Protein AF-0000000076747249 (afdb_homodimer)

Nearest PDB structures (foldseek):
  5gzs-assembly1_A-2  TM=8.263E-01  e=9.364E-59  Vibrio cholerae
  4i62-assembly1_A  TM=8.060E-01  e=4.606E-13  Streptococcus pneumoniae str. Canada MDR_19A
  5eyf-assembly1_A  TM=7.550E-01  e=9.371E-14  Enterococcus faecium DO
  4h5g-assembly1_A  TM=7.614E-01  e=1.176E-13  Streptococcus pneumoniae str. Canada MDR_19A
  2iee-assembly1_A  TM=6.599E-01  e=6.121E-13  Bacillus subtilis

Solvent-accessible surface area (backbone atoms only — not comparable to full-atom values): 70386 Å² total; per-residue (Å²): 125,84,74,68,79,76,60,62,72,45,34,35,34,42,50,91,72,42,60,66,52,50,53,52,50,52,49,48,22,64,74,70,57,38,42,74,44,78,42,77,37,96,42,72,66,51,37,53,49,31,23,65,71,62,75,19,49,34,35,52,77,39,65,86,43,79,76,53,53,74,50,30,40,70,39,70,57,74,44,64,57,57,32,29,32,35,14,80,74,57,47,54,74,90,78,42,55,27,35,30,25,52,64,94,50,65,59,54,61,54,42,46,69,73,40,65,83,41,42,77,42,75,34,67,64,68,69,44,48,51,46,36,50,75,70,59,75,24,58,27,37,44,45,50,60,74,50,46,58,63,42,29,62,71,66,33,30,74,31,80,34,45,74,77,39,65,61,60,41,12,13,42,35,23,28,54,88,44,61,59,68,58,47,52,52,49,44,57,53,51,66,31,62,67,44,43,30,48,46,45,52,48,50,52,49,51,52,48,52,46,48,37,50,29,48,36,50,47,44,60,72,68,64,62,62,62,84,52,66,38,39,29,35,55,56,54,45,64,44,34,15,40,70,43,95,89,71,47,65,46,33,36,44,38,51,52,53,54,50,33,28,57,58,52,65,42,45,71,41,78,71,54,50,69,81,56,45,61,57,58,55,52,50,32,30,68,69,56,72,30,42,35,38,29,76,33,65,70,46,81,87,44,53,86,52,37,33,58,26,60,62,69,46,68,50,35,32,29,43,37,27,46,64,83,62,63,71,83,41,52,64,44,77,48,65,57,68,75,59,43,37,30,29,36,52,93,34,66,62,39,57,53,45,47,48,35,35,42,92,54,80,69,45,70,25,78,34,72,67,52,40,49,52,32,43,74,68,64,71,24,55,31,35,63,45,38,49,62,46,52,51,44,50,56,66,70,38,93,58,88,65,69,58,38,68,45,69,59,39,34,69,74,42,75,44,42,28,18,45,30,21,15,70,49,74,66,18,63,56,44,22,62,53,50,30,54,37,51,73,74,45,66,46,66,61,45,41,49,69,48,62,64,67,58,44,62,66,60,49,49,52,49,49,48,50,47,51,50,50,52,48,50,51,50,49,51,50,50,52,48,52,50,53,51,52,53,50,53,50,46,62,67,29,31,31,88,83,58,64,34,32,16,49,61,40,49,48,67,75,31,64,91,28,43,62,24,72,39,31,37,37,30,37,34,49,56,68,46,68,55,43,25,72,72,66,30,60,67,53,40,51,50,51,50,34,51,52,42,50,51,43,60,72,74,48,91,52,51,52,28,40,67,52,96,61,32,35,41,37,44,32,69,73,56,77,84,49,44,63,59,48,49,60,59,61,31,46,44,82,46,64,41,93,85,65,80,48,76,46,81,46,44,35,30,59,3,65,29,67,64,44,98,55,76,40,48,48,66,59,50,49,51,50,6,48,52,39,16,53,51,45,49,52,58,55,58,58,58,59,64,66,65,68,68,81,80,68,85,74,79,81,76,78,78,72,131,125,84,74,68,79,75,59,60,70,44,35,33,34,40,49,90,72,42,61,66,53,50,53,53,50,51,51,49,21,64,76,70,58,40,41,73,44,79,43,77,38,96,41,72,66,51,36,53,51,31,22,66,71,61,75,19,49,33,36,51,76,41,65,85,44,79,76,53,53,76,50,31,39,70,39,70,58,73,44,64,58,58,31,29,32,37,15,79,74,57,47,55,74,89,76,44,54,28,35,29,25,52,64,93,51,65,60,54,61,53,42,46,69,74,40,66,82,42,43,78,42,75,33,68,64,67,69,45,48,51,47,36,50,75,71,58,76,24,58,27,37,44,46,50,60,75,49,47,61,63,41,31,62,70,64,32,30,71,29,79,34,45,75,77,40,63,60,60,41,13,13,42,33,25,27,53,90,45,61,58,67,58,47,52,52,50,44,58,53,51,65,30,60,68,44,42,30,50,46,46,53,50,49,51,50,52,52,49,53,46,46,37,52,29,47,34,48,48,44,60,73,68,65,61,62,60,85,52,66,40,39,28,34,54,54,54,46,63,45,35,14,39,70,44,95,88,70,47,67,44,33,36,41,39,50,52,53,53,49,35,28,57,56,50,64,42,45,71,39,77,72,54,50,69,81,57,46,60,59,57,55,52,50,33,29,70,69,56,74,31,43,34,39,30,75,33,66,72,46,83,86,44,52,86,52,35,34,58,27,59,62,69,46,69,50,34,30,29,44,36,28,47,65,82,63,63,70,85,42,52,63,45,78,50,64,56,66,76,58,43,38,29,29,37,54,93,34,67,62,38,56,53,45,48,48,35,36,43,91,54,81,69,45,69,26,79,34,71,68,53,40,51,51,31,44,75,69,64,71,23,55,30,35,64,44,38,49,62,46,52,49,44,50,57,69,70,38,93,58,89,67,70,57,36,69,45,68,60,38,35,69,75,43,74,42,42,27,19,46,30,20,16,70,47,74,65,19,65,55,44,21,61,53,49,32,55,37,51,73,74,44,67,46,65,60,46,40,46,70,48,63,63,67,58,44,63,67,59,50,50,50,49,49,49,51,48,50,49,50,52,50,50,50,50,49,51,51,51,52,49,53,50,51,51,51,54,51,52,49,46,62,67,31,29,31,89,83,60,61,33,31,16,49,63,37,49,47,68,73,30,64,90,27,42,61,25,72,40,33,38,38,30,35,35,51,57,65,47,67,57,44,25,73,72,67,30,62,66,52,40,51,51,50,50,34,52,52,43,50,51,44,64,73,71,49,91,49,52,50,29,41,66,51,96,60,31,35,40,37,43,30,69,71,56,77,85,49,45,61,59,48,49,59,58,60,31,45,46,84,45,64,41,96,85,65,79,46,77,47,82,45,42,34,30,58,4,64,29,68,63,42,98,53,76,40,48,49,66,57,49,49,49,50,6,48,50,40,17,54,52,45,50,51,57,55,61,59,60,63,65,67,68,70,70,87,87,78,85,73,81,74,83,73,85,73,134

Structure (mmCIF, N/CA/C/O backbone):
data_AF-0000000076747249-model_v1
#
loop_
_entity.id
_entity.type
_entity.pdbx_description
1 polymer 'Diguanylate cyclase'
#
loop_
_atom_site.group_PDB
_atom_site.id
_atom_site.type_symbol
_atom_site.label_atom_id
_atom_site.label_alt_id
_atom_site.label_comp_id
_atom_site.label_asym_id
_atom_site.label_entity_id
_atom_site.label_seq_id
_atom_site.pdbx_PDB_ins_code
_atom_site.Cartn_x
_atom_site.Cartn_y
_atom_site.Cartn_z
_atom_site.occupancy
_atom_site.B_iso_or_equiv
_atom_site.auth_seq_id
_atom_site.auth_comp_id
_atom_site.auth_asym_id
_atom_site.auth_atom_id
_atom_site.pdbx_PDB_model_num
ATOM 1 N N . MET A 1 1 ? -63.594 -7.562 30.234 1 28.56 1 MET A N 1
ATOM 2 C CA . MET A 1 1 ? -62.438 -8.469 30.141 1 28.56 1 MET A CA 1
ATOM 3 C C . MET A 1 1 ? -61.5 -8.031 29.031 1 28.56 1 MET A C 1
ATOM 5 O O . MET A 1 1 ? -61.938 -7.801 27.891 1 28.56 1 MET A O 1
ATOM 9 N N . PRO A 1 2 ? -60.438 -7.27 29.328 1 35.06 2 PRO A N 1
ATOM 10 C CA . PRO A 1 2 ? -59.562 -6.785 28.266 1 35.06 2 PRO A CA 1
ATOM 11 C C . PRO A 1 2 ? -59.125 -7.902 27.312 1 35.06 2 PRO A C 1
ATOM 13 O O . PRO A 1 2 ? -58.75 -8.992 27.766 1 35.06 2 PRO A O 1
ATOM 16 N N . VAL A 1 3 ? -59.875 -8.109 26.234 1 30.44 3 VAL A N 1
ATOM 17 C CA . VAL A 1 3 ? -59.469 -9.039 25.188 1 30.44 3 VAL A CA 1
ATOM 18 C C . VAL A 1 3 ? -57.938 -8.914 24.984 1 30.44 3 VAL A C 1
ATOM 20 O O . VAL A 1 3 ? -57.469 -7.852 24.578 1 30.44 3 VAL A O 1
ATOM 23 N N . LYS A 1 4 ? -57.188 -9.547 25.719 1 41.56 4 LYS A N 1
ATOM 24 C CA . LYS A 1 4 ? -55.781 -9.688 25.484 1 41.56 4 LYS A CA 1
ATOM 25 C C . LYS A 1 4 ? -55.469 -9.852 24 1 41.56 4 LYS A C 1
ATOM 27 O O . LYS A 1 4 ? -56 -10.75 23.344 1 41.56 4 LYS A O 1
ATOM 32 N N . ALA A 1 5 ? -55.156 -8.875 23.297 1 50.34 5 ALA A N 1
ATOM 33 C CA . ALA A 1 5 ? -54.812 -8.867 21.875 1 50.34 5 ALA A CA 1
ATOM 34 C C . ALA A 1 5 ? -54.094 -10.148 21.469 1 50.34 5 ALA A C 1
ATOM 36 O O . ALA A 1 5 ? -53.031 -10.453 22 1 50.34 5 ALA A O 1
ATOM 37 N N . GLN A 1 6 ? -54.719 -11.297 21.172 1 55.66 6 GLN A N 1
ATOM 38 C CA . GLN A 1 6 ? -54.188 -12.609 20.812 1 55.66 6 GLN A CA 1
ATOM 39 C C . GLN A 1 6 ? -53.062 -12.469 19.797 1 55.66 6 GLN A C 1
ATOM 41 O O . GLN A 1 6 ? -53.219 -11.852 18.75 1 55.66 6 GLN A O 1
ATOM 46 N N . THR A 1 7 ? -51.812 -12.594 20.141 1 73 7 THR A N 1
ATOM 47 C CA . THR A 1 7 ? -50.656 -12.57 19.266 1 73 7 THR A CA 1
ATOM 48 C C . THR A 1 7 ? -50.781 -13.586 18.141 1 73 7 THR A C 1
ATOM 50 O O . THR A 1 7 ? -51 -14.773 18.391 1 73 7 THR A O 1
ATOM 53 N N . PRO A 1 8 ? -50.969 -13.141 16.859 1 84.31 8 PRO A N 1
ATOM 54 C CA . PRO A 1 8 ? -51.094 -14.078 15.742 1 84.31 8 PRO A CA 1
ATOM 55 C C . PRO A 1 8 ? -49.938 -15.086 15.711 1 84.31 8 PRO A C 1
ATOM 57 O O . PRO A 1 8 ? -48.781 -14.742 16.016 1 84.31 8 PRO A O 1
ATOM 60 N N . SER A 1 9 ? -50.312 -16.406 15.633 1 92.19 9 SER A N 1
ATOM 61 C CA . SER A 1 9 ? -49.344 -17.484 15.594 1 92.19 9 SER A CA 1
ATOM 62 C C . SER A 1 9 ? -49.125 -17.969 14.172 1 92.19 9 SER A C 1
ATOM 64 O O . SER A 1 9 ? -50.062 -18.141 13.406 1 92.19 9 SER A O 1
ATOM 66 N N . TYR A 1 10 ? -47.875 -18.094 13.797 1 96.19 10 TYR A N 1
ATOM 67 C CA . TYR A 1 10 ? -47.531 -18.562 12.461 1 96.19 10 TYR A CA 1
ATOM 68 C C . TYR A 1 10 ? -46.562 -19.734 12.539 1 96.19 10 TYR A C 1
ATOM 70 O O . TYR A 1 10 ? -45.656 -19.766 13.398 1 96.19 10 TYR A O 1
ATOM 78 N N . LYS A 1 11 ? -46.688 -20.672 11.648 1 97.19 11 LYS A N 1
ATOM 79 C CA . LYS A 1 11 ? -45.844 -21.844 11.578 1 97.19 11 LYS A CA 1
ATOM 80 C C . LYS A 1 11 ? -44.75 -21.672 10.5 1 97.19 11 LYS A C 1
ATOM 82 O O . LYS A 1 11 ? -45.094 -21.391 9.344 1 97.19 11 LYS A O 1
ATOM 87 N N . VAL A 1 12 ? -43.562 -21.844 10.914 1 97.06 12 VAL A N 1
ATOM 88 C CA . VAL A 1 12 ? -42.438 -21.75 9.977 1 97.06 12 VAL A CA 1
ATOM 89 C C . VAL A 1 12 ? -41.781 -23.125 9.82 1 97.06 12 VAL A C 1
ATOM 91 O O . VAL A 1 12 ? -41.344 -23.734 10.797 1 97.06 12 VAL A O 1
ATOM 94 N N . ALA A 1 13 ? -41.719 -23.547 8.602 1 96.25 13 ALA A N 1
ATOM 95 C CA . ALA A 1 13 ? -41.125 -24.844 8.297 1 96.25 13 ALA A CA 1
ATOM 96 C C . ALA A 1 13 ? -39.625 -24.734 8.156 1 96.25 13 ALA A C 1
ATOM 98 O O . ALA A 1 13 ? -39.125 -23.844 7.469 1 96.25 13 ALA A O 1
ATOM 99 N N . MET A 1 14 ? -38.875 -25.609 8.805 1 91.38 14 MET A N 1
ATOM 100 C CA . MET A 1 14 ? -37.406 -25.562 8.68 1 91.38 14 MET A CA 1
ATOM 101 C C . MET A 1 14 ? -36.812 -26.938 8.977 1 91.38 14 MET A C 1
ATOM 103 O O . MET A 1 14 ? -37.5 -27.828 9.492 1 91.38 14 MET A O 1
ATOM 107 N N . GLU A 1 15 ? -35.594 -27.078 8.57 1 86.44 15 GLU A N 1
ATOM 108 C CA . GLU A 1 15 ? -34.781 -28.25 8.953 1 86.44 15 GLU A CA 1
ATOM 109 C C . GLU A 1 15 ? -34.125 -28.047 10.312 1 86.44 15 GLU A C 1
ATOM 111 O O . GLU A 1 15 ? -34 -26.906 10.773 1 86.44 15 GLU A O 1
ATOM 116 N N . ALA A 1 16 ? -33.75 -29.078 11.023 1 78.06 16 ALA A N 1
ATOM 117 C CA . ALA A 1 16 ? -33.219 -29.031 12.383 1 78.06 16 ALA A CA 1
ATOM 118 C C . ALA A 1 16 ? -32 -28.109 12.453 1 78.06 16 ALA A C 1
ATOM 120 O O . ALA A 1 16 ? -31.844 -27.359 13.422 1 78.06 16 ALA A O 1
ATOM 121 N N . ASP A 1 17 ? -31.094 -27.969 11.492 1 78.44 17 ASP A N 1
ATOM 122 C CA . ASP A 1 17 ? -29.859 -27.188 11.594 1 78.44 17 ASP A CA 1
ATOM 123 C C . ASP A 1 17 ? -29.891 -26 10.656 1 78.44 17 ASP A C 1
ATOM 125 O O . ASP A 1 17 ? -28.844 -25.531 10.203 1 78.44 17 ASP A O 1
ATOM 129 N N . ASP A 1 18 ? -31.094 -25.469 10.602 1 87.19 18 ASP A N 1
ATOM 130 C CA . ASP A 1 18 ? -31.25 -24.281 9.758 1 87.19 18 ASP A CA 1
ATOM 131 C C . ASP A 1 18 ? -31.109 -23.016 10.586 1 87.19 18 ASP A C 1
ATOM 133 O O . ASP A 1 18 ? -32.125 -22.391 10.961 1 87.19 18 ASP A O 1
ATOM 137 N N . VAL A 1 19 ? -29.906 -22.609 10.758 1 88.06 19 VAL A N 1
ATOM 138 C CA . VAL A 1 19 ? -29.594 -21.469 11.609 1 88.06 19 VAL A CA 1
ATOM 139 C C . VAL A 1 19 ? -30.094 -20.172 10.961 1 88.06 19 VAL A C 1
ATOM 141 O O . VAL A 1 19 ? -30.531 -19.266 11.656 1 88.06 19 VAL A O 1
ATOM 144 N N . VAL A 1 20 ? -30.109 -20.094 9.688 1 91.38 20 VAL A N 1
ATOM 145 C CA . VAL A 1 20 ? -30.5 -18.891 8.969 1 91.38 20 VAL A CA 1
ATOM 146 C C . VAL A 1 20 ? -31.969 -18.594 9.211 1 91.38 20 VAL A C 1
ATOM 148 O O . VAL A 1 20 ? -32.344 -17.484 9.617 1 91.38 20 VAL A O 1
ATOM 151 N N . THR A 1 21 ? -32.781 -19.625 9.016 1 93 21 THR A N 1
ATOM 152 C CA . THR A 1 21 ? -34.219 -19.469 9.219 1 93 21 THR A CA 1
ATOM 153 C C . THR A 1 21 ? -34.531 -19.078 10.656 1 93 21 THR A C 1
ATOM 155 O O . THR A 1 21 ? -35.375 -18.203 10.906 1 93 21 THR A O 1
ATOM 158 N N . ARG A 1 22 ? -33.875 -19.672 11.492 1 93.06 22 ARG A N 1
ATOM 159 C CA . ARG A 1 22 ? -34.094 -19.391 12.906 1 93.06 22 ARG A CA 1
ATOM 160 C C . ARG A 1 22 ? -33.75 -17.938 13.242 1 93.06 22 ARG A C 1
ATOM 162 O O . ARG A 1 22 ? -34.531 -17.266 13.922 1 93.06 22 ARG A O 1
ATOM 169 N N . VAL A 1 23 ? -32.625 -17.484 12.789 1 93.88 23 VAL A N 1
ATOM 170 C CA . VAL A 1 23 ? -32.188 -16.125 13.078 1 93.88 23 VAL A CA 1
ATOM 171 C C . VAL A 1 23 ? -33.188 -15.125 12.477 1 93.88 23 VAL A C 1
ATOM 173 O O . VAL A 1 23 ? -33.562 -14.156 13.133 1 93.88 23 VAL A O 1
ATOM 176 N N . LEU A 1 24 ? -33.594 -15.359 11.281 1 95.12 24 LEU A N 1
ATOM 177 C CA . LEU A 1 24 ? -34.469 -14.445 10.57 1 95.12 24 LEU A CA 1
ATOM 178 C C . LEU A 1 24 ? -35.844 -14.367 11.258 1 95.12 24 LEU A C 1
ATOM 180 O O . LEU A 1 24 ? -36.312 -13.273 11.555 1 95.12 24 LEU A O 1
ATOM 184 N N . PHE A 1 25 ? -36.406 -15.5 11.578 1 96.19 25 PHE A N 1
ATOM 185 C CA . PHE A 1 25 ? -37.781 -15.492 12.062 1 96.19 25 PHE A CA 1
ATOM 186 C C . PHE A 1 25 ? -37.812 -15.195 13.555 1 96.19 25 PHE A C 1
ATOM 188 O O . PHE A 1 25 ? -38.844 -14.727 14.07 1 96.19 25 PHE A O 1
ATOM 195 N N . ASP A 1 26 ? -36.719 -15.445 14.281 1 95.75 26 ASP A N 1
ATOM 196 C CA . ASP A 1 26 ? -36.656 -14.938 15.641 1 95.75 26 ASP A CA 1
ATOM 197 C C . ASP A 1 26 ? -36.688 -13.414 15.664 1 95.75 26 ASP A C 1
ATOM 199 O O . ASP A 1 26 ? -37.344 -12.812 16.5 1 95.75 26 ASP A O 1
ATOM 203 N N . ALA A 1 27 ? -35.938 -12.867 14.773 1 96 27 ALA A N 1
ATOM 204 C CA . ALA A 1 27 ? -35.906 -11.414 14.664 1 96 27 ALA A CA 1
ATOM 205 C C . ALA A 1 27 ? -37.281 -10.875 14.273 1 96 27 ALA A C 1
ATOM 207 O O . ALA A 1 27 ? -37.75 -9.891 14.844 1 96 27 ALA A O 1
ATOM 208 N N . VAL A 1 28 ? -37.906 -11.516 13.336 1 96.06 28 VAL A N 1
ATOM 209 C CA . VAL A 1 28 ? -39.219 -11.117 12.844 1 96.06 28 VAL A CA 1
ATOM 210 C C . VAL A 1 28 ? -40.25 -11.234 13.969 1 96.06 28 VAL A C 1
ATOM 212 O O . VAL A 1 28 ? -41.062 -10.344 14.164 1 96.06 28 VAL A O 1
ATOM 215 N N . ALA A 1 29 ? -40.219 -12.312 14.688 1 96.06 29 ALA A N 1
ATOM 216 C CA . ALA A 1 29 ? -41.125 -12.562 15.797 1 96.06 29 ALA A CA 1
ATOM 217 C C . ALA A 1 29 ? -41 -11.469 16.859 1 96.06 29 ALA A C 1
ATOM 219 O O . ALA A 1 29 ? -42.031 -10.992 17.375 1 96.06 29 ALA A O 1
ATOM 220 N N . SER A 1 30 ? -39.812 -11.164 17.109 1 94.62 30 SER A N 1
ATOM 221 C CA . SER A 1 30 ? -39.562 -10.156 18.125 1 94.62 30 SER A CA 1
ATOM 222 C C . SER A 1 30 ? -40.031 -8.781 17.672 1 94.62 30 SER A C 1
ATOM 224 O O . SER A 1 30 ? -40.656 -8.039 18.438 1 94.62 30 SER A O 1
ATOM 226 N N . LYS A 1 31 ? -39.719 -8.398 16.453 1 94.75 31 LYS A N 1
ATOM 227 C CA . LYS A 1 31 ? -40.031 -7.074 15.922 1 94.75 31 LYS A CA 1
ATOM 228 C C . LYS A 1 31 ? -41.531 -6.863 15.797 1 94.75 31 LYS A C 1
ATOM 230 O O . LYS A 1 31 ? -42.062 -5.805 16.172 1 94.75 31 LYS A O 1
ATOM 235 N N . PHE A 1 32 ? -42.25 -7.832 15.305 1 94.25 32 PHE A N 1
ATOM 236 C CA . PHE A 1 32 ? -43.656 -7.68 14.992 1 94.25 32 PHE A CA 1
ATOM 237 C C . PHE A 1 32 ? -44.531 -8.336 16.062 1 94.25 32 PHE A C 1
ATOM 239 O O . PHE A 1 32 ? -45.75 -8.398 15.914 1 94.25 32 PHE A O 1
ATOM 246 N N . GLN A 1 33 ? -43.938 -8.844 17.125 1 92.06 33 GLN A N 1
ATOM 247 C CA . GLN A 1 33 ? -44.625 -9.469 18.234 1 92.06 33 GLN A CA 1
ATOM 248 C C . GLN A 1 33 ? -45.531 -10.602 17.75 1 92.06 33 GLN A C 1
ATOM 250 O O . GLN A 1 33 ? -46.719 -10.625 18.062 1 92.06 33 GLN A O 1
ATOM 255 N N . LEU A 1 34 ? -44.938 -11.438 16.984 1 93.81 34 LEU A N 1
ATOM 256 C CA . LEU A 1 34 ? -45.594 -12.625 16.469 1 93.81 34 LEU A CA 1
ATOM 257 C C . LEU A 1 34 ? -45.188 -13.867 17.234 1 93.81 34 LEU A C 1
ATOM 259 O O . LEU A 1 34 ? -44.062 -13.93 17.766 1 93.81 34 LEU A O 1
ATOM 263 N N . ASP A 1 35 ? -46.094 -14.742 17.344 1 93.88 35 ASP A N 1
ATOM 264 C CA . ASP A 1 35 ? -45.75 -16.062 17.844 1 93.88 35 ASP A CA 1
ATOM 265 C C . ASP A 1 35 ? -45.375 -17.016 16.719 1 93.88 35 ASP A C 1
ATOM 267 O O . ASP A 1 35 ? -46.219 -17.422 15.938 1 93.88 35 ASP A O 1
ATOM 271 N N . VAL A 1 36 ? -44.094 -17.328 16.641 1 95.5 36 VAL A N 1
ATOM 272 C CA . VAL A 1 36 ? -43.594 -18.188 15.57 1 95.5 36 VAL A CA 1
ATOM 273 C C . VAL A 1 36 ? -43.344 -19.578 16.109 1 95.5 36 VAL A C 1
ATOM 275 O O . VAL A 1 36 ? -42.562 -19.75 17.062 1 95.5 36 VAL A O 1
ATOM 278 N N . GLN A 1 37 ? -44 -20.531 15.555 1 95.94 37 GLN A N 1
ATOM 279 C CA . GLN A 1 37 ? -43.781 -21.938 15.875 1 95.94 37 GLN A CA 1
ATOM 280 C C . GLN A 1 37 ? -42.938 -22.609 14.781 1 95.94 37 GLN A C 1
ATOM 282 O O . GLN A 1 37 ? -43.375 -22.656 13.625 1 95.94 37 GLN A O 1
ATOM 287 N N . TYR A 1 38 ? -41.875 -23.156 15.164 1 96.25 38 TYR A N 1
ATOM 288 C CA . TYR A 1 38 ? -41.031 -23.828 14.203 1 96.25 38 TYR A CA 1
ATOM 289 C C . TYR A 1 38 ? -41.406 -25.297 14.055 1 96.25 38 TYR A C 1
ATOM 291 O O . TYR A 1 38 ? -41.531 -26.016 15.047 1 96.25 38 TYR A O 1
ATOM 299 N N . VAL A 1 39 ? -41.656 -25.688 12.883 1 96 39 VAL A N 1
ATOM 300 C CA . VAL A 1 39 ? -42 -27.078 12.586 1 96 39 VAL A CA 1
ATOM 301 C C . VAL A 1 39 ? -40.844 -27.734 11.805 1 96 39 VAL A C 1
ATOM 303 O O . VAL A 1 39 ? -40.469 -27.234 10.742 1 96 39 VAL A O 1
ATOM 306 N N . TYR A 1 40 ? -40.438 -28.844 12.297 1 94.25 40 TYR A N 1
ATOM 307 C CA . TYR A 1 40 ? -39.281 -29.5 11.719 1 94.25 40 TYR A CA 1
ATOM 308 C C . TYR A 1 40 ? -39.688 -30.562 10.703 1 94.25 40 TYR A C 1
ATOM 310 O O . TYR A 1 40 ? -40.594 -31.344 10.953 1 94.25 40 TYR A O 1
ATOM 318 N N . TYR A 1 41 ? -39.031 -30.469 9.602 1 91.81 41 TYR A N 1
ATOM 319 C CA . TYR A 1 41 ? -39.25 -31.438 8.547 1 91.81 41 TYR A CA 1
ATOM 320 C C . TYR A 1 41 ? -37.969 -32.156 8.156 1 91.81 41 TYR A C 1
ATOM 322 O O . TYR A 1 41 ? -36.875 -31.594 8.328 1 91.81 41 TYR A O 1
ATOM 330 N N . PRO A 1 42 ? -38.031 -33.344 7.598 1 84.06 42 PRO A N 1
ATOM 331 C CA . PRO A 1 42 ? -36.844 -34.156 7.352 1 84.06 42 PRO A CA 1
ATOM 332 C C . PRO A 1 42 ? -36.094 -33.75 6.074 1 84.06 42 PRO A C 1
ATOM 334 O O . PRO A 1 42 ? -34.938 -34.125 5.887 1 84.06 42 PRO A O 1
ATOM 337 N N . SER A 1 43 ? -36.875 -33.125 5.133 1 81.69 43 SER A N 1
ATOM 338 C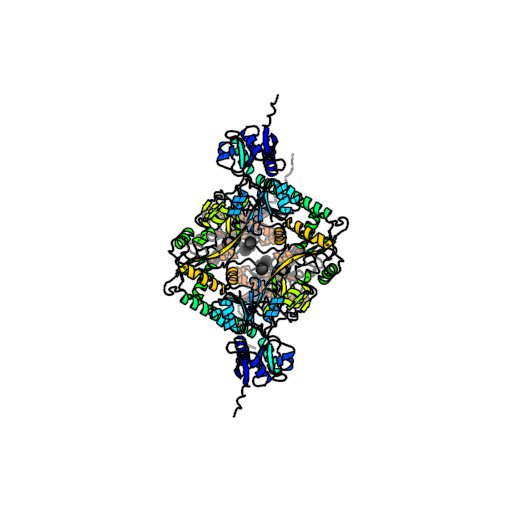 CA . SER A 1 43 ? -36.25 -32.75 3.861 1 81.69 43 SER A CA 1
ATOM 339 C C . SER A 1 43 ? -36.781 -31.406 3.354 1 81.69 43 SER A C 1
ATOM 341 O O . SER A 1 43 ? -37.844 -30.953 3.775 1 81.69 43 SER A O 1
ATOM 343 N N . PHE A 1 44 ? -36.031 -30.922 2.463 1 82.62 44 PHE A N 1
ATOM 344 C CA . PHE A 1 44 ? -36.406 -29.641 1.87 1 82.62 44 PHE A CA 1
ATOM 345 C C . PHE A 1 44 ? -37.688 -29.75 1.093 1 82.62 44 PHE A C 1
ATOM 347 O O . PHE A 1 44 ? -38.531 -28.859 1.142 1 82.62 44 PHE A O 1
ATOM 354 N N . ASP A 1 45 ? -37.844 -30.859 0.384 1 86.06 45 ASP A N 1
ATOM 355 C CA . ASP A 1 45 ? -39.094 -31.094 -0.348 1 86.06 45 ASP A CA 1
ATOM 356 C C . ASP A 1 45 ? -40.281 -31.156 0.601 1 86.06 45 ASP A C 1
ATOM 358 O O . ASP A 1 45 ? -41.344 -30.656 0.283 1 86.06 45 ASP A O 1
ATOM 362 N N . ALA A 1 46 ? -39.969 -31.719 1.699 1 91.5 46 ALA A N 1
ATOM 363 C CA . ALA A 1 46 ? -41.031 -31.812 2.699 1 91.5 46 ALA A CA 1
ATOM 364 C C . ALA A 1 46 ? -41.438 -30.422 3.211 1 91.5 46 ALA A C 1
ATOM 366 O O . ALA A 1 46 ? -42.594 -30.172 3.51 1 91.5 46 ALA A O 1
ATOM 367 N N . ILE A 1 47 ? -40.5 -29.578 3.322 1 93.62 47 ILE A N 1
ATOM 368 C CA . ILE A 1 47 ? -40.75 -28.203 3.756 1 93.62 47 ILE A CA 1
ATOM 369 C C . ILE A 1 47 ? -41.625 -27.5 2.744 1 93.62 47 ILE A C 1
ATOM 371 O O . ILE A 1 47 ? -42.656 -26.922 3.111 1 93.62 47 ILE A O 1
ATOM 375 N N . LEU A 1 48 ? -41.312 -27.609 1.529 1 94.06 48 LEU A N 1
ATOM 376 C CA . LEU A 1 48 ? -42.094 -26.953 0.482 1 94.06 48 LEU A CA 1
ATOM 377 C C . LEU A 1 48 ? -43.5 -27.531 0.384 1 94.06 48 LEU A C 1
ATOM 379 O O . LEU A 1 48 ? -44.469 -26.797 0.195 1 94.06 48 LEU A O 1
ATOM 383 N N . ASP A 1 49 ? -43.531 -28.844 0.504 1 95.12 49 ASP A N 1
ATOM 384 C CA . ASP A 1 49 ? -44.812 -29.516 0.456 1 95.12 49 ASP A CA 1
ATOM 385 C C . ASP A 1 49 ? -45.719 -29.062 1.601 1 95.12 49 ASP A C 1
ATOM 387 O O . ASP A 1 49 ? -46.938 -28.906 1.423 1 95.12 49 ASP A O 1
ATOM 391 N N . SER A 1 50 ? -45.125 -28.812 2.695 1 96.25 50 SER A N 1
ATOM 392 C CA . SER A 1 50 ? -45.906 -28.375 3.855 1 96.25 50 SER A CA 1
ATOM 393 C C . SER A 1 50 ? -46.469 -26.984 3.637 1 96.25 50 SER A C 1
ATOM 395 O O . SER A 1 50 ? -47.625 -26.703 4.039 1 96.25 50 SER A O 1
ATOM 397 N N . VAL A 1 51 ? -45.75 -26.141 3.066 1 96.69 51 VAL A N 1
ATOM 398 C CA . VAL A 1 51 ? -46.25 -24.797 2.777 1 96.69 51 VAL A CA 1
ATOM 399 C C . VAL A 1 51 ? -47.312 -24.859 1.701 1 96.69 51 VAL A C 1
ATOM 401 O O . VAL A 1 51 ? -48.344 -24.188 1.805 1 96.69 51 VAL A O 1
ATOM 404 N N . LYS A 1 52 ? -47.062 -25.688 0.732 1 95.88 52 LYS A N 1
ATOM 405 C CA . LYS A 1 52 ? -48.031 -25.875 -0.355 1 95.88 52 LYS A CA 1
ATOM 406 C C . LYS A 1 52 ? -49.344 -26.391 0.172 1 95.88 52 LYS A C 1
ATOM 408 O O . LYS A 1 52 ? -50.406 -25.984 -0.313 1 95.88 52 LYS A O 1
ATOM 413 N N . ALA A 1 53 ? -49.312 -27.266 1.104 1 95.31 53 ALA A N 1
ATOM 414 C CA . ALA A 1 53 ? -50.5 -27.891 1.688 1 95.31 53 ALA A CA 1
ATOM 415 C C . ALA A 1 53 ? -51.156 -26.953 2.695 1 95.31 53 ALA A C 1
ATOM 417 O O . ALA A 1 53 ? -52.25 -27.234 3.176 1 95.31 53 ALA A O 1
ATOM 418 N N . GLY A 1 54 ? -50.5 -25.891 3.088 1 94.06 54 GLY A N 1
ATOM 419 C CA . GLY A 1 54 ? -51.031 -24.953 4.055 1 94.06 54 GLY A CA 1
ATOM 420 C C . GLY A 1 54 ? -50.781 -25.359 5.492 1 94.06 54 GLY A C 1
ATOM 421 O O . GLY A 1 54 ? -51.344 -24.781 6.418 1 94.06 54 GLY A O 1
ATOM 422 N N . GLU A 1 55 ? -49.938 -26.344 5.641 1 95.44 55 GLU A N 1
ATOM 423 C CA . GLU A 1 55 ? -49.594 -26.812 6.977 1 95.44 55 GLU A CA 1
ATOM 424 C C . GLU A 1 55 ? -48.594 -25.859 7.652 1 95.44 55 GLU A C 1
ATOM 426 O O . GLU A 1 55 ? -48.531 -25.797 8.883 1 95.44 55 GLU A O 1
ATOM 431 N N . SER A 1 56 ? -47.812 -25.234 6.879 1 97.19 56 SER A N 1
ATOM 432 C CA . SER A 1 56 ? -46.875 -24.203 7.328 1 97.19 56 SER A CA 1
ATOM 433 C C . SER A 1 56 ? -47.125 -22.875 6.625 1 97.19 56 SER A C 1
ATOM 435 O O . SER A 1 56 ? -47.562 -22.859 5.473 1 97.19 56 SER A O 1
ATOM 437 N N . ASP A 1 57 ? -46.844 -21.875 7.348 1 97 57 ASP A N 1
ATOM 438 C CA . ASP A 1 57 ? -47.156 -20.562 6.801 1 97 57 ASP A CA 1
ATOM 439 C C . ASP A 1 57 ? -46 -20.031 5.965 1 97 57 ASP A C 1
ATOM 441 O O . ASP A 1 57 ? -46.219 -19.406 4.922 1 97 57 ASP A O 1
ATOM 445 N N . PHE A 1 58 ? -44.812 -20.203 6.527 1 97.38 58 PHE A N 1
ATOM 446 C CA . PHE A 1 58 ? -43.656 -19.641 5.863 1 97.38 58 PHE A CA 1
ATOM 447 C C . PHE A 1 58 ? -42.531 -20.656 5.805 1 97.38 58 PHE A C 1
ATOM 449 O O . PHE A 1 58 ? -42.469 -21.594 6.609 1 97.38 58 PHE A O 1
ATOM 456 N N . ALA A 1 59 ? -41.656 -20.5 4.855 1 96.12 59 ALA A N 1
ATOM 457 C CA . ALA A 1 59 ? -40.344 -21.141 4.754 1 96.12 59 ALA A CA 1
ATOM 458 C C . ALA A 1 59 ? -39.281 -20.172 4.211 1 96.12 59 ALA A C 1
ATOM 460 O O . ALA A 1 59 ? -39.594 -19.281 3.424 1 96.12 59 ALA A O 1
ATOM 461 N N . ALA A 1 60 ? -38.156 -20.297 4.727 1 94.25 60 ALA A N 1
ATOM 462 C CA . ALA A 1 60 ? -37.062 -19.469 4.238 1 94.25 60 ALA A CA 1
ATOM 463 C C . ALA A 1 60 ? -36.031 -20.297 3.463 1 94.25 60 ALA A C 1
ATOM 465 O O . ALA A 1 60 ? -36.25 -21.484 3.229 1 94.25 60 ALA A O 1
ATOM 466 N N . ASN A 1 61 ? -35.062 -19.672 2.895 1 90.88 61 ASN A N 1
ATOM 467 C CA . ASN A 1 61 ? -34 -20.312 2.152 1 90.88 61 ASN A CA 1
ATOM 468 C C . ASN A 1 61 ? -34.5 -21 0.898 1 90.88 61 ASN A C 1
ATOM 470 O O . ASN A 1 61 ? -34.062 -22.109 0.573 1 90.88 61 ASN A O 1
ATOM 474 N N . VAL A 1 62 ? -35.438 -20.438 0.273 1 91.31 62 VAL A N 1
ATOM 475 C CA . VAL A 1 62 ? -36.031 -21.062 -0.901 1 91.31 62 VAL A CA 1
ATOM 476 C C . VAL A 1 62 ? -35.562 -20.359 -2.166 1 91.31 62 VAL A C 1
ATOM 478 O O . VAL A 1 62 ? -35.75 -19.141 -2.301 1 91.31 62 VAL A O 1
ATOM 481 N N . THR A 1 63 ? -35 -21.109 -3.035 1 88.62 63 THR A N 1
ATOM 482 C CA . THR A 1 63 ? -34.562 -20.562 -4.316 1 88.62 63 THR A CA 1
ATOM 483 C C . THR A 1 63 ? -35.75 -20.391 -5.266 1 88.62 63 THR A C 1
ATOM 485 O O . THR A 1 63 ? -36.594 -21.281 -5.371 1 88.62 63 THR A O 1
ATOM 488 N N . TYR A 1 64 ? -35.812 -19.359 -5.953 1 89.44 64 TYR A N 1
ATOM 489 C CA . TYR A 1 64 ? -36.906 -19.078 -6.883 1 89.44 64 TYR A CA 1
ATOM 490 C C . TYR A 1 64 ? -36.781 -19.938 -8.133 1 89.44 64 TYR A C 1
ATOM 492 O O . TYR A 1 64 ? -35.688 -20.031 -8.727 1 89.44 64 TYR A O 1
ATOM 500 N N . THR A 1 65 ? -37.781 -20.594 -8.555 1 88.38 65 THR A N 1
ATOM 501 C CA . THR A 1 65 ? -37.969 -21.234 -9.844 1 88.38 65 THR A CA 1
ATOM 502 C C . THR A 1 65 ? -39.344 -20.969 -10.398 1 88.38 65 THR A C 1
ATOM 504 O O . THR A 1 65 ? -40.281 -20.734 -9.633 1 88.38 65 THR A O 1
ATOM 507 N N . PRO A 1 66 ? -39.406 -20.891 -11.727 1 90.81 66 PRO A N 1
ATOM 508 C CA . PRO A 1 66 ? -40.719 -20.656 -12.297 1 90.81 66 PRO A CA 1
ATOM 509 C C . PRO A 1 66 ? -41.75 -21.688 -11.828 1 90.81 66 PRO A C 1
ATOM 511 O O . PRO A 1 66 ? -42.938 -21.344 -11.617 1 90.81 66 PRO A O 1
ATOM 514 N N . ASP A 1 67 ? -41.406 -22.906 -11.617 1 91.94 67 ASP A N 1
ATOM 515 C CA . ASP A 1 67 ? -42.312 -23.969 -11.156 1 91.94 67 ASP A CA 1
ATOM 516 C C . ASP A 1 67 ? -42.781 -23.688 -9.734 1 91.94 67 ASP A C 1
ATOM 518 O O . ASP A 1 67 ? -43.969 -23.844 -9.438 1 91.94 67 ASP A O 1
ATOM 522 N N . ARG A 1 68 ? -41.906 -23.234 -8.859 1 93 68 ARG A N 1
ATOM 523 C CA . ARG A 1 68 ? -42.25 -22.953 -7.469 1 93 68 ARG A CA 1
ATOM 524 C C . ARG A 1 68 ? -43.125 -21.703 -7.367 1 93 68 ARG A C 1
ATOM 526 O O . ARG A 1 68 ? -44 -21.609 -6.484 1 93 68 ARG A O 1
ATOM 533 N N . ALA A 1 69 ? -42.906 -20.844 -8.312 1 94.06 69 ALA A N 1
ATOM 534 C CA . ALA A 1 69 ? -43.625 -19.578 -8.297 1 94.06 69 ALA A CA 1
ATOM 535 C C . ALA A 1 69 ? -45.125 -19.781 -8.578 1 94.06 69 ALA A C 1
ATOM 537 O O . ALA A 1 69 ? -45.938 -18.891 -8.289 1 94.06 69 ALA A O 1
ATOM 538 N N . LEU A 1 70 ? -45.438 -20.922 -9.141 1 94.75 70 LEU A N 1
ATOM 539 C CA . LEU A 1 70 ? -46.812 -21.25 -9.391 1 94.75 70 LEU A CA 1
ATOM 540 C C . LEU A 1 70 ? -47.562 -21.484 -8.078 1 94.75 70 LEU A C 1
ATOM 542 O O . LEU A 1 70 ? -48.781 -21.25 -7.992 1 94.75 70 LEU A O 1
ATOM 546 N N . TYR A 1 71 ? -46.844 -21.859 -7.031 1 95.44 71 TYR A N 1
ATOM 547 C CA . TYR A 1 71 ? -47.469 -22.312 -5.805 1 95.44 71 TYR A CA 1
ATOM 548 C C . TYR A 1 71 ? -47.156 -21.375 -4.648 1 95.44 71 TYR A C 1
ATOM 550 O O . TYR A 1 71 ? -47.875 -21.359 -3.633 1 95.44 71 TYR A O 1
ATOM 558 N N . PHE A 1 72 ? -46.125 -20.578 -4.793 1 96.88 72 PHE A N 1
ATOM 559 C CA . PHE A 1 72 ? -45.688 -19.781 -3.654 1 96.88 72 PHE A CA 1
ATOM 560 C C . PHE A 1 72 ? -45.562 -18.312 -4.023 1 96.88 72 PHE A C 1
ATOM 562 O O . PHE A 1 72 ? -45.281 -17.969 -5.176 1 96.88 72 PHE A O 1
ATOM 569 N N . ASP A 1 73 ? -45.875 -17.469 -3.061 1 96.75 73 ASP A N 1
ATOM 570 C CA . ASP A 1 73 ? -45.406 -16.078 -3.104 1 96.75 73 ASP A CA 1
ATOM 571 C C . ASP A 1 73 ? -44 -15.945 -2.531 1 96.75 73 ASP A C 1
ATOM 573 O O . ASP A 1 73 ? -43.719 -16.469 -1.453 1 96.75 73 ASP A O 1
ATOM 577 N N . PHE A 1 74 ? -43.156 -15.289 -3.281 1 95.88 74 PHE A N 1
ATOM 578 C CA . PHE A 1 74 ? -41.75 -15.117 -2.883 1 95.88 74 PHE A CA 1
ATOM 579 C C . PHE A 1 74 ? -41.5 -13.703 -2.381 1 95.88 74 PHE A C 1
ATOM 581 O O . PHE A 1 74 ? -42.031 -12.734 -2.941 1 95.88 74 PHE A O 1
ATOM 588 N N . SER A 1 75 ? -40.781 -13.625 -1.351 1 94.56 75 SER A N 1
ATOM 589 C CA . SER A 1 75 ? -40.125 -12.344 -1.091 1 94.56 75 SER A CA 1
ATOM 590 C C . SER A 1 75 ? -38.969 -12.094 -2.078 1 94.56 75 SER A C 1
ATOM 592 O O . SER A 1 75 ? -38.562 -13.008 -2.791 1 94.56 75 SER A O 1
ATOM 594 N N . SER A 1 76 ? -38.531 -10.797 -2.121 1 91.88 76 SER A N 1
ATOM 595 C CA . SER A 1 76 ? -37.25 -10.602 -2.742 1 91.88 76 SER A CA 1
ATOM 596 C C . SER A 1 76 ? -36.156 -11.367 -2.002 1 91.88 76 SER A C 1
ATOM 598 O O . SER A 1 76 ? -36.312 -11.734 -0.839 1 91.88 76 SER A O 1
ATOM 600 N N . PRO A 1 77 ? -35.062 -11.641 -2.67 1 92.44 77 PRO A N 1
ATOM 601 C CA . PRO A 1 77 ? -34 -12.398 -2.016 1 92.44 77 PRO A CA 1
ATOM 602 C C . PRO A 1 77 ? -33.562 -11.781 -0.687 1 92.44 77 PRO A C 1
ATOM 604 O O . PRO A 1 77 ? -33.438 -10.555 -0.582 1 92.44 77 PRO A O 1
ATOM 607 N N . THR A 1 78 ? -33.438 -12.641 0.316 1 91.25 78 THR A N 1
ATOM 608 C CA . THR A 1 78 ? -33.125 -12.164 1.66 1 91.25 78 THR A CA 1
ATOM 609 C C . THR A 1 78 ? -31.703 -12.555 2.061 1 91.25 78 THR A C 1
ATOM 611 O O . THR A 1 78 ? -31.141 -11.984 2.994 1 91.25 78 THR A O 1
ATOM 614 N N . ASN A 1 79 ? -31.156 -13.516 1.399 1 89.81 79 ASN A N 1
ATOM 615 C CA . ASN A 1 79 ? -29.828 -14.016 1.758 1 89.81 79 ASN A CA 1
ATOM 616 C C . ASN A 1 79 ? -29.219 -14.844 0.633 1 89.81 79 ASN A C 1
ATOM 618 O O . ASN A 1 79 ? -29.891 -15.148 -0.356 1 89.81 79 ASN A O 1
ATOM 622 N N . ILE A 1 80 ? -27.969 -15.117 0.881 1 88.81 80 ILE A N 1
ATOM 623 C CA . ILE A 1 80 ? -27.297 -16.031 -0.032 1 88.81 80 ILE A CA 1
ATOM 624 C C . ILE A 1 80 ? -27.547 -17.469 0.419 1 88.81 80 ILE A C 1
ATOM 626 O O . ILE A 1 80 ? -27.922 -17.719 1.569 1 88.81 80 ILE A O 1
ATOM 630 N N . GLU A 1 81 ? -27.469 -18.328 -0.5 1 89.25 81 GLU A N 1
ATOM 631 C CA . GLU A 1 81 ? -27.375 -19.734 -0.151 1 89.25 81 GLU A CA 1
ATOM 632 C C . GLU A 1 81 ? -25.938 -20.141 0.175 1 89.25 81 GLU A C 1
ATOM 634 O O . GLU A 1 81 ? -25.156 -20.406 -0.728 1 89.25 81 GLU A O 1
ATOM 639 N N . TYR A 1 82 ? -25.688 -20.219 1.457 1 88.94 82 TYR A N 1
ATOM 640 C CA . TYR A 1 82 ? -24.328 -20.578 1.868 1 88.94 82 TYR A CA 1
ATOM 641 C C . TYR A 1 82 ? -23.922 -21.922 1.305 1 88.94 82 TYR A C 1
ATOM 643 O O . TYR A 1 82 ? -24.531 -22.953 1.624 1 88.94 82 TYR A O 1
ATOM 651 N N . THR A 1 83 ? -23.016 -21.844 0.429 1 90.69 83 THR A N 1
ATOM 652 C CA . THR A 1 83 ? -22.484 -23.047 -0.216 1 90.69 83 THR A CA 1
ATOM 653 C C . THR A 1 83 ? -20.984 -23.156 0.023 1 90.69 83 THR A C 1
ATOM 655 O O . THR A 1 83 ? -20.25 -22.203 -0.165 1 90.69 83 THR A O 1
ATOM 658 N N . TYR A 1 84 ? -20.594 -24.359 0.412 1 91.94 84 TYR A N 1
ATOM 659 C CA . TYR A 1 84 ? -19.188 -24.562 0.779 1 91.94 84 TYR A CA 1
ATOM 660 C C . TYR A 1 84 ? -18.578 -25.703 -0.022 1 91.94 84 TYR A C 1
ATOM 662 O O . TYR A 1 84 ? -19.281 -26.578 -0.506 1 91.94 84 TYR A O 1
ATOM 670 N N . VAL A 1 85 ? -17.344 -25.609 -0.225 1 94.81 85 VAL A N 1
ATOM 671 C CA . VAL A 1 85 ? -16.547 -26.781 -0.579 1 94.81 85 VAL A CA 1
ATOM 672 C C . VAL A 1 85 ? -15.82 -27.312 0.659 1 94.81 85 VAL A C 1
ATOM 674 O O . VAL A 1 85 ? -15.125 -26.562 1.349 1 94.81 85 VAL A O 1
ATOM 677 N N . TYR A 1 86 ? -16.141 -28.5 0.967 1 93.62 86 TYR A N 1
ATOM 678 C CA . TYR A 1 86 ? -15.492 -29.172 2.09 1 93.62 86 TYR A CA 1
ATOM 679 C C . TYR A 1 86 ? -14.312 -30.016 1.615 1 93.62 86 TYR A C 1
ATOM 681 O O . TYR A 1 86 ? -14.469 -30.875 0.733 1 93.62 86 TYR A O 1
ATOM 689 N N . SER A 1 87 ? -13.148 -29.75 2.09 1 93.31 87 SER A N 1
ATOM 690 C CA . SER A 1 87 ? -11.945 -30.469 1.686 1 93.31 87 SER A CA 1
ATOM 691 C C . SER A 1 87 ? -10.961 -30.594 2.844 1 93.31 87 SER A C 1
ATOM 693 O O . SER A 1 87 ? -11.133 -29.938 3.881 1 93.31 87 SER A O 1
ATOM 695 N N . ALA A 1 88 ? -9.984 -31.422 2.66 1 86.62 88 ALA A N 1
ATOM 696 C CA . ALA A 1 88 ? -8.961 -31.625 3.686 1 86.62 88 ALA A CA 1
ATOM 697 C C . ALA A 1 88 ? -7.949 -30.484 3.68 1 86.62 88 ALA A C 1
ATOM 699 O O . ALA A 1 88 ? -7.277 -30.234 4.684 1 86.62 88 ALA A O 1
ATOM 700 N N . THR A 1 89 ? -7.871 -29.766 2.604 1 79.94 89 THR A N 1
ATOM 701 C CA . THR A 1 89 ? -6.785 -28.812 2.436 1 79.94 89 THR A CA 1
ATOM 702 C C . THR A 1 89 ? -7.332 -27.375 2.35 1 79.94 89 THR A C 1
ATOM 704 O O . THR A 1 89 ? -6.648 -26.484 1.855 1 79.94 89 THR A O 1
ATOM 707 N N . ASN A 1 90 ? -8.57 -27.219 2.811 1 80.88 90 ASN A N 1
ATOM 708 C CA . ASN A 1 90 ? -9.172 -25.891 2.691 1 80.88 90 ASN A CA 1
ATOM 709 C C . ASN A 1 90 ? -9.031 -25.344 1.277 1 80.88 90 ASN A C 1
ATOM 711 O O . ASN A 1 90 ? -8.68 -24.172 1.096 1 80.88 90 ASN A O 1
ATOM 715 N N . ALA A 1 91 ? -9.242 -26.172 0.338 1 85.06 91 ALA A N 1
ATOM 716 C CA . ALA A 1 91 ? -8.992 -25.844 -1.062 1 85.06 91 ALA A CA 1
ATOM 717 C C . ALA A 1 91 ? -10.141 -25.016 -1.638 1 85.06 91 ALA A C 1
ATOM 719 O O . ALA A 1 91 ? -11.281 -25.125 -1.191 1 85.06 91 ALA A O 1
ATOM 720 N N . THR A 1 92 ? -9.766 -24.141 -2.559 1 85.62 92 THR A N 1
ATOM 721 C CA . THR A 1 92 ? -10.75 -23.5 -3.424 1 85.62 92 THR A CA 1
ATOM 722 C C . THR A 1 92 ? -11.023 -24.359 -4.656 1 85.62 92 THR A C 1
ATOM 724 O O . THR A 1 92 ? -10.258 -25.281 -4.957 1 85.62 92 THR A O 1
ATOM 727 N N . LEU A 1 93 ? -12.039 -24.094 -5.309 1 89.06 93 LEU A N 1
ATOM 728 C CA . LEU A 1 93 ? -12.453 -24.938 -6.418 1 89.06 93 LEU A CA 1
ATOM 729 C C . LEU A 1 93 ? -11.383 -24.969 -7.504 1 89.06 93 LEU A C 1
ATOM 731 O O . LEU A 1 93 ? -11.188 -26 -8.156 1 89.06 93 LEU A O 1
ATOM 735 N N . ASP A 1 94 ? -10.711 -23.891 -7.621 1 84.94 94 ASP A N 1
ATOM 736 C CA . ASP A 1 94 ? -9.719 -23.797 -8.688 1 84.94 94 ASP A CA 1
ATOM 737 C C . ASP A 1 94 ? -8.539 -24.719 -8.422 1 84.94 94 ASP A C 1
ATOM 739 O O . ASP A 1 94 ? -7.777 -25.047 -9.344 1 84.94 94 ASP A O 1
ATOM 743 N N . LYS A 1 95 ? -8.414 -25.219 -7.258 1 86.62 95 LYS A N 1
ATOM 744 C CA . LYS A 1 95 ? -7.289 -26.062 -6.891 1 86.62 95 LYS A CA 1
ATOM 745 C C . LYS A 1 95 ? -7.699 -27.531 -6.855 1 86.62 95 LYS A C 1
ATOM 747 O O . LYS A 1 95 ? -6.863 -28.406 -6.617 1 86.62 95 LYS A O 1
ATOM 752 N N . LEU A 1 96 ? -8.977 -27.766 -7.121 1 92.25 96 LEU A N 1
ATOM 753 C CA . LEU A 1 96 ? -9.477 -29.125 -7.023 1 92.25 96 LEU A CA 1
ATOM 754 C C . LEU A 1 96 ? -9.586 -29.766 -8.406 1 92.25 96 LEU A C 1
ATOM 756 O O . LEU A 1 96 ? -9.828 -29.078 -9.398 1 92.25 96 LEU A O 1
ATOM 760 N N . HIS A 1 97 ? -9.383 -31.031 -8.43 1 93.31 97 HIS A N 1
ATOM 761 C CA . HIS A 1 97 ? -9.477 -31.766 -9.688 1 93.31 97 HIS A CA 1
ATOM 762 C C . HIS A 1 97 ? -10.758 -32.594 -9.742 1 93.31 97 HIS A C 1
ATOM 764 O O . HIS A 1 97 ? -11.328 -32.781 -10.82 1 93.31 97 HIS A O 1
ATOM 770 N N . THR A 1 98 ? -11.117 -33.156 -8.594 1 96.12 98 THR A N 1
ATOM 771 C CA . THR A 1 98 ? -12.336 -33.969 -8.492 1 96.12 98 THR A CA 1
ATOM 772 C C . THR A 1 98 ? -13.211 -33.469 -7.34 1 96.12 98 THR A C 1
ATOM 774 O O . THR A 1 98 ? -12.734 -33.344 -6.211 1 96.12 98 THR A O 1
ATOM 777 N N . VAL A 1 99 ? -14.5 -33.281 -7.684 1 96.75 99 VAL A N 1
ATOM 778 C CA . VAL A 1 99 ? -15.398 -32.688 -6.676 1 96.75 99 VAL A CA 1
ATOM 779 C C . VAL A 1 99 ? -16.688 -33.5 -6.621 1 96.75 99 VAL A C 1
ATOM 781 O O . VAL A 1 99 ? -17.234 -33.875 -7.656 1 96.75 99 VAL A O 1
ATOM 784 N N . GLY A 1 100 ? -17.078 -33.844 -5.414 1 96.62 100 GLY A N 1
ATOM 785 C CA . GLY A 1 100 ? -18.391 -34.469 -5.211 1 96.62 100 GLY A CA 1
ATOM 786 C C . GLY A 1 100 ? -19.516 -33.438 -5.094 1 96.62 100 GLY A C 1
ATOM 787 O O . GLY A 1 100 ? -19.359 -32.406 -4.441 1 96.62 100 GLY A O 1
ATOM 788 N N . VAL A 1 101 ? -20.625 -33.781 -5.797 1 95.38 101 VAL A N 1
ATOM 789 C CA . VAL A 1 101 ? -21.797 -32.938 -5.723 1 95.38 101 VAL A CA 1
ATOM 790 C C . VAL A 1 101 ? -23.031 -33.75 -5.402 1 95.38 101 VAL A C 1
ATOM 792 O O . VAL A 1 101 ? -23.156 -34.906 -5.859 1 95.38 101 VAL A O 1
ATOM 795 N N . PRO A 1 102 ? -23.906 -33.188 -4.562 1 90.31 102 PRO A N 1
ATOM 796 C CA . PRO A 1 102 ? -25.125 -33.969 -4.254 1 90.31 102 PRO A CA 1
ATOM 797 C C . PRO A 1 102 ? -26.016 -34.188 -5.477 1 90.31 102 PRO A C 1
ATOM 799 O O . PRO A 1 102 ? -26.25 -33.25 -6.246 1 90.31 102 PRO A O 1
ATOM 802 N N . LYS A 1 103 ? -26.484 -35.375 -5.543 1 87.12 103 LYS A N 1
ATOM 803 C CA . LYS A 1 103 ? -27.344 -35.719 -6.668 1 87.12 103 LYS A CA 1
ATOM 804 C C . LYS A 1 103 ? -28.594 -34.875 -6.699 1 87.12 103 LYS A C 1
ATOM 806 O O . LYS A 1 103 ? -29.203 -34.625 -5.66 1 87.12 103 LYS A O 1
ATOM 811 N N . GLY A 1 104 ? -28.906 -34.406 -7.91 1 76.69 104 GLY A N 1
ATOM 812 C CA . GLY A 1 104 ? -30.156 -33.688 -8.086 1 76.69 104 GLY A CA 1
ATOM 813 C C . GLY A 1 104 ? -30.047 -32.219 -7.773 1 76.69 104 GLY A C 1
ATOM 814 O O . GLY A 1 104 ? -31.062 -31.516 -7.684 1 76.69 104 GLY A O 1
ATOM 815 N N . THR A 1 105 ? -28.984 -31.734 -7.453 1 81.81 105 THR A N 1
ATOM 816 C CA . THR A 1 105 ? -28.812 -30.328 -7.156 1 81.81 105 THR A CA 1
ATOM 817 C C . THR A 1 105 ? -28.203 -29.578 -8.344 1 81.81 105 THR A C 1
ATOM 819 O O . THR A 1 105 ? -27.797 -30.203 -9.328 1 81.81 105 THR A O 1
ATOM 822 N N . ILE A 1 106 ? -28.172 -28.312 -8.219 1 83.06 106 ILE A N 1
ATOM 823 C CA . ILE A 1 106 ? -27.719 -27.453 -9.32 1 83.06 106 ILE A CA 1
ATOM 824 C C . ILE A 1 106 ? -26.203 -27.344 -9.289 1 83.06 106 ILE A C 1
ATOM 826 O O . ILE A 1 106 ? -25.594 -26.844 -10.234 1 83.06 106 ILE A O 1
ATOM 830 N N . TYR A 1 107 ? -25.547 -27.844 -8.258 1 89.81 107 TYR A N 1
ATOM 831 C CA . TYR A 1 107 ? -24.125 -27.609 -8.055 1 89.81 107 TYR A CA 1
ATOM 832 C C . TYR A 1 107 ? -23.297 -28.188 -9.195 1 89.81 107 TYR A C 1
ATOM 834 O O . TYR A 1 107 ? -22.344 -27.562 -9.656 1 89.81 107 TYR A O 1
ATOM 842 N N . GLY A 1 108 ? -23.672 -29.312 -9.648 1 90.38 108 GLY A N 1
ATOM 843 C CA . GLY A 1 108 ? -22.953 -29.922 -10.742 1 90.38 108 GLY A CA 1
ATOM 844 C C . GLY A 1 108 ? -22.922 -29.078 -12 1 90.38 108 GLY A C 1
ATOM 845 O O . GLY A 1 108 ? -21.875 -28.875 -12.602 1 90.38 108 GLY A O 1
ATOM 846 N N . GLU A 1 109 ? -24.047 -28.578 -12.344 1 89 109 GLU A N 1
ATOM 847 C CA . GLU A 1 109 ? -24.156 -27.734 -13.523 1 89 109 GLU A CA 1
ATOM 848 C C . GLU A 1 109 ? -23.359 -26.438 -13.359 1 89 109 GLU A C 1
ATOM 850 O O . GLU A 1 109 ? -22.688 -26 -14.297 1 89 109 GLU A O 1
ATOM 855 N N . LEU A 1 110 ? -23.422 -25.906 -12.211 1 88.88 110 LEU A N 1
ATOM 856 C CA . LEU A 1 110 ? -22.719 -24.656 -11.945 1 88.88 110 LEU A CA 1
ATOM 857 C C . LEU A 1 110 ? -21.203 -24.859 -12.039 1 88.88 110 LEU A C 1
ATOM 859 O O . LEU A 1 110 ? -20.5 -24.031 -12.617 1 88.88 110 LEU A O 1
ATOM 863 N N . ILE A 1 111 ? -20.734 -25.922 -11.508 1 91.75 111 ILE A N 1
ATOM 864 C CA . ILE A 1 111 ? -19.297 -26.172 -11.469 1 91.75 111 ILE A CA 1
ATOM 865 C C . ILE A 1 111 ? -18.797 -26.516 -12.867 1 91.75 111 ILE A C 1
ATOM 867 O O . ILE A 1 111 ? -17.719 -26.062 -13.281 1 91.75 111 ILE A O 1
ATOM 871 N N . ARG A 1 112 ? -19.562 -27.266 -13.617 1 91 112 ARG A N 1
ATOM 872 C CA . ARG A 1 112 ? -19.188 -27.625 -14.984 1 91 112 ARG A CA 1
ATOM 873 C C . ARG A 1 112 ? -19.031 -26.375 -15.844 1 91 112 ARG A C 1
ATOM 875 O O . ARG A 1 112 ? -18.156 -26.312 -16.719 1 91 112 ARG A O 1
ATOM 882 N N . LYS A 1 113 ? -19.844 -25.484 -15.555 1 85.62 113 LYS A N 1
ATOM 883 C CA . LYS A 1 113 ? -19.828 -24.234 -16.328 1 85.62 113 LYS A CA 1
ATOM 884 C C . LYS A 1 113 ? -18.656 -23.359 -15.922 1 85.62 113 LYS A C 1
ATOM 886 O O . LYS A 1 113 ? -17.969 -22.797 -16.781 1 85.62 113 LYS A O 1
ATOM 891 N N . ALA A 1 114 ? -18.406 -23.266 -14.672 1 84.88 114 ALA A N 1
ATOM 892 C CA . ALA A 1 114 ? -17.391 -22.359 -14.164 1 84.88 114 ALA A CA 1
ATOM 893 C C . ALA A 1 114 ? -16 -22.984 -14.25 1 84.88 114 ALA A C 1
ATOM 895 O O . ALA A 1 114 ? -15.008 -22.297 -14.523 1 84.88 114 ALA A O 1
ATOM 896 N N . PHE A 1 115 ? -15.961 -24.297 -13.93 1 89.25 115 PHE A N 1
ATOM 897 C CA . PHE A 1 115 ? -14.703 -25.031 -13.906 1 89.25 115 PHE A CA 1
ATOM 898 C C . PHE A 1 115 ? -14.82 -26.328 -14.688 1 89.25 115 PHE A C 1
ATOM 900 O O . PHE A 1 115 ? -14.859 -27.422 -14.094 1 89.25 115 PHE A O 1
ATOM 907 N N . PRO A 1 116 ? -14.688 -26.219 -15.961 1 88.5 116 PRO A N 1
ATOM 908 C CA . PRO A 1 116 ? -14.922 -27.406 -16.797 1 88.5 116 PRO A CA 1
ATOM 909 C C . PRO A 1 116 ? -13.867 -28.484 -16.594 1 88.5 116 PRO A C 1
ATOM 911 O O . PRO A 1 116 ? -14.109 -29.656 -16.922 1 88.5 116 PRO A O 1
ATOM 914 N N . ALA A 1 117 ? -12.766 -28.125 -16.078 1 90 117 ALA A N 1
ATOM 915 C CA . ALA A 1 117 ? -11.664 -29.062 -15.914 1 90 117 ALA A CA 1
ATOM 916 C C . ALA A 1 117 ? -11.891 -29.969 -14.711 1 90 117 ALA A C 1
ATOM 918 O O . ALA A 1 117 ? -11.234 -31.016 -14.57 1 90 117 ALA A O 1
ATOM 919 N N . ILE A 1 118 ? -12.867 -29.625 -13.875 1 94.19 118 ILE A N 1
ATOM 920 C CA . ILE A 1 118 ? -13.102 -30.375 -12.648 1 94.19 118 ILE A CA 1
ATOM 921 C C . ILE A 1 118 ? -13.969 -31.594 -12.953 1 94.19 118 ILE A C 1
ATOM 923 O O . ILE A 1 118 ? -15 -31.484 -13.625 1 94.19 118 ILE A O 1
ATOM 927 N N . ALA A 1 119 ? -13.508 -32.781 -12.508 1 96.12 119 ALA A N 1
ATOM 928 C CA . ALA A 1 119 ? -14.32 -33.969 -12.602 1 96.12 119 ALA A CA 1
ATOM 929 C C . ALA A 1 119 ? -15.344 -34.031 -11.477 1 96.12 119 ALA A C 1
ATOM 931 O O . ALA A 1 119 ? -15.016 -33.781 -10.312 1 96.12 119 ALA A O 1
ATOM 932 N N . LEU A 1 120 ? -16.547 -34.406 -11.852 1 96.31 120 LEU A N 1
ATOM 933 C CA . LEU A 1 120 ? -17.625 -34.406 -10.867 1 96.31 120 LEU A CA 1
ATOM 934 C C . LEU A 1 120 ? -18.062 -35.812 -10.531 1 96.31 120 LEU A C 1
ATOM 936 O O . LEU A 1 120 ? -18.109 -36.688 -11.414 1 96.31 120 LEU A O 1
ATOM 940 N N . VAL A 1 121 ? -18.297 -36.062 -9.258 1 96.5 121 VAL A N 1
ATOM 941 C CA . VAL A 1 121 ? -18.844 -37.312 -8.75 1 96.5 121 VAL A CA 1
ATOM 942 C C . VAL A 1 121 ? -20.109 -37.031 -7.953 1 96.5 121 VAL A C 1
ATOM 944 O O . VAL A 1 121 ? -20.094 -36.25 -6.996 1 96.5 121 VAL A O 1
ATOM 947 N N . GLU A 1 122 ? -21.156 -37.688 -8.359 1 94.19 122 GLU A N 1
ATOM 948 C CA . GLU A 1 122 ? -22.422 -37.469 -7.648 1 94.19 122 GLU A CA 1
ATOM 949 C C . GLU A 1 122 ? -22.531 -38.375 -6.426 1 94.19 122 GLU A C 1
ATOM 951 O O . GLU A 1 122 ? -22.031 -39.5 -6.434 1 94.19 122 GLU A O 1
ATOM 956 N N . TYR A 1 123 ? -23.109 -37.812 -5.398 1 93.38 123 TYR A N 1
ATOM 957 C CA . TYR A 1 123 ? -23.344 -38.594 -4.199 1 93.38 123 TYR A CA 1
ATOM 958 C C . TYR A 1 123 ? -24.734 -38.344 -3.629 1 93.38 123 TYR A C 1
ATOM 960 O O . TYR A 1 123 ? -25.422 -37.406 -4.043 1 93.38 123 TYR A O 1
ATOM 968 N N . SER A 1 124 ? -25.078 -39.312 -2.693 1 89.25 124 SER A N 1
ATOM 969 C CA . SER A 1 124 ? -26.344 -39.156 -2 1 89.25 124 SER A CA 1
ATOM 970 C C . SER A 1 124 ? -26.172 -39.25 -0.488 1 89.25 124 SER A C 1
ATOM 972 O O . SER A 1 124 ? -25.719 -40.281 0.039 1 89.25 124 SER A O 1
ATOM 974 N N . GLY A 1 125 ? -26.5 -38.156 0.146 1 84.94 125 GLY A N 1
ATOM 975 C CA . GLY A 1 125 ? -26.484 -38.125 1.6 1 84.94 125 GLY A CA 1
ATOM 976 C C . GLY A 1 125 ? -25.125 -37.812 2.186 1 84.94 125 GLY A C 1
ATOM 977 O O . GLY A 1 125 ? -24.109 -37.844 1.478 1 84.94 125 GLY A O 1
ATOM 978 N N . GLN A 1 126 ? -25.172 -37.562 3.453 1 87.69 126 GLN A N 1
ATOM 979 C CA . GLN A 1 126 ? -23.984 -37.156 4.195 1 87.69 126 GLN A CA 1
ATOM 980 C C . GLN A 1 126 ? -22.969 -38.281 4.297 1 87.69 126 GLN A C 1
ATOM 982 O O . GLN A 1 126 ? -21.766 -38.062 4.168 1 87.69 126 GLN A O 1
ATOM 987 N N . SER A 1 127 ? -23.453 -39.438 4.551 1 91.19 127 SER A N 1
ATOM 988 C CA . SER A 1 127 ? -22.578 -40.594 4.738 1 91.19 127 SER A CA 1
ATOM 989 C C . SER A 1 127 ? -21.766 -40.875 3.482 1 91.19 127 SER A C 1
ATOM 991 O O . SER A 1 127 ? -20.562 -41.156 3.564 1 91.19 127 SER A O 1
ATOM 993 N N . GLU A 1 128 ? -22.422 -40.781 2.385 1 93.44 128 GLU A N 1
ATOM 994 C CA . GLU A 1 128 ? -21.719 -41 1.128 1 93.44 128 GLU A CA 1
ATOM 995 C C . GLU A 1 128 ? -20.703 -39.906 0.85 1 93.44 128 GLU A C 1
ATOM 997 O O . GLU A 1 128 ? -19.625 -40.188 0.324 1 93.44 128 GLU A O 1
ATOM 1002 N N . ALA A 1 129 ? -21.078 -38.719 1.128 1 93.94 129 ALA A N 1
ATOM 1003 C CA . ALA A 1 129 ? -20.156 -37.625 0.953 1 93.94 129 ALA A CA 1
ATOM 1004 C C . ALA A 1 129 ? -18.891 -37.812 1.771 1 93.94 129 ALA A C 1
ATOM 1006 O O . ALA A 1 129 ? -17.781 -37.625 1.263 1 93.94 129 ALA A O 1
ATOM 1007 N N . LEU A 1 130 ? -19.078 -38.219 2.996 1 93.81 130 LEU A N 1
ATOM 1008 C CA . LEU A 1 130 ? -17.953 -38.438 3.893 1 93.81 130 LEU A CA 1
ATOM 1009 C C . LEU A 1 130 ? -17.094 -39.594 3.398 1 93.81 130 LEU A C 1
ATOM 1011 O O . LEU A 1 130 ? -15.859 -39.562 3.508 1 93.81 130 LEU A O 1
ATOM 1015 N N . GLN A 1 131 ? -17.734 -40.594 2.877 1 93.56 131 GLN A N 1
ATOM 1016 C CA . GLN A 1 131 ? -17.016 -41.781 2.365 1 93.56 131 GLN A CA 1
ATOM 1017 C C . GLN A 1 131 ? -16.156 -41.406 1.161 1 93.56 131 GLN A C 1
ATOM 1019 O O . GLN A 1 131 ? -15.008 -41.844 1.045 1 93.56 131 GLN A O 1
ATOM 1024 N N . LEU A 1 132 ? -16.672 -40.594 0.316 1 95.31 132 LEU A N 1
ATOM 1025 C CA . LEU A 1 132 ? -15.945 -40.125 -0.859 1 95.31 132 LEU A CA 1
ATOM 1026 C C . LEU A 1 132 ? -14.68 -39.375 -0.452 1 95.31 132 LEU A C 1
ATOM 1028 O O . LEU A 1 132 ? -13.617 -39.594 -1.055 1 95.31 132 LEU A O 1
ATOM 1032 N N . LEU A 1 133 ? -14.789 -38.562 0.553 1 94.56 133 LEU A N 1
ATOM 1033 C CA . LEU A 1 133 ? -13.656 -37.781 1.035 1 94.56 133 LEU A CA 1
ATOM 1034 C C . LEU A 1 133 ? -12.633 -38.656 1.73 1 94.56 133 LEU A C 1
ATOM 1036 O O . LEU A 1 133 ? -11.43 -38.562 1.486 1 94.56 133 LEU A O 1
ATOM 1040 N N . LYS A 1 134 ? -13.109 -39.594 2.559 1 93.19 134 LYS A N 1
ATOM 1041 C CA . LYS A 1 134 ? -12.242 -40.5 3.324 1 93.19 134 LYS A CA 1
ATOM 1042 C C . LYS A 1 134 ? -11.453 -41.406 2.404 1 93.19 134 LYS A C 1
ATOM 1044 O O . LYS A 1 134 ? -10.281 -41.688 2.664 1 93.19 134 LYS A O 1
ATOM 1049 N N . GLN A 1 135 ? -12.117 -41.844 1.312 1 93.19 135 GLN A N 1
ATOM 1050 C CA . GLN A 1 135 ? -11.5 -42.781 0.382 1 93.19 135 GLN A CA 1
ATOM 1051 C C . GLN A 1 135 ? -10.602 -42.062 -0.617 1 93.19 135 GLN A C 1
ATOM 1053 O O . GLN A 1 135 ? -9.836 -42.688 -1.342 1 93.19 135 GLN A O 1
ATOM 1058 N N . GLY A 1 136 ? -10.68 -40.75 -0.638 1 92.12 136 GLY A N 1
ATOM 1059 C CA . GLY A 1 136 ? -9.859 -39.969 -1.559 1 92.12 136 GLY A CA 1
ATOM 1060 C C . GLY A 1 136 ? -10.375 -40 -2.986 1 92.12 136 GLY A C 1
ATOM 1061 O O . GLY A 1 136 ? -9.625 -39.75 -3.926 1 92.12 136 GLY A O 1
ATOM 1062 N N . THR A 1 137 ? -11.586 -40.469 -3.158 1 94.06 137 THR A N 1
ATOM 1063 C CA . THR A 1 137 ? -12.203 -40.5 -4.477 1 94.06 137 THR A CA 1
ATOM 1064 C C . THR A 1 137 ? -12.406 -39.094 -5.023 1 94.06 137 THR A C 1
ATOM 1066 O O . THR A 1 137 ? -12.359 -38.875 -6.238 1 94.06 137 THR A O 1
ATOM 1069 N N . VAL A 1 138 ? -12.719 -38.188 -4.082 1 96.69 138 VAL A N 1
ATOM 1070 C CA . VAL A 1 138 ? -12.859 -36.781 -4.453 1 96.69 138 VAL A CA 1
ATOM 1071 C C . VAL A 1 138 ? -11.922 -35.938 -3.604 1 96.69 138 VAL A C 1
ATOM 1073 O O . VAL A 1 138 ? -11.562 -36.312 -2.486 1 96.69 138 VAL A O 1
ATOM 1076 N N . ASP A 1 139 ? -11.539 -34.812 -4.156 1 95.06 139 ASP A N 1
ATOM 1077 C CA . ASP A 1 139 ? -10.68 -33.875 -3.449 1 95.06 139 ASP A CA 1
ATOM 1078 C C . ASP A 1 139 ? -11.5 -33 -2.508 1 95.06 139 ASP A C 1
ATOM 1080 O O . ASP A 1 139 ? -10.953 -32.406 -1.567 1 95.06 139 ASP A O 1
ATOM 1084 N N . GLY A 1 140 ? -12.703 -32.844 -2.828 1 95.56 140 GLY A N 1
ATOM 1085 C CA . GLY A 1 140 ? -13.633 -32.031 -2.049 1 95.56 140 GLY A CA 1
ATOM 1086 C C . GLY A 1 140 ? -15.086 -32.312 -2.387 1 95.56 140 GLY A C 1
ATOM 1087 O O . GLY A 1 140 ? -15.383 -32.938 -3.398 1 95.56 140 GLY A O 1
ATOM 1088 N N . VAL A 1 141 ? -15.945 -31.953 -1.479 1 96.06 141 VAL A N 1
ATOM 1089 C CA . VAL A 1 141 ? -17.375 -32.062 -1.702 1 96.06 141 VAL A CA 1
ATOM 1090 C C . VAL A 1 141 ? -18.047 -30.703 -1.559 1 96.06 141 VAL A C 1
ATOM 1092 O O . VAL A 1 141 ? -17.672 -29.922 -0.683 1 96.06 141 VAL A O 1
ATOM 1095 N N . VAL A 1 142 ? -18.969 -30.438 -2.48 1 94.94 142 VAL A N 1
ATOM 1096 C CA . VAL A 1 142 ? -19.719 -29.188 -2.432 1 94.94 142 VAL A CA 1
ATOM 1097 C C . VAL A 1 142 ? -21.109 -29.438 -1.883 1 94.94 142 VAL A C 1
ATOM 1099 O O . VAL A 1 142 ? -21.797 -30.375 -2.314 1 94.94 142 VAL A O 1
ATOM 1102 N N . ASP A 1 143 ? -21.453 -28.625 -0.903 1 91.31 143 ASP A N 1
ATOM 1103 C CA . ASP A 1 143 ? -22.781 -28.75 -0.318 1 91.31 143 ASP A CA 1
ATOM 1104 C C . ASP A 1 143 ? -23.172 -27.469 0.42 1 91.31 143 ASP A C 1
ATOM 1106 O O . ASP A 1 143 ? -22.375 -26.531 0.525 1 91.31 143 ASP A O 1
ATOM 1110 N N . ALA A 1 144 ? -24.438 -27.438 0.866 1 88.12 144 ALA A N 1
ATOM 1111 C CA . ALA A 1 144 ? -25 -26.281 1.549 1 88.12 144 ALA A CA 1
ATOM 1112 C C . ALA A 1 144 ? -24.578 -26.25 3.016 1 88.12 144 ALA A C 1
ATOM 1114 O O . ALA A 1 144 ? -23.828 -27.109 3.471 1 88.12 144 ALA A O 1
ATOM 1115 N N . ILE A 1 145 ? -24.953 -25.203 3.744 1 86.62 145 ILE A N 1
ATOM 1116 C CA . ILE A 1 145 ? -24.516 -24.875 5.102 1 86.62 145 ILE A CA 1
ATOM 1117 C C . ILE A 1 145 ? -24.984 -25.969 6.062 1 86.62 145 ILE A C 1
ATOM 1119 O O . ILE A 1 145 ? -24.422 -26.141 7.145 1 86.62 145 ILE A O 1
ATOM 1123 N N . ASN A 1 146 ? -26.031 -26.781 5.676 1 80 146 ASN A N 1
ATOM 1124 C CA . ASN A 1 146 ? -26.516 -27.828 6.562 1 80 146 ASN A CA 1
ATOM 1125 C C . ASN A 1 146 ? -25.469 -28.906 6.785 1 80 146 ASN A C 1
ATOM 1127 O O . ASN A 1 146 ? -25.547 -29.656 7.762 1 80 146 ASN A O 1
ATOM 1131 N N . GLN A 1 147 ? -24.5 -28.969 5.895 1 85.94 147 GLN A N 1
ATOM 1132 C CA . GLN A 1 147 ? -23.438 -29.969 6.027 1 85.94 147 GLN A CA 1
ATOM 1133 C C . GLN A 1 147 ? -22.234 -29.391 6.75 1 85.94 147 GLN A C 1
ATOM 1135 O O . GLN A 1 147 ? -21.266 -30.109 7.016 1 85.94 147 GLN A O 1
ATOM 1140 N N . LEU A 1 148 ? -22.25 -28.203 7.121 1 86.25 148 LEU A N 1
ATOM 1141 C CA . LEU A 1 148 ? -21.094 -27.531 7.703 1 86.25 148 LEU A CA 1
ATOM 1142 C C . LEU A 1 148 ? -20.688 -28.188 9.016 1 86.25 148 LEU A C 1
ATOM 1144 O O . LEU A 1 148 ? -19.516 -28.562 9.188 1 86.25 148 LEU A O 1
ATOM 1148 N N . LYS A 1 149 ? -21.609 -28.406 9.93 1 85.88 149 LYS A N 1
ATOM 1149 C CA . LYS A 1 149 ? -21.328 -28.938 11.258 1 85.88 149 LYS A CA 1
ATOM 1150 C C . LYS A 1 149 ? -20.75 -30.359 11.164 1 85.88 149 LYS A C 1
ATOM 1152 O O . LYS A 1 149 ? -19.656 -30.625 11.648 1 85.88 149 LYS A O 1
ATOM 1157 N N . PRO A 1 150 ? -21.438 -31.219 10.43 1 87.75 150 PRO A N 1
ATOM 1158 C CA . PRO A 1 150 ? -20.891 -32.562 10.375 1 87.75 150 PRO A CA 1
ATOM 1159 C C . PRO A 1 150 ? -19.547 -32.656 9.664 1 87.75 150 PRO A C 1
ATOM 1161 O O . PRO A 1 150 ? -18.672 -33.438 10.055 1 87.75 150 PRO A O 1
ATOM 1164 N N . MET A 1 151 ? -19.375 -31.906 8.664 1 90.81 151 MET A N 1
ATOM 1165 C CA . MET A 1 151 ? -18.125 -31.953 7.902 1 90.81 151 MET A CA 1
ATOM 1166 C C . MET A 1 151 ? -16.969 -31.375 8.719 1 90.81 151 MET A C 1
ATOM 1168 O O . MET A 1 151 ? -15.867 -31.938 8.719 1 90.81 151 MET A O 1
ATOM 1172 N N . LEU A 1 152 ? -17.219 -30.344 9.43 1 85 152 LEU A N 1
ATOM 1173 C CA . LEU A 1 152 ? -16.188 -29.734 10.266 1 85 152 LEU A CA 1
ATOM 1174 C C . LEU A 1 152 ? -15.805 -30.672 11.414 1 85 152 LEU A C 1
ATOM 1176 O O . LEU A 1 152 ? -14.625 -30.828 11.734 1 85 152 LEU A O 1
ATOM 1180 N N . LEU A 1 153 ? -16.797 -31.266 11.977 1 84 153 LEU A N 1
ATOM 1181 C CA . LEU A 1 153 ? -16.547 -32.188 13.078 1 84 153 LEU A CA 1
ATOM 1182 C C . LEU A 1 153 ? -15.781 -33.406 12.602 1 84 153 LEU A C 1
ATOM 1184 O O . LEU A 1 153 ? -15.031 -34.031 13.375 1 84 153 LEU A O 1
ATOM 1188 N N . ALA A 1 154 ? -15.969 -33.656 11.273 1 88.38 154 ALA A N 1
ATOM 1189 C CA . ALA A 1 154 ? -15.258 -34.812 10.695 1 88.38 154 ALA A CA 1
ATOM 1190 C C . ALA A 1 154 ? -13.812 -34.438 10.352 1 88.38 154 ALA A C 1
ATOM 1192 O O . ALA A 1 154 ? -13.031 -35.281 9.93 1 88.38 154 ALA A O 1
ATOM 1193 N N . GLY A 1 155 ? -13.469 -33.188 10.5 1 80.31 155 GLY A N 1
ATOM 1194 C CA . GLY A 1 155 ? -12.086 -32.75 10.336 1 80.31 155 GLY A CA 1
ATOM 1195 C C . GLY A 1 155 ? -11.82 -32.094 9.008 1 80.31 155 GLY A C 1
ATOM 1196 O O . GLY A 1 155 ? -10.664 -31.812 8.656 1 80.31 155 GLY A O 1
ATOM 1197 N N . TYR A 1 156 ? -12.836 -31.797 8.289 1 88.94 156 TYR A N 1
ATOM 1198 C CA . TYR A 1 156 ? -12.648 -31.156 6.992 1 88.94 156 TYR A CA 1
ATOM 1199 C C . TYR A 1 156 ? -12.797 -29.641 7.113 1 88.94 156 TYR A C 1
ATOM 1201 O O . TYR A 1 156 ? -13.414 -29.141 8.062 1 88.94 156 TYR A O 1
ATOM 1209 N N . ASP A 1 157 ? -12.18 -29.031 6.184 1 86.25 157 ASP A N 1
ATOM 1210 C CA . ASP A 1 157 ? -12.273 -27.562 6.117 1 86.25 157 ASP A CA 1
ATOM 1211 C C . ASP A 1 157 ? -13.391 -27.141 5.172 1 86.25 157 ASP A C 1
ATOM 1213 O O . ASP A 1 157 ? -13.883 -27.938 4.375 1 86.25 157 ASP A O 1
ATOM 1217 N N . ALA A 1 158 ? -13.852 -25.938 5.398 1 89 158 ALA A N 1
ATOM 1218 C CA . ALA A 1 158 ? -14.945 -25.422 4.582 1 89 158 ALA A CA 1
ATOM 1219 C C . ALA A 1 158 ? -14.594 -24.062 3.99 1 89 158 ALA A C 1
ATOM 1221 O O . ALA A 1 158 ? -14.148 -23.172 4.707 1 89 158 ALA A O 1
ATOM 1222 N N . GLN A 1 159 ? -14.719 -23.969 2.725 1 87.56 159 GLN A N 1
ATOM 1223 C CA . GLN A 1 159 ? -14.516 -22.703 2.029 1 87.56 159 GLN A CA 1
ATOM 1224 C C . GLN A 1 159 ? -15.797 -22.25 1.339 1 87.56 159 GLN A C 1
ATOM 1226 O O . GLN A 1 159 ? -16.406 -23 0.572 1 87.56 159 GLN A O 1
ATOM 1231 N N . LEU A 1 160 ? -16.188 -20.984 1.663 1 86.69 160 LEU A N 1
ATOM 1232 C CA . LEU A 1 160 ? -17.391 -20.422 1.045 1 86.69 160 LEU A CA 1
ATOM 1233 C C . LEU A 1 160 ? -17.188 -20.25 -0.456 1 86.69 160 LEU A C 1
ATOM 1235 O O . LEU A 1 160 ? -16.156 -19.719 -0.89 1 86.69 160 LEU A O 1
ATOM 1239 N N . LEU A 1 161 ? -18.109 -20.672 -1.231 1 88.75 161 LEU A N 1
ATOM 1240 C CA . LEU A 1 161 ? -17.969 -20.688 -2.684 1 88.75 161 LEU A CA 1
ATOM 1241 C C . LEU A 1 161 ? -18.797 -19.594 -3.33 1 88.75 161 LEU A C 1
ATOM 1243 O O . LEU A 1 161 ? -18.719 -19.375 -4.543 1 88.75 161 LEU A O 1
ATOM 1247 N N . ASN A 1 162 ? -19.5 -18.875 -2.6 1 84.5 162 ASN A N 1
ATOM 1248 C CA . ASN A 1 162 ? -20.453 -17.922 -3.146 1 84.5 162 ASN A CA 1
ATOM 1249 C C . ASN A 1 162 ? -19.766 -16.844 -3.977 1 84.5 162 ASN A C 1
ATOM 1251 O O . ASN A 1 162 ? -20.406 -16.172 -4.781 1 84.5 162 ASN A O 1
ATOM 1255 N N . HIS A 1 163 ? -18.562 -16.719 -3.879 1 76.31 163 HIS A N 1
ATOM 1256 C CA . HIS A 1 163 ? -17.844 -15.734 -4.68 1 76.31 163 HIS A CA 1
ATOM 1257 C C . HIS A 1 163 ? -17.266 -16.375 -5.945 1 76.31 163 HIS A C 1
ATOM 1259 O O . HIS A 1 163 ? -16.828 -15.664 -6.852 1 76.31 163 HIS A O 1
ATOM 1265 N N . GLN A 1 164 ? -17.344 -17.656 -6.012 1 78.69 164 GLN A N 1
ATOM 1266 C CA . GLN A 1 164 ? -16.734 -18.359 -7.141 1 78.69 164 GLN A CA 1
ATOM 1267 C C . GLN A 1 164 ? -17.812 -18.922 -8.07 1 78.69 164 GLN A C 1
ATOM 1269 O O . GLN A 1 164 ? -17.562 -19.156 -9.25 1 78.69 164 GLN A O 1
ATOM 1274 N N . LEU A 1 165 ? -18.969 -19.219 -7.473 1 85.31 165 LEU A N 1
ATOM 1275 C CA . LEU A 1 165 ? -20.078 -19.797 -8.227 1 85.31 165 LEU A CA 1
ATOM 1276 C C . LEU A 1 165 ? -21.297 -18.875 -8.203 1 85.31 165 LEU A C 1
ATOM 1278 O O . LEU A 1 165 ? -21.531 -18.188 -7.215 1 85.31 165 LEU A O 1
ATOM 1282 N N . SER A 1 166 ? -21.953 -18.922 -9.312 1 84.12 166 SER A N 1
ATOM 1283 C CA . SER A 1 166 ? -23.172 -18.141 -9.414 1 84.12 166 SER A CA 1
ATOM 1284 C C . SER A 1 166 ? -24.359 -18.844 -8.766 1 84.12 166 SER A C 1
ATOM 1286 O O . SER A 1 166 ? -25.25 -19.344 -9.453 1 84.12 166 SER A O 1
ATOM 1288 N N . ILE A 1 167 ? -24.375 -18.781 -7.496 1 86.94 167 ILE A N 1
ATOM 1289 C CA . ILE A 1 167 ? -25.438 -19.406 -6.73 1 86.94 167 ILE A CA 1
ATOM 1290 C C . ILE A 1 167 ? -26.594 -18.422 -6.531 1 86.94 167 ILE A C 1
ATOM 1292 O O . ILE A 1 167 ? -26.375 -17.297 -6.07 1 86.94 167 ILE A O 1
ATOM 1296 N N . LYS A 1 168 ? -27.766 -18.938 -6.859 1 87.56 168 LYS A N 1
ATOM 1297 C CA . LYS A 1 168 ? -28.938 -18.078 -6.719 1 87.56 168 LYS A CA 1
ATOM 1298 C C . LYS A 1 168 ? -29.234 -17.781 -5.25 1 87.56 168 LYS A C 1
ATOM 1300 O O . LYS A 1 168 ? -29.062 -18.656 -4.395 1 87.56 168 LYS A O 1
ATOM 1305 N N . PRO A 1 169 ? -29.609 -16.562 -5.035 1 90.19 169 PRO A N 1
ATOM 1306 C CA . PRO A 1 169 ? -29.984 -16.234 -3.658 1 90.19 169 PRO A CA 1
ATOM 1307 C C . PRO A 1 169 ? -31.297 -16.906 -3.238 1 90.19 169 PRO A C 1
ATOM 1309 O O . PRO A 1 169 ? -31.953 -17.547 -4.055 1 90.19 169 PRO A O 1
ATOM 1312 N N . VAL A 1 170 ? -31.594 -16.812 -1.999 1 92 170 VAL A N 1
ATOM 1313 C CA . VAL A 1 170 ? -32.781 -17.484 -1.454 1 92 170 VAL A CA 1
ATOM 1314 C C . VAL A 1 170 ? -33.75 -16.453 -0.892 1 92 170 VAL A C 1
ATOM 1316 O O . VAL A 1 170 ? -33.344 -15.312 -0.614 1 92 170 VAL A O 1
ATOM 1319 N N . SER A 1 171 ? -34.969 -16.906 -0.832 1 94.81 171 SER A N 1
ATOM 1320 C CA . SER A 1 171 ? -36.062 -16.016 -0.402 1 94.81 171 SER A CA 1
ATOM 1321 C C . SER A 1 171 ? -36.938 -16.703 0.651 1 94.81 171 SER A C 1
ATOM 1323 O O . SER A 1 171 ? -36.75 -17.875 0.951 1 94.81 171 SER A O 1
ATOM 1325 N N . ILE A 1 172 ? -37.75 -15.914 1.276 1 96.19 172 ILE A N 1
ATOM 1326 C CA . ILE A 1 172 ? -38.812 -16.406 2.137 1 96.19 172 ILE A CA 1
ATOM 1327 C C . ILE A 1 172 ? -40.094 -16.609 1.315 1 96.19 172 ILE A C 1
ATOM 1329 O O . ILE A 1 172 ? -40.438 -15.766 0.472 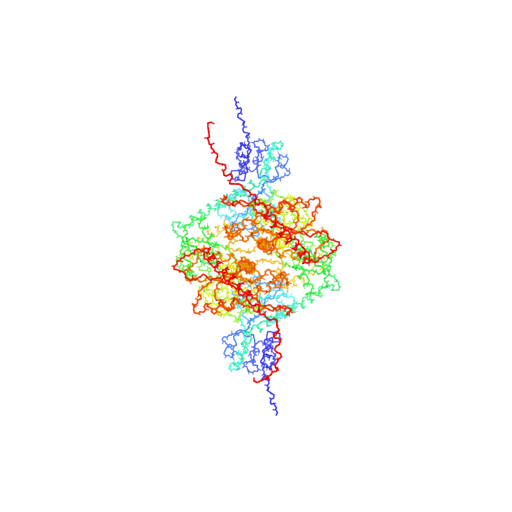1 96.19 172 ILE A O 1
ATOM 1333 N N . VAL A 1 173 ? -40.75 -17.734 1.586 1 96.88 173 VAL A N 1
ATOM 1334 C CA . VAL A 1 173 ? -41.938 -18 0.773 1 96.88 173 VAL A CA 1
ATOM 1335 C C . VAL A 1 173 ? -43.125 -18.25 1.679 1 96.88 173 VAL A C 1
ATOM 1337 O O . VAL A 1 173 ? -42.969 -18.609 2.848 1 96.88 173 VAL A O 1
ATOM 1340 N N . SER A 1 174 ? -44.312 -18.016 1.155 1 97.19 174 SER A N 1
ATOM 1341 C CA . SER A 1 174 ? -45.594 -18.375 1.7 1 97.19 174 SER A CA 1
ATOM 1342 C C . SER A 1 174 ? -46.531 -18.953 0.618 1 97.19 174 SER A C 1
ATOM 1344 O O . SER A 1 174 ? -46.188 -18.875 -0.571 1 97.19 174 SER A O 1
ATOM 1346 N N . LEU A 1 175 ? -47.531 -19.609 1.065 1 96.25 175 LEU A N 1
ATOM 1347 C CA . LEU A 1 175 ? -48.5 -20.109 0.095 1 96.25 175 LEU A CA 1
ATOM 1348 C C . LEU A 1 175 ? -49.062 -18.969 -0.761 1 96.25 175 LEU A C 1
ATOM 1350 O O . LEU A 1 175 ? -49.344 -17.891 -0.249 1 96.25 175 LEU A O 1
ATOM 1354 N N . LYS A 1 176 ? -49.156 -19.297 -2.072 1 95.25 176 LYS A N 1
ATOM 1355 C CA . LYS A 1 176 ? -49.625 -18.281 -3.01 1 95.25 176 LYS A CA 1
ATOM 1356 C C . LYS A 1 176 ? -50.938 -17.688 -2.547 1 95.25 176 LYS A C 1
ATOM 1358 O O . LYS A 1 176 ? -51.906 -18.422 -2.271 1 95.25 176 LYS A O 1
ATOM 1363 N N . GLY A 1 177 ? -50.969 -16.375 -2.469 1 92.5 177 GLY A N 1
ATOM 1364 C CA . GLY A 1 177 ? -52.156 -15.672 -2.08 1 92.5 177 GLY A CA 1
ATOM 1365 C C . GLY A 1 177 ? -52.344 -15.562 -0.576 1 92.5 177 GLY A C 1
ATOM 1366 O O . GLY A 1 177 ? -53.188 -14.82 -0.095 1 92.5 177 GLY A O 1
ATOM 1367 N N . ALA A 1 178 ? -51.5 -16.281 0.121 1 90.94 178 ALA A N 1
ATOM 1368 C CA . ALA A 1 178 ? -51.594 -16.25 1.578 1 90.94 178 ALA A CA 1
ATOM 1369 C C . ALA A 1 178 ? -50.562 -15.281 2.168 1 90.94 178 ALA A C 1
ATOM 1371 O O . ALA A 1 178 ? -49.438 -15.18 1.671 1 90.94 178 ALA A O 1
ATOM 1372 N N . HIS A 1 179 ? -50.938 -14.508 3.119 1 93.12 179 HIS A N 1
ATOM 1373 C CA . HIS A 1 179 ? -50.094 -13.688 3.975 1 93.12 179 HIS A CA 1
ATOM 1374 C C . HIS A 1 179 ? -49.312 -12.68 3.154 1 93.12 179 HIS A C 1
ATOM 1376 O O . HIS A 1 179 ? -48.125 -12.422 3.445 1 93.12 179 HIS A O 1
ATOM 1382 N N . HIS A 1 180 ? -49.75 -12.219 2.068 1 93.06 180 HIS A N 1
ATOM 1383 C CA . HIS A 1 180 ? -49.031 -11.344 1.154 1 93.06 180 HIS A CA 1
ATOM 1384 C C . HIS A 1 180 ? -48.531 -10.086 1.87 1 93.06 180 HIS A C 1
ATOM 1386 O O . HIS A 1 180 ? -47.375 -9.695 1.712 1 93.06 180 HIS A O 1
ATOM 1392 N N . GLN A 1 181 ? -49.344 -9.523 2.637 1 93.5 181 GLN A N 1
ATOM 1393 C CA . GLN A 1 181 ? -48.969 -8.297 3.342 1 93.5 181 GLN A CA 1
ATOM 1394 C C . GLN A 1 181 ? -47.906 -8.562 4.395 1 93.5 181 GLN A C 1
ATOM 1396 O O . GLN A 1 181 ? -46.969 -7.789 4.523 1 93.5 181 GLN A O 1
ATOM 1401 N N . LEU A 1 182 ? -48.125 -9.625 5.105 1 94.94 182 LEU A N 1
ATOM 1402 C CA . LEU A 1 182 ? -47.156 -9.969 6.137 1 94.94 182 LEU A CA 1
ATOM 1403 C C . LEU A 1 182 ? -45.812 -10.312 5.512 1 94.94 182 LEU A C 1
ATOM 1405 O O . LEU A 1 182 ? -44.75 -9.953 6.051 1 94.94 182 LEU A O 1
ATOM 1409 N N . LEU A 1 183 ? -45.781 -11.047 4.426 1 96.62 183 LEU A N 1
ATOM 1410 C CA . LEU A 1 183 ? -44.562 -11.406 3.727 1 96.62 183 LEU A CA 1
ATOM 1411 C C . LEU A 1 183 ? -43.812 -10.156 3.297 1 96.62 183 LEU A C 1
ATOM 1413 O O . LEU A 1 183 ? -42.562 -10.109 3.404 1 96.62 183 LEU A O 1
ATOM 1417 N N . LYS A 1 184 ? -44.5 -9.133 2.854 1 95.38 184 LYS A N 1
ATOM 1418 C CA . LYS A 1 184 ? -43.875 -7.883 2.438 1 95.38 184 LYS A CA 1
ATOM 1419 C C . LYS A 1 184 ? -43.281 -7.145 3.631 1 95.38 184 LYS A C 1
ATOM 1421 O O . LYS A 1 184 ? -42.219 -6.539 3.52 1 95.38 184 LYS A O 1
ATOM 1426 N N . MET A 1 185 ? -43.969 -7.207 4.691 1 95.56 185 MET A N 1
ATOM 1427 C CA . MET A 1 185 ? -43.469 -6.59 5.91 1 95.56 185 MET A CA 1
ATOM 1428 C C . MET A 1 185 ? -42.219 -7.297 6.395 1 95.56 185 MET A C 1
ATOM 1430 O O . MET A 1 185 ? -41.25 -6.648 6.789 1 95.56 185 MET A O 1
ATOM 1434 N N . ILE A 1 186 ? -42.281 -8.578 6.336 1 96.06 186 ILE A N 1
ATOM 1435 C CA . ILE A 1 186 ? -41.125 -9.383 6.738 1 96.06 186 ILE A CA 1
ATOM 1436 C C . ILE A 1 186 ? -39.938 -9.062 5.832 1 96.06 186 ILE A C 1
ATOM 1438 O O . ILE A 1 186 ? -38.812 -8.852 6.312 1 96.06 186 ILE A O 1
ATOM 1442 N N . GLU A 1 187 ? -40.188 -9.016 4.598 1 95 187 GLU A N 1
ATOM 1443 C CA . GLU A 1 187 ? -39.156 -8.711 3.607 1 95 187 GLU A CA 1
ATOM 1444 C C . GLU A 1 187 ? -38.469 -7.371 3.9 1 95 187 GLU A C 1
ATOM 1446 O O . GLU A 1 187 ? -37.25 -7.285 3.936 1 95 187 GLU A O 1
ATOM 1451 N N . HIS A 1 188 ? -39.281 -6.371 4.152 1 94.12 188 HIS A N 1
ATOM 1452 C CA . HIS A 1 188 ? -38.75 -5.035 4.406 1 94.12 188 HIS A CA 1
ATOM 1453 C C . HIS A 1 188 ? -37.875 -5.012 5.664 1 94.12 188 HIS A C 1
ATOM 1455 O O . HIS A 1 188 ? -36.812 -4.387 5.684 1 94.12 188 HIS A O 1
ATOM 1461 N N . TYR A 1 189 ? -38.375 -5.676 6.68 1 95.19 189 TYR A N 1
ATOM 1462 C CA . TYR A 1 189 ? -37.625 -5.715 7.934 1 95.19 189 TYR A CA 1
ATOM 1463 C C . TYR A 1 189 ? -36.312 -6.516 7.777 1 95.19 189 TYR A C 1
ATOM 1465 O O . TYR A 1 189 ? -35.281 -6.113 8.273 1 95.19 189 TYR A O 1
ATOM 1473 N N . VAL A 1 190 ? -36.344 -7.586 7.066 1 94.44 190 VAL A N 1
ATOM 1474 C CA . VAL A 1 190 ? -35.219 -8.461 6.879 1 94.44 190 VAL A CA 1
ATOM 1475 C C . VAL A 1 190 ? -34.125 -7.73 6.074 1 94.44 190 VAL A C 1
ATOM 1477 O O . VAL A 1 190 ? -32.938 -7.957 6.277 1 94.44 190 VAL A O 1
ATOM 1480 N N . HIS A 1 191 ? -34.531 -6.809 5.242 1 91.25 191 HIS A N 1
ATOM 1481 C CA . HIS A 1 191 ? -33.625 -6.074 4.383 1 91.25 191 HIS A CA 1
ATOM 1482 C C . HIS A 1 191 ? -32.938 -4.949 5.148 1 91.25 191 HIS A C 1
ATOM 1484 O O . HIS A 1 191 ? -31.969 -4.355 4.656 1 91.25 191 HIS A O 1
ATOM 1490 N N . SER A 1 192 ? -33.344 -4.727 6.344 1 90 192 SER A N 1
ATOM 1491 C CA . SER A 1 192 ? -32.75 -3.656 7.141 1 90 192 SER A CA 1
ATOM 1492 C C . SER A 1 192 ? -31.297 -3.98 7.523 1 90 192 SER A C 1
ATOM 1494 O O . SER A 1 192 ? -30.906 -5.148 7.547 1 90 192 SER A O 1
ATOM 1496 N N . ALA A 1 193 ? -30.547 -2.906 7.793 1 87.94 193 ALA A N 1
ATOM 1497 C CA . ALA A 1 193 ? -29.141 -3.068 8.188 1 87.94 193 ALA A CA 1
ATOM 1498 C C . ALA A 1 193 ? -29.031 -3.883 9.469 1 87.94 193 ALA A C 1
ATOM 1500 O O . ALA A 1 193 ? -28.109 -4.703 9.609 1 87.94 193 ALA A O 1
ATOM 1501 N N . GLU A 1 194 ? -29.906 -3.65 10.312 1 90.81 194 GLU A N 1
ATOM 1502 C CA . GLU A 1 194 ? -29.891 -4.309 11.617 1 90.81 194 GLU A CA 1
ATOM 1503 C C . GLU A 1 194 ? -30.016 -5.824 11.469 1 90.81 194 GLU A C 1
ATOM 1505 O O . GLU A 1 194 ? -29.219 -6.574 12.039 1 90.81 194 GLU A O 1
ATOM 1510 N N . VAL A 1 195 ? -31 -6.238 10.719 1 92.75 195 VAL A N 1
ATOM 1511 C CA . VAL A 1 195 ? -31.25 -7.672 10.602 1 92.75 195 VAL A CA 1
ATOM 1512 C C . VAL A 1 195 ? -30.156 -8.312 9.758 1 92.75 195 VAL A C 1
ATOM 1514 O O . VAL A 1 195 ? -29.719 -9.43 10.039 1 92.75 195 VAL A O 1
ATOM 1517 N N . GLN A 1 196 ? -29.766 -7.656 8.711 1 90.06 196 GLN A N 1
ATOM 1518 C CA . GLN A 1 196 ? -28.688 -8.195 7.883 1 90.06 196 GLN A CA 1
ATOM 1519 C C . GLN A 1 196 ? -27.406 -8.344 8.688 1 90.06 196 GLN A C 1
ATOM 1521 O O . GLN A 1 196 ? -26.688 -9.336 8.531 1 90.06 196 GLN A O 1
ATOM 1526 N N . LYS A 1 197 ? -27.109 -7.422 9.5 1 89.94 197 LYS A N 1
ATOM 1527 C CA . LYS A 1 197 ? -25.953 -7.516 10.375 1 89.94 197 LYS A CA 1
ATOM 1528 C C . LYS A 1 197 ? -26.094 -8.672 11.367 1 89.94 197 LYS A C 1
ATOM 1530 O O . LYS A 1 197 ? -25.156 -9.445 11.562 1 89.94 197 LYS A O 1
ATOM 1535 N N . LEU A 1 198 ? -27.25 -8.719 11.953 1 92.75 198 LEU A N 1
ATOM 1536 C CA . LEU A 1 198 ? -27.531 -9.797 12.891 1 92.75 198 LEU A CA 1
ATOM 1537 C C . LEU A 1 198 ? -27.344 -11.156 12.234 1 92.75 198 LEU A C 1
ATOM 1539 O O . LEU A 1 198 ? -26.734 -12.062 12.82 1 92.75 198 LEU A O 1
ATOM 1543 N N . LEU A 1 199 ? -27.875 -11.227 11.086 1 90.94 199 LEU A N 1
ATOM 1544 C CA . LEU A 1 199 ? -27.781 -12.484 10.344 1 90.94 199 LEU A CA 1
ATOM 1545 C C . LEU A 1 199 ? -26.312 -12.852 10.094 1 90.94 199 LEU A C 1
ATOM 1547 O O . LEU A 1 199 ? -25.906 -13.977 10.367 1 90.94 199 LEU A O 1
ATOM 1551 N N . ARG A 1 200 ? -25.562 -11.938 9.594 1 88.44 200 ARG A N 1
ATOM 1552 C CA . ARG A 1 200 ? -24.156 -12.188 9.289 1 88.44 200 ARG A CA 1
ATOM 1553 C C . ARG A 1 200 ? -23.375 -12.539 10.547 1 88.44 200 ARG A C 1
ATOM 1555 O O . ARG A 1 200 ? -22.609 -13.5 10.562 1 88.44 200 ARG A O 1
ATOM 1562 N N . GLU A 1 201 ? -23.547 -11.805 11.57 1 88.56 201 GLU A N 1
ATOM 1563 C CA . GLU A 1 201 ? -22.844 -12.039 12.828 1 88.56 201 GLU A CA 1
ATOM 1564 C C . GLU A 1 201 ? -23.203 -13.406 13.414 1 88.56 201 GLU A C 1
ATOM 1566 O O . GLU A 1 201 ? -22.344 -14.109 13.938 1 88.56 201 GLU A O 1
ATOM 1571 N N . SER A 1 202 ? -24.484 -13.711 13.312 1 90.62 202 SER A N 1
ATOM 1572 C CA . SER A 1 202 ? -24.953 -14.984 13.867 1 90.62 202 SER A CA 1
ATOM 1573 C C . SER A 1 202 ? -24.359 -16.156 13.102 1 90.62 202 SER A C 1
ATOM 1575 O O . SER A 1 202 ? -23.953 -17.156 13.703 1 90.62 202 SER A O 1
ATOM 1577 N N . ILE A 1 203 ? -24.359 -16.016 11.852 1 86.56 203 ILE A N 1
ATOM 1578 C CA . ILE A 1 203 ? -23.828 -17.094 11.031 1 86.56 203 ILE A CA 1
ATOM 1579 C C . ILE A 1 203 ? -22.328 -17.219 11.25 1 86.56 203 ILE A C 1
ATOM 1581 O O . ILE A 1 203 ? -21.797 -18.328 11.367 1 86.56 203 ILE A O 1
ATOM 1585 N N . ASN A 1 204 ? -21.641 -16.156 11.266 1 86.44 204 ASN A N 1
ATOM 1586 C CA . ASN A 1 204 ? -20.203 -16.172 11.539 1 86.44 204 ASN A CA 1
ATOM 1587 C C . ASN A 1 204 ? -19.906 -16.797 12.891 1 86.44 204 ASN A C 1
ATOM 1589 O O . ASN A 1 204 ? -18.953 -17.578 13.016 1 86.44 204 ASN A O 1
ATOM 1593 N N . GLN A 1 205 ? -20.672 -16.422 13.883 1 89.12 205 GLN A N 1
ATOM 1594 C CA . GLN A 1 205 ? -20.5 -16.969 15.219 1 89.12 205 GLN A CA 1
ATOM 1595 C C . GLN A 1 205 ? -20.781 -18.469 15.227 1 89.12 205 GLN A C 1
ATOM 1597 O O . GLN A 1 205 ? -20.062 -19.25 15.867 1 89.12 205 GLN A O 1
ATOM 1602 N N . TYR A 1 206 ? -21.828 -18.797 14.523 1 88.12 206 TYR A N 1
ATOM 1603 C CA . TYR A 1 206 ? -22.172 -20.203 14.406 1 88.12 206 TYR A CA 1
ATOM 1604 C C . TYR A 1 206 ? -21.031 -21 13.789 1 88.12 206 TYR A C 1
ATOM 1606 O O . TYR A 1 206 ? -20.625 -22.047 14.32 1 88.12 206 TYR A O 1
ATOM 1614 N N . GLN A 1 207 ? -20.5 -20.516 12.703 1 84.44 207 GLN A N 1
ATOM 1615 C CA . GLN A 1 207 ? -19.391 -21.172 12.031 1 84.44 207 GLN A CA 1
ATOM 1616 C C . GLN A 1 207 ? -18.172 -21.25 12.938 1 84.44 207 GLN A C 1
ATOM 1618 O O . GLN A 1 207 ? -17.5 -22.281 13.008 1 84.44 207 GLN A O 1
ATOM 1623 N N . PHE A 1 208 ? -17.859 -20.234 13.594 1 88.69 208 PHE A N 1
ATOM 1624 C CA . PHE A 1 208 ? -16.703 -20.141 14.477 1 88.69 208 PHE A CA 1
ATOM 1625 C C . PHE A 1 208 ? -16.812 -21.172 15.594 1 88.69 208 PHE A C 1
ATOM 1627 O O . PHE A 1 208 ? -15.836 -21.875 15.883 1 88.69 208 PHE A O 1
ATOM 1634 N N . GLU A 1 209 ? -17.984 -21.234 16.219 1 90.69 209 GLU A N 1
ATOM 1635 C CA . GLU A 1 209 ? -18.172 -22.141 17.344 1 90.69 209 GLU A CA 1
ATOM 1636 C C . GLU A 1 209 ? -18.016 -23.594 16.922 1 90.69 209 GLU A C 1
ATOM 1638 O O . GLU A 1 2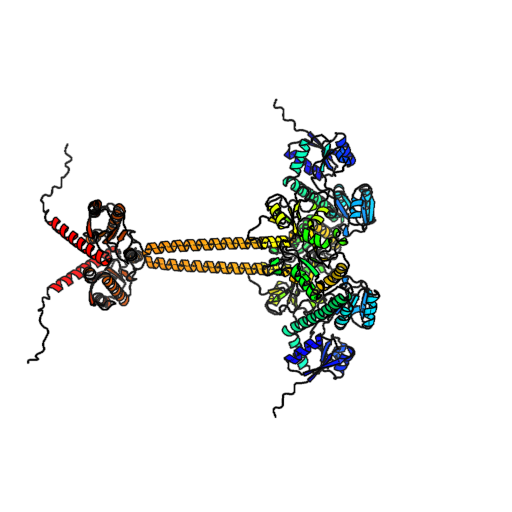09 ? -17.406 -24.391 17.641 1 90.69 209 GLU A O 1
ATOM 1643 N N . ILE A 1 210 ? -18.562 -23.875 15.797 1 88.75 210 ILE A N 1
ATOM 1644 C CA . ILE A 1 210 ? -18.469 -25.25 15.312 1 88.75 210 ILE A CA 1
ATOM 1645 C C . ILE A 1 210 ? -17.016 -25.578 14.992 1 88.75 210 ILE A C 1
ATOM 1647 O O . ILE A 1 210 ? -16.531 -26.656 15.352 1 88.75 210 ILE A O 1
ATOM 1651 N N . ARG A 1 211 ? -16.344 -24.672 14.297 1 89.25 211 ARG A N 1
ATOM 1652 C CA . ARG A 1 211 ? -14.945 -24.875 13.961 1 89.25 211 ARG A CA 1
ATOM 1653 C C . ARG A 1 211 ? -14.094 -25 15.227 1 89.25 211 ARG A C 1
ATOM 1655 O O . ARG A 1 211 ? -13.195 -25.844 15.297 1 89.25 211 ARG A O 1
ATOM 1662 N N . GLN A 1 212 ? -14.367 -24.172 16.141 1 92.75 212 GLN A N 1
ATOM 1663 C CA . GLN A 1 212 ? -13.625 -24.188 17.391 1 92.75 212 GLN A CA 1
ATOM 1664 C C . GLN A 1 212 ? -13.805 -25.516 18.125 1 92.75 212 GLN A C 1
ATOM 1666 O O . GLN A 1 212 ? -12.836 -26.078 18.625 1 92.75 212 GLN A O 1
ATOM 1671 N N . GLN A 1 213 ? -15.055 -25.938 18.219 1 90.38 213 GLN A N 1
ATOM 1672 C CA . GLN A 1 213 ? -15.344 -27.219 18.875 1 90.38 213 GLN A CA 1
ATOM 1673 C C . GLN A 1 213 ? -14.602 -28.359 18.188 1 90.38 213 GLN A C 1
ATOM 1675 O O . GLN A 1 213 ? -14.016 -29.219 18.859 1 90.38 213 GLN A O 1
ATOM 1680 N N . ALA A 1 214 ? -14.695 -28.359 16.891 1 87.94 214 ALA A N 1
ATOM 1681 C CA . ALA A 1 214 ? -14.008 -29.391 16.125 1 87.94 214 ALA A CA 1
ATOM 1682 C C . ALA A 1 214 ? -12.508 -29.359 16.375 1 87.94 214 ALA A C 1
ATOM 1684 O O . ALA A 1 214 ? -11.867 -30.391 16.531 1 87.94 214 ALA A O 1
ATOM 1685 N N . LEU A 1 215 ? -11.945 -28.219 16.406 1 90.31 215 LEU A N 1
ATOM 1686 C CA . LEU A 1 215 ? -10.508 -28.062 16.594 1 90.31 215 LEU A CA 1
ATOM 1687 C C . LEU A 1 215 ? -10.102 -28.469 18 1 90.31 215 LEU A C 1
ATOM 1689 O O . LEU A 1 215 ? -9.047 -29.078 18.203 1 90.31 215 LEU A O 1
ATOM 1693 N N . ARG A 1 216 ? -10.844 -28.094 18.984 1 91.81 216 ARG A N 1
ATOM 1694 C CA . ARG A 1 216 ? -10.555 -28.453 20.375 1 91.81 216 ARG A CA 1
ATOM 1695 C C . ARG A 1 216 ? -10.664 -29.969 20.578 1 91.81 216 ARG A C 1
ATOM 1697 O O . ARG A 1 216 ? -9.898 -30.547 21.344 1 91.81 216 ARG A O 1
ATOM 1704 N N . GLN A 1 217 ? -11.633 -30.547 19.844 1 89.12 217 GLN A N 1
ATOM 1705 C CA . GLN A 1 217 ? -11.695 -32 19.859 1 89.12 217 GLN A CA 1
ATOM 1706 C C . GLN A 1 217 ? -10.453 -32.625 19.219 1 89.12 217 GLN A C 1
ATOM 1708 O O . GLN A 1 217 ? -9.945 -33.625 19.688 1 89.12 217 GLN A O 1
ATOM 1713 N N . ALA A 1 218 ? -10.008 -32.031 18.203 1 88.69 218 ALA A N 1
ATOM 1714 C CA . ALA A 1 218 ? -8.789 -32.469 17.531 1 88.69 218 ALA A CA 1
ATOM 1715 C C . ALA A 1 218 ? -7.586 -32.375 18.469 1 88.69 218 ALA A C 1
ATOM 1717 O O . ALA A 1 218 ? -6.684 -33.219 18.438 1 88.69 218 ALA A O 1
ATOM 1718 N N . VAL A 1 219 ? -7.508 -31.328 19.25 1 92 219 VAL A N 1
ATOM 1719 C CA . VAL A 1 219 ? -6.445 -31.156 20.234 1 92 219 VAL A CA 1
ATOM 1720 C C . VAL A 1 219 ? -6.465 -32.312 21.219 1 92 219 VAL A C 1
ATOM 1722 O O . VAL A 1 219 ? -5.426 -32.906 21.516 1 92 219 VAL A O 1
ATOM 1725 N N . ILE A 1 220 ? -7.609 -32.656 21.703 1 90.44 220 ILE A N 1
ATOM 1726 C CA . ILE A 1 220 ? -7.77 -33.781 22.641 1 90.44 220 ILE A CA 1
ATOM 1727 C C . ILE A 1 220 ? -7.324 -35.062 21.984 1 90.44 220 ILE A C 1
ATOM 1729 O O . ILE A 1 220 ? -6.586 -35.844 22.594 1 90.44 220 ILE A O 1
ATOM 1733 N N . ASN A 1 221 ? -7.68 -35.25 20.734 1 89.25 221 ASN A N 1
ATOM 1734 C CA . ASN A 1 221 ? -7.371 -36.5 20.016 1 89.25 221 ASN A CA 1
ATOM 1735 C C . ASN A 1 221 ? -5.879 -36.594 19.719 1 89.25 221 ASN A C 1
ATOM 1737 O O . ASN A 1 221 ? -5.363 -37.719 19.516 1 89.25 221 ASN A O 1
ATOM 1741 N N . SER A 1 222 ? -5.227 -35.5 19.641 1 89.69 222 SER A N 1
ATOM 1742 C CA . SER A 1 222 ? -3.807 -35.5 19.297 1 89.69 222 SER A CA 1
ATOM 1743 C C . SER A 1 222 ? -2.959 -36 20.438 1 89.69 222 SER A C 1
ATOM 1745 O O . SER A 1 222 ? -1.802 -36.406 20.25 1 89.69 222 SER A O 1
ATOM 1747 N N . GLY A 1 223 ? -3.451 -36 21.688 1 88.19 223 GLY A N 1
ATOM 1748 C CA . GLY A 1 223 ? -2.725 -36.531 22.828 1 88.19 223 GLY A CA 1
ATOM 1749 C C . GLY A 1 223 ? -1.866 -35.469 23.516 1 88.19 223 GLY A C 1
ATOM 1750 O O . GLY A 1 223 ? -1.116 -35.781 24.438 1 88.19 223 GLY A O 1
ATOM 1751 N N . ILE A 1 224 ? -1.939 -34.25 23.031 1 88.75 224 ILE A N 1
ATOM 1752 C CA . ILE A 1 224 ? -1.189 -33.156 23.672 1 88.75 224 ILE A CA 1
ATOM 1753 C C . ILE A 1 224 ? -1.7 -32.938 25.094 1 88.75 224 ILE A C 1
ATOM 1755 O O . ILE A 1 224 ? -2.91 -32.969 25.328 1 88.75 224 ILE A O 1
ATOM 1759 N N . ASN A 1 225 ? -0.724 -32.938 25.984 1 83.5 225 ASN A N 1
ATOM 1760 C CA . ASN A 1 225 ? -1.094 -32.656 27.375 1 83.5 225 ASN A CA 1
ATOM 1761 C C . ASN A 1 225 ? -1.533 -31.219 27.578 1 83.5 225 ASN A C 1
ATOM 1763 O O . ASN A 1 225 ? -0.696 -30.328 27.656 1 83.5 225 ASN A O 1
ATOM 1767 N N . PHE A 1 226 ? -2.789 -31.016 27.688 1 75.25 226 PHE A N 1
ATOM 1768 C CA . PHE A 1 226 ? -3.332 -29.656 27.75 1 75.25 226 PHE A CA 1
ATOM 1769 C C . PHE A 1 226 ? -3.055 -29.031 29.109 1 75.25 226 PHE A C 1
ATOM 1771 O O . PHE A 1 226 ? -3.135 -27.812 29.266 1 75.25 226 PHE A O 1
ATOM 1778 N N . ASN A 1 227 ? -2.627 -29.844 30.078 1 80.56 227 ASN A N 1
ATOM 1779 C CA . ASN A 1 227 ? -2.328 -29.312 31.406 1 80.56 227 ASN A CA 1
ATOM 1780 C C . ASN A 1 227 ? -0.913 -28.75 31.484 1 80.56 227 ASN A C 1
ATOM 1782 O O . ASN A 1 227 ? -0.598 -27.969 32.375 1 80.56 227 ASN A O 1
ATOM 1786 N N . ARG A 1 228 ? -0.147 -29.156 30.516 1 88.88 228 ARG A N 1
ATOM 1787 C CA . ARG A 1 228 ? 1.208 -28.625 30.469 1 88.88 228 ARG A CA 1
ATOM 1788 C C . ARG A 1 228 ? 1.252 -27.312 29.688 1 88.88 228 ARG A C 1
ATOM 1790 O O . ARG A 1 228 ? 0.823 -27.25 28.531 1 88.88 228 ARG A O 1
ATOM 1797 N N . PRO A 1 229 ? 1.808 -26.281 30.375 1 93.56 229 PRO A N 1
ATOM 1798 C CA . PRO A 1 229 ? 1.912 -25.016 29.641 1 93.56 229 PRO A CA 1
ATOM 1799 C C . PRO A 1 229 ? 2.898 -25.094 28.469 1 93.56 229 PRO A C 1
ATOM 1801 O O . PRO A 1 229 ? 3.961 -25.703 28.594 1 93.56 229 PRO A O 1
ATOM 1804 N N . LEU A 1 230 ? 2.49 -24.625 27.375 1 95.88 230 LEU A N 1
ATOM 1805 C CA . LEU A 1 230 ? 3.383 -24.516 26.234 1 95.88 230 LEU A CA 1
ATOM 1806 C C . LEU A 1 230 ? 4.328 -23.328 26.391 1 95.88 230 LEU A C 1
ATOM 1808 O O . LEU A 1 230 ? 3.885 -22.203 26.672 1 95.88 230 LEU A O 1
ATOM 1812 N N . LYS A 1 231 ? 5.594 -23.594 26.297 1 97.38 231 LYS A N 1
ATOM 1813 C CA . LYS A 1 231 ? 6.594 -22.531 26.375 1 97.38 231 LYS A CA 1
ATOM 1814 C C . LYS A 1 231 ? 6.699 -21.781 25.062 1 97.38 231 LYS A C 1
ATOM 1816 O O . LYS A 1 231 ? 7.145 -22.344 24.047 1 97.38 231 LYS A O 1
ATOM 1821 N N . VAL A 1 232 ? 6.281 -20.469 25.125 1 97.69 232 VAL A N 1
ATOM 1822 C CA . VAL A 1 232 ? 6.211 -19.672 23.906 1 97.69 232 VAL A CA 1
ATOM 1823 C C . VAL A 1 232 ? 7.184 -18.5 24 1 97.69 232 VAL A C 1
ATOM 1825 O O . VAL A 1 232 ? 7.258 -17.828 25.047 1 97.69 232 VAL A O 1
ATOM 1828 N N . LYS A 1 233 ? 7.965 -18.328 22.984 1 97.81 233 LYS A N 1
ATOM 1829 C CA . LYS A 1 233 ? 8.773 -17.109 22.891 1 97.81 233 LYS A CA 1
ATOM 1830 C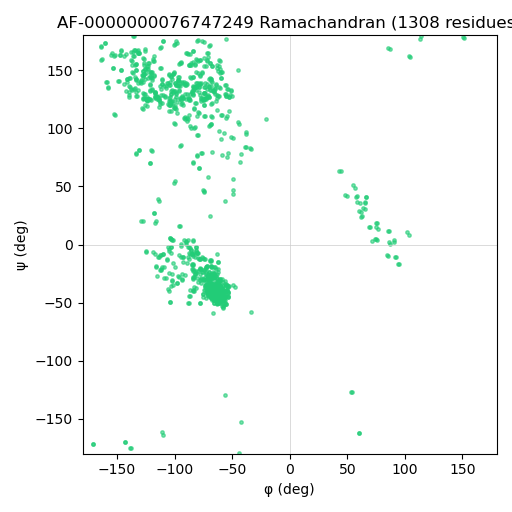 C . LYS A 1 233 ? 8.391 -16.281 21.672 1 97.81 233 LYS A C 1
ATOM 1832 O O . LYS A 1 233 ? 8.188 -16.828 20.578 1 97.81 233 LYS A O 1
ATOM 1837 N N . ILE A 1 234 ? 8.188 -15.008 21.875 1 97.19 234 ILE A N 1
ATOM 1838 C CA . ILE A 1 234 ? 7.836 -14.047 20.828 1 97.19 234 ILE A CA 1
ATOM 1839 C C . ILE A 1 234 ? 8.867 -12.914 20.797 1 97.19 234 ILE A C 1
ATOM 1841 O O . ILE A 1 234 ? 9.109 -12.266 21.828 1 97.19 234 ILE A O 1
ATOM 1845 N N . GLU A 1 235 ? 9.406 -12.719 19.672 1 93.38 235 GLU A N 1
ATOM 1846 C CA . GLU A 1 235 ? 10.461 -11.719 19.547 1 93.38 235 GLU A CA 1
ATOM 1847 C C . GLU A 1 235 ? 9.883 -10.305 19.594 1 93.38 235 GLU A C 1
ATOM 1849 O O . GLU A 1 235 ? 8.859 -10.023 18.969 1 93.38 235 GLU A O 1
ATOM 1854 N N . ASN A 1 236 ? 10.539 -9.477 20.344 1 90.69 236 ASN A N 1
ATOM 1855 C CA . ASN A 1 236 ? 10.203 -8.055 20.391 1 90.69 236 ASN A CA 1
ATOM 1856 C C . ASN A 1 236 ? 10.773 -7.305 19.203 1 90.69 236 ASN A C 1
ATOM 1858 O O . ASN A 1 236 ? 11.898 -6.801 19.266 1 90.69 236 ASN A O 1
ATOM 1862 N N . ILE A 1 237 ? 9.906 -7.172 18.172 1 86.5 237 ILE A N 1
ATOM 1863 C CA . ILE A 1 237 ? 10.445 -6.559 16.969 1 86.5 237 ILE A CA 1
ATOM 1864 C C . ILE A 1 237 ? 9.32 -5.867 16.203 1 86.5 237 ILE A C 1
ATOM 1866 O O . ILE A 1 237 ? 8.445 -6.531 15.641 1 86.5 237 ILE A O 1
ATOM 1870 N N . GLY A 1 238 ? 9.438 -4.617 16.188 1 82.88 238 GLY A N 1
ATOM 1871 C CA . GLY A 1 238 ? 8.594 -3.803 15.328 1 82.88 238 GLY A CA 1
ATOM 1872 C C . GLY A 1 238 ? 7.109 -4.086 15.516 1 82.88 238 GLY A C 1
ATOM 1873 O O . GLY A 1 238 ? 6.609 -4.09 16.641 1 82.88 238 GLY A O 1
ATOM 1874 N N . GLN A 1 239 ? 6.414 -4.395 14.32 1 87.81 239 GLN A N 1
ATOM 1875 C CA . GLN A 1 239 ? 4.969 -4.59 14.281 1 87.81 239 GLN A CA 1
ATOM 1876 C C . GLN A 1 239 ? 4.586 -5.988 14.75 1 87.81 239 GLN A C 1
ATOM 1878 O O . GLN A 1 239 ? 3.41 -6.266 15 1 87.81 239 GLN A O 1
ATOM 1883 N N . TYR A 1 240 ? 5.52 -6.797 14.953 1 93.38 240 TYR A N 1
ATOM 1884 C CA . TYR A 1 240 ? 5.227 -8.172 15.336 1 93.38 240 TYR A CA 1
ATOM 1885 C C . TYR A 1 240 ? 4.848 -8.266 16.812 1 93.38 240 TYR A C 1
ATOM 1887 O O . TYR A 1 240 ? 3.881 -8.938 17.172 1 93.38 240 TYR A O 1
ATOM 1895 N N . ALA A 1 241 ? 5.668 -7.684 17.625 1 94.31 241 ALA A N 1
ATOM 1896 C CA . ALA A 1 241 ? 5.367 -7.707 19.047 1 94.31 241 ALA A CA 1
ATOM 1897 C C . ALA A 1 241 ? 6.086 -6.574 19.781 1 94.31 241 ALA A C 1
ATOM 1899 O O . ALA A 1 241 ? 7.262 -6.305 19.516 1 94.31 241 ALA A O 1
ATOM 1900 N N . THR A 1 242 ? 5.398 -5.891 20.641 1 91.19 242 THR A N 1
ATOM 1901 C CA . THR A 1 242 ? 5.938 -4.887 21.547 1 91.19 242 THR A CA 1
ATOM 1902 C C . THR A 1 242 ? 5.578 -5.223 23 1 91.19 242 THR A C 1
ATOM 1904 O O . THR A 1 242 ? 4.41 -5.457 23.312 1 91.19 242 THR A O 1
ATOM 1907 N N . TYR A 1 243 ? 6.59 -5.293 23.781 1 92.88 243 TYR A N 1
ATOM 1908 C CA . TYR A 1 243 ? 6.398 -5.578 25.203 1 92.88 243 TYR A CA 1
ATOM 1909 C C . TYR A 1 243 ? 6.043 -4.309 25.969 1 92.88 243 TYR A C 1
ATOM 1911 O O . TYR A 1 243 ? 6.824 -3.355 26 1 92.88 243 TYR A O 1
ATOM 1919 N N . LEU A 1 244 ? 4.934 -4.309 26.5 1 89.19 244 LEU A N 1
ATOM 1920 C CA . LEU A 1 244 ? 4.426 -3.141 27.203 1 89.19 244 LEU A CA 1
ATOM 1921 C C . LEU A 1 244 ? 4.816 -3.188 28.688 1 89.19 244 LEU A C 1
ATOM 1923 O O . LEU A 1 244 ? 5.211 -4.238 29.188 1 89.19 244 LEU A O 1
ATOM 1927 N N . ASN A 1 245 ? 4.691 -2.057 29.391 1 86.75 245 ASN A N 1
ATOM 1928 C CA . ASN A 1 245 ? 5.121 -1.902 30.781 1 86.75 245 ASN A CA 1
ATOM 1929 C C . ASN A 1 245 ? 4.281 -2.76 31.719 1 86.75 245 ASN A C 1
ATOM 1931 O O . ASN A 1 245 ? 4.758 -3.166 32.781 1 86.75 245 ASN A O 1
ATOM 1935 N N . ASP A 1 246 ? 3.039 -3.09 31.328 1 86.5 246 ASP A N 1
ATOM 1936 C CA . ASP A 1 246 ? 2.158 -3.893 32.156 1 86.5 246 ASP A CA 1
ATOM 1937 C C . ASP A 1 246 ? 2.422 -5.383 31.984 1 86.5 246 ASP A C 1
ATOM 1939 O O . ASP A 1 246 ? 1.749 -6.223 32.594 1 86.5 246 ASP A O 1
ATOM 1943 N N . GLY A 1 247 ? 3.465 -5.688 31.156 1 84.81 247 GLY A N 1
ATOM 1944 C CA . GLY A 1 247 ? 3.83 -7.074 30.922 1 84.81 247 GLY A CA 1
ATOM 1945 C C . GLY A 1 247 ? 3.121 -7.684 29.719 1 84.81 247 GLY A C 1
ATOM 1946 O O . GLY A 1 247 ? 3.461 -8.789 29.281 1 84.81 247 GLY A O 1
ATOM 1947 N N . SER A 1 248 ? 2.156 -6.977 29.219 1 90.31 248 SER A N 1
ATOM 1948 C CA . SER A 1 248 ? 1.433 -7.488 28.062 1 90.31 248 SER A CA 1
ATOM 1949 C C . SER A 1 248 ? 2.199 -7.219 26.766 1 90.31 248 SER A C 1
ATOM 1951 O O . SER A 1 248 ? 3.17 -6.457 26.766 1 90.31 248 SER A O 1
ATOM 1953 N N . ILE A 1 249 ? 1.811 -8.031 25.781 1 94.06 249 ILE A N 1
ATOM 1954 C CA . ILE A 1 249 ? 2.445 -7.855 24.469 1 94.06 249 ILE A CA 1
ATOM 1955 C C . ILE A 1 249 ? 1.386 -7.52 23.422 1 94.06 249 ILE A C 1
ATOM 1957 O O . ILE A 1 249 ? 0.25 -7.996 23.5 1 94.06 249 ILE A O 1
ATOM 1961 N N . ALA A 1 250 ? 1.736 -6.66 22.547 1 93.94 250 ALA A N 1
ATOM 1962 C CA . ALA A 1 250 ? 0.845 -6.281 21.453 1 93.94 250 ALA A CA 1
ATOM 1963 C C . ALA A 1 250 ? 1.584 -6.273 20.125 1 93.94 250 ALA A C 1
ATOM 1965 O O . ALA A 1 250 ? 2.773 -5.949 20.062 1 93.94 250 ALA A O 1
ATOM 1966 N N . GLY A 1 251 ? 0.884 -6.707 19.062 1 95.12 251 GLY A N 1
ATOM 1967 C CA . GLY A 1 251 ? 1.458 -6.773 17.734 1 95.12 251 GLY A CA 1
ATOM 1968 C C . GLY A 1 251 ? 0.84 -7.855 16.859 1 95.12 251 GLY A C 1
ATOM 1969 O O . GLY A 1 251 ? -0.033 -8.602 17.312 1 95.12 251 GLY A O 1
ATOM 1970 N N . ILE A 1 252 ? 1.259 -7.957 15.648 1 95.81 252 ILE A N 1
ATOM 1971 C CA . ILE A 1 252 ? 0.72 -8.93 14.711 1 95.81 252 ILE A CA 1
ATOM 1972 C C . ILE A 1 252 ? 0.883 -10.344 15.273 1 95.81 252 ILE A C 1
ATOM 1974 O O . ILE A 1 252 ? -0.098 -11.07 15.43 1 95.81 252 ILE A O 1
ATOM 1978 N N . THR A 1 253 ? 2.113 -10.664 15.617 1 97.31 253 THR A N 1
ATOM 1979 C CA . THR A 1 253 ? 2.428 -12 16.109 1 97.31 253 THR A CA 1
ATOM 1980 C C . THR A 1 253 ? 1.804 -12.227 17.484 1 97.31 253 THR A C 1
ATOM 1982 O O . THR A 1 253 ? 1.27 -13.305 17.766 1 97.31 253 THR A O 1
ATOM 1985 N N . ALA A 1 254 ? 1.92 -11.242 18.328 1 96.88 254 ALA A N 1
ATOM 1986 C CA . ALA A 1 254 ? 1.346 -11.352 19.672 1 96.88 254 ALA A CA 1
ATOM 1987 C C . ALA A 1 254 ? -0.143 -11.68 19.609 1 96.88 254 ALA A C 1
ATOM 1989 O O . ALA A 1 254 ? -0.598 -12.656 20.203 1 96.88 254 ALA A O 1
ATOM 1990 N N . ASP A 1 255 ? -0.844 -10.938 18.859 1 96.81 255 ASP A N 1
ATOM 1991 C CA . ASP A 1 255 ? -2.287 -11.125 18.75 1 96.81 255 ASP A CA 1
ATOM 1992 C C . ASP A 1 255 ? -2.617 -12.477 18.125 1 96.81 255 ASP A C 1
ATOM 1994 O O . ASP A 1 255 ? -3.516 -13.18 18.594 1 96.81 255 ASP A O 1
ATOM 1998 N N . ILE A 1 256 ? -1.91 -12.859 17.078 1 97.62 256 ILE A N 1
ATOM 1999 C CA . ILE A 1 256 ? -2.201 -14.07 16.328 1 97.62 256 ILE A CA 1
ATOM 2000 C C . ILE A 1 256 ? -1.899 -15.297 17.172 1 97.62 256 ILE A C 1
ATOM 2002 O O . ILE A 1 256 ? -2.73 -16.203 17.297 1 97.62 256 ILE A O 1
ATOM 2006 N N . VAL A 1 257 ? -0.736 -15.32 17.859 1 97.69 257 VAL A N 1
ATOM 2007 C CA . VAL A 1 257 ? -0.332 -16.484 18.656 1 97.69 257 VAL A CA 1
ATOM 2008 C C . VAL A 1 257 ? -1.251 -16.625 19.859 1 97.69 257 VAL A C 1
ATOM 2010 O O . VAL A 1 257 ? -1.719 -17.734 20.172 1 97.69 257 VAL A O 1
ATOM 2013 N N . LEU A 1 258 ? -1.528 -15.539 20.516 1 95.94 258 LEU A N 1
ATOM 2014 C CA . LEU A 1 258 ? -2.375 -15.586 21.703 1 95.94 258 LEU A CA 1
ATOM 2015 C C . LEU A 1 258 ? -3.797 -16 21.344 1 95.94 258 LEU A C 1
ATOM 2017 O O . LEU A 1 258 ? -4.414 -16.797 22.047 1 95.94 258 LEU A O 1
ATOM 2021 N N . GLN A 1 259 ? -4.305 -15.477 20.266 1 96.56 259 GLN A N 1
ATOM 2022 C CA . GLN A 1 259 ? -5.645 -15.852 19.828 1 96.56 259 GLN A CA 1
ATOM 2023 C C . GLN A 1 259 ? -5.691 -17.328 19.422 1 96.56 259 GLN A C 1
ATOM 2025 O O . GLN A 1 259 ? -6.68 -18.016 19.672 1 96.56 259 GLN A O 1
ATOM 2030 N N . ALA A 1 260 ? -4.66 -17.75 18.734 1 97.31 260 ALA A N 1
ATOM 2031 C CA . ALA A 1 260 ? -4.598 -19.156 18.344 1 97.31 260 ALA A CA 1
ATOM 2032 C C . ALA A 1 260 ? -4.594 -20.062 19.578 1 97.31 260 ALA A C 1
ATOM 2034 O O . ALA A 1 260 ? -5.301 -21.078 19.609 1 97.31 260 ALA A O 1
ATOM 2035 N N . CYS A 1 261 ? -3.799 -19.688 20.594 1 96.12 261 CYS A N 1
ATOM 2036 C CA . CYS A 1 261 ? -3.764 -20.453 21.844 1 96.12 261 CYS A CA 1
ATOM 2037 C C . CYS A 1 261 ? -5.145 -20.5 22.484 1 96.12 261 CYS A C 1
ATOM 2039 O O . CYS A 1 261 ? -5.566 -21.547 22.969 1 96.12 261 CYS A O 1
ATOM 2041 N N . ASP A 1 262 ? -5.82 -19.438 22.453 1 95.31 262 ASP A N 1
ATOM 2042 C CA . ASP A 1 262 ? -7.16 -19.359 23.031 1 95.31 262 ASP A CA 1
ATOM 2043 C C . ASP A 1 262 ? -8.141 -20.25 22.25 1 95.31 262 ASP A C 1
ATOM 2045 O O . ASP A 1 262 ? -8.93 -20.984 22.844 1 95.31 262 ASP A O 1
ATOM 2049 N N . ILE A 1 263 ? -8.086 -20.188 20.938 1 96.06 263 ILE A N 1
ATOM 2050 C CA . ILE A 1 263 ? -8.961 -20.984 20.078 1 96.06 263 ILE A CA 1
ATOM 2051 C C . ILE A 1 263 ? -8.727 -22.469 20.328 1 96.06 263 ILE A C 1
ATOM 2053 O O . ILE A 1 263 ? -9.672 -23.25 20.391 1 96.06 263 ILE A O 1
ATOM 2057 N N . LEU A 1 264 ? -7.477 -22.844 20.562 1 95.12 264 LEU A N 1
ATOM 2058 C CA . LEU A 1 264 ? -7.086 -24.234 20.75 1 95.12 264 LEU A CA 1
ATOM 2059 C C . LEU A 1 264 ? -7.246 -24.656 22.203 1 95.12 264 LEU A C 1
ATOM 2061 O O . LEU A 1 264 ? -7.129 -25.844 22.531 1 95.12 264 LEU A O 1
ATOM 2065 N N . MET A 1 265 ? -7.535 -23.688 23.062 1 93.75 265 MET A N 1
ATOM 2066 C CA . MET A 1 265 ? -7.656 -23.906 24.5 1 93.75 265 MET A CA 1
ATOM 2067 C C . MET A 1 265 ? -6.363 -24.484 25.062 1 93.75 265 MET A C 1
ATOM 2069 O O . MET A 1 265 ? -6.395 -25.469 25.797 1 93.75 265 MET A O 1
ATOM 2073 N N . LEU A 1 266 ? -5.277 -23.953 24.594 1 94.81 266 LEU A N 1
ATOM 2074 C CA . LEU A 1 266 ? -3.965 -24.328 25.109 1 94.81 266 LEU A CA 1
ATOM 2075 C C . LEU A 1 266 ? -3.416 -23.25 26.047 1 94.81 266 LEU A C 1
ATOM 2077 O O . LEU A 1 266 ? -3.645 -22.062 25.828 1 94.81 266 LEU A O 1
ATOM 2081 N N . ASN A 1 267 ? -2.744 -23.688 27.016 1 93.44 267 ASN A N 1
ATOM 2082 C CA . ASN A 1 267 ? -2.09 -22.766 27.938 1 93.44 267 ASN A CA 1
ATOM 2083 C C . ASN A 1 267 ? -0.714 -22.344 27.422 1 93.44 267 ASN A C 1
ATOM 2085 O O . ASN A 1 267 ? 0.271 -23.062 27.625 1 93.44 267 ASN A O 1
ATOM 2089 N N . CYS A 1 268 ? -0.667 -21.188 26.859 1 94.62 268 CYS A N 1
ATOM 2090 C CA . CYS A 1 268 ? 0.581 -20.672 26.312 1 94.62 268 CYS A CA 1
ATOM 2091 C C . CYS A 1 268 ? 1.237 -19.688 27.281 1 94.62 268 CYS A C 1
ATOM 2093 O O . CYS A 1 268 ? 0.683 -18.625 27.578 1 94.62 268 CYS A O 1
ATOM 2095 N N . ARG A 1 269 ? 2.414 -20.031 27.734 1 95 269 ARG A N 1
ATOM 2096 C CA . ARG A 1 269 ? 3.162 -19.188 28.672 1 95 269 ARG A CA 1
ATOM 2097 C C . ARG A 1 269 ? 4.316 -18.484 27.969 1 95 269 ARG A C 1
ATOM 2099 O O . ARG A 1 269 ? 5.199 -19.141 27.406 1 95 269 ARG A O 1
ATOM 2106 N N . LEU A 1 270 ? 4.254 -17.203 28.031 1 95.12 270 LEU A N 1
ATOM 2107 C CA . LEU A 1 270 ? 5.312 -16.406 27.422 1 95.12 270 LEU A CA 1
ATOM 2108 C C . LEU A 1 270 ? 6.586 -16.453 28.266 1 95.12 270 LEU A C 1
ATOM 2110 O O . LEU A 1 270 ? 6.586 -16.047 29.422 1 95.12 270 LEU A O 1
ATOM 2114 N N . GLU A 1 271 ? 7.688 -16.938 27.672 1 95.38 271 GLU A N 1
ATOM 2115 C CA . GLU A 1 271 ? 8.945 -17.109 28.391 1 95.38 271 GLU A CA 1
ATOM 2116 C C . GLU A 1 271 ? 9.969 -16.047 27.969 1 95.38 271 GLU A C 1
ATOM 2118 O O . GLU A 1 271 ? 10.984 -15.859 28.641 1 95.38 271 GLU A O 1
ATOM 2123 N N . SER A 1 272 ? 9.656 -15.352 26.875 1 93.5 272 SER A N 1
ATOM 2124 C CA . SER A 1 272 ? 10.625 -14.391 26.359 1 93.5 272 SER A CA 1
ATOM 2125 C C . SER A 1 272 ? 10.453 -13.031 27.031 1 93.5 272 SER A C 1
ATOM 2127 O O . SER A 1 272 ? 9.398 -12.734 27.594 1 93.5 272 SER A O 1
ATOM 2129 N N . THR A 1 273 ? 11.617 -12.328 27.016 1 92.06 273 THR A N 1
ATOM 2130 C CA . THR A 1 273 ? 11.641 -10.961 27.516 1 92.06 273 THR A CA 1
ATOM 2131 C C . THR A 1 273 ? 11.898 -9.977 26.375 1 92.06 273 THR A C 1
ATOM 2133 O O . THR A 1 273 ? 12.258 -10.375 25.266 1 92.06 273 THR A O 1
ATOM 2136 N N . ALA A 1 274 ? 11.719 -8.719 26.688 1 90.38 274 ALA A N 1
ATOM 2137 C CA . ALA A 1 274 ? 11.836 -7.664 25.672 1 90.38 274 ALA A CA 1
ATOM 2138 C C . ALA A 1 274 ? 13.25 -7.605 25.109 1 90.38 274 ALA A C 1
ATOM 2140 O O . ALA A 1 274 ? 13.445 -7.289 23.938 1 90.38 274 ALA A O 1
ATOM 2141 N N . ASP A 1 275 ? 14.258 -7.969 25.891 1 88.5 275 ASP A N 1
ATOM 2142 C CA . ASP A 1 275 ? 15.648 -7.75 25.484 1 88.5 275 ASP A CA 1
ATOM 2143 C C . ASP A 1 275 ? 16.297 -9.055 25.016 1 88.5 275 ASP A C 1
ATOM 2145 O O . ASP A 1 275 ? 17.484 -9.078 24.719 1 88.5 275 ASP A O 1
ATOM 2149 N N . GLU A 1 276 ? 15.547 -10.07 24.938 1 92.19 276 GLU A N 1
ATOM 2150 C CA . GLU A 1 276 ? 16.141 -11.336 24.516 1 92.19 276 GLU A CA 1
ATOM 2151 C C . GLU A 1 276 ? 16.453 -11.32 23.016 1 92.19 276 GLU A C 1
ATOM 2153 O O . GLU A 1 276 ? 15.664 -10.828 22.219 1 92.19 276 GLU A O 1
ATOM 2158 N N . SER A 1 277 ? 17.594 -11.852 22.656 1 88.94 277 SER A N 1
ATOM 2159 C CA . SER A 1 277 ? 18.031 -11.82 21.266 1 88.94 277 SER A CA 1
ATOM 2160 C C . SER A 1 277 ? 17.406 -12.945 20.453 1 88.94 277 SER A C 1
ATOM 2162 O O . SER A 1 277 ? 17 -13.969 21.016 1 88.94 277 SER A O 1
ATOM 2164 N N . TRP A 1 278 ? 17.312 -12.75 19.203 1 90.25 278 TRP A N 1
ATOM 2165 C CA . TRP A 1 278 ? 16.797 -13.766 18.281 1 90.25 278 TRP A CA 1
ATOM 2166 C C . TRP A 1 278 ? 17.625 -15.039 18.359 1 90.25 278 TRP A C 1
ATOM 2168 O O . TRP A 1 278 ? 17.094 -16.141 18.391 1 90.25 278 TRP A O 1
ATOM 2178 N N . GLU A 1 279 ? 18.953 -14.883 18.344 1 89.81 279 GLU A N 1
ATOM 2179 C CA . GLU A 1 279 ? 19.859 -16.031 18.406 1 89.81 279 GLU A CA 1
ATOM 2180 C C . GLU A 1 279 ? 19.547 -16.922 19.594 1 89.81 279 GLU A C 1
ATOM 2182 O O . GLU A 1 279 ? 19.516 -18.141 19.469 1 89.81 279 GLU A O 1
ATOM 2187 N N . SER A 1 280 ? 19.281 -16.297 20.672 1 93.06 280 SER A N 1
ATOM 2188 C CA . SER A 1 280 ? 18.969 -17.031 21.891 1 93.06 280 SER A CA 1
ATOM 2189 C C . SER A 1 280 ? 17.641 -17.781 21.766 1 93.06 280 SER A C 1
ATOM 2191 O O . SER A 1 280 ? 17.562 -18.969 22.094 1 93.06 280 SER A O 1
ATOM 2193 N N . MET A 1 281 ? 16.672 -17.125 21.297 1 95.44 281 MET A N 1
ATOM 2194 C CA . MET A 1 281 ? 15.336 -17.719 21.172 1 95.44 281 MET A CA 1
ATOM 2195 C C . MET A 1 281 ? 15.352 -18.859 20.172 1 95.44 281 MET A C 1
ATOM 2197 O O . MET A 1 281 ? 14.797 -19.938 20.422 1 95.44 281 MET A O 1
ATOM 2201 N N . TYR A 1 282 ? 16 -18.594 19.047 1 94.19 282 TYR A N 1
ATOM 2202 C CA . TYR A 1 282 ? 16.125 -19.625 18.016 1 94.19 282 TYR A CA 1
ATOM 2203 C C . TYR A 1 282 ? 16.891 -20.828 18.547 1 94.19 282 TYR A C 1
ATOM 2205 O O . TYR A 1 282 ? 16.5 -21.969 18.281 1 94.19 282 TYR A O 1
ATOM 2213 N N . GLY A 1 283 ? 17.984 -20.578 19.219 1 94.12 283 GLY A N 1
ATOM 2214 C CA . GLY A 1 283 ? 18.734 -21.656 19.828 1 94.12 283 GLY A CA 1
ATOM 2215 C C . GLY A 1 283 ? 17.906 -22.5 20.766 1 94.12 283 GLY A C 1
ATOM 2216 O O . GLY A 1 283 ? 18.016 -23.734 20.781 1 94.12 283 GLY A O 1
ATOM 2217 N N . ASP A 1 284 ? 17 -21.859 21.547 1 97.19 284 ASP A N 1
ATOM 2218 C CA . ASP A 1 284 ? 16.125 -22.562 22.484 1 97.19 284 ASP A CA 1
ATOM 2219 C C . ASP A 1 284 ? 15.141 -23.469 21.75 1 97.19 284 ASP A C 1
ATOM 2221 O O . ASP A 1 284 ? 14.828 -24.562 22.234 1 97.19 284 ASP A O 1
ATOM 2225 N N . LEU A 1 285 ? 14.656 -23.047 20.625 1 97 285 LEU A N 1
ATOM 2226 C CA . LEU A 1 285 ? 13.727 -23.859 19.844 1 97 285 LEU A CA 1
ATOM 2227 C C . LEU A 1 285 ? 14.414 -25.094 19.281 1 97 285 LEU A C 1
ATOM 2229 O O . LEU A 1 285 ? 13.875 -26.203 19.344 1 97 285 LEU A O 1
ATOM 2233 N N . ILE A 1 286 ? 15.648 -24.875 18.75 1 95.81 286 ILE A N 1
ATOM 2234 C CA . ILE A 1 286 ? 16.406 -25.969 18.141 1 95.81 286 ILE A CA 1
ATOM 2235 C C . ILE A 1 286 ? 16.766 -27 19.203 1 95.81 286 ILE A C 1
ATOM 2237 O O . ILE A 1 286 ? 16.766 -28.203 18.953 1 95.81 286 ILE A O 1
ATOM 2241 N N . ALA A 1 287 ? 17.062 -26.5 20.406 1 96.69 287 ALA A N 1
ATOM 2242 C CA . ALA A 1 287 ? 17.438 -27.359 21.531 1 96.69 287 ALA A CA 1
ATOM 2243 C C . ALA A 1 287 ? 16.188 -27.953 22.188 1 96.69 287 ALA A C 1
ATOM 2245 O O . ALA A 1 287 ? 16.297 -28.703 23.156 1 96.69 287 ALA A O 1
ATOM 2246 N N . LYS A 1 288 ? 15.008 -27.594 21.719 1 96.69 288 LYS A N 1
ATOM 2247 C CA . LYS A 1 288 ? 13.727 -28.125 22.203 1 96.69 288 LYS A CA 1
ATOM 2248 C C . LYS A 1 288 ? 13.484 -27.719 23.656 1 96.69 288 LYS A C 1
ATOM 2250 O O . LYS A 1 288 ? 12.945 -28.5 24.438 1 96.69 288 LYS A O 1
ATOM 2255 N N . ARG A 1 289 ? 14 -26.578 24 1 96.94 289 ARG A N 1
ATOM 2256 C CA . ARG A 1 289 ? 13.773 -26.031 25.328 1 96.94 289 ARG A CA 1
ATOM 2257 C C . ARG A 1 289 ? 12.461 -25.25 25.391 1 96.94 289 ARG A C 1
ATOM 2259 O O . ARG A 1 289 ? 11.93 -25 26.469 1 96.94 289 ARG A O 1
ATOM 2266 N N . ILE A 1 290 ? 11.977 -24.828 24.25 1 97.81 290 ILE A N 1
ATOM 2267 C CA . ILE A 1 290 ? 10.672 -24.188 24.125 1 97.81 290 ILE A CA 1
ATOM 2268 C C . ILE A 1 290 ? 9.844 -24.922 23.078 1 97.81 290 ILE A C 1
ATOM 2270 O O . ILE A 1 290 ? 10.367 -25.734 22.312 1 97.81 290 ILE A O 1
ATOM 2274 N N . ASP A 1 291 ? 8.586 -24.594 23.062 1 97.31 291 ASP A N 1
ATOM 2275 C CA . ASP A 1 291 ? 7.676 -25.312 22.172 1 97.31 291 ASP A CA 1
ATOM 2276 C C . ASP A 1 291 ? 7.348 -24.484 20.938 1 97.31 291 ASP A C 1
ATOM 2278 O O . ASP A 1 291 ? 7.121 -25.047 19.859 1 97.31 291 ASP A O 1
ATOM 2282 N N . VAL A 1 292 ? 7.254 -23.188 21.172 1 98.06 292 VAL A N 1
ATOM 2283 C CA . VAL A 1 292 ? 6.742 -22.312 20.125 1 98.06 292 VAL A CA 1
ATOM 2284 C C . VAL A 1 292 ? 7.633 -21.078 20.016 1 98.06 292 VAL A C 1
ATOM 2286 O O . VAL A 1 292 ? 8.023 -20.484 21.031 1 98.06 292 VAL A O 1
ATOM 2289 N N . LEU A 1 293 ? 7.961 -20.734 18.797 1 97.88 293 LEU A N 1
ATOM 2290 C CA . LEU A 1 293 ? 8.695 -19.516 18.516 1 97.88 293 LEU A CA 1
ATOM 2291 C C . LEU A 1 293 ? 8.055 -18.75 17.359 1 97.88 293 LEU A C 1
ATOM 2293 O O . LEU A 1 293 ? 7.781 -19.344 16.297 1 97.88 293 LEU A O 1
ATOM 2297 N N . SER A 1 294 ? 7.781 -17.484 17.562 1 97 294 SER A N 1
ATOM 2298 C CA . SER A 1 294 ? 7.242 -16.625 16.516 1 97 294 SER A CA 1
ATOM 2299 C C . SER A 1 294 ? 7.613 -15.164 16.766 1 97 294 SER A C 1
ATOM 2301 O O . SER A 1 294 ? 7.805 -14.75 17.906 1 97 294 SER A O 1
ATOM 2303 N N . PRO A 1 295 ? 7.711 -14.383 15.656 1 96.06 295 PRO A N 1
ATOM 2304 C CA . PRO A 1 295 ? 7.586 -14.781 14.258 1 96.06 295 PRO A CA 1
ATOM 2305 C C . PRO A 1 295 ? 8.82 -15.508 13.734 1 96.06 295 PRO A C 1
ATOM 2307 O O . PRO A 1 295 ? 9.938 -15.266 14.211 1 96.06 295 PRO A O 1
ATOM 2310 N N . ILE A 1 296 ? 8.617 -16.391 12.836 1 95.69 296 ILE A N 1
ATOM 2311 C CA . ILE A 1 296 ? 9.734 -17.062 12.188 1 95.69 296 ILE A CA 1
ATOM 2312 C C . ILE A 1 296 ? 9.453 -17.188 10.688 1 95.69 296 ILE A C 1
ATOM 2314 O O . ILE A 1 296 ? 8.336 -17.531 10.281 1 95.69 296 ILE A O 1
ATOM 2318 N N . ALA A 1 297 ? 10.414 -16.859 9.898 1 94.25 297 ALA A N 1
ATOM 2319 C CA . ALA A 1 297 ? 10.281 -16.984 8.453 1 94.25 297 ALA A CA 1
ATOM 2320 C C . ALA A 1 297 ? 10.469 -18.438 8 1 94.25 297 ALA A C 1
ATOM 2322 O O . ALA A 1 297 ? 11.375 -19.125 8.477 1 94.25 297 ALA A O 1
ATOM 2323 N N . ILE A 1 298 ? 9.641 -18.891 7.137 1 94.31 298 ILE A N 1
ATOM 2324 C CA . ILE A 1 298 ? 9.758 -20.234 6.582 1 94.31 298 ILE A CA 1
ATOM 2325 C C . ILE A 1 298 ? 10.969 -20.297 5.656 1 94.31 298 ILE A C 1
ATOM 2327 O O . ILE A 1 298 ? 11.164 -19.438 4.801 1 94.31 298 ILE A O 1
ATOM 2331 N N . SER A 1 299 ? 11.82 -21.219 5.875 1 87.88 299 SER A N 1
ATOM 2332 C CA . SER A 1 299 ? 13.023 -21.438 5.078 1 87.88 299 SER A CA 1
ATOM 2333 C C . SER A 1 299 ? 13.195 -22.906 4.715 1 87.88 299 SER A C 1
ATOM 2335 O O . SER A 1 299 ? 12.859 -23.781 5.512 1 87.88 299 SER A O 1
ATOM 2337 N N . GLU A 1 300 ? 13.648 -23.156 3.533 1 81 300 GLU A N 1
ATOM 2338 C CA . GLU A 1 300 ? 13.891 -24.531 3.109 1 81 300 GLU A CA 1
ATOM 2339 C C . GLU A 1 300 ? 14.984 -25.188 3.947 1 81 300 GLU A C 1
ATOM 2341 O O . GLU A 1 300 ? 14.891 -26.359 4.277 1 81 300 GLU A O 1
ATOM 2346 N N . ALA A 1 301 ? 15.977 -24.375 4.324 1 80.44 301 ALA A N 1
ATOM 2347 C CA . ALA A 1 301 ? 17.125 -24.891 5.07 1 80.44 301 ALA A CA 1
ATOM 2348 C C . ALA A 1 301 ? 16.719 -25.281 6.488 1 80.44 301 ALA A C 1
ATOM 2350 O O . ALA A 1 301 ? 17.344 -26.156 7.09 1 80.44 301 ALA A O 1
ATOM 2351 N N . ARG A 1 302 ? 15.664 -24.688 6.949 1 87.25 302 ARG A N 1
ATOM 2352 C CA . ARG A 1 302 ? 15.289 -24.906 8.344 1 87.25 302 ARG A CA 1
ATOM 2353 C C . ARG A 1 302 ? 14.117 -25.875 8.453 1 87.25 302 ARG A C 1
ATOM 2355 O O . ARG A 1 302 ? 13.664 -26.188 9.555 1 87.25 302 ARG A O 1
ATOM 2362 N N . LYS A 1 303 ? 13.672 -26.438 7.387 1 89.81 303 LYS A N 1
ATOM 2363 C CA . LYS A 1 303 ? 12.5 -27.297 7.383 1 89.81 303 LYS A CA 1
ATOM 2364 C C . LYS A 1 303 ? 12.766 -28.594 8.164 1 89.81 303 LYS A C 1
ATOM 2366 O O . LYS A 1 303 ? 11.836 -29.172 8.727 1 89.81 303 LYS A O 1
ATOM 2371 N N . ASP A 1 304 ? 14.047 -28.969 8.188 1 91.69 304 ASP A N 1
ATOM 2372 C CA . ASP A 1 304 ? 14.391 -30.203 8.891 1 91.69 304 ASP A CA 1
ATOM 2373 C C . ASP A 1 304 ? 14.57 -29.938 10.391 1 91.69 304 ASP A C 1
ATOM 2375 O O . ASP A 1 304 ? 14.617 -30.875 11.18 1 91.69 304 ASP A O 1
ATOM 2379 N N . LEU A 1 305 ? 14.562 -28.688 10.789 1 94.5 305 LEU A N 1
ATOM 2380 C CA . LEU A 1 305 ? 14.867 -28.344 12.172 1 94.5 305 LEU A CA 1
ATOM 2381 C C . LEU A 1 305 ? 13.633 -27.812 12.883 1 94.5 305 LEU A C 1
ATOM 2383 O O . LEU A 1 305 ? 13.57 -27.812 14.117 1 94.5 305 LEU A O 1
ATOM 2387 N N . VAL A 1 306 ? 12.68 -27.328 12.109 1 96.31 306 VAL A N 1
ATOM 2388 C CA . VAL A 1 306 ? 11.531 -26.641 12.68 1 96.31 306 VAL A CA 1
ATOM 2389 C C . VAL A 1 306 ? 10.258 -27.047 11.938 1 96.31 306 VAL A C 1
ATOM 2391 O O . VAL A 1 306 ? 10.273 -27.219 10.719 1 96.31 306 VAL A O 1
ATOM 2394 N N . TYR A 1 307 ? 9.156 -27.328 12.672 1 97.56 307 TYR A N 1
ATOM 2395 C CA . TYR A 1 307 ? 7.836 -27.406 12.055 1 97.56 307 TYR A CA 1
ATOM 2396 C C . TYR A 1 307 ? 7.207 -26.031 11.938 1 97.56 307 TYR A C 1
ATOM 2398 O O . TYR A 1 307 ? 7.398 -25.172 12.805 1 97.56 307 TYR A O 1
ATOM 2406 N N . TYR A 1 308 ? 6.484 -25.781 10.906 1 97.44 308 TYR A N 1
ATOM 2407 C CA . TYR A 1 308 ? 5.895 -24.469 10.672 1 97.44 308 TYR A CA 1
ATOM 2408 C C . TYR A 1 308 ? 4.375 -24.562 10.578 1 97.44 308 TYR A C 1
ATOM 2410 O O . TYR A 1 308 ? 3.84 -25.547 10.062 1 97.44 308 TYR A O 1
ATOM 2418 N N . SER A 1 309 ? 3.736 -23.547 11.07 1 96.81 309 SER A N 1
ATOM 2419 C CA . SER A 1 309 ? 2.346 -23.328 10.688 1 96.81 309 SER A CA 1
ATOM 2420 C C . SER A 1 309 ? 2.246 -22.75 9.281 1 96.81 309 SER A C 1
ATOM 2422 O O . SER A 1 309 ? 3.264 -22.438 8.656 1 96.81 309 SER A O 1
ATOM 2424 N N . ASP A 1 310 ? 1.034 -22.609 8.789 1 93.94 310 ASP A N 1
ATOM 2425 C CA . ASP A 1 310 ? 0.808 -21.797 7.605 1 93.94 310 ASP A CA 1
ATOM 2426 C C . ASP A 1 310 ? 1.246 -20.344 7.848 1 93.94 310 ASP A C 1
ATOM 2428 O O . ASP A 1 310 ? 1.192 -19.859 8.977 1 93.94 310 ASP A O 1
ATOM 2432 N N . PRO A 1 311 ? 1.716 -19.703 6.793 1 96.44 311 PRO A N 1
ATOM 2433 C CA . PRO A 1 311 ? 2.115 -18.312 6.98 1 96.44 311 PRO A CA 1
ATOM 2434 C C . PRO A 1 311 ? 0.927 -17.391 7.25 1 96.44 311 PRO A C 1
ATOM 2436 O O . PRO A 1 311 ? -0.157 -17.594 6.699 1 96.44 311 PRO A O 1
ATOM 2439 N N . TYR A 1 312 ? 1.127 -16.406 8.148 1 96.06 312 TYR A N 1
ATOM 2440 C CA . TYR A 1 312 ? 0.057 -15.469 8.461 1 96.06 312 TYR A CA 1
ATOM 2441 C C . TYR A 1 312 ? 0.415 -14.062 8 1 96.06 312 TYR A C 1
ATOM 2443 O O . TYR A 1 312 ? -0.421 -13.156 8.047 1 96.06 312 TYR A O 1
ATOM 2451 N N . TYR A 1 313 ? 1.576 -13.852 7.637 1 94.19 313 TYR A N 1
ATOM 2452 C CA . TYR A 1 313 ? 2.068 -12.539 7.219 1 94.19 313 TYR A CA 1
ATOM 2453 C C . TYR A 1 313 ? 3.16 -12.68 6.164 1 94.19 313 TYR A C 1
ATOM 2455 O O . TYR A 1 313 ? 4.012 -13.57 6.254 1 94.19 313 TYR A O 1
ATOM 2463 N N . GLN A 1 314 ? 3.195 -11.805 5.109 1 93.69 314 GLN A N 1
ATOM 2464 C CA . GLN A 1 314 ? 4.152 -11.891 4.012 1 93.69 314 GLN A CA 1
ATOM 2465 C C . GLN A 1 314 ? 4.758 -10.523 3.705 1 93.69 314 GLN A C 1
ATOM 2467 O O . GLN A 1 314 ? 4.484 -9.938 2.652 1 93.69 314 GLN A O 1
ATOM 2472 N N . PRO A 1 315 ? 5.668 -10.125 4.5 1 91.69 315 PRO A N 1
ATOM 2473 C CA . PRO A 1 315 ? 6.328 -8.844 4.254 1 91.69 315 PRO A CA 1
ATOM 2474 C C . PRO A 1 315 ? 7.371 -8.914 3.143 1 91.69 315 PRO A C 1
ATOM 2476 O O . PRO A 1 315 ? 7.895 -10 2.855 1 91.69 315 PRO A O 1
ATOM 2479 N N . GLU A 1 316 ? 7.691 -7.75 2.568 1 91.12 316 GLU A N 1
ATOM 2480 C CA . GLU A 1 316 ? 8.719 -7.672 1.532 1 91.12 316 GLU A CA 1
ATOM 2481 C C . GLU A 1 316 ? 10.078 -7.336 2.129 1 91.12 316 GLU A C 1
ATOM 2483 O O . GLU A 1 316 ? 10.18 -6.516 3.045 1 91.12 316 GLU A O 1
ATOM 2488 N N . ALA A 1 317 ? 11.047 -8 1.602 1 93.75 317 ALA A N 1
ATOM 2489 C CA . ALA A 1 317 ? 12.422 -7.676 1.961 1 93.75 317 ALA A CA 1
ATOM 2490 C C . ALA A 1 317 ? 12.945 -6.504 1.133 1 93.75 317 ALA A C 1
ATOM 2492 O O . ALA A 1 317 ? 12.734 -6.457 -0.082 1 93.75 317 ALA A O 1
ATOM 2493 N N . ILE A 1 318 ? 13.562 -5.574 1.777 1 93.06 318 ILE A N 1
ATOM 2494 C CA . ILE A 1 318 ? 14.148 -4.43 1.089 1 93.06 318 ILE A CA 1
ATOM 2495 C C . ILE A 1 318 ? 15.57 -4.203 1.579 1 93.06 318 ILE A C 1
ATOM 2497 O O . ILE A 1 318 ? 15.992 -4.789 2.58 1 93.06 318 ILE A O 1
ATOM 2501 N N . LEU A 1 319 ? 16.297 -3.41 0.827 1 95.38 319 LEU A N 1
ATOM 2502 C CA . LEU A 1 319 ? 17.625 -2.939 1.229 1 95.38 319 LEU A CA 1
ATOM 2503 C C . LEU A 1 319 ? 17.578 -1.458 1.591 1 95.38 319 LEU A C 1
ATOM 2505 O O . LEU A 1 319 ? 17.016 -0.648 0.85 1 95.38 319 LEU A O 1
ATOM 2509 N N . VAL A 1 320 ? 18.094 -1.193 2.781 1 95 320 VAL A N 1
ATOM 2510 C CA . VAL A 1 320 ? 18.094 0.178 3.279 1 95 320 VAL A CA 1
ATOM 2511 C C . VAL A 1 320 ? 19.531 0.719 3.268 1 95 320 VAL A C 1
ATOM 2513 O O . VAL A 1 320 ? 20.469 0.003 3.611 1 95 320 VAL A O 1
ATOM 2516 N N . LYS A 1 321 ? 19.672 1.931 2.82 1 95.5 321 LYS A N 1
ATOM 2517 C CA . LYS A 1 321 ? 20.969 2.607 2.742 1 95.5 321 LYS A CA 1
ATOM 2518 C C . LYS A 1 321 ? 20.875 4.035 3.27 1 95.5 321 LYS A C 1
ATOM 2520 O O . LYS A 1 321 ? 19.797 4.5 3.625 1 95.5 321 LYS A O 1
ATOM 2525 N N . ARG A 1 322 ? 22.031 4.586 3.465 1 93.62 322 ARG A N 1
ATOM 2526 C CA . ARG A 1 322 ? 22.062 5.996 3.846 1 93.62 322 ARG A CA 1
ATOM 2527 C C . ARG A 1 322 ? 21.625 6.883 2.682 1 93.62 322 ARG A C 1
ATOM 2529 O O . ARG A 1 322 ? 21.953 6.598 1.525 1 93.62 322 ARG A O 1
ATOM 2536 N N . GLU A 1 323 ? 20.938 7.906 2.934 1 89.31 323 GLU A N 1
ATOM 2537 C CA . GLU A 1 323 ? 20.5 8.844 1.9 1 89.31 323 GLU A CA 1
ATOM 2538 C C . GLU A 1 323 ? 21.703 9.391 1.119 1 89.31 323 GLU A C 1
ATOM 2540 O O . GLU A 1 323 ? 22.719 9.766 1.709 1 89.31 323 GLU A O 1
ATOM 2545 N N . GLY A 1 324 ? 21.625 9.32 -0.182 1 86.88 324 GLY A N 1
ATOM 2546 C CA . GLY A 1 324 ? 22.672 9.859 -1.036 1 86.88 324 GLY A CA 1
ATOM 2547 C C . GLY A 1 324 ? 23.703 8.82 -1.449 1 86.88 324 GLY A C 1
ATOM 2548 O O . GLY A 1 324 ? 24.5 9.062 -2.357 1 86.88 324 GLY A O 1
ATOM 2549 N N . TYR A 1 325 ? 23.734 7.688 -0.746 1 90.25 325 TYR A N 1
ATOM 2550 C CA . TYR A 1 325 ? 24.703 6.66 -1.079 1 90.25 325 TYR A CA 1
ATOM 2551 C C . TYR A 1 325 ? 24.328 5.941 -2.369 1 90.25 325 TYR A C 1
ATOM 2553 O O . TYR A 1 325 ? 23.359 5.184 -2.4 1 90.25 325 TYR A O 1
ATOM 2561 N N . LYS A 1 326 ? 25.031 6.109 -3.432 1 88.19 326 LYS A N 1
ATOM 2562 C CA . LYS A 1 326 ? 24.922 5.445 -4.727 1 88.19 326 LYS A CA 1
ATOM 2563 C C . LYS A 1 326 ? 23.453 5.348 -5.164 1 88.19 326 LYS A C 1
ATOM 2565 O O . LYS A 1 326 ? 22.953 4.25 -5.422 1 88.19 326 LYS A O 1
ATOM 2570 N N . ASP A 1 327 ? 22.844 6.406 -5.359 1 86.38 327 ASP A N 1
ATOM 2571 C CA . ASP A 1 327 ? 21.438 6.477 -5.758 1 86.38 327 ASP A CA 1
ATOM 2572 C C . ASP A 1 327 ? 21.25 6.02 -7.203 1 86.38 327 ASP A C 1
ATOM 2574 O O . ASP A 1 327 ? 21.969 6.477 -8.102 1 86.38 327 ASP A O 1
ATOM 2578 N N . ASN A 1 328 ? 20.391 5.148 -7.426 1 83.12 328 ASN A N 1
ATOM 2579 C CA . ASN A 1 328 ? 19.969 4.703 -8.75 1 83.12 328 ASN A CA 1
ATOM 2580 C C . ASN A 1 328 ? 21.109 3.982 -9.477 1 83.12 328 ASN A C 1
ATOM 2582 O O . ASN A 1 328 ? 21.375 4.258 -10.648 1 83.12 328 ASN A O 1
ATOM 2586 N N . VAL A 1 329 ? 21.797 3.191 -8.734 1 86.75 329 VAL A N 1
ATOM 2587 C CA . VAL A 1 329 ? 22.922 2.475 -9.32 1 86.75 329 VAL A CA 1
ATOM 2588 C C . VAL A 1 329 ? 22.547 1.017 -9.562 1 86.75 329 VAL A C 1
ATOM 2590 O O . VAL A 1 329 ? 22.75 0.484 -10.656 1 86.75 329 VAL A O 1
ATOM 2593 N N . TYR A 1 330 ? 22.016 0.435 -8.531 1 88.44 330 TYR A N 1
ATOM 2594 C CA . TYR A 1 330 ? 21.75 -0.998 -8.617 1 88.44 330 TYR A CA 1
ATOM 2595 C C . TYR A 1 330 ? 20.266 -1.271 -8.773 1 88.44 330 TYR A C 1
ATOM 2597 O O . TYR A 1 330 ? 19.438 -0.618 -8.141 1 88.44 330 TYR A O 1
ATOM 2605 N N . SER A 1 331 ? 19.844 -2.258 -9.664 1 84.62 331 SER A N 1
ATOM 2606 C CA . SER A 1 331 ? 18.453 -2.625 -9.898 1 84.62 331 SER A CA 1
ATOM 2607 C C . SER A 1 331 ? 18.156 -4.031 -9.383 1 84.62 331 SER A C 1
ATOM 2609 O O . SER A 1 331 ? 17 -4.449 -9.336 1 84.62 331 SER A O 1
ATOM 2611 N N . ASN A 1 332 ? 19.266 -4.68 -9.016 1 86 332 ASN A N 1
ATOM 2612 C CA . ASN A 1 332 ? 19.172 -6.047 -8.523 1 86 332 ASN A CA 1
ATOM 2613 C C . ASN A 1 332 ? 20.094 -6.293 -7.336 1 86 332 ASN A C 1
ATOM 2615 O O . ASN A 1 332 ? 21.219 -5.809 -7.312 1 86 332 ASN A O 1
ATOM 2619 N N . VAL A 1 333 ? 19.609 -7.066 -6.461 1 89.31 333 VAL A N 1
ATOM 2620 C CA . VAL A 1 333 ? 20.359 -7.348 -5.246 1 89.31 333 VAL A CA 1
ATOM 2621 C C . VAL A 1 333 ? 21.672 -8.031 -5.609 1 89.31 333 VAL A C 1
ATOM 2623 O O . VAL A 1 333 ? 22.703 -7.805 -4.961 1 89.31 333 VAL A O 1
ATOM 2626 N N . SER A 1 334 ? 21.703 -8.797 -6.68 1 86.81 334 SER A N 1
ATOM 2627 C CA . SER A 1 334 ? 22.875 -9.562 -7.07 1 86.81 334 SER A CA 1
ATOM 2628 C C . SER A 1 334 ? 24.016 -8.641 -7.516 1 86.81 334 SER A C 1
ATOM 2630 O O . SER A 1 334 ? 25.172 -9.062 -7.582 1 86.81 334 SER A O 1
ATOM 2632 N N . GLU A 1 335 ? 23.703 -7.418 -7.75 1 88.25 335 GLU A N 1
ATOM 2633 C CA . GLU A 1 335 ? 24.688 -6.465 -8.25 1 88.25 335 GLU A CA 1
ATOM 2634 C C . GLU A 1 335 ? 25.484 -5.84 -7.109 1 88.25 335 GLU A C 1
ATOM 2636 O O . GLU A 1 335 ? 26.469 -5.148 -7.344 1 88.25 335 GLU A O 1
ATOM 2641 N N . LEU A 1 336 ? 25.062 -6.207 -5.906 1 89.94 336 LEU A N 1
ATOM 2642 C CA . LEU A 1 336 ? 25.75 -5.633 -4.746 1 89.94 336 LEU A CA 1
ATOM 2643 C C . LEU A 1 336 ? 27 -6.422 -4.41 1 89.94 336 LEU A C 1
ATOM 2645 O O . LEU A 1 336 ? 27.141 -6.941 -3.301 1 89.94 336 LEU A O 1
ATOM 2649 N N . ILE A 1 337 ? 27.922 -6.293 -5.219 1 85.44 337 ILE A N 1
ATOM 2650 C CA . ILE A 1 337 ? 29.125 -7.109 -5.094 1 85.44 337 ILE A CA 1
ATOM 2651 C C . ILE A 1 337 ? 30.172 -6.355 -4.281 1 85.44 337 ILE A C 1
ATOM 2653 O O . ILE A 1 337 ? 30.969 -6.969 -3.549 1 85.44 337 ILE A O 1
ATOM 2657 N N . VAL A 1 338 ? 30.172 -5.074 -4.352 1 87.44 338 VAL A N 1
ATOM 2658 C CA . VAL A 1 338 ? 31.219 -4.258 -3.75 1 87.44 338 VAL A CA 1
ATOM 2659 C C . VAL A 1 338 ? 30.766 -3.771 -2.373 1 87.44 338 VAL A C 1
ATOM 2661 O O . VAL A 1 338 ? 31.594 -3.639 -1.46 1 87.44 338 VAL A O 1
ATOM 2664 N N . GLU A 1 339 ? 29.5 -3.637 -2.215 1 92.31 339 GLU A N 1
ATOM 2665 C CA . GLU A 1 339 ? 28.938 -2.973 -1.042 1 92.31 339 GLU A CA 1
ATOM 2666 C C . GLU A 1 339 ? 28.953 -3.893 0.174 1 92.31 339 GLU A C 1
ATOM 2668 O O . GLU A 1 339 ? 28.781 -5.105 0.043 1 92.31 339 GLU A O 1
ATOM 2673 N N . ARG A 1 340 ? 29.328 -3.285 1.332 1 94.62 340 ARG A N 1
ATOM 2674 C CA . ARG A 1 340 ? 29.234 -4.012 2.594 1 94.62 340 ARG A CA 1
ATOM 2675 C C . ARG A 1 340 ? 27.781 -4.129 3.051 1 94.62 340 ARG A C 1
ATOM 2677 O O . ARG A 1 340 ? 27.094 -3.121 3.197 1 94.62 340 ARG A O 1
ATOM 2684 N N . ILE A 1 341 ? 27.266 -5.348 3.303 1 96.44 341 ILE A N 1
ATOM 2685 C CA . ILE A 1 341 ? 25.875 -5.578 3.662 1 96.44 341 ILE A CA 1
ATOM 2686 C C . ILE A 1 341 ? 25.797 -6.125 5.086 1 96.44 341 ILE A C 1
ATOM 2688 O O . ILE A 1 341 ? 26.516 -7.059 5.441 1 96.44 341 ILE A O 1
ATOM 2692 N N . GLY A 1 342 ? 24.969 -5.465 5.898 1 97 342 GLY A N 1
ATOM 2693 C CA . GLY A 1 342 ? 24.719 -5.93 7.254 1 97 342 GLY A CA 1
ATOM 2694 C C . GLY A 1 342 ? 23.453 -6.746 7.383 1 97 342 GLY A C 1
ATOM 2695 O O . GLY A 1 342 ? 22.438 -6.441 6.75 1 97 342 GLY A O 1
ATOM 2696 N N . VAL A 1 343 ? 23.547 -7.844 8.148 1 95.25 343 VAL A N 1
ATOM 2697 C CA . VAL A 1 343 ? 22.406 -8.695 8.438 1 95.25 343 VAL A CA 1
ATOM 2698 C C . VAL A 1 343 ? 22.422 -9.102 9.914 1 95.25 343 VAL A C 1
ATOM 2700 O O . VAL A 1 343 ? 23.453 -9.016 10.57 1 95.25 343 VAL A O 1
ATOM 2703 N N . VAL A 1 344 ? 21.312 -9.477 10.422 1 92.12 344 VAL A N 1
ATOM 2704 C CA . VAL A 1 344 ? 21.25 -10.008 11.781 1 92.12 344 VAL A CA 1
ATOM 2705 C C . VAL A 1 344 ? 21.656 -11.477 11.781 1 92.12 344 VAL A C 1
ATOM 2707 O O . VAL A 1 344 ? 21.219 -12.25 10.922 1 92.12 344 VAL A O 1
ATOM 2710 N N . LYS A 1 345 ? 22.391 -11.852 12.742 1 91.06 345 LYS A N 1
ATOM 2711 C CA . LYS A 1 345 ? 22.953 -13.195 12.828 1 91.06 345 LYS A CA 1
ATOM 2712 C C . LYS A 1 345 ? 21.859 -14.25 12.914 1 91.06 345 LYS A C 1
ATOM 2714 O O . LYS A 1 345 ? 20.922 -14.117 13.719 1 91.06 345 LYS A O 1
ATOM 2719 N N . ASP A 1 346 ? 21.891 -15.25 12.078 1 85.81 346 ASP A N 1
ATOM 2720 C CA . ASP A 1 346 ? 21.016 -16.406 12.047 1 85.81 346 ASP A CA 1
ATOM 2721 C C . ASP A 1 346 ? 19.594 -16.016 11.633 1 85.81 346 ASP A C 1
ATOM 2723 O O . ASP A 1 346 ? 18.641 -16.766 11.867 1 85.81 346 ASP A O 1
ATOM 2727 N N . ASP A 1 347 ? 19.516 -14.812 11.086 1 88.81 347 ASP A N 1
ATOM 2728 C CA . ASP A 1 347 ? 18.219 -14.367 10.594 1 88.81 347 ASP A CA 1
ATOM 2729 C C . ASP A 1 347 ? 17.969 -14.883 9.18 1 88.81 347 ASP A C 1
ATOM 2731 O O . ASP A 1 347 ? 18.875 -15.445 8.547 1 88.81 347 ASP A O 1
ATOM 2735 N N . PHE A 1 348 ? 16.797 -14.75 8.852 1 89.31 348 PHE A N 1
ATOM 2736 C CA . PHE A 1 348 ? 16.391 -15.227 7.531 1 89.31 348 PHE A CA 1
ATOM 2737 C C . PHE A 1 348 ? 17.141 -14.477 6.434 1 89.31 348 PHE A C 1
ATOM 2739 O O . PHE A 1 348 ? 17.531 -15.07 5.43 1 89.31 348 PHE A O 1
ATOM 2746 N N . TYR A 1 349 ? 17.297 -13.219 6.586 1 92 349 TYR A N 1
ATOM 2747 C CA . TYR A 1 349 ? 17.891 -12.414 5.527 1 92 349 TYR A CA 1
ATOM 2748 C C . TYR A 1 349 ? 19.359 -12.758 5.344 1 92 349 TYR A C 1
ATOM 2750 O O . TYR A 1 349 ? 19.922 -12.594 4.258 1 92 349 TYR A O 1
ATOM 2758 N N . GLU A 1 350 ? 20.016 -13.211 6.391 1 91.31 350 GLU A N 1
ATOM 2759 C CA . GLU A 1 350 ? 21.359 -13.734 6.215 1 91.31 350 GLU A CA 1
ATOM 2760 C C . GLU A 1 350 ? 21.375 -14.93 5.266 1 91.31 350 GLU A C 1
ATOM 2762 O O . GLU A 1 350 ? 22.188 -14.992 4.336 1 91.31 350 GLU A O 1
ATOM 2767 N N . GLU A 1 351 ? 20.484 -15.844 5.535 1 88.62 351 GLU A N 1
ATOM 2768 C CA . GLU A 1 351 ? 20.359 -17.031 4.695 1 88.62 351 GLU A CA 1
ATOM 2769 C C . GLU A 1 351 ? 20.016 -16.656 3.258 1 88.62 351 GLU A C 1
ATOM 2771 O O . GLU A 1 351 ? 20.625 -17.156 2.314 1 88.62 351 GLU A O 1
ATOM 2776 N N . LEU A 1 352 ? 19.062 -15.797 3.121 1 88.62 352 LEU A N 1
ATOM 2777 C CA . LEU A 1 352 ? 18.594 -15.367 1.811 1 88.62 352 LEU A CA 1
ATOM 2778 C C . LEU A 1 352 ? 19.719 -14.727 1.009 1 88.62 352 LEU A C 1
ATOM 2780 O O . LEU A 1 352 ? 19.953 -15.094 -0.146 1 88.62 352 LEU A O 1
ATOM 2784 N N . LEU A 1 353 ? 20.469 -13.797 1.631 1 90.94 353 LEU A N 1
ATOM 2785 C CA . LEU A 1 353 ? 21.484 -13.031 0.919 1 90.94 353 LEU A CA 1
ATOM 2786 C C . LEU A 1 353 ? 22.719 -13.898 0.646 1 90.94 353 LEU A C 1
ATOM 2788 O O . LEU A 1 353 ? 23.406 -13.695 -0.353 1 90.94 353 LEU A O 1
ATOM 2792 N N . ARG A 1 354 ? 23 -14.836 1.486 1 87.81 354 ARG A N 1
ATOM 2793 C CA . ARG A 1 354 ? 24.094 -15.766 1.208 1 87.81 354 ARG A CA 1
ATOM 2794 C C . ARG A 1 354 ? 23.812 -16.562 -0.057 1 87.81 354 ARG A C 1
ATOM 2796 O O . ARG A 1 354 ? 24.734 -16.922 -0.791 1 87.81 354 ARG A O 1
ATOM 2803 N N . GLY A 1 355 ? 22.578 -16.828 -0.261 1 82.38 355 GLY A N 1
ATOM 2804 C CA . GLY A 1 355 ? 22.188 -17.516 -1.479 1 82.38 355 GLY A CA 1
ATOM 2805 C C . GLY A 1 355 ? 22.25 -16.641 -2.711 1 82.38 355 GLY A C 1
ATOM 2806 O O . GLY A 1 355 ? 22.672 -17.078 -3.779 1 82.38 355 GLY A O 1
ATOM 2807 N N . LEU A 1 356 ? 21.922 -15.383 -2.553 1 83.75 356 LEU A N 1
ATOM 2808 C CA . LEU A 1 356 ? 21.828 -14.461 -3.676 1 83.75 356 LEU A CA 1
ATOM 2809 C C . LEU A 1 356 ? 23.188 -13.883 -4.02 1 83.75 356 LEU A C 1
ATOM 2811 O O . LEU A 1 356 ? 23.438 -13.469 -5.156 1 83.75 356 LEU A O 1
ATOM 2815 N N . LEU A 1 357 ? 24 -13.805 -2.986 1 87.75 357 LEU A N 1
ATOM 2816 C CA . LEU A 1 357 ? 25.344 -13.273 -3.139 1 87.75 357 LEU A CA 1
ATOM 2817 C C . LEU A 1 357 ? 26.391 -14.305 -2.729 1 87.75 357 LEU A C 1
ATOM 2819 O O . LEU A 1 357 ? 27.016 -14.18 -1.675 1 87.75 357 LEU A O 1
ATOM 2823 N N . PRO A 1 358 ? 26.625 -15.195 -3.719 1 81.44 358 PRO A N 1
ATOM 2824 C CA . PRO A 1 358 ? 27.547 -16.266 -3.355 1 81.44 358 PRO A CA 1
ATOM 2825 C C . PRO A 1 358 ? 28.953 -15.766 -3.064 1 81.44 358 PRO A C 1
ATOM 2827 O O . PRO A 1 358 ? 29.453 -14.891 -3.777 1 81.44 358 PRO A O 1
ATOM 2830 N N . LYS A 1 359 ? 29.531 -16.234 -1.996 1 77.25 359 LYS A N 1
ATOM 2831 C CA . LYS A 1 359 ? 30.922 -16.016 -1.592 1 77.25 359 LYS A CA 1
ATOM 2832 C C . LYS A 1 359 ? 31.109 -14.594 -1.051 1 77.25 359 LYS A C 1
ATOM 2834 O O . LYS A 1 359 ? 32.25 -14.164 -0.817 1 77.25 359 LYS A O 1
ATOM 2839 N N . LYS A 1 360 ? 29.984 -13.93 -0.982 1 87.38 360 LYS A N 1
ATOM 2840 C CA . LYS A 1 360 ? 30.109 -12.617 -0.361 1 87.38 360 LYS A CA 1
ATOM 2841 C C . LYS A 1 360 ? 30.109 -12.719 1.161 1 87.38 360 LYS A C 1
ATOM 2843 O O . LYS A 1 360 ? 29.344 -13.484 1.735 1 87.38 360 LYS A O 1
ATOM 2848 N N . THR A 1 361 ? 31.016 -11.992 1.685 1 89.62 361 THR A N 1
ATOM 2849 C CA . THR A 1 361 ? 31.031 -11.93 3.143 1 89.62 361 THR A CA 1
ATOM 2850 C C . THR A 1 361 ? 30 -10.914 3.646 1 89.62 361 THR A C 1
ATOM 2852 O O . THR A 1 361 ? 30.031 -9.75 3.238 1 89.62 361 THR A O 1
ATOM 2855 N N . LEU A 1 362 ? 29.125 -11.383 4.43 1 94.38 362 LEU A N 1
ATOM 2856 C CA . LEU A 1 362 ? 28.141 -10.508 5.062 1 94.38 362 LEU A CA 1
ATOM 2857 C C . LEU A 1 362 ? 28.578 -10.133 6.477 1 94.38 362 LEU A C 1
ATOM 2859 O O . LEU A 1 362 ? 29.188 -10.938 7.176 1 94.38 362 LEU A O 1
ATOM 2863 N N . LEU A 1 363 ? 28.359 -8.93 6.879 1 96.31 363 LEU A N 1
ATOM 2864 C CA . LEU A 1 363 ? 28.609 -8.508 8.25 1 96.31 363 LEU A CA 1
ATOM 2865 C C . LEU A 1 363 ? 27.391 -8.773 9.133 1 96.31 363 LEU A C 1
ATOM 2867 O O . LEU A 1 363 ? 26.297 -8.305 8.836 1 96.31 363 LEU A O 1
ATOM 2871 N N . THR A 1 364 ? 27.641 -9.516 10.195 1 95.38 364 THR A N 1
ATOM 2872 C CA . THR A 1 364 ? 26.516 -9.938 11.031 1 95.38 364 THR A CA 1
ATOM 2873 C C . THR A 1 364 ? 26.469 -9.125 12.32 1 95.38 364 THR A C 1
ATOM 2875 O O . THR A 1 364 ? 27.5 -8.719 12.844 1 95.38 364 THR A O 1
ATOM 2878 N N . TYR A 1 365 ? 25.281 -8.898 12.758 1 94.25 365 TYR A N 1
ATOM 2879 C CA . TYR A 1 365 ? 25.016 -8.172 13.992 1 94.25 365 TYR A CA 1
ATOM 2880 C C . TYR A 1 365 ? 24.031 -8.93 14.875 1 94.25 365 TYR A C 1
ATOM 2882 O O . TYR A 1 365 ? 23.281 -9.773 14.391 1 94.25 365 TYR A O 1
ATOM 2890 N N . ASP A 1 366 ? 23.938 -8.562 16.141 1 88.06 366 ASP A N 1
ATOM 2891 C CA . ASP A 1 366 ? 23.156 -9.312 17.125 1 88.06 366 ASP A CA 1
ATOM 2892 C C . ASP A 1 366 ? 21.672 -8.914 17.062 1 88.06 366 ASP A C 1
ATOM 2894 O O . ASP A 1 366 ? 20.812 -9.68 17.516 1 88.06 366 ASP A O 1
ATOM 2898 N N . SER A 1 367 ? 21.469 -7.711 16.656 1 87.38 367 SER A N 1
ATOM 2899 C CA . SER A 1 367 ? 20.109 -7.203 16.672 1 87.38 367 SER A CA 1
ATOM 2900 C C . SER A 1 367 ? 19.859 -6.223 15.531 1 87.38 367 SER A C 1
ATOM 2902 O O . SER A 1 367 ? 20.812 -5.746 14.906 1 87.38 367 SER A O 1
ATOM 2904 N N . SER A 1 368 ? 18.625 -6.004 15.273 1 87.31 368 SER A N 1
ATOM 2905 C CA . SER A 1 368 ? 18.25 -5.023 14.266 1 87.31 368 SER A CA 1
ATOM 2906 C C . SER A 1 368 ? 18.734 -3.629 14.641 1 87.31 368 SER A C 1
ATOM 2908 O O . SER A 1 368 ? 19.141 -2.852 13.766 1 87.31 368 SER A O 1
ATOM 2910 N N . GLU A 1 369 ? 18.719 -3.34 15.93 1 86.31 369 GLU A N 1
ATOM 2911 C CA . GLU A 1 369 ? 19.188 -2.043 16.391 1 86.31 369 GLU A CA 1
ATOM 2912 C C . GLU A 1 369 ? 20.688 -1.887 16.141 1 86.31 369 GLU A C 1
ATOM 2914 O O . GLU A 1 369 ? 21.141 -0.823 15.711 1 86.31 369 GLU A O 1
ATOM 2919 N N . SER A 1 370 ? 21.359 -2.947 16.391 1 91.25 370 SER A N 1
ATOM 2920 C CA . SER A 1 370 ? 22.797 -2.918 16.188 1 91.25 370 SER A CA 1
ATOM 2921 C C . SER A 1 370 ? 23.156 -2.744 14.711 1 91.25 370 SER A C 1
ATOM 2923 O O . SER A 1 370 ? 24.094 -2.033 14.375 1 91.25 370 SER A O 1
ATOM 2925 N N . GLN A 1 371 ? 22.438 -3.406 13.906 1 93.44 371 GLN A N 1
ATOM 2926 C CA . GLN A 1 371 ? 22.734 -3.27 12.484 1 93.44 371 GLN A CA 1
ATOM 2927 C C . GLN A 1 371 ? 22.391 -1.865 11.992 1 93.44 371 GLN A C 1
ATOM 2929 O O . GLN A 1 371 ? 23.094 -1.321 11.133 1 93.44 371 GLN A O 1
ATOM 2934 N N . LEU A 1 372 ? 21.375 -1.281 12.531 1 91.81 372 LEU A N 1
ATOM 2935 C CA . LEU A 1 372 ? 21 0.081 12.164 1 91.81 372 LEU A CA 1
ATOM 2936 C C . LEU A 1 372 ? 22.078 1.07 12.578 1 91.81 372 LEU A C 1
ATOM 2938 O O . LEU A 1 372 ? 22.406 1.991 11.828 1 91.81 372 LEU A O 1
ATOM 2942 N N . LYS A 1 373 ? 22.562 0.888 13.789 1 93 373 LYS A N 1
ATOM 2943 C CA . LYS A 1 373 ? 23.656 1.722 14.266 1 93 373 LYS A CA 1
ATOM 2944 C C . LYS A 1 373 ? 24.891 1.584 13.367 1 93 373 LYS A C 1
ATOM 2946 O O . LYS A 1 373 ? 25.562 2.57 13.086 1 93 373 LYS A O 1
ATOM 2951 N N . ALA A 1 374 ? 25.094 0.399 12.914 1 96.06 374 ALA A N 1
ATOM 2952 C CA . ALA A 1 374 ? 26.219 0.137 12.031 1 96.06 374 ALA A CA 1
ATOM 2953 C C . ALA A 1 374 ? 26.062 0.862 10.695 1 96.06 374 ALA A C 1
ATOM 2955 O O . ALA A 1 374 ? 27.031 1.376 10.141 1 96.06 374 ALA A O 1
ATOM 2956 N N . LEU A 1 375 ? 24.844 0.873 10.18 1 96.12 375 LEU A N 1
ATOM 2957 C CA . LEU A 1 375 ? 24.562 1.589 8.945 1 96.12 375 LEU A CA 1
ATOM 2958 C C . LEU A 1 375 ? 24.766 3.088 9.117 1 96.12 375 LEU A C 1
ATOM 2960 O O . LEU A 1 375 ? 25.391 3.734 8.273 1 96.12 375 LEU A O 1
ATOM 2964 N N . MET A 1 376 ? 24.359 3.58 10.25 1 92.75 376 MET A N 1
ATOM 2965 C CA . MET A 1 376 ? 24.469 5.008 10.539 1 92.75 376 MET A CA 1
ATOM 2966 C C . MET A 1 376 ? 25.938 5.402 10.742 1 92.75 376 MET A C 1
ATOM 2968 O O . MET A 1 376 ? 26.328 6.516 10.391 1 92.75 376 MET A O 1
ATOM 2972 N N . ASN A 1 377 ? 26.734 4.477 11.258 1 94.38 377 ASN A N 1
ATOM 2973 C CA . ASN A 1 377 ? 28.141 4.727 11.547 1 94.38 377 ASN A CA 1
ATOM 2974 C C . ASN A 1 377 ? 29.031 4.398 10.359 1 94.38 377 ASN A C 1
ATOM 2976 O O . ASN A 1 377 ? 30.25 4.332 10.492 1 94.38 377 ASN A O 1
ATOM 2980 N N . HIS A 1 378 ? 28.469 3.996 9.219 1 94.31 378 HIS A N 1
ATOM 2981 C CA . HIS A 1 378 ? 29.172 3.775 7.961 1 94.31 378 HIS A CA 1
ATOM 2982 C C . HIS A 1 378 ? 29.969 2.48 7.996 1 94.31 378 HIS A C 1
ATOM 2984 O O . HIS A 1 378 ? 30.953 2.33 7.254 1 94.31 378 HIS A O 1
ATOM 2990 N N . GLU A 1 379 ? 29.594 1.654 8.93 1 95.88 379 GLU A N 1
ATOM 2991 C CA . GLU A 1 379 ? 30.234 0.341 8.992 1 95.88 379 GLU A CA 1
ATOM 2992 C C . GLU A 1 379 ? 29.766 -0.55 7.844 1 95.88 379 GLU A C 1
ATOM 2994 O O . GLU A 1 379 ? 30.516 -1.404 7.367 1 95.88 379 GLU A O 1
ATOM 2999 N N . VAL A 1 380 ? 28.547 -0.402 7.492 1 97.31 380 VAL A N 1
ATOM 3000 C CA . VAL A 1 380 ? 27.969 -1.095 6.34 1 97.31 380 VAL A CA 1
ATOM 3001 C C . VAL A 1 380 ? 27.312 -0.086 5.402 1 97.31 380 VAL A C 1
ATOM 3003 O O . VAL A 1 380 ? 27.062 1.058 5.789 1 97.31 380 VAL A O 1
ATOM 3006 N N . ASP A 1 381 ? 27.141 -0.517 4.18 1 96 381 ASP A N 1
ATOM 3007 C CA . ASP A 1 381 ? 26.562 0.352 3.164 1 96 381 ASP A CA 1
ATOM 3008 C C . ASP A 1 381 ? 25.078 0.079 2.998 1 96 381 ASP A C 1
ATOM 3010 O O . ASP A 1 381 ? 24.312 0.974 2.623 1 96 381 ASP A O 1
ATOM 3014 N N . TYR A 1 382 ? 24.688 -1.189 3.188 1 96.88 382 TYR A N 1
ATOM 3015 C CA . TYR A 1 382 ? 23.297 -1.632 3.109 1 96.88 382 TYR A CA 1
ATOM 3016 C C . TYR A 1 382 ? 22.953 -2.525 4.293 1 96.88 382 TYR A C 1
ATOM 3018 O O . TYR A 1 382 ? 23.812 -3.197 4.852 1 96.88 382 TYR A O 1
ATOM 3026 N N . ILE A 1 383 ? 21.719 -2.488 4.672 1 96.94 383 ILE A N 1
ATOM 3027 C CA . ILE A 1 383 ? 21.188 -3.502 5.582 1 96.94 383 ILE A CA 1
ATOM 3028 C C . ILE A 1 383 ? 19.938 -4.141 4.98 1 96.94 383 ILE A C 1
ATOM 3030 O O . ILE A 1 383 ? 19.203 -3.498 4.227 1 96.94 383 ILE A O 1
AT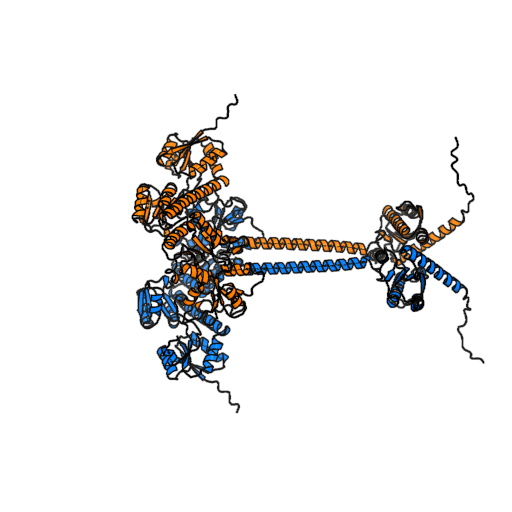OM 3034 N N . ALA A 1 384 ? 19.75 -5.395 5.258 1 95.69 384 ALA A N 1
ATOM 3035 C CA . ALA A 1 384 ? 18.547 -6.113 4.832 1 95.69 384 ALA A CA 1
ATOM 3036 C C . ALA A 1 384 ? 17.5 -6.121 5.93 1 95.69 384 ALA A C 1
ATOM 3038 O O . ALA A 1 384 ? 17.781 -6.508 7.066 1 95.69 384 ALA A O 1
ATOM 3039 N N . ILE A 1 385 ? 16.328 -5.668 5.574 1 92.88 385 ILE A N 1
ATOM 3040 C CA . ILE A 1 385 ? 15.227 -5.582 6.531 1 92.88 385 ILE A CA 1
ATOM 3041 C C . ILE A 1 385 ? 13.898 -5.703 5.793 1 92.88 385 ILE A C 1
ATOM 3043 O O . ILE A 1 385 ? 13.852 -5.637 4.562 1 92.88 385 ILE A O 1
ATOM 3047 N N . SER A 1 386 ? 12.859 -5.988 6.527 1 91.56 386 SER A N 1
ATOM 3048 C CA . SER A 1 386 ? 11.539 -5.957 5.906 1 91.56 386 SER A CA 1
ATOM 3049 C C . SER A 1 386 ? 11.031 -4.527 5.762 1 91.56 386 SER A C 1
ATOM 3051 O O . SER A 1 386 ? 11.312 -3.674 6.609 1 91.56 386 SER A O 1
ATOM 3053 N N . ARG A 1 387 ? 10.312 -4.297 4.699 1 88.38 387 ARG A N 1
ATOM 3054 C CA . ARG A 1 387 ? 9.727 -2.977 4.5 1 88.38 387 ARG A CA 1
ATOM 3055 C C . ARG A 1 387 ? 8.867 -2.574 5.695 1 88.38 387 ARG A C 1
ATOM 3057 O O . ARG A 1 387 ? 8.883 -1.417 6.117 1 88.38 387 ARG A O 1
ATOM 3064 N N . ALA A 1 388 ? 8.141 -3.545 6.211 1 85.81 388 ALA A N 1
ATOM 3065 C CA . ALA A 1 388 ? 7.281 -3.293 7.359 1 85.81 388 ALA A CA 1
ATOM 3066 C C . ALA A 1 388 ? 8.094 -2.832 8.57 1 85.81 388 ALA A C 1
ATOM 3068 O O . ALA A 1 388 ? 7.715 -1.876 9.25 1 85.81 388 ALA A O 1
ATOM 3069 N N . ASN A 1 389 ? 9.172 -3.451 8.812 1 87.38 389 ASN A N 1
ATOM 3070 C CA . ASN A 1 389 ? 10.039 -3.074 9.93 1 87.38 389 ASN A CA 1
ATOM 3071 C C . ASN A 1 389 ? 10.633 -1.683 9.727 1 87.38 389 ASN A C 1
ATOM 3073 O O . ASN A 1 389 ? 10.727 -0.9 10.68 1 87.38 389 ASN A O 1
ATOM 3077 N N . PHE A 1 390 ? 11.062 -1.385 8.523 1 88.19 390 PHE A N 1
ATOM 3078 C CA . PHE A 1 390 ? 11.633 -0.082 8.203 1 88.19 390 PHE A CA 1
ATOM 3079 C C . PHE A 1 390 ? 10.609 1.027 8.422 1 88.19 390 PHE A C 1
ATOM 3081 O O . PHE A 1 390 ? 10.938 2.072 8.992 1 88.19 390 PHE A O 1
ATOM 3088 N N . ASN A 1 391 ? 9.414 0.758 7.996 1 82.5 391 ASN A N 1
ATOM 3089 C CA . ASN A 1 391 ? 8.336 1.724 8.195 1 82.5 391 ASN A CA 1
ATOM 3090 C C . ASN A 1 391 ? 8.07 1.973 9.672 1 82.5 391 ASN A C 1
ATOM 3092 O O . ASN A 1 391 ? 7.844 3.111 10.086 1 82.5 391 ASN A O 1
ATOM 3096 N N . THR A 1 392 ? 8 0.897 10.398 1 82.31 392 THR A N 1
ATOM 3097 C CA . THR A 1 392 ? 7.789 1.02 11.836 1 82.31 392 THR A CA 1
ATOM 3098 C C . THR A 1 392 ? 8.906 1.836 12.477 1 82.31 392 THR A C 1
ATOM 3100 O O . THR A 1 392 ? 8.648 2.666 13.352 1 82.31 392 THR A O 1
ATOM 3103 N N . LEU A 1 393 ? 10.141 1.586 12.055 1 82.44 393 LEU A N 1
ATOM 3104 C CA . LEU A 1 393 ? 11.289 2.33 12.555 1 82.44 393 LEU A CA 1
ATOM 3105 C C . LEU A 1 393 ? 11.141 3.818 12.266 1 82.44 393 LEU A C 1
ATOM 3107 O O . LEU A 1 393 ? 11.422 4.656 13.125 1 82.44 393 LEU A O 1
ATOM 3111 N N . LEU A 1 394 ? 10.75 4.164 11.047 1 78 394 LEU A N 1
ATOM 3112 C CA . LEU A 1 394 ? 10.578 5.555 10.641 1 78 394 LEU A CA 1
ATOM 3113 C C . LEU A 1 394 ? 9.477 6.227 11.461 1 78 394 LEU A C 1
ATOM 3115 O O . LEU A 1 394 ? 9.625 7.371 11.883 1 78 394 LEU A O 1
ATOM 3119 N N . ARG A 1 395 ? 8.391 5.488 11.664 1 73.31 395 ARG A N 1
ATOM 3120 C CA . ARG A 1 395 ? 7.234 6.016 12.383 1 73.31 395 ARG A CA 1
ATOM 3121 C C . ARG A 1 395 ? 7.566 6.273 13.844 1 73.31 395 ARG A C 1
ATOM 3123 O O . ARG A 1 395 ? 7.125 7.266 14.422 1 73.31 395 ARG A O 1
ATOM 3130 N N . GLU A 1 396 ? 8.25 5.395 14.422 1 73.25 396 GLU A N 1
ATOM 3131 C CA . GLU A 1 396 ? 8.484 5.453 15.859 1 73.25 396 GLU A CA 1
ATOM 3132 C C . GLU A 1 396 ? 9.672 6.359 16.188 1 73.25 396 GLU A C 1
ATOM 3134 O O . GLU A 1 396 ? 9.828 6.789 17.328 1 73.25 396 GLU A O 1
ATOM 3139 N N . SER A 1 397 ? 10.438 6.57 15.102 1 70.44 397 SER A N 1
ATOM 3140 C CA . SER A 1 397 ? 11.578 7.441 15.336 1 70.44 397 SER A CA 1
ATOM 3141 C C . SER A 1 397 ? 11.141 8.891 15.523 1 70.44 397 SER A C 1
ATOM 3143 O O . SER A 1 397 ? 10.211 9.352 14.867 1 70.44 397 SER A O 1
ATOM 3145 N N . LYS A 1 398 ? 11.555 9.477 16.578 1 63.94 398 LYS A N 1
ATOM 3146 C CA . LYS A 1 398 ? 11.242 10.875 16.875 1 63.94 398 LYS A CA 1
ATOM 3147 C C . LYS A 1 398 ? 11.906 11.805 15.859 1 63.94 398 LYS A C 1
ATOM 3149 O O . LYS A 1 398 ? 11.352 12.859 15.523 1 63.94 398 LYS A O 1
ATOM 3154 N N . ASP A 1 399 ? 13.07 11.297 15.312 1 66.31 399 ASP A N 1
ATOM 3155 C CA . ASP A 1 399 ? 13.844 12.094 14.359 1 66.31 399 ASP A CA 1
ATOM 3156 C C . ASP A 1 399 ? 13.805 11.477 12.969 1 66.31 399 ASP A C 1
ATOM 3158 O O . ASP A 1 399 ? 13.5 10.289 12.812 1 66.31 399 ASP A O 1
ATOM 3162 N N . LEU A 1 400 ? 13.953 12.406 11.992 1 74.06 400 LEU A N 1
ATOM 3163 C CA . LEU A 1 400 ? 14.094 11.922 10.625 1 74.06 400 LEU A CA 1
ATOM 3164 C C . LEU A 1 400 ? 15.414 11.188 10.445 1 74.06 400 LEU A C 1
ATOM 3166 O O . LEU A 1 400 ? 16.484 11.789 10.57 1 74.06 400 LEU A O 1
ATOM 3170 N N . LEU A 1 401 ? 15.367 9.953 10.281 1 80.44 401 LEU A N 1
ATOM 3171 C CA . LEU A 1 401 ? 16.562 9.148 10.039 1 80.44 401 LEU A CA 1
ATOM 3172 C C . LEU A 1 401 ? 17.062 9.352 8.609 1 80.44 401 LEU A C 1
ATOM 3174 O O . LEU A 1 401 ? 16.281 9.336 7.66 1 80.44 401 LEU A O 1
ATOM 3178 N N . PRO A 1 402 ? 18.328 9.617 8.422 1 87.06 402 PRO A N 1
ATOM 3179 C CA . PRO A 1 402 ? 18.891 9.789 7.082 1 87.06 402 PRO A CA 1
ATOM 3180 C C . PRO A 1 402 ? 19.062 8.461 6.344 1 87.06 402 PRO A C 1
ATOM 3182 O O . PRO A 1 402 ? 20.156 8.164 5.836 1 87.06 402 PRO A O 1
ATOM 3185 N N . LEU A 1 403 ? 18.062 7.684 6.395 1 90.25 403 LEU A N 1
ATOM 3186 C CA . LEU A 1 403 ? 18.047 6.371 5.762 1 90.25 403 LEU A CA 1
ATOM 3187 C C . LEU A 1 403 ? 16.922 6.285 4.73 1 90.25 403 LEU A C 1
ATOM 3189 O O . LEU A 1 403 ? 15.922 7.004 4.832 1 90.25 403 LEU A O 1
ATOM 3193 N N . THR A 1 404 ? 17.156 5.492 3.672 1 88.88 404 THR A N 1
ATOM 3194 C CA . THR A 1 404 ? 16.156 5.309 2.635 1 88.88 404 THR A CA 1
ATOM 3195 C C . THR A 1 404 ? 16.219 3.898 2.053 1 88.88 404 THR A C 1
ATOM 3197 O O . THR A 1 404 ? 17.266 3.248 2.117 1 88.88 404 THR A O 1
ATOM 3200 N N . GLU A 1 405 ? 15.086 3.488 1.642 1 90 405 GLU A N 1
ATOM 3201 C CA . GLU A 1 405 ? 15.039 2.26 0.857 1 90 405 GLU A CA 1
ATOM 3202 C C . GLU A 1 405 ? 15.648 2.463 -0.527 1 90 405 GLU A C 1
ATOM 3204 O O . GLU A 1 405 ? 15.516 3.537 -1.117 1 90 405 GLU A O 1
ATOM 3209 N N . ASP A 1 406 ? 16.484 1.484 -0.977 1 91.06 406 ASP A N 1
ATOM 3210 C CA . ASP A 1 406 ? 16.891 1.525 -2.379 1 91.06 406 ASP A CA 1
ATOM 3211 C C . ASP A 1 406 ? 15.719 1.23 -3.301 1 91.06 406 ASP A C 1
ATOM 3213 O O . ASP A 1 406 ? 15.383 0.068 -3.543 1 91.06 406 ASP A O 1
ATOM 3217 N N . LEU A 1 407 ? 15.188 2.18 -3.891 1 82.31 407 LEU A N 1
ATOM 3218 C CA . LEU A 1 407 ? 13.914 2.092 -4.605 1 82.31 407 LEU A CA 1
ATOM 3219 C C . LEU A 1 407 ? 14.086 1.358 -5.93 1 82.31 407 LEU A C 1
ATOM 3221 O O . LEU A 1 407 ? 13.133 0.76 -6.438 1 82.31 407 LEU A O 1
ATOM 3225 N N . LEU A 1 408 ? 15.258 1.481 -6.461 1 85.25 408 LEU A N 1
ATOM 3226 C CA . LEU A 1 408 ? 15.469 0.81 -7.738 1 85.25 408 LEU A CA 1
ATOM 3227 C C . LEU A 1 408 ? 15.492 -0.705 -7.559 1 85.25 408 LEU A C 1
ATOM 3229 O O . LEU A 1 408 ? 14.992 -1.441 -8.414 1 85.25 408 LEU A O 1
ATOM 3233 N N . ILE A 1 409 ? 16.047 -1.155 -6.457 1 87.75 409 ILE A N 1
ATOM 3234 C CA . ILE A 1 409 ? 16.016 -2.58 -6.145 1 87.75 409 ILE A CA 1
ATOM 3235 C C . ILE A 1 409 ? 14.617 -2.977 -5.684 1 87.75 409 ILE A C 1
ATOM 3237 O O . ILE A 1 409 ? 14.117 -4.043 -6.047 1 87.75 409 ILE A O 1
ATOM 3241 N N . GLY A 1 410 ? 13.992 -2.109 -4.918 1 86.88 410 GLY A N 1
ATOM 3242 C CA . GLY A 1 410 ? 12.648 -2.373 -4.43 1 86.88 410 GLY A CA 1
ATOM 3243 C C . GLY A 1 410 ? 12.555 -3.629 -3.584 1 86.88 410 GLY A C 1
ATOM 3244 O O . GLY A 1 410 ? 13.539 -4.031 -2.953 1 86.88 410 GLY A O 1
ATOM 3245 N N . GLY A 1 411 ? 11.312 -4.133 -3.41 1 88.62 411 GLY A N 1
ATOM 3246 C CA . GLY A 1 411 ? 11.148 -5.422 -2.756 1 88.62 411 GLY A CA 1
ATOM 3247 C C . GLY A 1 411 ? 11.68 -6.582 -3.58 1 88.62 411 GLY A C 1
ATOM 3248 O O . GLY A 1 411 ? 11.258 -6.777 -4.723 1 88.62 411 GLY A O 1
ATOM 3249 N N . TYR A 1 412 ? 12.633 -7.312 -2.986 1 87.88 412 TYR A N 1
ATOM 3250 C CA . TYR A 1 412 ? 13.297 -8.312 -3.818 1 87.88 412 TYR A CA 1
ATOM 3251 C C . TYR A 1 412 ? 12.914 -9.719 -3.387 1 87.88 412 TYR A C 1
ATOM 3253 O O . TYR A 1 412 ? 13.242 -10.695 -4.066 1 87.88 412 TYR A O 1
ATOM 3261 N N . TYR A 1 413 ? 12.203 -9.758 -2.262 1 87.94 413 TYR A N 1
ATOM 3262 C CA . TYR A 1 413 ? 11.766 -11.07 -1.78 1 87.94 413 TYR A CA 1
ATOM 3263 C C . TYR A 1 413 ? 10.586 -10.93 -0.828 1 87.94 413 TYR A C 1
ATOM 3265 O O . TYR A 1 413 ? 10.539 -10 -0.018 1 87.94 413 TYR A O 1
ATOM 3273 N N . THR A 1 414 ? 9.648 -11.852 -0.986 1 90.88 414 THR A N 1
ATOM 3274 C CA . THR A 1 414 ? 8.531 -11.914 -0.042 1 90.88 414 THR A CA 1
ATOM 3275 C C . THR A 1 414 ? 8.719 -13.07 0.933 1 90.88 414 THR A C 1
ATOM 3277 O O . THR A 1 414 ? 8.789 -14.234 0.521 1 90.88 414 THR A O 1
ATOM 3280 N N . SER A 1 415 ? 8.773 -12.688 2.229 1 91.31 415 SER A N 1
ATOM 3281 C CA . SER A 1 415 ? 8.992 -13.695 3.258 1 91.31 415 SER A CA 1
ATOM 3282 C C . SER A 1 415 ? 7.672 -14.234 3.793 1 91.31 415 SER A C 1
ATOM 3284 O O . SER A 1 415 ? 6.723 -13.477 3.994 1 91.31 415 SER A O 1
ATOM 3286 N N . ASP A 1 416 ? 7.633 -15.57 3.992 1 94.25 416 ASP A N 1
ATOM 3287 C CA . ASP A 1 416 ? 6.496 -16.188 4.664 1 94.25 416 ASP A CA 1
ATOM 3288 C C . ASP A 1 416 ? 6.73 -16.281 6.172 1 94.25 416 ASP A C 1
ATOM 3290 O O . ASP A 1 416 ? 7.523 -17.094 6.637 1 94.25 416 ASP A O 1
ATOM 3294 N N . ILE A 1 417 ? 5.988 -15.484 6.871 1 96.31 417 ILE A N 1
ATOM 3295 C CA . ILE A 1 417 ? 6.129 -15.484 8.32 1 96.31 417 ILE A CA 1
ATOM 3296 C C . ILE A 1 417 ? 5.113 -16.453 8.938 1 96.31 417 ILE A C 1
ATOM 3298 O O . ILE A 1 417 ? 3.92 -16.375 8.633 1 96.31 417 ILE A O 1
ATOM 3302 N N . ALA A 1 418 ? 5.609 -17.328 9.75 1 97.75 418 ALA A N 1
ATOM 3303 C CA . ALA A 1 418 ? 4.777 -18.359 10.352 1 97.75 418 ALA A CA 1
ATOM 3304 C C . ALA A 1 418 ? 5.09 -18.531 11.836 1 97.75 418 ALA A C 1
ATOM 3306 O O . ALA A 1 418 ? 5.816 -17.719 12.414 1 97.75 418 ALA A O 1
ATOM 3307 N N . ILE A 1 419 ? 4.391 -19.422 12.477 1 98 419 ILE A N 1
ATOM 3308 C CA . ILE A 1 419 ? 4.691 -19.875 13.828 1 98 419 ILE A CA 1
ATOM 3309 C C . ILE A 1 419 ? 5.57 -21.125 13.766 1 98 419 ILE A C 1
ATOM 3311 O O . ILE A 1 419 ? 5.258 -22.078 13.047 1 98 419 ILE A O 1
ATOM 3315 N N . GLY A 1 420 ? 6.656 -21.047 14.453 1 98 420 GLY A N 1
ATOM 3316 C CA . GLY A 1 420 ? 7.57 -22.172 14.477 1 98 420 GLY A CA 1
ATOM 3317 C C . GLY A 1 420 ? 7.391 -23.062 15.695 1 98 420 GLY A C 1
ATOM 3318 O O . GLY A 1 420 ? 7.117 -22.578 16.797 1 98 420 GLY A O 1
ATOM 3319 N N . PHE A 1 421 ? 7.574 -24.406 15.492 1 98.31 421 PHE A N 1
ATOM 3320 C CA . PHE A 1 421 ? 7.43 -25.391 16.562 1 98.31 421 PHE A CA 1
ATOM 3321 C C . PHE A 1 421 ? 8.664 -26.281 16.641 1 98.31 421 PHE A C 1
ATOM 3323 O O . PHE A 1 421 ? 9.312 -26.547 15.633 1 98.31 421 PHE A O 1
ATOM 3330 N N . ALA A 1 422 ? 8.945 -26.719 17.859 1 97.62 422 ALA A N 1
ATOM 3331 C CA . ALA A 1 422 ? 10.078 -27.609 18.062 1 97.62 422 ALA A CA 1
ATOM 3332 C C . ALA A 1 422 ? 9.922 -28.891 17.25 1 97.62 422 ALA A C 1
ATOM 3334 O O . ALA A 1 422 ? 8.805 -29.391 17.094 1 97.62 422 ALA A O 1
ATOM 3335 N N . LYS A 1 423 ? 11.023 -29.406 16.734 1 96.75 423 LYS A N 1
ATOM 3336 C CA . LYS A 1 423 ? 11.016 -30.609 15.906 1 96.75 423 LYS A CA 1
ATOM 3337 C C . LYS A 1 423 ? 10.914 -31.859 16.766 1 96.75 423 LYS A C 1
ATOM 3339 O O . LYS A 1 423 ? 11.859 -32.656 16.828 1 96.75 423 LYS A O 1
ATOM 3344 N N . ASN A 1 424 ? 9.852 -32.094 17.453 1 95.62 424 ASN A N 1
ATOM 3345 C CA . ASN A 1 424 ? 9.508 -33.281 18.25 1 95.62 424 ASN A CA 1
ATOM 3346 C C . ASN A 1 424 ? 8.047 -33.688 18.062 1 95.62 424 ASN A C 1
ATOM 3348 O O . ASN A 1 424 ? 7.375 -33.156 17.156 1 95.62 424 ASN A O 1
ATOM 3352 N N . GLN A 1 425 ? 7.613 -34.625 18.766 1 94.06 425 GLN A N 1
ATOM 3353 C CA . GLN A 1 425 ? 6.266 -35.156 18.594 1 94.06 425 GLN A CA 1
ATOM 3354 C C . GLN A 1 425 ? 5.207 -34.094 18.891 1 94.06 425 GLN A C 1
ATOM 3356 O O . GLN A 1 425 ? 4.203 -34 18.172 1 94.06 425 GLN A O 1
ATOM 3361 N N . VAL A 1 426 ? 5.473 -33.312 19.891 1 94.56 426 VAL A N 1
ATOM 3362 C CA . VAL A 1 426 ? 4.535 -32.25 20.281 1 94.56 426 VAL A CA 1
ATOM 3363 C C . VAL A 1 426 ? 4.449 -31.219 19.172 1 94.56 426 VAL A C 1
ATOM 3365 O O . VAL A 1 426 ? 3.355 -30.812 18.766 1 94.56 426 VAL A O 1
ATOM 3368 N N . GLY A 1 427 ? 5.586 -30.797 18.688 1 96.12 427 GLY A N 1
ATOM 3369 C CA . GLY A 1 427 ? 5.621 -29.828 17.609 1 96.12 427 GLY A CA 1
ATOM 3370 C C . GLY A 1 427 ? 4.957 -30.312 16.344 1 96.12 427 GLY A C 1
ATOM 3371 O O . GLY A 1 427 ? 4.301 -29.547 15.641 1 96.12 427 GLY A O 1
ATOM 3372 N N . ALA A 1 428 ? 5.113 -31.562 16.062 1 95.81 428 ALA A N 1
ATOM 3373 C CA . ALA A 1 428 ? 4.5 -32.156 14.883 1 95.81 428 ALA A CA 1
ATOM 3374 C C . ALA A 1 428 ? 2.979 -32.094 14.961 1 95.81 428 ALA A C 1
ATOM 3376 O O . ALA A 1 428 ? 2.309 -31.938 13.938 1 95.81 428 ALA A O 1
ATOM 3377 N N . SER A 1 429 ? 2.488 -32.188 16.141 1 94.75 429 SER A N 1
ATOM 3378 C CA . SER A 1 429 ? 1.045 -32.156 16.344 1 94.75 429 SER A CA 1
ATOM 3379 C C . SER A 1 429 ? 0.549 -30.703 16.375 1 94.75 429 SER A C 1
ATOM 3381 O O . SER A 1 429 ? -0.542 -30.406 15.891 1 94.75 429 SER A O 1
ATOM 3383 N N . LEU A 1 430 ? 1.335 -29.828 16.938 1 96 430 LEU A N 1
ATOM 3384 C CA . LEU A 1 430 ? 0.938 -28.438 17.125 1 96 430 LEU A CA 1
ATOM 3385 C C . LEU A 1 430 ? 0.854 -27.719 15.781 1 96 430 LEU A C 1
ATOM 3387 O O . LEU A 1 430 ? -0.039 -26.891 15.578 1 96 430 LEU A O 1
ATOM 3391 N N . ALA A 1 431 ? 1.736 -27.969 14.852 1 96.69 431 ALA A N 1
ATOM 3392 C CA . ALA A 1 431 ? 1.863 -27.219 13.594 1 96.69 431 ALA A CA 1
ATOM 3393 C C . ALA A 1 431 ? 0.559 -27.25 12.805 1 96.69 431 ALA A C 1
ATOM 3395 O O . ALA A 1 431 ? -0.011 -26.203 12.492 1 96.69 431 ALA A O 1
ATOM 3396 N N . PRO A 1 432 ? -0.012 -28.453 12.562 1 93 432 PRO A N 1
ATOM 3397 C CA . PRO A 1 432 ? -1.276 -28.469 11.82 1 93 432 PRO A CA 1
ATOM 3398 C C . PRO A 1 432 ? -2.432 -27.859 12.617 1 93 432 PRO A C 1
ATOM 3400 O O . PRO A 1 432 ? -3.334 -27.25 12.039 1 93 432 PRO A O 1
ATOM 3403 N N . LEU A 1 433 ? -2.436 -28.031 13.938 1 93.69 433 LEU A N 1
ATOM 3404 C CA . LEU A 1 433 ? -3.492 -27.484 14.773 1 93.69 433 LEU A CA 1
ATOM 3405 C C . LEU A 1 433 ? -3.477 -25.953 14.734 1 93.69 433 LEU A C 1
ATOM 3407 O O . LEU A 1 433 ? -4.523 -25.328 14.555 1 93.69 433 LEU A O 1
ATOM 3411 N N . PHE A 1 434 ? -2.311 -25.391 14.852 1 96.44 434 PHE A N 1
ATOM 3412 C CA . PHE A 1 434 ? -2.184 -23.938 14.789 1 96.44 434 PHE A CA 1
ATOM 3413 C C . PHE A 1 434 ? -2.514 -23.422 13.391 1 96.44 434 PHE A C 1
ATOM 3415 O O . PHE A 1 434 ? -3.08 -22.344 13.234 1 96.44 434 PHE A O 1
ATOM 3422 N N . SER A 1 435 ? -2.107 -24.172 12.383 1 94.12 435 SER A N 1
ATOM 3423 C CA . SER A 1 435 ? -2.457 -23.812 11.016 1 94.12 435 SER A CA 1
ATOM 3424 C C . SER A 1 435 ? -3.969 -23.703 10.836 1 94.12 435 SER A C 1
ATOM 3426 O O . SER A 1 435 ? -4.461 -22.766 10.211 1 94.12 435 SER A O 1
ATOM 3428 N N . ARG A 1 436 ? -4.668 -24.609 11.391 1 90.75 436 ARG A N 1
ATOM 3429 C CA . ARG A 1 436 ? -6.125 -24.578 11.312 1 90.75 436 ARG A CA 1
ATOM 3430 C C . ARG A 1 436 ? -6.695 -23.438 12.141 1 90.75 436 ARG A C 1
ATOM 3432 O O . ARG A 1 436 ? -7.68 -22.797 11.734 1 90.75 436 ARG A O 1
ATOM 3439 N N . ALA A 1 437 ? -6.117 -23.188 13.258 1 94.44 437 ALA A N 1
ATOM 3440 C CA . ALA A 1 437 ? -6.547 -22.047 14.078 1 94.44 437 ALA A CA 1
ATOM 3441 C C . ALA A 1 437 ? -6.363 -20.734 13.336 1 94.44 437 ALA A C 1
ATOM 3443 O O . ALA A 1 437 ? -7.203 -19.828 13.438 1 94.44 437 ALA A O 1
ATOM 3444 N N . LEU A 1 438 ? -5.238 -20.625 12.602 1 94.25 438 LEU A N 1
ATOM 3445 C CA . LEU A 1 438 ? -4.934 -19.406 11.852 1 94.25 438 LEU A CA 1
ATOM 3446 C C . LEU A 1 438 ? -6.016 -19.125 10.82 1 94.25 438 LEU A C 1
ATOM 3448 O O . LEU A 1 438 ? -6.316 -17.969 10.531 1 94.25 438 LEU A O 1
ATOM 3452 N N . LYS A 1 439 ? -6.633 -20.125 10.336 1 87.5 439 LYS A N 1
ATOM 3453 C CA . LYS A 1 439 ? -7.68 -19.969 9.328 1 87.5 439 LYS A CA 1
ATOM 3454 C C . LYS A 1 439 ? -8.945 -19.375 9.938 1 87.5 439 LYS A C 1
ATOM 3456 O O . LYS A 1 439 ? -9.797 -18.844 9.227 1 87.5 439 LYS A O 1
ATOM 3461 N N . MET A 1 440 ? -9.039 -19.453 11.266 1 90.62 440 MET A N 1
ATOM 3462 C CA . MET A 1 440 ? -10.203 -18.922 11.977 1 90.62 440 MET A CA 1
ATOM 3463 C C . MET A 1 440 ? -9.961 -17.484 12.422 1 90.62 440 MET A C 1
ATOM 3465 O O . MET A 1 440 ? -10.883 -16.812 12.875 1 90.62 440 MET A O 1
ATOM 3469 N N . ILE A 1 441 ? -8.703 -17.078 12.289 1 92.94 441 ILE A N 1
ATOM 3470 C CA . ILE A 1 441 ? -8.312 -15.742 12.719 1 92.94 441 ILE A CA 1
ATOM 3471 C C . ILE A 1 441 ? -8.344 -14.789 11.531 1 92.94 441 ILE A C 1
ATOM 3473 O O . ILE A 1 441 ? -7.91 -15.148 10.43 1 92.94 441 ILE A O 1
ATOM 3477 N N . ASP A 1 442 ? -8.875 -13.602 11.711 1 88.69 442 ASP A N 1
ATOM 3478 C CA . ASP A 1 442 ? -8.797 -12.562 10.695 1 88.69 442 ASP A CA 1
ATOM 3479 C C . ASP A 1 442 ? -7.406 -11.922 10.664 1 88.69 442 ASP A C 1
ATOM 3481 O O . ASP A 1 442 ? -7.227 -10.797 11.133 1 88.69 442 ASP A O 1
ATOM 3485 N N . THR A 1 443 ? -6.488 -12.586 10.07 1 92 443 THR A N 1
ATOM 3486 C CA . THR A 1 443 ? -5.094 -12.156 10.07 1 92 443 THR A CA 1
ATOM 3487 C C . THR A 1 443 ? -4.922 -10.852 9.305 1 92 443 THR A C 1
ATOM 3489 O O . THR A 1 443 ? -4.094 -10.016 9.664 1 92 443 THR A O 1
ATOM 3492 N N . GLU A 1 444 ? -5.715 -10.641 8.258 1 85.06 444 GLU A N 1
ATOM 3493 C CA . GLU A 1 444 ? -5.613 -9.422 7.461 1 85.06 444 GLU A CA 1
ATOM 3494 C C . GLU A 1 444 ? -5.93 -8.188 8.297 1 85.06 444 GLU A C 1
ATOM 3496 O O . GLU A 1 444 ? -5.238 -7.172 8.195 1 85.06 444 GLU A O 1
ATOM 3501 N N . ARG A 1 445 ? -6.969 -8.32 9.062 1 84 445 ARG A N 1
ATOM 3502 C CA . ARG A 1 445 ? -7.348 -7.211 9.93 1 84 445 ARG A CA 1
ATOM 3503 C C . ARG A 1 445 ? -6.254 -6.902 10.945 1 84 445 ARG A C 1
ATOM 3505 O O . ARG A 1 445 ? -5.938 -5.738 11.195 1 84 445 ARG A O 1
ATOM 3512 N N . ILE A 1 446 ? -5.695 -7.914 11.531 1 92.12 446 ILE A N 1
ATOM 3513 C CA . ILE A 1 446 ? -4.641 -7.75 12.523 1 92.12 446 ILE A CA 1
ATOM 3514 C C . ILE A 1 446 ? -3.416 -7.105 11.875 1 92.12 446 ILE A C 1
ATOM 3516 O O . ILE A 1 446 ? -2.828 -6.176 12.43 1 92.12 446 ILE A O 1
ATOM 3520 N N . VAL A 1 447 ? -3.035 -7.566 10.695 1 91.31 447 VAL A N 1
ATOM 3521 C CA . VAL A 1 447 ? -1.875 -7.043 9.977 1 91.31 447 VAL A CA 1
ATOM 3522 C C . VAL A 1 447 ? -2.094 -5.566 9.648 1 91.31 447 VAL A C 1
ATOM 3524 O O . VAL A 1 447 ? -1.206 -4.738 9.859 1 91.31 447 VAL A O 1
ATOM 3527 N N . LYS A 1 448 ? -3.297 -5.223 9.164 1 81.88 448 LYS A N 1
ATOM 3528 C CA . LYS A 1 448 ? -3.611 -3.846 8.805 1 81.88 448 LYS A CA 1
ATOM 3529 C C . LYS A 1 448 ? -3.545 -2.928 10.023 1 81.88 448 LYS A C 1
ATOM 3531 O O . LYS A 1 448 ? -3.184 -1.755 9.898 1 81.88 448 LYS A O 1
ATOM 3536 N N . ARG A 1 449 ? -3.873 -3.457 11.18 1 84.06 449 ARG A N 1
ATOM 3537 C CA . ARG A 1 449 ? -3.861 -2.686 12.414 1 84.06 449 ARG A CA 1
ATOM 3538 C C . ARG A 1 449 ? -2.441 -2.279 12.797 1 84.06 449 ARG A C 1
ATOM 3540 O O . ARG A 1 449 ? -2.211 -1.152 13.242 1 84.06 449 ARG A O 1
ATOM 3547 N N . TYR A 1 450 ? -1.558 -3.215 12.578 1 87.38 450 TYR A N 1
ATOM 3548 C CA . TYR A 1 450 ? -0.214 -2.971 13.086 1 87.38 450 TYR A CA 1
ATOM 3549 C C . TYR A 1 450 ? 0.725 -2.535 11.969 1 87.38 450 TYR A C 1
ATOM 3551 O O . TYR A 1 450 ? 1.738 -1.879 12.227 1 87.38 450 TYR A O 1
ATOM 3559 N N . ASP A 1 451 ? 0.548 -2.957 10.758 1 82.69 451 ASP A N 1
ATOM 3560 C CA . ASP A 1 451 ? 1.318 -2.533 9.594 1 82.69 451 ASP A CA 1
ATOM 3561 C C . ASP A 1 451 ? 0.557 -1.489 8.781 1 82.69 451 ASP A C 1
ATOM 3563 O O . ASP A 1 451 ? 0.306 -1.684 7.586 1 82.69 451 ASP A O 1
ATOM 3567 N N . TYR A 1 452 ? 0.158 -0.497 9.461 1 71.19 452 TYR A N 1
ATOM 3568 C CA . TYR A 1 452 ? -0.688 0.524 8.859 1 71.19 452 TYR A CA 1
ATOM 3569 C C . TYR A 1 452 ? 0.123 1.429 7.938 1 71.19 452 TYR A C 1
ATOM 3571 O O . TYR A 1 452 ? 1.264 1.778 8.25 1 71.19 452 TYR A O 1
ATOM 3579 N N . ARG A 1 453 ? -0.369 1.507 6.684 1 68.75 453 ARG A N 1
ATOM 3580 C CA . ARG A 1 453 ? 0.163 2.447 5.703 1 68.75 453 ARG A CA 1
ATOM 3581 C C . ARG A 1 453 ? -0.715 3.689 5.602 1 68.75 453 ARG A C 1
ATOM 3583 O O . ARG A 1 453 ? -1.932 3.613 5.785 1 68.75 453 ARG A O 1
ATOM 3590 N N . PRO A 1 454 ? -0.049 4.805 5.504 1 63.34 454 PRO A N 1
ATOM 3591 C CA . PRO A 1 454 ? -0.875 6.004 5.352 1 63.34 454 PRO A CA 1
ATOM 3592 C C . PRO A 1 454 ? -1.828 5.914 4.164 1 63.34 454 PRO A C 1
ATOM 3594 O O . PRO A 1 454 ? -1.496 5.301 3.145 1 63.34 454 PRO A O 1
ATOM 3597 N N . ASP A 1 455 ? -3.121 6.18 4.465 1 61.91 455 ASP A N 1
ATOM 3598 C CA . ASP A 1 455 ? -4.168 6.215 3.445 1 61.91 455 ASP A CA 1
ATOM 3599 C C . ASP A 1 455 ? -4.441 7.648 2.992 1 61.91 455 ASP A C 1
ATOM 3601 O O . ASP A 1 455 ? -4.234 8.594 3.752 1 61.91 455 ASP A O 1
ATOM 3605 N N . TRP A 1 456 ? -4.68 7.73 1.681 1 59.91 456 TRP A N 1
ATOM 3606 C CA . TRP A 1 456 ? -4.895 9.047 1.095 1 59.91 456 TRP A CA 1
ATOM 3607 C C . TRP A 1 456 ? -6 9.797 1.83 1 59.91 456 TRP A C 1
ATOM 3609 O O . TRP A 1 456 ? -5.891 11.008 2.062 1 59.91 456 TRP A O 1
ATOM 3619 N N . LYS A 1 457 ? -7.098 9.055 2.09 1 61.28 457 LYS A N 1
ATOM 3620 C CA . LYS A 1 457 ? -8.195 9.742 2.76 1 61.28 457 LYS A CA 1
ATOM 3621 C C . LYS A 1 457 ? -7.758 10.305 4.105 1 61.28 457 LYS A C 1
ATOM 3623 O O . LYS A 1 457 ? -8.008 11.477 4.41 1 61.28 457 LYS A O 1
ATOM 3628 N N . ALA A 1 458 ? -7.082 9.461 4.863 1 63.41 458 ALA A N 1
ATOM 3629 C CA . ALA A 1 458 ? -6.598 9.891 6.176 1 63.41 458 ALA A CA 1
ATOM 3630 C C . ALA A 1 458 ? -5.59 11.023 6.047 1 63.41 458 ALA A C 1
ATOM 3632 O O . ALA A 1 458 ? -5.602 11.969 6.848 1 63.41 458 ALA A O 1
ATOM 3633 N N . THR A 1 459 ? -4.793 10.93 5.066 1 63.78 459 THR A N 1
ATOM 3634 C CA . THR A 1 459 ? -3.781 11.953 4.84 1 63.78 459 THR A CA 1
ATOM 3635 C C . THR A 1 459 ? -4.43 13.273 4.449 1 63.78 459 THR A C 1
ATOM 3637 O O . THR A 1 459 ? -4.035 14.336 4.938 1 63.78 459 THR A O 1
ATOM 3640 N N . LEU A 1 460 ? -5.414 13.125 3.598 1 63.16 460 LEU A N 1
ATOM 3641 C CA . LEU A 1 460 ? -6.129 14.328 3.174 1 63.16 460 LEU A CA 1
ATOM 3642 C C . LEU A 1 460 ? -6.875 14.953 4.344 1 63.16 460 LEU A C 1
ATOM 3644 O O . LEU A 1 460 ? -6.891 16.172 4.492 1 63.16 460 LEU A O 1
ATOM 3648 N N . GLN A 1 461 ? -7.477 14.125 5.125 1 65.81 461 GLN A N 1
ATOM 3649 C CA . GLN A 1 461 ? -8.188 14.617 6.301 1 65.81 461 GLN A CA 1
ATOM 3650 C C . GLN A 1 461 ? -7.238 15.328 7.258 1 65.81 461 GLN A C 1
ATOM 3652 O O . GLN A 1 461 ? -7.578 16.375 7.816 1 65.81 461 GLN A O 1
ATOM 3657 N N . ALA A 1 462 ? -6.086 14.758 7.406 1 64.75 462 ALA A N 1
ATOM 3658 C CA . ALA A 1 462 ? -5.086 15.359 8.289 1 64.75 462 ALA A CA 1
ATOM 3659 C C . ALA A 1 462 ? -4.605 16.703 7.742 1 64.75 462 ALA A C 1
ATOM 3661 O O . ALA A 1 462 ? -4.438 17.656 8.5 1 64.75 462 ALA A O 1
ATOM 3662 N N . GLU A 1 463 ? -4.41 16.719 6.504 1 63.75 463 GLU A N 1
ATOM 3663 C CA . GLU A 1 463 ? -3.992 17.969 5.855 1 63.75 463 GLU A CA 1
ATOM 3664 C C . GLU A 1 463 ? -5.051 19.047 6.004 1 63.75 463 GLU A C 1
ATOM 3666 O O . GLU A 1 463 ? -4.727 20.203 6.273 1 63.75 463 GLU A O 1
ATOM 3671 N N . GLN A 1 464 ? -6.234 18.625 5.812 1 64.31 464 GLN A N 1
ATOM 3672 C CA . GLN A 1 464 ? -7.316 19.594 5.918 1 64.31 464 GLN A CA 1
ATOM 3673 C C . GLN A 1 464 ? -7.473 20.094 7.352 1 64.31 464 GLN A C 1
ATOM 3675 O O . GLN A 1 464 ? -7.707 21.281 7.578 1 64.31 464 GLN A O 1
ATOM 3680 N N . SER A 1 465 ? -7.387 19.156 8.234 1 64.69 465 SER A N 1
ATOM 3681 C CA . SER A 1 465 ? -7.465 19.547 9.641 1 64.69 465 SER A CA 1
ATOM 3682 C C . SER A 1 465 ? -6.348 20.516 10.008 1 64.69 465 SER A C 1
ATOM 3684 O O . SER A 1 465 ? -6.586 21.516 10.688 1 64.69 465 SER A O 1
ATOM 3686 N N . PHE A 1 466 ? -5.227 20.109 9.484 1 63.78 466 PHE A N 1
ATOM 3687 C CA . PHE A 1 466 ? -4.078 20.969 9.734 1 63.78 466 PHE A CA 1
ATOM 3688 C C . PHE A 1 466 ? -4.285 22.344 9.117 1 63.78 466 PHE A C 1
ATOM 3690 O O . PHE A 1 466 ? -4.004 23.375 9.758 1 63.78 466 PHE A O 1
ATOM 3697 N N . SER A 1 467 ? -4.691 22.328 7.93 1 65.69 467 SER A N 1
ATOM 3698 C CA . SER A 1 467 ? -4.953 23.578 7.238 1 65.69 467 SER A CA 1
ATOM 3699 C C . SER A 1 467 ? -6.012 24.406 7.969 1 65.69 467 SER A C 1
ATOM 3701 O O . SER A 1 467 ? -5.875 25.625 8.109 1 65.69 467 SER A O 1
ATOM 3703 N N . ARG A 1 468 ? -6.961 23.75 8.469 1 65.44 468 ARG A N 1
ATOM 3704 C CA . ARG A 1 468 ? -8.016 24.422 9.211 1 65.44 468 ARG A CA 1
ATOM 3705 C C . ARG A 1 468 ? -7.48 25.016 10.508 1 65.44 468 ARG A C 1
ATOM 3707 O O . ARG A 1 468 ? -7.793 26.172 10.844 1 65.44 468 ARG A O 1
ATOM 3714 N N . GLN A 1 469 ? -6.691 24.25 11.133 1 65.25 469 GLN A N 1
ATOM 3715 C CA . GLN A 1 469 ? -6.121 24.719 12.391 1 65.25 469 GLN A CA 1
ATOM 3716 C C . GLN A 1 469 ? -5.172 25.891 12.156 1 65.25 469 GLN A C 1
ATOM 3718 O O . GLN A 1 469 ? -5.203 26.875 12.906 1 65.25 469 GLN A O 1
ATOM 3723 N N . SER A 1 470 ? -4.406 25.719 11.125 1 65.44 470 SER A N 1
ATOM 3724 C CA . SER A 1 470 ? -3.477 26.797 10.789 1 65.44 470 SER A CA 1
ATOM 3725 C C . SER A 1 470 ? -4.223 28.062 10.406 1 65.44 470 SER A C 1
ATOM 3727 O O . SER A 1 470 ? -3.832 29.156 10.805 1 65.44 470 SER A O 1
ATOM 3729 N N . ARG A 1 471 ? -5.27 27.859 9.727 1 68.19 471 ARG A N 1
ATOM 3730 C CA . ARG A 1 471 ? -6.07 29.016 9.344 1 68.19 471 ARG A CA 1
ATOM 3731 C C . ARG A 1 471 ? -6.73 29.656 10.562 1 68.19 471 ARG A C 1
ATOM 3733 O O . ARG A 1 471 ? -6.789 30.875 10.68 1 68.19 471 ARG A O 1
ATOM 3740 N N . ALA A 1 472 ? -7.137 28.812 11.445 1 70.12 472 ALA A N 1
ATOM 3741 C CA . ALA A 1 472 ? -7.738 29.312 12.672 1 70.12 472 ALA A CA 1
ATOM 3742 C C . ALA A 1 472 ? -6.723 30.094 13.5 1 70.12 472 ALA A C 1
ATOM 3744 O O . ALA A 1 472 ? -7.027 31.172 14.023 1 70.12 472 ALA A O 1
ATOM 3745 N N . LEU A 1 473 ? -5.602 29.578 13.5 1 68.88 473 LEU A N 1
ATOM 3746 C CA . LEU A 1 473 ? -4.535 30.25 14.234 1 68.88 473 LEU A CA 1
ATOM 3747 C C . LEU A 1 473 ? -4.18 31.578 13.586 1 68.88 473 LEU A C 1
ATOM 3749 O O . LEU A 1 473 ? -3.977 32.562 14.273 1 68.88 473 LEU A O 1
ATOM 3753 N N . PHE A 1 474 ? -4.172 31.547 12.32 1 68.94 474 PHE A N 1
ATOM 3754 C CA . PHE A 1 474 ? -3.879 32.75 11.578 1 68.94 474 PHE A CA 1
ATOM 3755 C C . PHE A 1 474 ? -4.953 33.812 11.82 1 68.94 474 PHE A C 1
ATOM 3757 O O . PHE A 1 474 ? -4.637 35 12.039 1 68.94 474 PHE A O 1
ATOM 3764 N N . MET A 1 475 ? -6.094 33.375 11.938 1 75.31 475 MET A N 1
ATOM 3765 C CA . MET A 1 475 ? -7.195 34.312 12.164 1 75.31 475 MET A CA 1
ATOM 3766 C C . MET A 1 475 ? -7.16 34.875 13.586 1 75.31 475 MET A C 1
ATOM 3768 O O . MET A 1 475 ? -7.449 36.031 13.812 1 75.31 475 MET A O 1
ATOM 3772 N N . LEU A 1 476 ? -6.762 34.094 14.461 1 73.31 476 LEU A N 1
ATOM 3773 C CA . LEU A 1 476 ? -6.637 34.531 15.852 1 73.31 476 LEU A CA 1
ATOM 3774 C C . LEU A 1 476 ? -5.531 35.562 16 1 73.31 476 LEU A C 1
ATOM 3776 O O . LEU A 1 476 ? -5.707 36.562 16.703 1 73.31 476 LEU A O 1
ATOM 3780 N N . VAL A 1 477 ? -4.484 35.312 15.266 1 72.38 477 VAL A N 1
ATOM 3781 C CA . VAL A 1 477 ? -3.365 36.25 15.32 1 72.38 477 VAL A CA 1
ATOM 3782 C C . VAL A 1 477 ? -3.76 37.594 14.672 1 72.38 477 VAL A C 1
ATOM 3784 O O . VAL A 1 477 ? -3.467 38.656 15.203 1 72.38 477 VAL A O 1
ATOM 3787 N N . LEU A 1 478 ? -4.492 37.438 13.648 1 73.88 478 LEU A N 1
ATOM 3788 C CA . LEU A 1 478 ? -4.953 38.625 12.969 1 73.88 478 LEU A CA 1
ATOM 3789 C C . LEU A 1 478 ? -5.938 39.406 13.836 1 73.88 478 LEU A C 1
ATOM 3791 O O . LEU A 1 478 ? -5.891 40.656 13.891 1 73.88 478 LEU A O 1
ATOM 3795 N N . GLY A 1 479 ? -6.742 38.656 14.5 1 77.88 479 GLY A N 1
ATOM 3796 C CA . GLY A 1 479 ? -7.664 39.281 15.43 1 77.88 479 GLY A CA 1
ATOM 3797 C C . GLY A 1 479 ? -6.969 39.969 16.594 1 77.88 479 GLY A C 1
ATOM 3798 O O . GLY A 1 479 ? -7.309 41.094 16.938 1 77.88 479 GLY A O 1
ATOM 3799 N N . PHE A 1 480 ? -5.941 39.438 17.047 1 75.75 480 PHE A N 1
ATOM 3800 C CA . PHE A 1 480 ? -5.16 40 18.141 1 75.75 480 PHE A CA 1
ATOM 3801 C C . PHE A 1 480 ? -4.43 41.25 17.703 1 75.75 480 PHE A C 1
ATOM 3803 O O . PHE A 1 480 ? -4.414 42.25 18.438 1 75.75 480 PHE A O 1
ATOM 3810 N N . LEU A 1 481 ? -3.887 41.125 16.531 1 73.06 481 LEU A N 1
ATOM 3811 C CA . LEU A 1 481 ? -3.176 42.281 15.984 1 73.06 481 LEU A CA 1
ATOM 3812 C C . LEU A 1 481 ? -4.125 43.469 15.781 1 73.06 481 LEU A C 1
ATOM 3814 O O . LEU A 1 481 ? -3.756 44.625 16.031 1 73.06 481 LEU A O 1
ATOM 3818 N N . ALA A 1 482 ? -5.301 43.094 15.453 1 79.38 482 ALA A N 1
ATOM 3819 C CA . ALA A 1 482 ? -6.305 44.156 15.258 1 79.38 482 ALA A CA 1
ATOM 3820 C C . ALA A 1 482 ? -6.684 44.781 16.578 1 79.38 482 ALA A C 1
ATOM 3822 O O . ALA A 1 482 ? -6.809 46.031 16.672 1 79.38 482 ALA A O 1
ATOM 3823 N N . ILE A 1 483 ? -6.73 44.094 17.609 1 78.44 483 ILE A N 1
ATOM 3824 C CA . ILE A 1 483 ? -7.09 44.562 18.938 1 78.44 483 ILE A CA 1
ATOM 3825 C C . ILE A 1 483 ? -5.965 45.438 19.484 1 78.44 483 ILE A C 1
ATOM 3827 O O . ILE A 1 483 ? -6.223 46.531 20.031 1 78.44 483 ILE A O 1
ATOM 3831 N N . VAL A 1 484 ? -4.789 45.031 19.266 1 73.44 484 VAL A N 1
ATOM 3832 C CA . VAL A 1 484 ? -3.633 45.781 19.719 1 73.44 484 VAL A CA 1
ATOM 3833 C C . VAL A 1 484 ? -3.547 47.125 18.969 1 73.44 484 VAL A C 1
ATOM 3835 O O . VAL A 1 484 ? -3.275 48.156 19.562 1 73.44 484 VAL A O 1
ATOM 3838 N N . ALA A 1 485 ? -3.865 47.062 17.719 1 74.62 485 ALA A N 1
ATOM 3839 C CA . ALA A 1 485 ? -3.842 48.281 16.891 1 74.62 485 ALA A CA 1
ATOM 3840 C C . ALA A 1 485 ? -4.891 49.281 17.359 1 74.62 485 ALA A C 1
ATOM 3842 O O . ALA A 1 485 ? -4.609 50.469 17.453 1 74.62 485 ALA A O 1
ATOM 3843 N N . ILE A 1 486 ? -5.988 48.844 17.734 1 77.94 486 ILE A N 1
ATOM 3844 C CA . ILE A 1 486 ? -7.078 49.688 18.219 1 77.94 486 ILE A CA 1
ATOM 3845 C C . ILE A 1 486 ? -6.711 50.281 19.562 1 77.94 486 ILE A C 1
ATOM 3847 O O . ILE A 1 486 ? -6.93 51.5 19.812 1 77.94 486 ILE A O 1
ATOM 3851 N N . TYR A 1 487 ? -6.074 49.5 20.344 1 74.12 487 TYR A N 1
ATOM 3852 C CA . TYR A 1 487 ? -5.656 49.969 21.672 1 74.12 487 TYR A CA 1
ATOM 3853 C C . TYR A 1 487 ? -4.582 51.031 21.578 1 74.12 487 TYR A C 1
ATOM 3855 O O . TYR A 1 487 ? -4.672 52.062 22.234 1 74.12 487 TYR A O 1
ATOM 3863 N N . LEU A 1 488 ? -3.639 50.812 20.75 1 71.69 488 LEU A N 1
ATOM 3864 C CA . LEU A 1 488 ? -2.545 51.75 20.578 1 71.69 488 LEU A CA 1
ATOM 3865 C C . LEU A 1 488 ? -3.051 53.062 19.969 1 71.69 488 LEU A C 1
ATOM 3867 O O . LEU A 1 488 ? -2.592 54.156 20.344 1 71.69 488 LEU A O 1
ATOM 3871 N N . HIS A 1 489 ? -3.969 52.969 19.156 1 74.5 489 HIS A N 1
ATOM 3872 C CA . HIS A 1 489 ? -4.582 54.156 18.547 1 74.5 489 HIS A CA 1
ATOM 3873 C C . HIS A 1 489 ? -5.348 54.969 19.578 1 74.5 489 HIS A C 1
ATOM 3875 O O . HIS A 1 489 ? -5.25 56.188 19.609 1 74.5 489 HIS A O 1
ATOM 3881 N N . SER A 1 490 ? -5.988 54.312 20.438 1 75.75 490 SER A N 1
ATOM 3882 C CA . SER A 1 490 ? -6.75 55 21.484 1 75.75 490 SER A CA 1
ATOM 3883 C C . SER A 1 490 ? -5.828 55.688 22.484 1 75.75 490 SER A C 1
ATOM 3885 O O . SER A 1 490 ? -6.094 56.812 22.906 1 75.75 490 SER A O 1
ATOM 3887 N N . GLN A 1 491 ? -4.77 55.031 22.734 1 70.56 491 GLN A N 1
ATOM 3888 C CA . GLN A 1 491 ? -3.83 55.594 23.703 1 70.56 491 GLN A CA 1
ATOM 3889 C C . GLN A 1 491 ? -3.123 56.812 23.125 1 70.56 491 GLN A C 1
ATOM 3891 O O . GLN A 1 491 ? -2.82 57.781 23.859 1 70.56 491 GLN A O 1
ATOM 3896 N N . SER A 1 492 ? -2.969 56.844 21.859 1 73.25 492 SER A N 1
ATOM 3897 C CA . SER A 1 492 ? -2.223 57.906 21.219 1 73.25 492 SER A CA 1
ATOM 3898 C C . SER A 1 492 ? -3.125 59.094 20.906 1 73.25 492 SER A C 1
ATOM 3900 O O . SER A 1 492 ? -2.648 60.219 20.75 1 73.25 492 SER A O 1
ATOM 3902 N N . THR A 1 493 ? -4.418 58.906 21 1 79.81 493 THR A N 1
ATOM 3903 C CA . THR A 1 493 ? -5.277 59.969 20.484 1 79.81 493 THR A CA 1
ATOM 3904 C C . THR A 1 493 ? -6.242 60.438 21.578 1 79.81 493 THR A C 1
ATOM 3906 O O . THR A 1 493 ? -6.961 61.438 21.391 1 79.81 493 THR A O 1
ATOM 3909 N N . THR A 1 494 ? -6.246 59.812 22.688 1 83.56 494 THR A N 1
ATOM 3910 C CA . THR A 1 494 ? -7.191 60.156 23.75 1 83.56 494 THR A CA 1
ATOM 3911 C C . THR A 1 494 ? -6.457 60.5 25.047 1 83.56 494 THR A C 1
ATOM 3913 O O . THR A 1 494 ? -5.379 59.969 25.312 1 83.56 494 THR A O 1
ATOM 3916 N N . ASP A 1 495 ? -7.047 61.5 25.734 1 80.88 495 ASP A N 1
ATOM 3917 C CA . ASP A 1 495 ? -6.523 61.844 27.047 1 80.88 495 ASP A CA 1
ATOM 3918 C C . ASP A 1 495 ? -6.875 60.781 28.078 1 80.88 495 ASP A C 1
ATOM 3920 O O . ASP A 1 495 ? -8.031 60.344 28.172 1 80.88 495 ASP A O 1
ATOM 3924 N N . ASN A 1 496 ? -5.883 60.281 28.734 1 74.69 496 ASN A N 1
ATOM 3925 C CA . ASN A 1 496 ? -6.047 59.125 29.625 1 74.69 496 ASN A CA 1
ATOM 3926 C C . ASN A 1 496 ? -6.926 59.469 30.828 1 74.69 496 ASN A C 1
ATOM 3928 O O . ASN A 1 496 ? -7.57 58.594 31.406 1 74.69 496 ASN A O 1
ATOM 3932 N N . LEU A 1 497 ? -6.973 60.812 31.188 1 77.94 497 LEU A N 1
ATOM 3933 C CA . LEU A 1 497 ? -7.684 61.219 32.406 1 77.94 497 LEU A CA 1
ATOM 3934 C C . LEU A 1 497 ? -9.156 61.469 32.094 1 77.94 497 LEU A C 1
ATOM 3936 O O . LEU A 1 497 ? -10.031 60.938 32.812 1 77.94 497 LEU A O 1
ATOM 3940 N N . THR A 1 498 ? -9.484 62.25 31.078 1 89.12 498 THR A N 1
ATOM 3941 C CA . THR A 1 498 ? -10.844 62.688 30.797 1 89.12 498 THR A CA 1
ATOM 3942 C C . THR A 1 498 ? -11.469 61.875 29.672 1 89.12 498 THR A C 1
ATOM 3944 O O . THR A 1 498 ? -12.688 61.875 29.484 1 89.12 498 THR A O 1
ATOM 3947 N N . ARG A 1 499 ? -10.57 61.125 28.875 1 87.94 499 ARG A N 1
ATOM 3948 C CA . ARG A 1 499 ? -11 60.312 27.734 1 87.94 499 ARG A CA 1
ATOM 3949 C C . ARG A 1 499 ? -11.438 61.156 26.562 1 87.94 499 ARG A C 1
ATOM 3951 O O . ARG A 1 499 ? -11.961 60.656 25.578 1 87.94 499 ARG A O 1
ATOM 3958 N N . LEU A 1 500 ? -11.312 62.469 26.703 1 90.31 500 LEU A N 1
ATOM 3959 C CA . LEU A 1 500 ? -11.469 63.344 25.547 1 90.31 500 LEU A CA 1
ATOM 3960 C C . LEU A 1 500 ? -10.289 63.219 24.594 1 90.31 500 LEU A C 1
ATOM 3962 O O . LEU A 1 500 ? -9.266 62.625 24.953 1 90.31 500 LEU A O 1
ATOM 3966 N N . LYS A 1 501 ? -10.477 63.562 23.391 1 90.56 501 LYS A N 1
ATOM 3967 C CA . LYS A 1 501 ? -9.359 63.562 22.453 1 90.56 501 LYS A CA 1
ATOM 3968 C C . LYS A 1 501 ? -8.234 64.5 22.922 1 90.56 501 LYS A C 1
ATOM 3970 O O . LYS A 1 501 ? -8.477 65.438 23.688 1 90.56 501 LYS A O 1
ATOM 3975 N N . ASN A 1 502 ? -7.086 64.125 22.578 1 85.25 502 ASN A N 1
ATOM 3976 C CA . ASN A 1 502 ? -5.949 64.875 23.062 1 85.25 502 ASN A CA 1
ATOM 3977 C C . ASN A 1 502 ? -5.457 65.875 22.031 1 85.25 502 ASN A C 1
ATOM 3979 O O . ASN A 1 502 ? -6.059 66 20.953 1 85.25 502 ASN A O 1
ATOM 3983 N N . ARG A 1 503 ? -4.516 66.688 22.422 1 81.56 503 ARG A N 1
ATOM 3984 C CA . ARG A 1 503 ? -3.963 67.75 21.594 1 81.56 503 ARG A CA 1
ATOM 3985 C C . ARG A 1 503 ? -3.492 67.25 20.25 1 81.56 503 ARG A C 1
ATOM 3987 O O . ARG A 1 503 ? -3.705 67.875 19.219 1 81.56 503 ARG A O 1
ATOM 3994 N N . ARG A 1 504 ? -2.91 65.938 20.281 1 77.06 504 ARG A N 1
ATOM 3995 C CA . ARG A 1 504 ? -2.406 65.312 19.062 1 77.06 504 ARG A CA 1
ATOM 3996 C C . ARG A 1 504 ? -3.539 65.062 18.078 1 77.06 504 ARG A C 1
ATOM 3998 O O . ARG A 1 504 ? -3.395 65.312 16.875 1 77.06 504 ARG A O 1
ATOM 4005 N N . SER A 1 505 ? -4.539 64.625 18.656 1 86.94 505 SER A N 1
ATOM 4006 C CA . SER A 1 505 ? -5.715 64.312 17.828 1 86.94 505 SER A CA 1
ATOM 4007 C C . SER A 1 505 ? -6.27 65.625 17.188 1 86.94 505 SER A C 1
ATOM 4009 O O . SER A 1 505 ? -6.703 65.562 16.031 1 86.94 505 SER A O 1
ATOM 4011 N N . MET A 1 506 ? -6.262 66.625 17.922 1 87.81 506 MET A N 1
ATOM 4012 C CA . MET A 1 506 ? -6.742 67.938 17.422 1 87.81 506 MET A CA 1
ATOM 4013 C C . MET A 1 506 ? -5.891 68.438 16.25 1 87.81 506 MET A C 1
ATOM 4015 O O . MET A 1 506 ? -6.418 68.812 15.203 1 87.81 506 MET A O 1
ATOM 4019 N N . HIS A 1 507 ? -4.609 68.312 16.469 1 81.31 507 HIS A N 1
ATOM 4020 C CA . HIS A 1 507 ? -3.682 68.812 15.453 1 81.31 507 HIS A CA 1
ATOM 4021 C C . HIS A 1 507 ? -3.754 67.938 14.195 1 81.31 507 HIS A C 1
ATOM 4023 O O . HIS A 1 507 ? -3.602 68.438 13.086 1 81.31 507 HIS A O 1
ATOM 4029 N N . ARG A 1 508 ? -3.957 66.625 14.391 1 82.25 508 ARG A N 1
ATOM 4030 C CA . ARG A 1 508 ? -4.047 65.75 13.258 1 82.25 508 ARG A CA 1
ATOM 4031 C C . ARG A 1 508 ? -5.305 66 12.438 1 82.25 508 ARG A C 1
ATOM 4033 O O . ARG A 1 508 ? -5.254 66 11.203 1 82.25 508 ARG A O 1
ATOM 4040 N N . ARG A 1 509 ? -6.383 66.312 13.133 1 86.69 509 ARG A N 1
ATOM 4041 C CA . ARG A 1 509 ? -7.668 66.5 12.461 1 86.69 509 ARG A CA 1
ATOM 4042 C C . ARG A 1 509 ? -7.742 67.812 11.781 1 86.69 509 ARG A C 1
ATOM 4044 O O . ARG A 1 509 ? -8.328 67.938 10.703 1 86.69 509 ARG A O 1
ATOM 4051 N N . PHE A 1 510 ? -7.098 68.812 12.367 1 87.94 510 PHE A N 1
ATOM 4052 C CA . PHE A 1 510 ? -7.246 70.188 11.852 1 87.94 510 PHE A CA 1
ATOM 4053 C C . PHE A 1 510 ? -5.906 70.75 11.375 1 87.94 510 PHE A C 1
ATOM 4055 O O . PHE A 1 510 ? -5.648 71.938 11.477 1 87.94 510 PHE A O 1
ATOM 4062 N N . ARG A 1 511 ? -5.109 69.812 10.992 1 80.5 511 ARG A N 1
ATOM 4063 C CA . ARG A 1 511 ? -3.789 70.188 10.484 1 80.5 511 ARG A CA 1
ATOM 4064 C C . ARG A 1 511 ? -3.896 71.125 9.312 1 80.5 511 ARG A C 1
ATOM 4066 O O . ARG A 1 511 ? -3.064 72.062 9.164 1 80.5 511 ARG A O 1
ATOM 4073 N N . SER A 1 512 ? -4.934 71 8.508 1 82.88 512 SER A N 1
ATOM 4074 C CA . SER A 1 512 ? -5.113 71.812 7.312 1 82.88 512 SER A CA 1
ATOM 4075 C C . SER A 1 512 ? -5.855 73.125 7.625 1 82.88 512 SER A C 1
ATOM 4077 O O . SER A 1 512 ? -6.02 73.938 6.75 1 82.88 512 SER A O 1
ATOM 4079 N N . GLY A 1 513 ? -6.273 73.375 8.852 1 84.25 513 GLY A N 1
ATOM 4080 C CA . GLY A 1 513 ? -6.996 74.562 9.227 1 84.25 513 GLY A CA 1
ATOM 4081 C C . GLY A 1 513 ? -8.43 74.312 9.641 1 84.25 513 GLY A C 1
ATOM 4082 O O . GLY A 1 513 ? -8.867 73.125 9.672 1 84.25 513 GLY A O 1
ATOM 4083 N N . ILE A 1 514 ? -9.055 75.375 10.039 1 86.12 514 ILE A N 1
ATOM 4084 C CA . ILE A 1 514 ? -10.438 75.312 10.5 1 86.12 514 ILE A CA 1
ATOM 4085 C C . ILE A 1 514 ? -11.352 76.062 9.539 1 86.12 514 ILE A C 1
ATOM 4087 O O . ILE A 1 514 ? -11.07 77.25 9.195 1 86.12 514 ILE A O 1
ATOM 4091 N N . ASN A 1 515 ? -12.336 75.375 9.094 1 85.06 515 ASN A N 1
ATOM 4092 C CA . ASN A 1 515 ? -13.312 75.938 8.188 1 85.06 515 ASN A CA 1
ATOM 4093 C C . ASN A 1 515 ? -14.023 77.125 8.844 1 85.06 515 ASN A C 1
ATOM 4095 O O . ASN A 1 515 ? -14.188 77.188 10.062 1 85.06 515 ASN A O 1
ATOM 4099 N N . ALA A 1 516 ? -14.531 78.188 8.086 1 80.38 516 ALA A N 1
ATOM 4100 C CA . ALA A 1 516 ? -15.125 79.438 8.523 1 80.38 516 ALA A CA 1
ATOM 4101 C C . ALA A 1 516 ? -16.406 79.188 9.328 1 80.38 516 ALA A C 1
ATOM 4103 O O . ALA A 1 516 ? -16.766 80 10.195 1 80.38 516 ALA A O 1
ATOM 4104 N N . HIS A 1 517 ? -17.016 78.062 9.102 1 82.31 517 HIS A N 1
ATOM 4105 C CA . HIS A 1 517 ? -18.312 77.812 9.727 1 82.31 517 HIS A CA 1
ATOM 4106 C C . HIS A 1 517 ? -18.156 77.188 11.102 1 82.31 517 HIS A C 1
ATOM 4108 O O . HIS A 1 517 ? -19.141 77 11.836 1 82.31 517 HIS A O 1
ATOM 4114 N N . TYR A 1 518 ? -16.891 76.938 11.484 1 87.81 518 TYR A N 1
ATOM 4115 C CA . TYR A 1 518 ? -16.672 76.312 12.773 1 87.81 518 TYR A CA 1
ATOM 4116 C C . TYR A 1 518 ? -16.531 77.312 13.883 1 87.81 518 TYR A C 1
ATOM 4118 O O . TYR A 1 518 ? -15.953 78.375 13.664 1 87.81 518 TYR A O 1
ATOM 4126 N N . THR A 1 519 ? -17.156 77 14.992 1 87.88 519 THR A N 1
ATOM 4127 C CA . THR A 1 519 ? -16.953 77.75 16.234 1 87.88 519 THR A CA 1
ATOM 4128 C C . THR A 1 519 ? -15.977 77.062 17.156 1 87.88 519 THR A C 1
ATOM 4130 O O . THR A 1 519 ? -16 75.812 17.266 1 87.88 519 THR A O 1
ATOM 4133 N N . LEU A 1 520 ? -15.008 77.75 17.656 1 91.69 520 LEU A N 1
ATOM 4134 C CA . LEU A 1 520 ? -14.039 77.25 18.594 1 91.69 520 LEU A CA 1
ATOM 4135 C C . LEU A 1 520 ? -14.203 77.875 19.969 1 91.69 520 LEU A C 1
ATOM 4137 O O . LEU A 1 520 ? -14.281 79.125 20.078 1 91.69 520 LEU A O 1
ATOM 4141 N N . LEU A 1 521 ? -14.414 77.062 20.953 1 92.38 521 LEU A N 1
ATOM 4142 C CA . LEU A 1 521 ? -14.461 77.5 22.344 1 92.38 521 LEU A CA 1
ATOM 4143 C C . LEU A 1 521 ? -13.188 77.125 23.078 1 92.38 521 LEU A C 1
ATOM 4145 O O . LEU A 1 521 ? -12.719 75.938 22.984 1 92.38 521 LEU A O 1
ATOM 4149 N N . TYR A 1 522 ? -12.555 78.062 23.703 1 91.5 522 TYR A N 1
ATOM 4150 C CA . TYR A 1 522 ? -11.406 77.812 24.562 1 91.5 522 TYR A CA 1
ATOM 4151 C C . TYR A 1 522 ? -11.805 77.938 26.031 1 91.5 522 TYR A C 1
ATOM 4153 O O . TYR A 1 522 ? -12.281 79 26.484 1 91.5 522 TYR A O 1
ATOM 4161 N N . LEU A 1 523 ? -11.703 76.75 26.719 1 93.44 523 LEU A N 1
ATOM 4162 C CA . LEU A 1 523 ? -12.117 76.75 28.125 1 93.44 523 LEU A CA 1
ATOM 4163 C C . LEU A 1 523 ? -10.914 76.562 29.047 1 93.44 523 LEU A C 1
ATOM 4165 O O . LEU A 1 523 ? -9.969 75.875 28.734 1 93.44 523 LEU A O 1
ATOM 4169 N N . ASP A 1 524 ? -10.922 77.25 30.141 1 90.44 524 ASP A N 1
ATOM 4170 C CA . ASP A 1 524 ? -9.914 77.125 31.188 1 90.44 524 ASP A CA 1
ATOM 4171 C C . ASP A 1 524 ? -10.562 77.188 32.562 1 90.44 524 ASP A C 1
ATOM 4173 O O . ASP A 1 524 ? -11.383 78.062 32.844 1 90.44 524 ASP A O 1
ATOM 4177 N N . ILE A 1 525 ? -10.203 76.25 33.406 1 92 525 ILE A N 1
ATOM 4178 C CA . ILE A 1 525 ? -10.781 76.25 34.719 1 92 525 ILE A CA 1
ATOM 4179 C C . ILE A 1 525 ? -10.156 77.312 35.625 1 92 525 ILE A C 1
ATOM 4181 O O . ILE A 1 525 ? -8.938 77.375 35.781 1 92 525 ILE A O 1
ATOM 4185 N N . ASN A 1 526 ? -11.055 78.188 36.156 1 88.38 526 ASN A N 1
ATOM 4186 C CA . ASN A 1 526 ? -10.578 79.25 37.031 1 88.38 526 ASN A CA 1
ATOM 4187 C C . ASN A 1 526 ? -10.055 78.688 38.344 1 88.38 526 ASN A C 1
ATOM 4189 O O . ASN A 1 526 ? -10.672 77.812 38.969 1 88.38 526 ASN A O 1
ATOM 4193 N N . ARG A 1 527 ? -8.891 79.188 38.844 1 84.31 527 ARG A N 1
ATOM 4194 C CA . ARG A 1 527 ? -8.273 78.938 40.125 1 84.31 527 ARG A CA 1
ATOM 4195 C C . ARG A 1 527 ? -8.016 77.438 40.281 1 84.31 527 ARG A C 1
ATOM 4197 O O . ARG A 1 527 ? -8.273 76.875 41.344 1 84.31 527 ARG A O 1
ATOM 4204 N N . PHE A 1 528 ? -7.656 76.75 39.188 1 87.62 528 PHE A N 1
ATOM 4205 C CA . PHE A 1 528 ? -7.43 75.312 39.219 1 87.62 528 PHE A CA 1
ATOM 4206 C C . PHE A 1 528 ? -6.219 75 40.062 1 87.62 528 PHE A C 1
ATOM 4208 O O . PHE A 1 528 ? -6.223 74 40.812 1 87.62 528 PHE A O 1
ATOM 4215 N N . LYS A 1 529 ? -5.219 75.75 39.875 1 75.19 529 LYS A N 1
ATOM 4216 C CA . LYS A 1 529 ? -4.035 75.5 40.719 1 75.19 529 LYS A CA 1
ATOM 4217 C C . LYS A 1 529 ? -4.383 75.625 42.188 1 75.19 529 LYS A C 1
ATOM 4219 O O . LYS A 1 529 ? -3.873 74.875 43 1 75.19 529 LYS A O 1
ATOM 4224 N N . PHE A 1 530 ? -5.207 76.562 42.5 1 79.56 530 PHE A N 1
ATOM 4225 C CA . PHE A 1 530 ? -5.66 76.75 43.875 1 79.56 530 PHE A CA 1
ATOM 4226 C C . PHE A 1 530 ? -6.402 75.5 44.344 1 79.56 530 PHE A C 1
ATOM 4228 O O . PHE A 1 530 ? -6.215 75.062 45.5 1 79.56 530 PHE A O 1
ATOM 4235 N N . ILE A 1 531 ? -7.199 74.875 43.531 1 86.19 531 ILE A N 1
ATOM 4236 C CA . ILE A 1 531 ? -7.945 73.688 43.875 1 86.19 531 ILE A CA 1
ATOM 4237 C C . ILE A 1 531 ? -6.977 72.562 44.125 1 86.19 531 ILE A C 1
ATOM 4239 O O . ILE A 1 531 ? -7.121 71.812 45.125 1 86.19 531 ILE A O 1
ATOM 4243 N N . ASN A 1 532 ? -6.012 72.438 43.344 1 78.75 532 ASN A N 1
ATOM 4244 C CA . ASN A 1 532 ? -5.012 71.375 43.5 1 78.75 532 ASN A CA 1
ATOM 4245 C C . ASN A 1 532 ? -4.219 71.562 44.781 1 78.75 532 ASN A C 1
ATOM 4247 O O . ASN A 1 532 ? -3.961 70.562 45.5 1 78.75 532 ASN A O 1
ATOM 4251 N N . ASP A 1 533 ? -3.863 72.75 45.031 1 70.94 533 ASP A N 1
ATOM 4252 C CA . ASP A 1 533 ? -3.021 73.062 46.188 1 70.94 533 ASP A CA 1
ATOM 4253 C C . ASP A 1 533 ? -3.789 72.875 47.5 1 70.94 533 ASP A C 1
ATOM 4255 O O . ASP A 1 533 ? -3.213 72.5 48.5 1 70.94 533 ASP A O 1
ATOM 4259 N N . THR A 1 534 ? -5.07 73.25 47.375 1 77.56 534 THR A N 1
ATOM 4260 C CA . THR A 1 534 ? -5.883 73.25 48.594 1 77.56 534 THR A CA 1
ATOM 4261 C C . THR A 1 534 ? -6.441 71.875 48.906 1 77.56 534 THR A C 1
ATOM 4263 O O . THR A 1 534 ? -6.438 71.438 50.031 1 77.56 534 THR A O 1
ATOM 4266 N N . TYR A 1 535 ? -6.84 71.188 47.812 1 81.75 535 TYR A N 1
ATOM 4267 C CA . TYR A 1 535 ? -7.59 69.938 48.062 1 81.75 535 TYR A CA 1
ATOM 4268 C C . TYR A 1 535 ? -6.832 68.75 47.531 1 81.75 535 TYR A C 1
ATOM 4270 O O . TYR A 1 535 ? -7.238 67.625 47.75 1 81.75 535 TYR A O 1
ATOM 4278 N N . GLY A 1 536 ? -5.824 69 46.844 1 76.31 536 GLY A N 1
ATOM 4279 C CA . GLY A 1 536 ? -5.027 67.875 46.344 1 76.31 536 GLY A CA 1
ATOM 4280 C C . GLY A 1 536 ? -5.258 67.625 44.844 1 76.31 536 GLY A C 1
ATOM 4281 O O . GLY A 1 536 ? -6.32 67.938 44.312 1 76.31 536 GLY A O 1
ATOM 4282 N N . HIS A 1 537 ? -4.297 66.875 44.188 1 76.38 537 HIS A N 1
ATOM 4283 C CA . HIS A 1 537 ? -4.348 66.625 42.75 1 76.38 537 HIS A CA 1
ATOM 4284 C C . HIS A 1 537 ? -5.438 65.562 42.406 1 76.38 537 HIS A C 1
ATOM 4286 O O . HIS A 1 537 ? -5.984 65.625 41.312 1 76.38 537 HIS A O 1
ATOM 4292 N N . GLU A 1 538 ? -5.734 64.812 43.312 1 80.75 538 GLU A N 1
ATOM 4293 C CA . GLU A 1 538 ? -6.801 63.844 43.062 1 80.75 538 GLU A CA 1
ATOM 4294 C C . GLU A 1 538 ? -8.141 64.562 42.875 1 80.75 538 GLU A C 1
ATOM 4296 O O . GLU A 1 538 ? -8.93 64.125 42 1 80.75 538 GLU A O 1
ATOM 4301 N N . ILE A 1 539 ? -8.352 65.5 43.75 1 84.69 539 ILE A N 1
ATOM 4302 C CA . ILE A 1 539 ? -9.578 66.25 43.625 1 84.69 539 ILE A CA 1
ATOM 4303 C C . ILE A 1 539 ? -9.555 67.062 42.312 1 84.69 539 ILE A C 1
ATOM 4305 O O . ILE A 1 539 ? -10.578 67.188 41.656 1 84.69 539 ILE A O 1
ATOM 4309 N N . GLY A 1 540 ? -8.359 67.562 42 1 87.81 540 GLY A N 1
ATOM 4310 C CA . GLY A 1 540 ? -8.211 68.25 40.719 1 87.81 540 GLY A CA 1
ATOM 4311 C C . GLY A 1 540 ? -8.562 67.375 39.531 1 87.81 540 GLY A C 1
ATOM 4312 O O . GLY A 1 540 ? -9.25 67.812 38.594 1 87.81 540 GLY A O 1
ATOM 4313 N N . ASP A 1 541 ? -8.164 66.188 39.594 1 87.19 541 ASP A N 1
ATOM 4314 C CA . ASP A 1 541 ? -8.469 65.188 38.531 1 87.19 541 ASP A CA 1
ATOM 4315 C C . ASP A 1 541 ? -9.977 64.938 38.438 1 87.19 541 ASP A C 1
ATOM 4317 O O . ASP A 1 541 ? -10.516 64.812 37.344 1 87.19 541 ASP A O 1
ATOM 4321 N N . GLN A 1 542 ? -10.586 64.875 39.531 1 92.38 542 GLN A N 1
ATOM 4322 C CA . GLN A 1 542 ? -12.031 64.688 39.562 1 92.38 542 GLN A CA 1
ATOM 4323 C C . GLN A 1 542 ? -12.766 65.875 38.969 1 92.38 542 GLN A C 1
ATOM 4325 O O . GLN A 1 542 ? -13.789 65.688 38.281 1 92.38 542 GLN A O 1
ATOM 4330 N N . VAL A 1 543 ? -12.234 67.062 39.281 1 94.06 543 VAL A N 1
ATOM 4331 C CA . VAL A 1 543 ? -12.82 68.25 38.719 1 94.06 543 VAL A CA 1
ATOM 4332 C C . VAL A 1 543 ? -12.695 68.25 37.188 1 94.06 543 VAL A C 1
ATOM 4334 O O . VAL A 1 543 ? -13.656 68.562 36.469 1 94.06 543 VAL A O 1
ATOM 4337 N N . LEU A 1 544 ? -11.523 67.812 36.719 1 93.94 544 LEU A N 1
ATOM 4338 C CA . LEU A 1 544 ? -11.297 67.75 35.281 1 93.94 544 LEU A CA 1
ATOM 4339 C C . LEU A 1 544 ? -12.266 66.75 34.625 1 93.94 544 LEU A C 1
ATOM 4341 O O . LEU A 1 544 ? -12.82 67 33.562 1 93.94 544 LEU A O 1
ATOM 4345 N N . LYS A 1 545 ? -12.461 65.75 35.281 1 94.12 545 LYS A N 1
ATOM 4346 C CA . LYS A 1 545 ? -13.383 64.688 34.75 1 94.12 545 LYS A CA 1
ATOM 4347 C C . LYS A 1 545 ? -14.812 65.25 34.719 1 94.12 545 LYS A C 1
ATOM 4349 O O . LYS A 1 545 ? -15.562 64.938 33.781 1 94.12 545 LYS A O 1
ATOM 4354 N N . ALA A 1 546 ? -15.172 65.875 35.719 1 94.19 546 ALA A N 1
ATOM 4355 C CA . ALA A 1 546 ? -16.516 66.438 35.812 1 94.19 546 ALA A CA 1
ATOM 4356 C C . ALA A 1 546 ? -16.75 67.5 34.688 1 94.19 546 ALA A C 1
ATOM 4358 O O . ALA A 1 546 ? -17.844 67.5 34.125 1 94.19 546 ALA A O 1
ATOM 4359 N N . VAL A 1 547 ? -15.781 68.312 34.438 1 94.75 547 VAL A N 1
ATOM 4360 C CA . VAL A 1 547 ? -15.883 69.25 33.375 1 94.75 547 VAL A CA 1
ATOM 4361 C C . VAL A 1 547 ? -16 68.562 32.031 1 94.75 547 VAL A C 1
ATOM 4363 O O . VAL A 1 547 ? -16.797 68.938 31.188 1 94.75 547 VAL A O 1
ATOM 4366 N N . ALA A 1 548 ? -15.211 67.5 31.859 1 95.19 548 ALA A N 1
ATOM 4367 C CA . ALA A 1 548 ? -15.242 66.75 30.625 1 95.19 548 ALA A CA 1
ATOM 4368 C C . ALA A 1 548 ? -16.625 66.125 30.406 1 95.19 548 ALA A C 1
ATOM 4370 O O . ALA A 1 548 ? -17.125 66.125 29.281 1 95.19 548 ALA A O 1
ATOM 4371 N N . ARG A 1 549 ? -17.156 65.625 31.406 1 94.44 549 ARG A N 1
ATOM 4372 C CA . ARG A 1 549 ? -18.484 65.062 31.328 1 94.44 549 ARG A CA 1
ATOM 4373 C C . ARG A 1 549 ? -19.531 66.062 30.938 1 94.44 549 ARG A C 1
ATOM 4375 O O . ARG A 1 549 ? -20.453 65.812 30.188 1 94.44 549 ARG A O 1
ATOM 4382 N N . GLN A 1 550 ? -19.422 67.25 31.547 1 94.44 550 GLN A N 1
ATOM 4383 C CA . GLN A 1 550 ? -20.328 68.312 31.234 1 94.44 550 GLN A CA 1
ATOM 4384 C C . GLN A 1 550 ? -20.203 68.75 29.766 1 94.44 550 GLN A C 1
ATOM 4386 O O . GLN A 1 550 ? -21.219 69 29.109 1 94.44 550 GLN A O 1
ATOM 4391 N N . ILE A 1 551 ? -19 68.75 29.312 1 95 551 ILE A N 1
ATOM 4392 C CA . ILE A 1 551 ? -18.75 69.062 27.922 1 95 551 ILE A CA 1
ATOM 4393 C C . ILE A 1 551 ? -19.422 68 27.016 1 95 551 ILE A C 1
ATOM 4395 O O . ILE A 1 551 ? -20.109 68.375 26.062 1 95 551 ILE A O 1
ATOM 4399 N N . GLU A 1 552 ? -19.219 66.875 27.359 1 93.56 552 GLU A N 1
ATOM 4400 C CA . GLU A 1 552 ? -19.766 65.75 26.547 1 93.56 552 GLU A CA 1
ATOM 4401 C C . GLU A 1 552 ? -21.297 65.812 26.531 1 93.56 552 GLU A C 1
ATOM 4403 O O . GLU A 1 552 ? -21.922 65.438 25.547 1 93.56 552 GLU A O 1
ATOM 4408 N N . LEU A 1 553 ? -21.828 66.125 27.547 1 92.19 553 LEU A N 1
ATOM 4409 C CA . LEU A 1 553 ? -23.281 66.188 27.703 1 92.19 553 LEU A CA 1
ATOM 4410 C C . LEU A 1 553 ? -23.891 67.312 26.844 1 92.19 553 LEU A C 1
ATOM 4412 O O . LEU A 1 553 ? -24.969 67.125 26.281 1 92.19 553 LEU A O 1
ATOM 4416 N N . TYR A 1 554 ? -23.234 68.5 26.719 1 91.19 554 TYR A N 1
ATOM 4417 C CA . TYR A 1 554 ? -23.891 69.625 26.141 1 91.19 554 TYR A CA 1
ATOM 4418 C C . TYR A 1 554 ? -23.281 70 24.781 1 91.19 554 TYR A C 1
ATOM 4420 O O . TYR A 1 554 ? -23.938 70.625 23.953 1 91.19 554 TYR A O 1
ATOM 4428 N N . TRP A 1 555 ? -22.031 69.562 24.562 1 92.06 555 TRP A N 1
ATOM 4429 C CA . TRP A 1 555 ? -21.375 69.938 23.297 1 92.06 555 TRP A CA 1
ATOM 4430 C C . TRP A 1 555 ? -21.438 68.75 22.328 1 92.06 555 TRP A C 1
ATOM 4432 O O . TRP A 1 555 ? -21.016 67.625 22.641 1 92.06 555 TRP A O 1
ATOM 4442 N N . LYS A 1 556 ? -22.016 68.875 21.156 1 88.38 556 LYS A N 1
ATOM 4443 C CA . LYS A 1 556 ? -22.141 67.812 20.156 1 88.38 556 LYS A CA 1
ATOM 4444 C C . LYS A 1 556 ? -21.016 67.875 19.125 1 88.38 556 LYS A C 1
ATOM 4446 O O . LYS A 1 556 ? -20.938 67.062 18.219 1 88.38 556 LYS A O 1
ATOM 4451 N N . GLY A 1 557 ? -19.922 68.562 19.312 1 89.25 557 GLY A N 1
ATOM 4452 C CA . GLY A 1 557 ? -18.781 68.625 18.406 1 89.25 557 GLY A CA 1
ATOM 4453 C C . GLY A 1 557 ? -17.547 67.938 18.938 1 89.25 557 GLY A C 1
ATOM 4454 O O . GLY A 1 557 ? -17.672 67 19.734 1 89.25 557 GLY A O 1
ATOM 4455 N N . ASN A 1 558 ? -16.406 68.25 18.391 1 92.44 558 ASN A N 1
ATOM 4456 C CA . ASN A 1 558 ? -15.148 67.688 18.828 1 92.44 558 ASN A CA 1
ATOM 4457 C C . ASN A 1 558 ? -14.633 68.312 20.094 1 92.44 558 ASN A C 1
ATOM 4459 O O . ASN A 1 558 ? -14.672 69.562 20.219 1 92.44 558 ASN A O 1
ATOM 4463 N N . SER A 1 559 ? -14.297 67.562 21.062 1 94.94 559 SER A N 1
ATOM 4464 C CA . SER A 1 559 ? -13.789 68.125 22.328 1 94.94 559 SER A CA 1
ATOM 4465 C C . SER A 1 559 ? -12.383 67.625 22.609 1 94.94 559 SER A C 1
ATOM 4467 O O . SER A 1 559 ? -12.102 66.438 22.422 1 94.94 559 SER A O 1
ATOM 4469 N N . TYR A 1 560 ? -11.562 68.5 22.969 1 93.81 560 TYR A N 1
ATOM 4470 C CA . TYR A 1 560 ? -10.156 68.188 23.188 1 93.81 560 TYR A CA 1
ATOM 4471 C C . TYR A 1 560 ? -9.672 68.75 24.531 1 93.81 560 TYR A C 1
ATOM 4473 O O . TYR A 1 560 ? -10.062 69.812 24.938 1 93.81 560 TYR A O 1
ATOM 4481 N N . ARG A 1 561 ? -8.875 67.938 25.219 1 90.69 561 ARG A N 1
ATOM 4482 C CA . ARG A 1 561 ? -8.102 68.438 26.328 1 90.69 561 ARG A CA 1
ATOM 4483 C C . ARG A 1 561 ? -6.66 68.75 25.922 1 90.69 561 ARG A C 1
ATOM 4485 O O . ARG A 1 561 ? -5.938 67.812 25.516 1 90.69 561 ARG A O 1
ATOM 4492 N N . ILE A 1 562 ? -6.238 69.938 25.922 1 79.62 562 ILE A N 1
ATOM 4493 C CA . ILE A 1 562 ? -4.961 70.312 25.328 1 79.62 562 ILE A CA 1
ATOM 4494 C C . ILE A 1 562 ? -3.92 70.5 26.422 1 79.62 562 ILE A C 1
ATOM 4496 O O . ILE A 1 562 ? -2.717 70.5 26.141 1 79.62 562 ILE A O 1
ATOM 4500 N N . GLY A 1 563 ? -4.305 70.812 27.609 1 73.62 563 GLY A N 1
ATOM 4501 C CA . GLY A 1 563 ? -3.412 71.062 28.734 1 73.62 563 GLY A CA 1
ATOM 4502 C C . GLY A 1 563 ? -3.955 70.562 30.047 1 73.62 563 GLY A C 1
ATOM 4503 O O . GLY A 1 563 ? -4.906 69.812 30.078 1 73.62 563 GLY A O 1
ATOM 4504 N N . GLY A 1 564 ? -3.289 70.938 31.141 1 76.75 564 GLY A N 1
ATOM 4505 C CA . GLY A 1 564 ? -3.713 70.5 32.469 1 76.75 564 GLY A CA 1
ATOM 4506 C C . GLY A 1 564 ? -5.156 70.875 32.75 1 76.75 564 GLY A C 1
ATOM 4507 O O . GLY A 1 564 ? -5.941 70 33.156 1 76.75 564 GLY A O 1
ATOM 4508 N N . ASP A 1 565 ? -5.566 72.188 32.531 1 87.5 565 ASP A N 1
ATOM 4509 C CA . ASP A 1 565 ? -6.914 72.625 32.875 1 87.5 565 ASP A CA 1
ATOM 4510 C C . ASP A 1 565 ? -7.566 73.312 31.656 1 87.5 565 ASP A C 1
ATOM 4512 O O . ASP A 1 565 ? -8.547 74.062 31.812 1 87.5 565 ASP A O 1
ATOM 4516 N N . GLU A 1 566 ? -6.984 73 30.469 1 89.12 566 GLU A N 1
ATOM 4517 C CA . GLU A 1 566 ? -7.453 73.688 29.266 1 89.12 566 GLU A CA 1
ATOM 4518 C C . GLU A 1 566 ? -8.164 72.75 28.328 1 89.12 566 GLU A C 1
ATOM 4520 O O . GLU A 1 566 ? -7.719 71.562 28.156 1 89.12 566 GLU A O 1
ATOM 4525 N N . PHE A 1 567 ? -9.336 73.188 27.812 1 94.38 567 PHE A N 1
ATOM 4526 C CA . PHE A 1 567 ? -10.148 72.375 26.875 1 94.38 567 PHE A CA 1
ATOM 4527 C C . PHE A 1 567 ? -10.453 73.188 25.625 1 94.38 567 PHE A C 1
ATOM 4529 O O . PHE A 1 567 ? -10.586 74.438 25.688 1 94.38 567 PHE A O 1
ATOM 4536 N N . ILE A 1 568 ? -10.523 72.562 24.531 1 93.44 568 ILE A N 1
ATOM 4537 C CA . ILE A 1 568 ? -10.914 73.188 23.266 1 93.44 568 ILE A CA 1
ATOM 4538 C C . ILE A 1 568 ? -12.102 72.438 22.656 1 93.44 568 ILE A C 1
ATOM 4540 O O . ILE A 1 568 ? -12.094 71.188 22.578 1 93.44 568 ILE A O 1
ATOM 4544 N N . LEU A 1 569 ? -13.117 73.125 22.344 1 94.69 569 LEU A N 1
ATOM 4545 C CA . LEU A 1 569 ? -14.297 72.562 21.688 1 94.69 569 LEU A CA 1
ATOM 4546 C C . LEU A 1 569 ? -14.453 73.188 20.281 1 94.69 569 LEU A C 1
ATOM 4548 O O . LEU A 1 569 ? -14.398 74.375 20.094 1 94.69 569 LEU A O 1
ATOM 4552 N N . ILE A 1 570 ? -14.562 72.312 19.312 1 92.88 570 ILE A N 1
ATOM 4553 C CA . ILE A 1 570 ? -14.727 72.75 17.922 1 92.88 570 ILE A CA 1
ATOM 4554 C C . ILE A 1 570 ? -15.992 72.125 17.344 1 92.88 570 ILE A C 1
ATOM 4556 O O . ILE A 1 570 ? -16.172 70.938 17.375 1 92.88 570 ILE A O 1
ATOM 4560 N N . GLY A 1 571 ? -16.859 72.938 16.875 1 90.12 571 GLY A N 1
ATOM 4561 C CA . GLY A 1 571 ? -18.094 72.438 16.281 1 90.12 571 GLY A CA 1
ATOM 4562 C C . GLY A 1 571 ? -18.875 73.562 15.578 1 90.12 571 GLY A C 1
ATOM 4563 O O . GLY A 1 571 ? -18.344 74.625 15.266 1 90.12 571 GLY A O 1
ATOM 4564 N N . GLN A 1 572 ? -20.062 73.25 15.164 1 87.44 572 GLN A N 1
ATOM 4565 C CA . GLN A 1 572 ? -20.984 74.125 14.484 1 87.44 572 GLN A CA 1
ATOM 4566 C C . GLN A 1 572 ? -22.297 74.25 15.242 1 87.44 572 GLN A C 1
ATOM 4568 O O . GLN A 1 572 ? -23.328 73.75 14.789 1 87.44 572 GLN A O 1
ATOM 4573 N N . PRO A 1 573 ? -22.125 74.938 16.375 1 79.88 573 PRO A N 1
ATOM 4574 C CA . PRO A 1 573 ? -23.391 75.125 17.094 1 79.88 573 PRO A CA 1
ATOM 4575 C C . PRO A 1 573 ? -24.297 76.188 16.438 1 79.88 573 PRO A C 1
ATOM 4577 O O . PRO A 1 573 ? -23.812 77 15.688 1 79.88 573 PRO A O 1
ATOM 4580 N N . GLU A 1 574 ? -25.625 76 16.688 1 79.38 574 GLU A N 1
ATOM 4581 C CA . GLU A 1 574 ? -26.578 77 16.234 1 79.38 574 GLU A CA 1
ATOM 4582 C C . GLU A 1 574 ? -26.406 78.312 17.016 1 79.38 574 GLU A C 1
ATOM 4584 O O . GLU A 1 574 ? -26.156 78.312 18.234 1 79.38 574 GLU A O 1
ATOM 4589 N N . GLU A 1 575 ? -26.359 79.438 16.438 1 73.38 575 GLU A N 1
ATOM 4590 C CA . GLU A 1 575 ? -26.156 80.75 17.047 1 73.38 575 GLU A CA 1
ATOM 4591 C C . GLU A 1 575 ? -27.094 80.938 18.234 1 73.38 575 GLU A C 1
ATOM 4593 O O . GLU A 1 575 ? -26.703 81.5 19.25 1 73.38 575 GLU A O 1
ATOM 4598 N N . VAL A 1 576 ? -28.297 80.375 18.109 1 71.88 576 VAL A N 1
ATOM 4599 C CA . VAL A 1 576 ? -29.328 80.625 19.125 1 71.88 576 VAL A CA 1
ATOM 4600 C C . VAL A 1 576 ? -28.984 79.812 20.391 1 71.88 576 VAL A C 1
ATOM 4602 O O . VAL A 1 576 ? -29.25 80.312 21.5 1 71.88 576 VAL A O 1
ATOM 4605 N N . THR A 1 577 ? -28.219 78.812 20.172 1 80.69 577 THR A N 1
ATOM 4606 C CA . THR A 1 577 ? -28 77.938 21.312 1 80.69 577 THR A CA 1
ATOM 4607 C C . THR A 1 577 ? -26.609 78.125 21.922 1 80.69 577 THR A C 1
ATOM 4609 O O . THR A 1 577 ? -26.312 77.625 23 1 80.69 577 THR A O 1
ATOM 4612 N N . LEU A 1 578 ? -25.797 78.938 21.281 1 83.62 578 LEU A N 1
ATOM 4613 C CA . LEU A 1 578 ? -24.422 79.125 21.703 1 83.62 578 LEU A CA 1
ATOM 4614 C C . LEU A 1 578 ? -24.359 79.75 23.078 1 83.62 578 LEU A C 1
ATOM 4616 O O . LEU A 1 578 ? -23.562 79.375 23.938 1 83.62 578 LEU A O 1
ATOM 4620 N N . ASN A 1 579 ? -25.203 80.75 23.297 1 83 579 ASN A N 1
ATOM 4621 C CA . ASN A 1 579 ? -25.188 81.438 24.578 1 83 579 ASN A CA 1
ATOM 4622 C C . ASN A 1 579 ? -25.625 80.562 25.719 1 83 579 ASN A C 1
ATOM 4624 O O . ASN A 1 579 ? -25.062 80.625 26.812 1 83 579 ASN A O 1
ATOM 4628 N N . ALA A 1 580 ? -26.672 79.75 25.391 1 85.75 580 ALA A N 1
ATOM 4629 C CA . ALA A 1 580 ? -27.141 78.812 26.406 1 85.75 580 ALA A CA 1
ATOM 4630 C C . ALA A 1 580 ? -26.062 77.812 26.734 1 85.75 580 ALA A C 1
ATOM 4632 O O . ALA A 1 580 ? -25.906 77.375 27.891 1 85.75 580 ALA A O 1
ATOM 4633 N N . LEU A 1 581 ? -25.391 77.438 25.734 1 87.88 581 LEU A N 1
ATOM 4634 C CA . LEU A 1 581 ? -24.312 76.5 25.906 1 87.88 581 LEU A CA 1
ATOM 4635 C C . LEU A 1 581 ? -23.172 77.062 26.734 1 87.88 581 LEU A C 1
ATOM 4637 O O . LEU A 1 581 ? -22.641 76.375 27.609 1 87.88 581 LEU A O 1
ATOM 4641 N N . ILE A 1 582 ? -22.812 78.25 26.484 1 87.94 582 ILE A N 1
ATOM 4642 C CA . ILE A 1 582 ? -21.734 78.938 27.203 1 87.94 582 ILE A CA 1
ATOM 4643 C C . ILE A 1 582 ? -22.094 79.062 28.688 1 87.94 582 ILE A C 1
ATOM 4645 O O . ILE A 1 582 ? -21.25 78.875 29.562 1 87.94 582 ILE A O 1
ATOM 4649 N N . ASP A 1 583 ? -23.359 79.375 28.969 1 86.81 583 ASP A N 1
ATOM 4650 C CA . ASP A 1 583 ? -23.828 79.5 30.344 1 86.81 583 ASP A CA 1
ATOM 4651 C C . ASP A 1 583 ? -23.75 78.188 31.094 1 86.81 583 ASP A C 1
ATOM 4653 O O . ASP A 1 583 ? -23.375 78.125 32.281 1 86.81 583 ASP A O 1
ATOM 4657 N N . LYS A 1 584 ? -24.047 77.188 30.359 1 90.75 584 LYS A N 1
ATOM 4658 C CA . LYS A 1 584 ? -24.047 75.812 30.969 1 90.75 584 LYS A CA 1
ATOM 4659 C C . LYS A 1 584 ? -22.625 75.375 31.234 1 90.75 584 LYS A C 1
ATOM 4661 O O . LYS A 1 584 ? -22.359 74.625 32.188 1 90.75 584 LYS A O 1
ATOM 4666 N N . LEU A 1 585 ? -21.719 75.812 30.438 1 92.62 585 LEU A N 1
ATOM 4667 C CA . LEU A 1 585 ? -20.328 75.375 30.547 1 92.62 585 LEU A CA 1
ATOM 4668 C C . LEU A 1 585 ? -19.531 76.25 31.469 1 92.62 585 LEU A C 1
ATOM 4670 O O . LEU A 1 585 ? -18.469 75.875 31.969 1 92.62 585 LEU A O 1
ATOM 4674 N N . SER A 1 586 ? -19.969 77.375 31.797 1 90.5 586 SER A N 1
ATOM 4675 C CA . SER A 1 586 ? -19.203 78.438 32.531 1 90.5 586 SER A CA 1
ATOM 4676 C C . SER A 1 586 ? -19.188 78.125 34 1 90.5 586 SER A C 1
ATOM 4678 O O . SER A 1 586 ? -18.328 78.625 34.75 1 90.5 586 SER A O 1
ATOM 4680 N N . SER A 1 587 ? -20.109 77.375 34.469 1 90.25 587 SER A N 1
ATOM 4681 C CA . SER A 1 587 ? -20.141 77.062 35.875 1 90.25 587 SER A CA 1
ATOM 4682 C C . SER A 1 587 ? -20.562 75.625 36.125 1 90.25 587 SER A C 1
ATOM 4684 O O . SER A 1 587 ? -21.406 75.062 35.406 1 90.25 587 SER A O 1
ATOM 4686 N N . LEU A 1 588 ? -19.938 75 37.062 1 91.19 588 LEU A N 1
ATOM 4687 C CA . LEU A 1 588 ? -20.266 73.625 37.469 1 91.19 588 LEU A CA 1
ATOM 4688 C C . LEU A 1 588 ? -20.156 73.438 38.969 1 91.19 588 LEU A C 1
ATOM 4690 O O . LEU A 1 588 ? -19.219 73.938 39.594 1 91.19 588 LEU A O 1
ATOM 4694 N N . HIS A 1 589 ? -21.234 72.812 39.531 1 91.44 589 HIS A N 1
ATOM 4695 C CA . HIS A 1 589 ? -21.172 72.438 40.938 1 91.44 589 HIS A CA 1
ATOM 4696 C C . HIS A 1 589 ? -20.547 71.062 41.094 1 91.44 589 HIS A C 1
ATOM 4698 O O . HIS A 1 589 ? -21.094 70.062 40.562 1 91.44 589 HIS A O 1
ATOM 4704 N N . PHE A 1 590 ? -19.359 71 41.656 1 92.75 590 PHE A N 1
ATOM 4705 C CA . PHE A 1 590 ? -18.609 69.75 41.781 1 92.75 590 PHE A CA 1
ATOM 4706 C C . PHE A 1 590 ? -18.688 69.188 43.188 1 92.75 590 PHE A C 1
ATOM 4708 O O . PHE A 1 590 ? -18.609 69.938 44.156 1 92.75 590 PHE A O 1
ATOM 4715 N N . VAL A 1 591 ? -18.969 67.875 43.312 1 91.75 591 VAL A N 1
ATOM 4716 C CA . VAL A 1 591 ? -18.922 67.125 44.562 1 91.75 591 VAL A CA 1
ATOM 4717 C C . VAL A 1 591 ? -17.969 66 44.438 1 91.75 591 VAL A C 1
ATOM 4719 O O . VAL A 1 591 ? -18.047 65.188 43.469 1 91.75 591 VAL A O 1
ATOM 4722 N N . SER A 1 592 ? -17.047 65.938 45.312 1 90.31 592 SER A N 1
ATOM 4723 C CA . SER A 1 592 ? -16.062 64.875 45.25 1 90.31 592 SER A CA 1
ATOM 4724 C C . SER A 1 592 ? -16.703 63.531 45.438 1 90.31 592 SER A C 1
ATOM 4726 O O . SER A 1 592 ? -17.781 63.406 46.031 1 90.31 592 SER A O 1
ATOM 4728 N N . GLU A 1 593 ? -16.031 62.5 44.875 1 85.75 593 GLU A N 1
ATOM 4729 C CA . GLU A 1 593 ? -16.562 61.156 44.906 1 85.75 593 GLU A CA 1
ATOM 4730 C C . GLU A 1 593 ? -16.797 60.688 46.344 1 85.75 593 GLU A C 1
ATOM 4732 O O . GLU A 1 593 ? -17.766 59.969 46.594 1 85.75 593 GLU A O 1
ATOM 4737 N N . ASP A 1 594 ? -15.906 61.125 47.25 1 81.06 594 ASP A N 1
ATOM 4738 C CA . ASP A 1 594 ? -16.062 60.75 48.656 1 81.06 594 ASP A CA 1
ATOM 4739 C C . ASP A 1 594 ? -16.953 61.75 49.375 1 81.06 594 ASP A C 1
ATOM 4741 O O . ASP A 1 594 ? -17.125 61.656 50.594 1 81.06 594 ASP A O 1
ATOM 4745 N N . HIS A 1 595 ? -17.562 62.781 48.719 1 80.25 595 HIS A N 1
ATOM 4746 C CA . HIS A 1 595 ? -18.531 63.75 49.188 1 80.25 595 HIS A CA 1
ATOM 4747 C C . HIS A 1 595 ? -17.953 64.625 50.312 1 80.25 595 HIS A C 1
ATOM 4749 O O . HIS A 1 595 ? -18.703 65.125 51.125 1 80.25 595 HIS A O 1
ATOM 4755 N N . GLN A 1 596 ? -16.703 64.75 50.344 1 83 596 GLN A N 1
ATOM 4756 C CA . GLN A 1 596 ? -16.062 65.5 51.375 1 83 596 GLN A CA 1
ATOM 4757 C C . GLN A 1 596 ? -15.836 66.938 50.938 1 83 596 GLN A C 1
ATOM 4759 O O . GLN A 1 596 ? -15.672 67.875 51.75 1 83 596 GLN A O 1
ATOM 4764 N N . VAL A 1 597 ? -15.758 67.125 49.656 1 86.62 597 VAL A N 1
ATOM 4765 C CA . VAL A 1 597 ? -15.438 68.438 49.125 1 86.62 597 VAL A CA 1
ATOM 4766 C C . VAL A 1 597 ? -16.516 68.875 48.125 1 86.62 597 VAL A C 1
ATOM 4768 O O . VAL A 1 597 ? -16.906 68.062 47.25 1 86.62 597 VAL A O 1
ATOM 4771 N N . SER A 1 598 ? -17.188 69.938 48.344 1 90.31 598 SER A N 1
ATOM 4772 C CA . SER A 1 598 ? -18.125 70.562 47.406 1 90.31 598 SER A CA 1
ATOM 4773 C C . SER A 1 598 ? -17.609 71.938 46.938 1 90.31 598 SER A C 1
ATOM 4775 O O . SER A 1 598 ? -17.219 72.75 47.75 1 90.31 598 SER A O 1
ATOM 4777 N N . LEU A 1 599 ? -17.391 72.062 45.688 1 90.25 599 LEU A N 1
ATOM 4778 C CA . LEU A 1 599 ? -16.828 73.312 45.125 1 90.25 599 LEU A CA 1
ATOM 4779 C C . LEU A 1 599 ? -17.688 73.812 44 1 90.25 599 LEU A C 1
ATOM 4781 O O . LEU A 1 599 ? -18.281 73.062 43.25 1 90.25 599 LEU A O 1
ATOM 4785 N N . ASP A 1 600 ? -17.859 75.188 43.969 1 88.81 600 ASP A N 1
ATOM 4786 C CA . ASP A 1 600 ? -18.391 75.812 42.75 1 88.81 600 ASP A CA 1
ATOM 4787 C C . ASP A 1 600 ? -17.266 76.188 41.781 1 88.81 600 ASP A C 1
ATOM 4789 O O . ASP A 1 600 ? -16.453 77.062 42.062 1 88.81 600 ASP A O 1
ATOM 4793 N N . VAL A 1 601 ? -17.141 75.438 40.719 1 92.38 601 VAL A N 1
ATOM 4794 C CA . VAL A 1 601 ? -16.078 75.562 39.75 1 92.38 601 VAL A CA 1
ATOM 4795 C C . VAL A 1 601 ? -16.531 76.5 38.625 1 92.38 601 VAL A C 1
ATOM 4797 O O . VAL A 1 601 ? -17.625 76.312 38.062 1 92.38 601 VAL A O 1
ATOM 4800 N N . SER A 1 602 ? -15.805 77.625 38.406 1 91.69 602 SER A N 1
ATOM 4801 C CA . SER A 1 602 ? -16.094 78.5 37.281 1 91.69 602 SER A CA 1
ATOM 4802 C C . SER A 1 602 ? -15.102 78.312 36.125 1 91.69 602 SER A C 1
ATOM 4804 O O . SER A 1 602 ? -13.922 78 36.375 1 91.69 602 SER A O 1
ATOM 4806 N N . VAL A 1 603 ? -15.555 78.375 34.969 1 92.88 603 VAL A N 1
ATOM 4807 C CA . VAL A 1 603 ? -14.766 78.125 33.75 1 92.88 603 VAL A CA 1
ATOM 4808 C C . VAL A 1 603 ? -14.781 79.375 32.875 1 92.88 603 VAL A C 1
ATOM 4810 O O . VAL A 1 603 ? -15.844 79.938 32.625 1 92.88 603 VAL A O 1
ATOM 4813 N N . ALA A 1 604 ? -13.586 79.875 32.531 1 92.44 604 ALA A N 1
ATOM 4814 C CA . ALA A 1 604 ? -13.477 81 31.578 1 92.44 604 ALA A CA 1
ATOM 4815 C C . ALA A 1 604 ? -13.586 80.438 30.141 1 92.44 604 ALA A C 1
ATOM 4817 O O . ALA A 1 604 ? -13.039 79.438 29.812 1 92.44 604 ALA A O 1
ATOM 4818 N N . ILE A 1 605 ? -14.383 81.062 29.359 1 91.06 605 ILE A N 1
ATOM 4819 C CA . ILE A 1 605 ? -14.617 80.625 27.984 1 91.06 605 ILE A CA 1
ATOM 4820 C C . ILE A 1 605 ? -14.305 81.75 27 1 91.06 605 ILE A C 1
ATOM 4822 O O . ILE A 1 605 ? -14.758 82.875 27.188 1 91.06 605 ILE A O 1
ATOM 4826 N N . GLY A 1 606 ? -13.445 81.5 26.062 1 90.06 606 GLY A N 1
ATOM 4827 C CA . GLY A 1 606 ? -13.203 82.312 24.906 1 90.06 606 GLY A CA 1
ATOM 4828 C C . GLY A 1 606 ? -13.789 81.812 23.625 1 90.06 606 GLY A C 1
ATOM 4829 O O . GLY A 1 606 ? -13.75 80.562 23.391 1 90.06 606 GLY A O 1
ATOM 4830 N N . ILE A 1 607 ? -14.477 82.625 22.844 1 87.75 607 ILE A N 1
ATOM 4831 C CA . ILE A 1 607 ? -15.156 82.125 21.641 1 87.75 607 ILE A CA 1
ATOM 4832 C C . ILE A 1 607 ? -14.539 82.75 20.406 1 87.75 607 ILE A C 1
ATOM 4834 O O . ILE A 1 607 ? -14.219 84 20.406 1 87.75 607 ILE A O 1
ATOM 4838 N N . SER A 1 608 ? -14.156 82 19.516 1 84.12 608 SER A N 1
ATOM 4839 C CA . SER A 1 608 ? -13.891 82.438 18.156 1 84.12 608 SER A CA 1
ATOM 4840 C C . SER A 1 608 ? -15.062 82.125 17.219 1 84.12 608 SER A C 1
ATOM 4842 O O . SER A 1 608 ? -15.352 81 16.953 1 84.12 608 SER A O 1
ATOM 4844 N N . CYS A 1 609 ? -15.797 83.125 16.906 1 75.44 609 CYS A N 1
ATOM 4845 C CA . CYS A 1 609 ? -17.031 83.062 16.141 1 75.44 609 CYS A CA 1
ATOM 4846 C C . CYS A 1 609 ? -16.75 82.75 14.672 1 75.44 609 CYS A C 1
ATOM 4848 O O . CYS A 1 609 ? -15.617 83 14.211 1 75.44 609 CYS A O 1
ATOM 4850 N N . PRO A 1 610 ? -17.75 82.25 14.008 1 71 610 PRO A N 1
ATOM 4851 C CA . PRO A 1 610 ? -17.625 82 12.578 1 71 610 PRO A CA 1
ATOM 4852 C C . PRO A 1 610 ? -17.109 83.188 11.805 1 71 610 PRO A C 1
ATOM 4854 O O . PRO A 1 610 ? -17.453 84.375 12.141 1 71 610 PRO A O 1
ATOM 4857 N N . ARG A 1 611 ? -16.172 82.875 11.016 1 71.88 611 ARG A N 1
ATOM 4858 C CA . ARG A 1 611 ? -15.484 83.938 10.266 1 71.88 611 ARG A CA 1
ATOM 4859 C C . ARG A 1 611 ? -15.68 83.75 8.766 1 71.88 611 ARG A C 1
ATOM 4861 O O . ARG A 1 611 ? -16.203 82.688 8.32 1 71.88 611 ARG A O 1
ATOM 4868 N N . ASP A 1 612 ? -15.438 84.812 8.055 1 66.75 612 ASP A N 1
ATOM 4869 C CA . ASP A 1 612 ? -15.664 84.812 6.609 1 66.75 612 ASP A CA 1
ATOM 4870 C C . ASP A 1 612 ? -14.555 84.062 5.879 1 66.75 612 ASP A C 1
ATOM 4872 O O . ASP A 1 612 ? -14.703 83.688 4.715 1 66.75 612 ASP A O 1
ATOM 4876 N N . ARG A 1 613 ? -13.383 83.688 6.598 1 74.31 613 ARG A N 1
ATOM 4877 C CA . ARG A 1 613 ? -12.266 83.125 5.875 1 74.31 613 ARG A CA 1
ATOM 4878 C C . ARG A 1 613 ? -11.695 81.938 6.629 1 74.31 613 ARG A C 1
ATOM 4880 O O . ARG A 1 613 ? -11.906 81.812 7.836 1 74.31 613 ARG A O 1
ATOM 4887 N N . PHE A 1 614 ? -11.07 81.062 5.844 1 77.69 614 PHE A N 1
ATOM 4888 C CA . PHE A 1 614 ? -10.297 79.938 6.348 1 77.69 614 PHE A CA 1
ATOM 4889 C C . PHE A 1 614 ? -9.094 80.375 7.148 1 77.69 614 PHE A C 1
ATOM 4891 O O . PHE A 1 614 ? -8.414 81.375 6.746 1 77.69 614 PHE A O 1
ATOM 4898 N N . MET A 1 615 ? -8.961 79.938 8.391 1 81.25 615 MET A N 1
ATOM 4899 C CA . MET A 1 615 ? -7.824 80.312 9.227 1 81.25 615 MET A CA 1
ATOM 4900 C C . MET A 1 615 ? -7.082 79.125 9.719 1 81.25 615 MET A C 1
ATOM 4902 O O . MET A 1 615 ? -7.648 78 9.758 1 81.25 615 MET A O 1
ATOM 4906 N N . THR A 1 616 ? -5.832 79.25 9.945 1 83.5 616 THR A N 1
ATOM 4907 C CA . THR A 1 616 ? -5.059 78.125 10.531 1 83.5 616 THR A CA 1
ATOM 4908 C C . THR A 1 616 ? -5.504 77.875 11.969 1 83.5 616 THR A C 1
ATOM 4910 O O . THR A 1 616 ? -6.074 78.75 12.617 1 83.5 616 THR A O 1
ATOM 4913 N N . LEU A 1 617 ? -5.34 76.688 12.406 1 86.31 617 LEU A N 1
ATOM 4914 C CA . LEU A 1 617 ? -5.707 76.312 13.758 1 86.31 617 LEU A CA 1
ATOM 4915 C C . LEU A 1 617 ? -5.059 77.25 14.789 1 86.31 617 LEU A C 1
ATOM 4917 O O . LEU A 1 617 ? -5.707 77.688 15.75 1 86.31 617 LEU A O 1
ATOM 4921 N N . GLN A 1 618 ? -3.865 77.625 14.641 1 78.12 618 GLN A N 1
ATOM 4922 C CA . GLN A 1 618 ? -3.119 78.438 15.578 1 78.12 618 GLN A CA 1
ATOM 4923 C C . GLN A 1 618 ? -3.725 79.875 15.68 1 78.12 618 GLN A C 1
ATOM 4925 O O . GLN A 1 618 ? -3.826 80.438 16.781 1 78.12 618 GLN A O 1
ATOM 4930 N N . GLU A 1 619 ? -4.094 80.375 14.562 1 80.25 619 GLU A N 1
ATOM 4931 C CA . GLU A 1 619 ? -4.699 81.688 14.531 1 80.25 619 GLU A CA 1
ATOM 4932 C C . GLU A 1 619 ? -6.031 81.688 15.281 1 80.25 619 GLU A C 1
ATOM 4934 O O . GLU A 1 619 ? -6.309 82.625 16.047 1 80.25 619 GLU A O 1
ATOM 4939 N N . VAL A 1 620 ? -6.766 80.688 15.031 1 84.75 620 VAL A N 1
ATOM 4940 C CA . VAL A 1 620 ? -8.07 80.625 15.672 1 84.75 620 VAL A CA 1
ATOM 4941 C C . VAL A 1 620 ? -7.898 80.375 17.172 1 84.75 620 VAL A C 1
ATOM 4943 O O . VAL A 1 620 ? -8.641 80.938 17.984 1 84.75 620 VAL A O 1
ATOM 4946 N N . LEU A 1 621 ? -6.953 79.625 17.578 1 85.62 621 LEU A N 1
ATOM 4947 C CA . LEU A 1 621 ? -6.66 79.375 18.984 1 85.62 621 LEU A CA 1
ATOM 4948 C C . LEU A 1 621 ? -6.223 80.625 19.688 1 85.62 621 LEU A C 1
ATOM 4950 O O . LEU A 1 621 ? -6.625 80.875 20.828 1 85.62 621 LEU A O 1
ATOM 4954 N N . ASN A 1 622 ? -5.449 81.375 19.031 1 78.69 622 ASN A N 1
ATOM 4955 C CA . ASN A 1 622 ? -4.977 82.688 19.594 1 78.69 622 ASN A CA 1
ATOM 4956 C C . ASN A 1 622 ? -6.129 83.625 19.828 1 78.69 622 ASN A C 1
ATOM 4958 O O . ASN A 1 622 ? -6.16 84.312 20.844 1 78.69 622 ASN A O 1
ATOM 4962 N N . GLU A 1 623 ? -6.949 83.688 18.875 1 81.12 623 GLU A N 1
ATOM 4963 C CA . GLU A 1 623 ? -8.125 84.562 19 1 81.12 623 GLU A CA 1
ATOM 4964 C C . GLU A 1 623 ? -8.984 84.125 20.203 1 81.12 623 GLU A C 1
ATOM 4966 O O . GLU A 1 623 ? -9.406 84.938 20.984 1 81.12 623 GLU A O 1
ATOM 4971 N N . ALA A 1 624 ? -9.219 82.812 20.234 1 84.25 624 ALA A N 1
ATOM 4972 C CA . ALA A 1 624 ? -10.062 82.312 21.312 1 84.25 624 ALA A CA 1
ATOM 4973 C C . ALA A 1 624 ? -9.375 82.438 22.672 1 84.25 624 ALA A C 1
ATOM 4975 O O . ALA A 1 624 ? -10.031 82.75 23.672 1 84.25 624 ALA A O 1
ATOM 4976 N N . ASP A 1 625 ? -8.125 82.25 22.75 1 80.62 625 ASP A N 1
ATOM 4977 C CA . ASP A 1 625 ? -7.336 82.375 23.969 1 80.62 625 ASP A CA 1
ATOM 4978 C C . ASP A 1 625 ? -7.375 83.812 24.5 1 80.62 625 ASP A C 1
ATOM 4980 O O . ASP A 1 625 ? -7.508 84.062 25.703 1 80.62 625 ASP A O 1
ATOM 4984 N N . GLN A 1 626 ? -7.262 84.75 23.578 1 78.12 626 GLN A N 1
ATOM 4985 C CA . GLN A 1 626 ? -7.344 86.188 23.953 1 78.12 626 GLN A CA 1
ATOM 4986 C C . GLN A 1 626 ? -8.719 86.5 24.5 1 78.12 626 GLN A C 1
ATOM 4988 O O . GLN A 1 626 ? -8.828 87.188 25.5 1 78.12 626 GLN A O 1
ATOM 4993 N N . ALA A 1 627 ? -9.719 86.062 23.859 1 78.38 627 ALA A N 1
ATOM 4994 C CA . ALA A 1 627 ? -11.086 86.25 24.312 1 78.38 627 ALA A CA 1
ATOM 4995 C C . ALA A 1 627 ? -11.305 85.625 25.703 1 78.38 627 ALA A C 1
ATOM 4997 O O . ALA A 1 627 ? -12.016 86.25 26.531 1 78.38 627 ALA A O 1
ATOM 4998 N N . MET A 1 628 ? -10.75 84.562 25.953 1 81 628 MET A N 1
ATOM 4999 C CA . MET A 1 628 ? -10.836 83.875 27.234 1 81 628 MET A CA 1
ATOM 5000 C C . MET A 1 628 ? -10.156 84.688 28.328 1 81 628 MET A C 1
ATOM 5002 O O . MET A 1 628 ? -10.688 84.812 29.438 1 81 628 MET A O 1
ATOM 5006 N N . TYR A 1 629 ? -8.938 85.25 28.016 1 74.5 629 TYR A N 1
ATOM 5007 C CA . TYR A 1 629 ? -8.195 86.062 28.953 1 74.5 629 TYR A CA 1
ATOM 5008 C C . TYR A 1 629 ? -9.008 87.312 29.344 1 74.5 629 TYR A C 1
ATOM 5010 O O . TYR A 1 629 ? -8.992 87.688 30.5 1 74.5 629 TYR A O 1
ATOM 5018 N N . ASP A 1 630 ? -9.695 87.875 28.375 1 74.62 630 ASP A N 1
ATOM 5019 C CA . ASP A 1 630 ? -10.562 89 28.641 1 74.62 630 ASP A CA 1
ATOM 5020 C C . ASP A 1 630 ? -11.734 88.625 29.531 1 74.62 630 ASP A C 1
ATOM 5022 O O . ASP A 1 630 ? -12.109 89.375 30.438 1 74.62 630 ASP A O 1
ATOM 5026 N N . HIS A 1 631 ? -12.242 87.438 29.328 1 73.06 631 HIS A N 1
ATOM 5027 C CA . HIS A 1 631 ? -13.328 86.938 30.141 1 73.06 631 HIS A CA 1
ATOM 5028 C C . HIS A 1 631 ? -12.883 86.688 31.578 1 73.06 631 HIS A C 1
ATOM 5030 O O . HIS A 1 631 ? -13.625 87 32.5 1 73.06 631 HIS A O 1
ATOM 5036 N N . LYS A 1 632 ? -11.68 86.188 31.797 1 73.44 632 LYS A N 1
ATOM 5037 C CA . LYS A 1 632 ? -11.102 85.938 33.125 1 73.44 632 LYS A CA 1
ATOM 5038 C C . LYS A 1 632 ? -10.945 87.25 33.875 1 73.44 632 LYS A C 1
ATOM 5040 O O . LYS A 1 632 ? -11.195 87.312 35.094 1 73.44 632 LYS A O 1
ATOM 5045 N N . ARG A 1 633 ? -10.531 88.312 33.219 1 64.19 633 ARG A N 1
ATOM 5046 C CA . ARG A 1 633 ? -10.281 89.625 33.812 1 64.19 633 ARG A CA 1
ATOM 5047 C C . ARG A 1 633 ? -11.594 90.312 34.156 1 64.19 633 ARG A C 1
ATOM 5049 O O . ARG A 1 633 ? -11.695 91 35.156 1 64.19 633 ARG A O 1
ATOM 5056 N N . GLU A 1 634 ? -12.492 90.312 33.344 1 57.59 634 GLU A N 1
ATOM 5057 C CA . GLU A 1 634 ? -13.781 90.938 33.594 1 57.59 634 GLU A CA 1
ATOM 5058 C C . GLU A 1 634 ? -14.469 90.375 34.812 1 57.59 634 GLU A C 1
ATOM 5060 O O . GLU A 1 634 ? -15.062 91.062 35.625 1 57.59 634 GLU A O 1
ATOM 5065 N N . LYS A 1 635 ? -14.375 89.125 35.125 1 50.91 635 LYS A N 1
ATOM 5066 C CA . LYS A 1 635 ? -14.961 88.5 36.281 1 50.91 635 LYS A CA 1
ATOM 5067 C C . LYS A 1 635 ? -14.102 88.75 37.531 1 50.91 635 LYS A C 1
ATOM 5069 O O . LYS A 1 635 ? -14.617 88.75 38.656 1 50.91 635 LYS A O 1
ATOM 5074 N N . HIS A 1 636 ? -12.82 88.938 37.5 1 45.31 636 HIS A N 1
ATOM 5075 C CA . HIS A 1 636 ? -12.008 89.375 38.625 1 45.31 636 HIS A CA 1
ATOM 5076 C C . HIS A 1 636 ? -12.359 90.812 39 1 45.31 636 HIS A C 1
ATOM 5078 O O . HIS A 1 636 ? -12.266 91.188 40.188 1 45.31 636 HIS A O 1
ATOM 5084 N N . ARG A 1 637 ? -12.766 91.625 38.219 1 40.22 637 ARG A N 1
ATOM 5085 C CA . ARG A 1 637 ? -13.234 93 38.594 1 40.22 637 ARG A CA 1
ATOM 5086 C C . ARG A 1 637 ? -14.547 92.875 39.375 1 40.22 637 ARG A C 1
ATOM 5088 O O . ARG A 1 637 ? -14.82 93.75 40.219 1 40.22 637 ARG A O 1
ATOM 5095 N N . CYS A 1 638 ? -15.375 92 39.062 1 34.44 638 CYS A N 1
ATOM 5096 C CA . CYS A 1 638 ? -16.656 92 39.75 1 34.44 638 CYS A CA 1
ATOM 5097 C C . CYS A 1 638 ? -16.5 91.5 41.188 1 34.44 638 CYS A C 1
ATOM 5099 O O . CYS A 1 638 ? -17.391 91.688 42.031 1 34.44 638 CYS A O 1
ATOM 5101 N N . ILE A 1 639 ? -15.438 90.812 41.469 1 34.56 639 ILE A N 1
ATOM 5102 C CA . ILE A 1 639 ? -15.422 90.312 42.844 1 34.56 639 ILE A CA 1
ATOM 5103 C C . ILE A 1 639 ? -15.023 91.5 43.781 1 34.56 639 ILE A C 1
ATOM 5105 O O . ILE A 1 639 ? -15.109 91.375 45 1 34.56 639 ILE A O 1
ATOM 5109 N N . ILE A 1 640 ? -14.375 92.562 43.25 1 31.95 640 ILE A N 1
ATOM 5110 C CA . ILE A 1 640 ? -13.992 93.438 44.344 1 31.95 640 ILE A CA 1
ATOM 5111 C C . ILE A 1 640 ? -15.242 94.125 44.938 1 31.95 640 ILE A C 1
ATOM 5113 O O . ILE A 1 640 ? -15.18 94.688 46 1 31.95 640 ILE A O 1
ATOM 5117 N N . SER A 1 641 ? -16.203 94.375 44.031 1 29.91 641 SER A N 1
ATOM 5118 C CA . SER A 1 641 ? -17.078 95.312 44.688 1 29.91 641 SER A CA 1
ATOM 5119 C C . SER A 1 641 ? -17.906 94.625 45.781 1 29.91 641 SER A C 1
ATOM 5121 O O . SER A 1 641 ? -18.734 95.312 46.438 1 29.91 641 SER A O 1
ATOM 5123 N N . ARG A 1 642 ? -18.109 93.312 45.625 1 28.98 642 ARG A N 1
ATOM 5124 C CA . ARG A 1 642 ? -19.094 93 46.656 1 28.98 642 ARG A CA 1
ATOM 5125 C C . ARG A 1 642 ? -18.469 93.062 48.062 1 28.98 642 ARG A C 1
ATOM 5127 O O . ARG A 1 642 ? -17.781 92.125 48.438 1 28.98 642 ARG A O 1
ATOM 5134 N N . GLN A 1 643 ? -17.922 94.125 48.469 1 26.48 643 GLN A N 1
ATOM 5135 C CA . GLN A 1 643 ? -17.906 94.375 49.906 1 26.48 643 GLN A CA 1
ATOM 5136 C C . GLN A 1 643 ? -19.297 94.188 50.5 1 26.48 643 GLN A C 1
ATOM 5138 O O . GLN A 1 643 ? -20.125 95.125 50.438 1 26.48 643 GLN A O 1
ATOM 5143 N N . SER A 1 644 ? -20.109 93.25 50.25 1 23.92 644 SER A N 1
ATOM 5144 C CA . SER A 1 644 ? -21.094 93.125 51.344 1 23.92 644 SER A CA 1
ATOM 5145 C C . SER A 1 644 ? -20.406 93.188 52.688 1 23.92 644 SER A C 1
ATOM 5147 O O . SER A 1 644 ? -19.203 92.938 52.781 1 23.92 644 SER A O 1
ATOM 5149 N N . ASN A 1 645 ? -21.25 93.75 53.75 1 23.44 645 ASN A N 1
ATOM 5150 C CA . ASN A 1 645 ? -21.781 93.438 55.062 1 23.44 645 ASN A CA 1
ATOM 5151 C C . ASN A 1 645 ? -21.781 91.938 55.344 1 23.44 645 ASN A C 1
ATOM 5153 O O . ASN A 1 645 ? -22.125 91.188 54.469 1 23.44 645 ASN A O 1
ATOM 5157 N N . GLU A 1 646 ? -20.953 91.375 56.188 1 23.61 646 GLU A N 1
ATOM 5158 C CA . GLU A 1 646 ? -21.125 90.188 56.969 1 23.61 646 GLU A CA 1
ATOM 5159 C C . GLU A 1 646 ? -22.578 90 57.406 1 23.61 646 GLU A C 1
ATOM 5161 O O . GLU A 1 646 ? -23.031 88.875 57.625 1 23.61 646 GLU A O 1
ATOM 5166 N N . GLN A 1 647 ? -23.438 90.938 58.219 1 23.05 647 GLN A N 1
ATOM 5167 C CA . GLN A 1 647 ? -24.266 90.25 59.188 1 23.05 647 GLN A CA 1
ATOM 5168 C C . GLN A 1 647 ? -25.344 89.375 58.469 1 23.05 647 GLN A C 1
ATOM 5170 O O . GLN A 1 647 ? -25.625 88.25 58.875 1 23.05 647 GLN A O 1
ATOM 5175 N N . ASN A 1 648 ? -26.25 89.938 57.625 1 21.3 648 ASN A N 1
ATOM 5176 C CA . ASN A 1 648 ? -27.609 89.5 57.875 1 21.3 648 ASN A CA 1
ATOM 5177 C C . ASN A 1 648 ? -27.766 88 57.75 1 21.3 648 ASN A C 1
ATOM 5179 O O . ASN A 1 648 ? -27.531 87.438 56.656 1 21.3 648 ASN A O 1
ATOM 5183 N N . VAL A 1 649 ? -27.328 87.188 58.781 1 19.81 649 VAL A N 1
ATOM 5184 C CA . VAL A 1 649 ? -28.281 86.312 59.469 1 19.81 649 VAL A CA 1
ATOM 5185 C C . VAL A 1 649 ? -29.578 87.062 59.719 1 19.81 649 VAL A C 1
ATOM 5187 O O . VAL A 1 649 ? -29.594 88.062 60.406 1 19.81 649 VAL A O 1
ATOM 5190 N N . VAL A 1 650 ? -30.484 87.312 58.906 1 19.3 650 VAL A N 1
ATOM 5191 C CA . VAL A 1 650 ? -31.891 87.688 58.844 1 19.3 650 VAL A CA 1
ATOM 5192 C C . VAL A 1 650 ? -32.688 86.875 59.844 1 19.3 650 VAL A C 1
ATOM 5194 O O . VAL A 1 650 ? -32.75 85.688 59.719 1 19.3 650 VAL A O 1
ATOM 5197 N N . HIS A 1 651 ? -32.531 87.125 61.25 1 18.23 651 HIS A N 1
ATOM 5198 C CA . HIS A 1 651 ? -33.594 87.125 62.219 1 18.23 651 HIS A CA 1
ATOM 5199 C C . HIS A 1 651 ? -34.75 88.062 61.781 1 18.23 651 HIS A C 1
ATOM 5201 O O . HIS A 1 651 ? -34.531 89.188 61.406 1 18.23 651 HIS A O 1
ATOM 5207 N N . PHE A 1 652 ? -35.906 87.625 61.5 1 17.86 652 PHE A N 1
ATOM 5208 C CA . PHE A 1 652 ? -37.281 87.75 61.031 1 17.86 652 PHE A CA 1
ATOM 5209 C C . PHE A 1 652 ? -38.125 88.562 62.031 1 17.86 652 PHE A C 1
ATOM 5211 O O . PHE A 1 652 ? -38.625 88 63 1 17.86 652 PHE A O 1
ATOM 5218 N N . SER A 1 653 ? -37.844 89.5 62.969 1 21.81 653 SER A N 1
ATOM 5219 C CA . SER A 1 653 ? -39.094 90.125 63.375 1 21.81 653 SER A CA 1
ATOM 5220 C C . SER A 1 653 ? -39.781 90.875 62.188 1 21.81 653 SER A C 1
ATOM 5222 O O . SER A 1 653 ? -39.094 91.438 61.344 1 21.81 653 SER A O 1
ATOM 5224 N N . LYS A 1 654 ? -41 90.375 61.781 1 21.7 654 LYS A N 1
ATOM 5225 C CA . LYS A 1 654 ? -42.094 91 61 1 21.7 654 LYS A CA 1
ATOM 5226 C C . LYS A 1 654 ? -42.469 92.375 61.562 1 21.7 654 LYS A C 1
ATOM 5228 O O . LYS A 1 654 ? -42.938 92.438 62.688 1 21.7 654 LYS A O 1
ATOM 5233 N N . GLY A 1 655 ? -41.625 93.375 61.906 1 18.44 655 GLY A N 1
ATOM 5234 C CA . GLY A 1 655 ? -42.562 94.5 62.094 1 18.44 655 GLY A CA 1
ATOM 5235 C C . GLY A 1 655 ? -43.625 94.562 61.031 1 18.44 655 GLY A C 1
ATOM 5236 O O . GLY A 1 655 ? -43.625 93.75 60.094 1 18.44 655 GLY A O 1
ATOM 5237 N N . GLY A 1 656 ? -44.062 95.812 60.844 1 18.48 656 GLY A N 1
ATOM 5238 C CA . GLY A 1 656 ? -45.031 96.625 60.094 1 18.48 656 GLY A CA 1
ATOM 5239 C C . GLY A 1 656 ? -44.875 96.5 58.594 1 18.48 656 GLY A C 1
ATOM 5240 O O . GLY A 1 656 ? -43.812 96.125 58.094 1 18.48 656 GLY A O 1
ATOM 5241 N N . MET B 1 1 ? 64.125 18.562 -25.391 1 28.77 1 MET B N 1
ATOM 5242 C CA . MET B 1 1 ? 63.031 17.875 -26.031 1 28.77 1 MET B CA 1
ATOM 5243 C C . MET B 1 1 ? 62.062 17.312 -24.984 1 28.77 1 MET B C 1
ATOM 5245 O O . MET B 1 1 ? 62.5 16.609 -24.062 1 28.77 1 MET B O 1
ATOM 5249 N N . PRO B 1 2 ? 60.969 18.062 -24.641 1 35.38 2 PRO B N 1
ATOM 5250 C CA . PRO B 1 2 ? 60.094 17.547 -23.594 1 35.38 2 PRO B CA 1
ATOM 5251 C C . PRO B 1 2 ? 59.656 16.109 -23.844 1 35.38 2 PRO B C 1
ATOM 5253 O O . PRO B 1 2 ? 59.312 15.742 -24.969 1 35.38 2 PRO B O 1
ATOM 5256 N N . VAL B 1 3 ? 60.438 15.141 -23.281 1 30.73 3 VAL B N 1
ATOM 5257 C CA . VAL B 1 3 ? 60 13.742 -23.312 1 30.73 3 VAL B CA 1
ATOM 5258 C C . VAL B 1 3 ? 58.5 13.656 -23.094 1 30.73 3 VAL B C 1
ATOM 5260 O O . VAL B 1 3 ? 58 14.039 -22.031 1 30.73 3 VAL B O 1
ATOM 5263 N N . LYS B 1 4 ? 57.781 13.812 -24.062 1 41.66 4 LYS B N 1
ATOM 5264 C CA . LYS B 1 4 ? 56.344 13.523 -24.016 1 41.66 4 LYS B CA 1
ATOM 5265 C C . LYS B 1 4 ? 56.062 12.281 -23.172 1 41.66 4 LYS B C 1
ATOM 5267 O O . LYS B 1 4 ? 56.594 11.211 -23.438 1 41.66 4 LYS B O 1
ATOM 5272 N N . ALA B 1 5 ? 55.719 12.391 -21.969 1 50.59 5 ALA B N 1
ATOM 5273 C CA . ALA B 1 5 ? 55.406 11.32 -21.031 1 50.59 5 ALA B CA 1
ATOM 5274 C C . ALA B 1 5 ? 54.719 10.164 -21.734 1 50.59 5 ALA B C 1
ATOM 5276 O O . ALA B 1 5 ? 53.625 10.344 -22.312 1 50.59 5 ALA B O 1
ATOM 5277 N N . GLN B 1 6 ? 55.344 9.195 -22.406 1 55.81 6 GLN B N 1
ATOM 5278 C CA . GLN B 1 6 ? 54.812 8.062 -23.156 1 55.81 6 GLN B CA 1
ATOM 5279 C C . GLN B 1 6 ? 53.688 7.363 -22.375 1 55.81 6 GLN B C 1
ATOM 5281 O O . GLN B 1 6 ? 53.875 6.988 -21.219 1 55.81 6 GLN B O 1
ATOM 5286 N N . THR B 1 7 ? 52.469 7.496 -22.703 1 73.06 7 THR B N 1
ATOM 5287 C CA . THR B 1 7 ? 51.312 6.848 -22.109 1 73.06 7 THR B CA 1
ATOM 5288 C C . THR B 1 7 ? 51.469 5.328 -22.125 1 73.06 7 THR B C 1
ATOM 5290 O O . THR B 1 7 ? 51.688 4.73 -23.172 1 73.06 7 THR B O 1
ATOM 5293 N N . PRO B 1 8 ? 51.688 4.684 -20.938 1 84.19 8 PRO B N 1
ATOM 5294 C CA . PRO B 1 8 ? 51.812 3.225 -20.891 1 84.19 8 PRO B CA 1
ATOM 5295 C C . PRO B 1 8 ? 50.688 2.504 -21.609 1 84.19 8 PRO B C 1
ATOM 5297 O O . PRO B 1 8 ? 49.531 2.939 -21.562 1 84.19 8 PRO B O 1
ATOM 5300 N N . SER B 1 9 ? 51.062 1.566 -22.531 1 92.19 9 SER B N 1
ATOM 5301 C CA . SER B 1 9 ? 50.125 0.795 -23.312 1 92.19 9 SER B CA 1
ATOM 5302 C C . SER B 1 9 ? 49.906 -0.597 -22.719 1 92.19 9 SER B C 1
ATOM 5304 O O . SER B 1 9 ? 50.875 -1.256 -22.328 1 92.19 9 SER B O 1
ATOM 5306 N N . TYR B 1 10 ? 48.688 -0.971 -22.547 1 96.06 10 TYR B N 1
ATOM 5307 C CA . TYR B 1 10 ? 48.344 -2.279 -22.016 1 96.06 10 TYR B CA 1
ATOM 5308 C C . TYR B 1 10 ? 47.375 -3.025 -22.938 1 96.06 10 TYR B C 1
ATOM 5310 O O . TYR B 1 10 ? 46.5 -2.42 -23.531 1 96.06 10 TYR B O 1
ATOM 5318 N N . LYS B 1 11 ? 47.562 -4.316 -23.047 1 97.19 11 LYS B N 1
ATOM 5319 C CA . LYS B 1 11 ? 46.688 -5.168 -23.875 1 97.19 11 LYS B CA 1
ATOM 5320 C C . LYS B 1 11 ? 45.656 -5.871 -23.031 1 97.19 11 LYS B C 1
ATOM 5322 O O . LYS B 1 11 ? 45.969 -6.535 -22.031 1 97.19 11 LYS B O 1
ATOM 5327 N N . VAL B 1 12 ? 44.438 -5.707 -23.438 1 97 12 VAL B N 1
ATOM 5328 C CA . VAL B 1 12 ? 43.312 -6.359 -22.75 1 97 12 VAL B CA 1
ATOM 5329 C C . VAL B 1 12 ? 42.688 -7.41 -23.656 1 97 12 VAL B C 1
ATOM 5331 O O . VAL B 1 12 ? 42.25 -7.098 -24.766 1 97 12 VAL B O 1
ATOM 5334 N N . ALA B 1 13 ? 42.656 -8.602 -23.156 1 96.19 13 ALA B N 1
ATOM 5335 C CA . ALA B 1 13 ? 42.094 -9.703 -23.922 1 96.19 13 ALA B CA 1
ATOM 5336 C C . ALA B 1 13 ? 40.562 -9.766 -23.75 1 96.19 13 ALA B C 1
ATOM 5338 O O . ALA B 1 13 ? 40.062 -9.68 -22.641 1 96.19 13 ALA B O 1
ATOM 5339 N N . MET B 1 14 ? 39.812 -9.875 -24.844 1 91.25 14 MET B N 1
ATOM 5340 C CA . MET B 1 14 ? 38.375 -9.969 -24.734 1 91.25 14 MET B CA 1
ATOM 5341 C C . MET B 1 14 ? 37.781 -10.688 -25.953 1 91.25 14 MET B C 1
ATOM 5343 O O . MET B 1 14 ? 38.469 -10.898 -26.938 1 91.25 14 MET B O 1
ATOM 5347 N N . GLU B 1 15 ? 36.562 -11.086 -25.797 1 86.44 15 GLU B N 1
ATOM 5348 C CA . GLU B 1 15 ? 35.781 -11.602 -26.922 1 86.44 15 GLU B CA 1
ATOM 5349 C C . GLU B 1 15 ? 35.094 -10.469 -27.688 1 86.44 15 GLU B C 1
ATOM 5351 O O . GLU B 1 15 ? 34.938 -9.367 -27.156 1 86.44 15 GLU B O 1
ATOM 5356 N N . ALA B 1 16 ? 34.75 -10.625 -28.938 1 77.75 16 ALA B N 1
ATOM 5357 C CA . ALA B 1 16 ? 34.188 -9.594 -29.812 1 77.75 16 ALA B CA 1
ATOM 5358 C C . ALA B 1 16 ? 32.969 -8.945 -29.188 1 77.75 16 ALA B C 1
ATOM 5360 O O . ALA B 1 16 ? 32.781 -7.723 -29.266 1 77.75 16 ALA B O 1
ATOM 5361 N N . ASP B 1 17 ? 32.062 -9.586 -28.438 1 78.44 17 ASP B N 1
ATOM 5362 C CA . ASP B 1 17 ? 30.812 -9 -27.938 1 78.44 17 ASP B CA 1
ATOM 5363 C C . ASP B 1 17 ? 30.828 -8.906 -26.422 1 78.44 17 ASP B C 1
ATOM 5365 O O . ASP B 1 17 ? 29.781 -8.953 -25.766 1 78.44 17 ASP B O 1
ATOM 5369 N N . ASP B 1 18 ? 32.031 -8.547 -26 1 87.06 18 ASP B N 1
ATOM 5370 C CA . ASP B 1 18 ? 32.188 -8.383 -24.547 1 87.06 18 ASP B CA 1
ATOM 5371 C C . ASP B 1 18 ? 32 -6.922 -24.156 1 87.06 18 ASP B C 1
ATOM 5373 O O . ASP B 1 18 ? 33 -6.215 -23.922 1 87.06 18 ASP B O 1
ATOM 5377 N N . VAL B 1 19 ? 30.781 -6.539 -23.969 1 87.69 19 VAL B N 1
ATOM 5378 C CA . VAL B 1 19 ? 30.438 -5.148 -23.688 1 87.69 19 VAL B CA 1
ATOM 5379 C C . VAL B 1 19 ? 30.938 -4.758 -22.297 1 87.69 19 VAL B C 1
ATOM 5381 O O . VAL B 1 19 ? 31.359 -3.623 -22.078 1 87.69 19 VAL B O 1
ATOM 5384 N N . VAL B 1 20 ? 30.969 -5.656 -21.375 1 91.25 20 VAL B N 1
ATOM 5385 C CA . VAL B 1 20 ? 31.359 -5.375 -20 1 91.25 20 VAL B CA 1
ATOM 5386 C C . VAL B 1 20 ? 32.844 -4.973 -19.953 1 91.25 20 VAL B C 1
ATOM 5388 O O . VAL B 1 20 ? 33.188 -3.926 -19.391 1 91.25 20 VAL B O 1
ATOM 5391 N N . THR B 1 21 ? 33.656 -5.801 -20.578 1 92.69 21 THR B N 1
ATOM 5392 C CA . THR B 1 21 ? 35.094 -5.523 -20.594 1 92.69 21 THR B CA 1
ATOM 5393 C C . THR B 1 21 ? 35.375 -4.184 -21.266 1 92.69 21 THR B C 1
ATOM 5395 O O . THR B 1 21 ? 36.188 -3.406 -20.781 1 92.69 21 THR B O 1
ATOM 5398 N N . ARG B 1 22 ? 34.719 -3.969 -22.266 1 92.88 22 ARG B N 1
ATOM 5399 C CA . ARG B 1 22 ? 34.906 -2.73 -23.016 1 92.88 22 ARG B CA 1
ATOM 5400 C C . ARG B 1 22 ? 34.562 -1.516 -22.156 1 92.88 22 ARG B C 1
ATOM 5402 O O . ARG B 1 22 ? 35.312 -0.54 -22.109 1 92.88 22 ARG B O 1
ATOM 5409 N N . VAL B 1 23 ? 33.438 -1.567 -21.516 1 93.75 23 VAL B N 1
ATOM 5410 C CA . VAL B 1 23 ? 32.969 -0.449 -20.703 1 93.75 23 VAL B CA 1
ATOM 5411 C C . VAL B 1 23 ? 33.938 -0.207 -19.547 1 93.75 23 VAL B C 1
ATOM 5413 O O . VAL B 1 23 ? 34.312 0.937 -19.266 1 93.75 23 VAL B O 1
ATOM 5416 N N . LEU B 1 24 ? 34.375 -1.25 -18.922 1 95.12 24 LEU B N 1
ATOM 5417 C CA . LEU B 1 24 ? 35.25 -1.146 -17.766 1 95.12 24 LEU B CA 1
ATOM 5418 C C . LEU B 1 24 ? 36.594 -0.561 -18.156 1 95.12 24 LEU B C 1
ATOM 5420 O O . LEU B 1 24 ? 37.062 0.4 -17.531 1 95.12 24 LEU B O 1
ATOM 5424 N N . PHE B 1 25 ? 37.188 -1.071 -19.203 1 96.12 25 PHE B N 1
ATOM 5425 C CA . PHE B 1 25 ? 38.562 -0.681 -19.516 1 96.12 25 PHE B CA 1
ATOM 5426 C C . PHE B 1 25 ? 38.562 0.627 -20.297 1 96.12 25 PHE B C 1
ATOM 5428 O O . PHE B 1 25 ? 39.594 1.342 -20.297 1 96.12 25 PHE B O 1
ATOM 5435 N N . ASP B 1 26 ? 37.469 0.979 -20.969 1 95.62 26 ASP B N 1
ATOM 5436 C CA . ASP B 1 26 ? 37.375 2.332 -21.516 1 95.62 26 ASP B CA 1
ATOM 5437 C C . ASP B 1 26 ? 37.375 3.371 -20.391 1 95.62 26 ASP B C 1
ATOM 5439 O O . ASP B 1 26 ? 38.031 4.41 -20.516 1 95.62 26 ASP B O 1
ATOM 5443 N N . ALA B 1 27 ? 36.625 3.055 -19.391 1 95.88 27 ALA B N 1
ATOM 5444 C CA . ALA B 1 27 ? 36.594 3.951 -18.25 1 95.88 27 ALA B CA 1
ATOM 5445 C C . ALA B 1 27 ? 37.969 4.047 -17.578 1 95.88 27 ALA B C 1
ATOM 5447 O O . ALA B 1 27 ? 38.406 5.137 -17.219 1 95.88 27 ALA B O 1
ATOM 5448 N N . VAL B 1 28 ? 38.594 2.932 -17.422 1 95.94 28 VAL B N 1
ATOM 5449 C CA . VAL B 1 28 ? 39.906 2.859 -16.797 1 95.94 28 VAL B CA 1
ATOM 5450 C C . VAL B 1 28 ? 40.938 3.631 -17.625 1 95.94 28 VAL B C 1
ATOM 5452 O O . VAL B 1 28 ? 41.75 4.387 -17.094 1 95.94 28 VAL B O 1
ATOM 5455 N N . ALA B 1 29 ? 40.906 3.441 -18.906 1 96 29 ALA B N 1
ATOM 5456 C CA . ALA B 1 29 ? 41.812 4.117 -19.828 1 96 29 ALA B CA 1
ATOM 5457 C C . ALA B 1 29 ? 41.656 5.633 -19.734 1 96 29 ALA B C 1
ATOM 5459 O O . ALA B 1 29 ? 42.656 6.359 -19.719 1 96 29 ALA B O 1
ATOM 5460 N N . SER B 1 30 ? 40.469 6.008 -19.688 1 94.56 30 SER B N 1
ATOM 5461 C CA . SER B 1 30 ? 40.188 7.438 -19.625 1 94.56 30 SER B CA 1
ATOM 5462 C C . SER B 1 30 ? 40.625 8.031 -18.281 1 94.56 30 SER B C 1
ATOM 5464 O O . SER B 1 30 ? 41.219 9.109 -18.25 1 94.56 30 SER B O 1
ATOM 5466 N N . LYS B 1 31 ? 40.344 7.367 -17.203 1 94.62 31 LYS B N 1
ATOM 5467 C CA . LYS B 1 31 ? 40.625 7.867 -15.852 1 94.62 31 LYS B CA 1
ATOM 5468 C C . LYS B 1 31 ? 42.156 7.945 -15.609 1 94.62 31 LYS B C 1
ATOM 5470 O O . LYS B 1 31 ? 42.625 8.938 -15.07 1 94.62 31 LYS B O 1
ATOM 5475 N N . PHE B 1 32 ? 42.875 6.934 -16 1 94.19 32 PHE B N 1
ATOM 5476 C CA . PHE B 1 32 ? 44.281 6.828 -15.672 1 94.19 32 PHE B CA 1
ATOM 5477 C C . PHE B 1 32 ? 45.156 7.195 -16.859 1 94.19 32 PHE B C 1
ATOM 5479 O O . PHE B 1 32 ? 46.375 7.07 -16.812 1 94.19 32 PHE B O 1
ATOM 5486 N N . GLN B 1 33 ? 44.531 7.629 -17.969 1 92 33 GLN B N 1
ATOM 5487 C CA . GLN B 1 33 ? 45.25 8.039 -19.172 1 92 33 GLN B CA 1
ATOM 5488 C C . GLN B 1 33 ? 46.156 6.938 -19.688 1 92 33 GLN B C 1
ATOM 5490 O O . GLN B 1 33 ? 47.344 7.172 -19.906 1 92 33 GLN B O 1
ATOM 5495 N N . LEU B 1 34 ? 45.594 5.797 -19.781 1 93.75 34 LEU B N 1
ATOM 5496 C CA . LEU B 1 34 ? 46.281 4.629 -20.312 1 93.75 34 LEU B CA 1
ATOM 5497 C C . LEU B 1 34 ? 45.875 4.355 -21.75 1 93.75 34 LEU B C 1
ATOM 5499 O O . LEU B 1 34 ? 44.75 4.68 -22.141 1 93.75 34 LEU B O 1
ATOM 5503 N N . ASP B 1 35 ? 46.781 3.867 -22.469 1 93.81 35 ASP B N 1
ATOM 5504 C CA . ASP B 1 35 ? 46.469 3.35 -23.781 1 93.81 35 ASP B CA 1
ATOM 5505 C C . ASP B 1 35 ? 46.094 1.865 -23.719 1 93.81 35 ASP B C 1
ATOM 5507 O O . ASP B 1 35 ? 46.969 1.024 -23.5 1 93.81 35 ASP B O 1
ATOM 5511 N N . VAL B 1 36 ? 44.844 1.583 -23.922 1 95.44 36 VAL B N 1
ATOM 5512 C CA . VAL B 1 36 ? 44.375 0.207 -23.844 1 95.44 36 VAL B CA 1
ATOM 5513 C C . VAL B 1 36 ? 44.125 -0.341 -25.234 1 95.44 36 VAL B C 1
ATOM 5515 O O . VAL B 1 36 ? 43.344 0.232 -26 1 95.44 36 VAL B O 1
ATOM 5518 N N . GLN B 1 37 ? 44.812 -1.367 -25.562 1 95.88 37 GLN B N 1
ATOM 5519 C CA . GLN B 1 37 ? 44.594 -2.076 -26.828 1 95.88 37 GLN B CA 1
ATOM 5520 C C . GLN B 1 37 ? 43.812 -3.359 -26.594 1 95.88 37 GLN B C 1
ATOM 5522 O O . GLN B 1 37 ? 44.219 -4.242 -25.859 1 95.88 37 GLN B O 1
ATOM 5527 N N . TYR B 1 38 ? 42.719 -3.463 -27.266 1 96.12 38 TYR B N 1
ATOM 5528 C CA . TYR B 1 38 ? 41.875 -4.648 -27.141 1 96.12 38 TYR B CA 1
ATOM 5529 C C . TYR B 1 38 ? 42.312 -5.73 -28.125 1 96.12 38 TYR B C 1
ATOM 5531 O O . TYR B 1 38 ? 42.438 -5.473 -29.312 1 96.12 38 TYR B O 1
ATOM 5539 N N . VAL B 1 39 ? 42.562 -6.863 -27.609 1 95.88 39 VAL B N 1
ATOM 5540 C CA . VAL B 1 39 ? 42.938 -8.008 -28.453 1 95.88 39 VAL B CA 1
ATOM 5541 C C . VAL B 1 39 ? 41.812 -9.047 -28.406 1 95.88 39 VAL B C 1
ATOM 5543 O O . VAL B 1 39 ? 41.438 -9.508 -27.328 1 95.88 39 VAL B O 1
ATOM 5546 N N . TYR B 1 40 ? 41.406 -9.438 -29.578 1 94.19 40 TYR B N 1
ATOM 5547 C CA . TYR B 1 40 ? 40.25 -10.32 -29.672 1 94.19 40 TYR B CA 1
ATOM 5548 C C . TYR B 1 40 ? 40.688 -11.773 -29.781 1 94.19 40 TYR B C 1
ATOM 5550 O O . TYR B 1 40 ? 41.625 -12.102 -30.516 1 94.19 40 TYR B O 1
ATOM 5558 N N . TYR B 1 41 ? 40.031 -12.547 -28.969 1 91.75 41 TYR B N 1
ATOM 5559 C CA . TYR B 1 41 ? 40.281 -13.977 -28.984 1 91.75 41 TYR B CA 1
ATOM 5560 C C . TYR B 1 41 ? 39 -14.766 -29.25 1 91.75 41 TYR B C 1
ATOM 5562 O O . TYR B 1 41 ? 37.906 -14.281 -28.969 1 91.75 41 TYR B O 1
ATOM 5570 N N . PRO B 1 42 ? 39.125 -15.977 -29.766 1 83.88 42 PRO B N 1
ATOM 5571 C CA . PRO B 1 42 ? 37.938 -16.734 -30.203 1 83.88 42 PRO B CA 1
ATOM 5572 C C . PRO B 1 42 ? 37.219 -17.422 -29.062 1 83.88 42 PRO B C 1
ATOM 5574 O O . PRO B 1 42 ? 36.062 -17.828 -29.203 1 83.88 42 PRO B O 1
ATOM 5577 N N . SER B 1 43 ? 37.969 -17.672 -27.938 1 81.69 43 SER B N 1
ATOM 5578 C CA . SER B 1 43 ? 37.375 -18.391 -26.828 1 81.69 43 SER B CA 1
ATOM 5579 C C . SER B 1 43 ? 37.875 -17.859 -25.484 1 81.69 43 SER B C 1
ATOM 5581 O O . SER B 1 43 ? 38.938 -17.219 -25.422 1 81.69 43 SER B O 1
ATOM 5583 N N . PHE B 1 44 ? 37.125 -18.203 -24.516 1 82.69 44 PHE B N 1
ATOM 5584 C CA . PHE B 1 44 ? 37.469 -17.766 -23.172 1 82.69 44 PHE B CA 1
ATOM 5585 C C . PHE B 1 44 ? 38.781 -18.406 -22.734 1 82.69 44 PHE B C 1
ATOM 5587 O O . PHE B 1 44 ? 39.625 -17.75 -22.094 1 82.69 44 PHE B O 1
ATOM 5594 N N . ASP B 1 45 ? 38.969 -19.656 -23.078 1 85.94 45 ASP B N 1
ATOM 5595 C CA . ASP B 1 45 ? 40.219 -20.344 -22.766 1 85.94 45 ASP B CA 1
ATOM 5596 C C . ASP B 1 45 ? 41.406 -19.656 -23.438 1 85.94 45 ASP B C 1
ATOM 5598 O O . ASP B 1 45 ? 42.469 -19.531 -22.844 1 85.94 45 ASP B O 1
ATOM 5602 N N . ALA B 1 46 ? 41.094 -19.234 -24.594 1 91.38 46 ALA B N 1
ATOM 5603 C CA . ALA B 1 46 ? 42.156 -18.531 -25.328 1 91.38 46 ALA B CA 1
ATOM 5604 C C . ALA B 1 46 ? 42.5 -17.219 -24.641 1 91.38 46 ALA B C 1
ATOM 5606 O O . ALA B 1 46 ? 43.688 -16.812 -24.656 1 91.38 46 ALA B O 1
ATOM 5607 N N . ILE B 1 47 ? 41.562 -16.578 -24.078 1 93.56 47 ILE B N 1
ATOM 5608 C CA . ILE B 1 47 ? 41.781 -15.336 -23.359 1 93.56 47 ILE B CA 1
ATOM 5609 C C . ILE B 1 47 ? 42.688 -15.602 -22.141 1 93.56 47 ILE B C 1
ATOM 5611 O O . ILE B 1 47 ? 43.688 -14.922 -21.953 1 93.56 47 ILE B O 1
ATOM 5615 N N . LEU B 1 48 ? 42.375 -16.594 -21.422 1 94.06 48 LEU B N 1
ATOM 5616 C CA . LEU B 1 48 ? 43.156 -16.906 -20.219 1 94.06 48 LEU B CA 1
ATOM 5617 C C . LEU B 1 48 ? 44.562 -17.344 -20.594 1 94.06 48 LEU B C 1
ATOM 5619 O O . LEU B 1 48 ? 45.531 -16.969 -19.906 1 94.06 48 LEU B O 1
ATOM 5623 N N . ASP B 1 49 ? 44.625 -18.125 -21.641 1 95.06 49 ASP B N 1
ATOM 5624 C CA . ASP B 1 49 ? 45.938 -18.594 -22.094 1 95.06 49 ASP B CA 1
ATOM 5625 C C . ASP B 1 49 ? 46.812 -17.406 -22.516 1 95.06 49 ASP B C 1
ATOM 5627 O O . ASP B 1 49 ? 48 -17.422 -22.281 1 95.06 49 ASP B O 1
ATOM 5631 N N . SER B 1 50 ? 46.188 -16.453 -23.078 1 96.19 50 SER B N 1
ATOM 5632 C CA . SER B 1 50 ? 46.938 -15.281 -23.531 1 96.19 50 SER B CA 1
ATOM 5633 C C . SER B 1 50 ? 47.5 -14.5 -22.344 1 96.19 50 SER B C 1
ATOM 5635 O O . SER B 1 50 ? 48.625 -14 -22.406 1 96.19 50 SER B O 1
ATOM 5637 N N . VAL B 1 51 ? 46.781 -14.375 -21.328 1 96.62 51 VAL B N 1
ATOM 5638 C CA . VAL B 1 51 ? 47.25 -13.68 -20.141 1 96.62 51 VAL B CA 1
ATOM 5639 C C . VAL B 1 51 ? 48.344 -14.5 -19.469 1 96.62 51 VAL B C 1
ATOM 5641 O O . VAL B 1 51 ? 49.375 -13.961 -19.031 1 96.62 51 VAL B O 1
ATOM 5644 N N . LYS B 1 52 ? 48.094 -15.781 -19.438 1 95.81 52 LYS B N 1
ATOM 5645 C CA . LYS B 1 52 ? 49.062 -16.703 -18.844 1 95.81 52 LYS B CA 1
ATOM 5646 C C . LYS B 1 52 ? 50.406 -16.625 -19.562 1 95.81 52 LYS B C 1
ATOM 5648 O O . LYS B 1 52 ? 51.469 -16.703 -18.938 1 95.81 52 LYS B O 1
ATOM 5653 N N . ALA B 1 53 ? 50.344 -16.516 -20.828 1 95.25 53 ALA B N 1
ATOM 5654 C CA . ALA B 1 53 ? 51.562 -16.484 -21.672 1 95.25 53 ALA B CA 1
ATOM 5655 C C . ALA B 1 53 ? 52.188 -15.102 -21.656 1 95.25 53 ALA B C 1
ATOM 5657 O O . ALA B 1 53 ? 53.281 -14.914 -22.188 1 95.25 53 ALA B O 1
ATOM 5658 N N . GLY B 1 54 ? 51.5 -14.109 -21.141 1 94 54 GLY B N 1
ATOM 5659 C CA . GLY B 1 54 ? 52.031 -12.758 -21.094 1 94 54 GLY B CA 1
ATOM 5660 C C . GLY B 1 54 ? 51.781 -11.969 -22.359 1 94 54 GLY B C 1
ATOM 5661 O O . GLY B 1 54 ? 52.344 -10.883 -22.547 1 94 54 GLY B O 1
ATOM 5662 N N . GLU B 1 55 ? 50.938 -12.523 -23.188 1 95.38 55 GLU B N 1
ATOM 5663 C CA . GLU B 1 55 ? 50.594 -11.852 -24.438 1 95.38 55 GLU B CA 1
ATOM 5664 C C . GLU B 1 55 ? 49.594 -10.734 -24.188 1 95.38 55 GLU B C 1
ATOM 5666 O O . GLU B 1 55 ? 49.5 -9.781 -24.969 1 95.38 55 GLU B O 1
ATOM 5671 N N . SER B 1 56 ? 48.781 -10.906 -23.203 1 97.12 56 SER B N 1
ATOM 5672 C CA . SER B 1 56 ? 47.812 -9.891 -22.75 1 97.12 56 SER B CA 1
ATOM 5673 C C . SER B 1 56 ? 48.062 -9.516 -21.297 1 97.12 56 SER B C 1
ATOM 5675 O O . SER B 1 56 ? 48.531 -10.344 -20.5 1 97.12 56 SER B O 1
ATOM 5677 N N . ASP B 1 57 ? 47.781 -8.312 -21.047 1 96.94 57 ASP B N 1
ATOM 5678 C CA . ASP B 1 57 ? 48.062 -7.832 -19.703 1 96.94 57 ASP B CA 1
ATOM 5679 C C . ASP B 1 57 ? 46.906 -8.109 -18.75 1 96.94 57 ASP B C 1
ATOM 5681 O O . ASP B 1 57 ? 47.094 -8.461 -17.594 1 96.94 57 ASP B O 1
ATOM 5685 N N . PHE B 1 58 ? 45.719 -7.832 -19.266 1 97.31 58 PHE B N 1
ATOM 5686 C CA . PHE B 1 58 ? 44.531 -7.965 -18.406 1 97.31 58 PHE B CA 1
ATOM 5687 C C . PHE B 1 58 ? 43.406 -8.719 -19.141 1 97.31 58 PHE B C 1
ATOM 5689 O O . PHE B 1 58 ? 43.375 -8.742 -20.359 1 97.31 58 PHE B O 1
ATOM 5696 N N . ALA B 1 59 ? 42.562 -9.32 -18.375 1 96.12 59 ALA B N 1
ATOM 5697 C CA . ALA B 1 59 ? 41.281 -9.859 -18.797 1 96.12 59 ALA B CA 1
ATOM 5698 C C . ALA B 1 59 ? 40.219 -9.633 -17.734 1 96.12 59 ALA B C 1
ATOM 5700 O O . ALA B 1 59 ? 40.531 -9.609 -16.531 1 96.12 59 ALA B O 1
ATOM 5701 N N . ALA B 1 60 ? 39.062 -9.359 -18.156 1 94.25 60 ALA B N 1
ATOM 5702 C CA . ALA B 1 60 ? 37.969 -9.18 -17.219 1 94.25 60 ALA B CA 1
ATOM 5703 C C . ALA B 1 60 ? 36.969 -10.328 -17.328 1 94.25 60 ALA B C 1
ATOM 5705 O O . ALA B 1 60 ? 37.188 -11.297 -18.047 1 94.25 60 ALA B O 1
ATOM 5706 N N . ASN B 1 61 ? 36 -10.352 -16.484 1 90.94 61 ASN B N 1
ATOM 5707 C CA . ASN B 1 61 ? 34.938 -11.352 -16.453 1 90.94 61 ASN B CA 1
ATOM 5708 C C . ASN B 1 61 ? 35.469 -12.742 -16.125 1 90.94 61 ASN B C 1
ATOM 5710 O O . ASN B 1 61 ? 35.062 -13.734 -16.734 1 90.94 61 ASN B O 1
ATOM 5714 N N . VAL B 1 62 ? 36.438 -12.805 -15.289 1 91.5 62 VAL B N 1
ATOM 5715 C CA . VAL B 1 62 ? 37.031 -14.086 -14.961 1 91.5 62 VAL B CA 1
ATOM 5716 C C . VAL B 1 62 ? 36.562 -14.555 -13.586 1 91.5 62 VAL B C 1
ATOM 5718 O O . VAL B 1 62 ? 36.719 -13.844 -12.594 1 91.5 62 VAL B O 1
ATOM 5721 N N . THR B 1 63 ? 36 -15.711 -13.562 1 88.75 63 THR B N 1
ATOM 5722 C CA . THR B 1 63 ? 35.594 -16.297 -12.305 1 88.75 63 THR B CA 1
ATOM 5723 C C . THR B 1 63 ? 36.781 -16.875 -11.531 1 88.75 63 THR B C 1
ATOM 5725 O O . THR B 1 63 ? 37.625 -17.531 -12.117 1 88.75 63 THR B O 1
ATOM 5728 N N . TYR B 1 64 ? 36.812 -16.688 -10.297 1 89.62 64 TYR B N 1
ATOM 5729 C CA . TYR B 1 64 ? 37.906 -17.156 -9.461 1 89.62 64 TYR B CA 1
ATOM 5730 C C . TYR B 1 64 ? 37.812 -18.672 -9.258 1 89.62 64 TYR B C 1
ATOM 5732 O O . TYR B 1 64 ? 36.75 -19.188 -8.938 1 89.62 64 TYR B O 1
ATOM 5740 N N . THR B 1 65 ? 38.844 -19.406 -9.461 1 88.44 65 THR B N 1
ATOM 5741 C CA . THR B 1 65 ? 39.031 -20.797 -9.07 1 88.44 65 THR B CA 1
ATOM 5742 C C . THR B 1 65 ? 40.438 -20.984 -8.492 1 88.44 65 THR B C 1
ATOM 5744 O O . THR B 1 65 ? 41.375 -20.25 -8.828 1 88.44 65 THR B O 1
ATOM 5747 N N . PRO B 1 66 ? 40.5 -21.922 -7.543 1 90.81 66 PRO B N 1
ATOM 5748 C CA . PRO B 1 66 ? 41.844 -22.156 -6.984 1 90.81 66 PRO B CA 1
ATOM 5749 C C . PRO B 1 66 ? 42.875 -22.484 -8.055 1 90.81 66 PRO B C 1
ATOM 5751 O O . PRO B 1 66 ? 44.031 -22.078 -7.938 1 90.81 66 PRO B O 1
ATOM 5754 N N . ASP B 1 67 ? 42.531 -23.156 -9.109 1 91.94 67 ASP B N 1
ATOM 5755 C CA . ASP B 1 67 ? 43.438 -23.5 -10.203 1 91.94 67 ASP B CA 1
ATOM 5756 C C . ASP B 1 67 ? 43.906 -22.25 -10.945 1 91.94 67 ASP B C 1
ATOM 5758 O O . ASP B 1 67 ? 45.094 -22.125 -11.258 1 91.94 67 ASP B O 1
ATOM 5762 N N . ARG B 1 68 ? 43.031 -21.328 -11.203 1 93.06 68 ARG B N 1
ATOM 5763 C CA . ARG B 1 68 ? 43.344 -20.094 -11.914 1 93.06 68 ARG B CA 1
ATOM 5764 C C . ARG B 1 68 ? 44.188 -19.172 -11.055 1 93.06 68 ARG B C 1
ATOM 5766 O O . ARG B 1 68 ? 45.031 -18.438 -11.57 1 93.06 68 ARG B O 1
ATOM 5773 N N . ALA B 1 69 ? 43.969 -19.297 -9.781 1 94.06 69 ALA B N 1
ATOM 5774 C CA . ALA B 1 69 ? 44.656 -18.422 -8.844 1 94.06 69 ALA B CA 1
ATOM 5775 C C . ALA B 1 69 ? 46.156 -18.734 -8.797 1 94.06 69 ALA B C 1
ATOM 5777 O O . ALA B 1 69 ? 46.938 -17.906 -8.336 1 94.06 69 ALA B O 1
ATOM 5778 N N . LEU B 1 70 ? 46.5 -19.922 -9.273 1 94.75 70 LEU B N 1
ATOM 5779 C CA . LEU B 1 70 ? 47.906 -20.297 -9.328 1 94.75 70 LEU B CA 1
ATOM 5780 C C . LEU B 1 70 ? 48.625 -19.469 -10.391 1 94.75 70 LEU B C 1
ATOM 5782 O O . LEU B 1 70 ? 49.844 -19.219 -10.266 1 94.75 70 LEU B O 1
ATOM 5786 N N . TYR B 1 71 ? 47.875 -18.969 -11.367 1 95.38 71 TYR B N 1
ATOM 5787 C CA . TYR B 1 71 ? 48.531 -18.344 -12.523 1 95.38 71 TYR B CA 1
ATOM 5788 C C . TYR B 1 71 ? 48.188 -16.859 -12.602 1 95.38 71 TYR B C 1
ATOM 5790 O O . TYR B 1 71 ? 48.906 -16.094 -13.281 1 95.38 71 TYR B O 1
ATOM 5798 N N . PHE B 1 72 ? 47.125 -16.453 -11.938 1 96.88 72 PHE B N 1
ATOM 5799 C CA . PHE B 1 72 ? 46.656 -15.086 -12.117 1 96.88 72 PHE B CA 1
ATOM 5800 C C . PHE B 1 72 ? 46.562 -14.375 -10.773 1 96.88 72 PHE B C 1
ATOM 5802 O O . PHE B 1 72 ? 46.281 -15.008 -9.75 1 96.88 72 PHE B O 1
ATOM 5809 N N . ASP B 1 73 ? 46.812 -13.086 -10.789 1 96.75 73 ASP B N 1
ATOM 5810 C CA . ASP B 1 73 ? 46.344 -12.195 -9.734 1 96.75 73 ASP B CA 1
ATOM 5811 C C . ASP B 1 73 ? 44.938 -11.711 -10.031 1 96.75 73 ASP B C 1
ATOM 5813 O O . ASP B 1 73 ? 44.625 -11.258 -11.141 1 96.75 73 ASP B O 1
ATOM 5817 N N . PHE B 1 74 ? 44.062 -11.836 -9.047 1 95.88 74 PHE B N 1
ATOM 5818 C CA . PHE B 1 74 ? 42.656 -11.453 -9.203 1 95.88 74 PHE B CA 1
ATOM 5819 C C . PHE B 1 74 ? 42.375 -10.133 -8.484 1 95.88 74 PHE B C 1
ATOM 5821 O O . PHE B 1 74 ? 42.906 -9.891 -7.395 1 95.88 74 PHE B O 1
ATOM 5828 N N . SER B 1 75 ? 41.656 -9.328 -9.125 1 94.5 75 SER B N 1
ATOM 5829 C CA . SER B 1 75 ? 40.969 -8.289 -8.352 1 94.5 75 SER B CA 1
ATOM 5830 C C . SER B 1 75 ? 39.844 -8.875 -7.508 1 94.5 75 SER B C 1
ATOM 5832 O O . SER B 1 75 ? 39.438 -10.023 -7.707 1 94.5 75 SER B O 1
ATOM 5834 N N . SER B 1 76 ? 39.375 -8.039 -6.523 1 91.81 76 SER B N 1
ATOM 5835 C CA . SER B 1 76 ? 38.094 -8.391 -5.957 1 91.81 76 SER B CA 1
ATOM 5836 C C . SER B 1 76 ? 37 -8.375 -7.027 1 91.81 76 SER B C 1
ATOM 5838 O O . SER B 1 76 ? 37.156 -7.762 -8.086 1 91.81 76 SER B O 1
ATOM 5840 N N . PRO B 1 77 ? 35.906 -9.062 -6.781 1 92.38 77 PRO B N 1
ATOM 5841 C CA . PRO B 1 77 ? 34.844 -9.102 -7.785 1 92.38 77 PRO B CA 1
ATOM 5842 C C . PRO B 1 77 ? 34.375 -7.711 -8.219 1 92.38 77 PRO B C 1
ATOM 5844 O O . PRO B 1 77 ? 34.25 -6.816 -7.387 1 92.38 77 PRO B O 1
ATOM 5847 N N . THR B 1 78 ? 34.25 -7.562 -9.539 1 90.94 78 THR B N 1
ATOM 5848 C CA . THR B 1 78 ? 33.938 -6.254 -10.086 1 90.94 78 THR B CA 1
ATOM 5849 C C . THR B 1 78 ? 32.531 -6.246 -10.656 1 90.94 78 THR B C 1
ATOM 5851 O O . THR B 1 78 ? 31.938 -5.18 -10.867 1 90.94 78 THR B O 1
ATOM 5854 N N . ASN B 1 79 ? 32 -7.387 -10.93 1 89.81 79 ASN B N 1
ATOM 5855 C CA . ASN B 1 79 ? 30.672 -7.48 -11.555 1 89.81 79 ASN B CA 1
ATOM 5856 C C . ASN B 1 79 ? 30.094 -8.883 -11.414 1 89.81 79 ASN B C 1
ATOM 5858 O O . ASN B 1 79 ? 30.781 -9.805 -10.977 1 89.81 79 ASN B O 1
ATOM 5862 N N . ILE B 1 80 ? 28.844 -8.898 -11.781 1 88.94 80 ILE B N 1
ATOM 5863 C CA . ILE B 1 80 ? 28.203 -10.211 -11.859 1 88.94 80 ILE B CA 1
ATOM 5864 C C . ILE B 1 80 ? 28.469 -10.836 -13.234 1 88.94 80 ILE B C 1
ATOM 5866 O O . ILE B 1 80 ? 28.828 -10.133 -14.18 1 88.94 80 ILE B O 1
ATOM 5870 N N . GLU B 1 81 ? 28.422 -12.094 -13.242 1 89.25 81 GLU B N 1
ATOM 5871 C CA . GLU B 1 81 ? 28.344 -12.781 -14.531 1 89.25 81 GLU B CA 1
ATOM 5872 C C . GLU B 1 81 ? 26.906 -12.828 -15.055 1 89.25 81 GLU B C 1
ATOM 5874 O O . GLU B 1 81 ? 26.125 -13.688 -14.648 1 89.25 81 GLU B O 1
ATOM 5879 N N . TYR B 1 82 ? 26.641 -11.938 -15.977 1 89.19 82 TYR B N 1
ATOM 5880 C CA . TYR B 1 82 ? 25.281 -11.883 -16.516 1 89.19 82 TYR B CA 1
ATOM 5881 C C . TYR B 1 82 ? 24.906 -13.219 -17.156 1 89.19 82 TYR B C 1
ATOM 5883 O O . TYR B 1 82 ? 25.516 -13.648 -18.125 1 89.19 82 TYR B O 1
ATOM 5891 N N . THR B 1 83 ? 24.016 -13.828 -16.5 1 90.75 83 THR B N 1
ATOM 5892 C CA . THR B 1 83 ? 23.5 -15.109 -16.969 1 90.75 83 THR B CA 1
ATOM 5893 C C . THR B 1 83 ? 22 -15.039 -17.234 1 90.75 83 THR B C 1
ATOM 5895 O O . THR B 1 83 ? 21.25 -14.547 -16.391 1 90.75 83 THR B O 1
ATOM 5898 N N . TYR B 1 84 ? 21.625 -15.562 -18.375 1 92 84 TYR B N 1
ATOM 5899 C CA . TYR B 1 84 ? 20.234 -15.438 -18.781 1 92 84 TYR B CA 1
ATOM 5900 C C . TYR B 1 84 ? 19.625 -16.797 -19.094 1 92 84 TYR B C 1
ATOM 5902 O O . TYR B 1 84 ? 20.359 -17.75 -19.422 1 92 84 TYR B O 1
ATOM 5910 N N . VAL B 1 85 ? 18.391 -16.906 -18.906 1 94.88 85 VAL B N 1
ATOM 5911 C CA . VAL B 1 85 ? 17.609 -17.969 -19.531 1 94.88 85 VAL B CA 1
ATOM 5912 C C . VAL B 1 85 ? 16.875 -17.406 -20.766 1 94.88 85 VAL B C 1
ATOM 5914 O O . VAL B 1 85 ? 16.188 -16.391 -20.672 1 94.88 85 VAL B O 1
ATOM 5917 N N . TYR B 1 86 ? 17.219 -17.969 -21.844 1 93.62 86 TYR B N 1
ATOM 5918 C CA . TYR B 1 86 ? 16.578 -17.594 -23.094 1 93.62 86 TYR B CA 1
ATOM 5919 C C . TYR B 1 86 ? 15.406 -18.516 -23.406 1 93.62 86 TYR B C 1
ATOM 5921 O O . TYR B 1 86 ? 15.578 -19.75 -23.453 1 93.62 86 TYR B O 1
ATOM 5929 N N . SER B 1 87 ? 14.25 -18.016 -23.547 1 93.38 87 SER B N 1
ATOM 5930 C CA . SER B 1 87 ? 13.055 -18.797 -23.812 1 93.38 87 SER B CA 1
ATOM 5931 C C . SER B 1 87 ? 12.07 -18.031 -24.688 1 93.38 87 SER B C 1
ATOM 5933 O O . SER B 1 87 ? 12.227 -16.812 -24.891 1 93.38 87 SER B O 1
ATOM 5935 N N . ALA B 1 88 ? 11.117 -18.734 -25.188 1 86.56 88 ALA B N 1
ATOM 5936 C CA . ALA B 1 88 ? 10.094 -18.109 -26.031 1 86.56 88 ALA B CA 1
ATOM 5937 C C . ALA B 1 88 ? 9.07 -17.344 -25.188 1 86.56 88 ALA B C 1
ATOM 5939 O O . ALA B 1 88 ? 8.406 -16.438 -25.688 1 86.56 88 ALA B O 1
ATOM 5940 N N . THR B 1 89 ? 8.977 -17.672 -23.938 1 80.19 89 THR B N 1
ATOM 5941 C CA . THR B 1 89 ? 7.883 -17.156 -23.125 1 80.19 89 THR B CA 1
ATOM 5942 C C . THR B 1 89 ? 8.414 -16.266 -22 1 80.19 89 THR B C 1
ATOM 5944 O O . THR B 1 89 ? 7.727 -16.031 -21 1 80.19 89 THR B O 1
ATOM 5947 N N . ASN B 1 90 ? 9.633 -15.781 -22.172 1 81.31 90 ASN B N 1
ATOM 5948 C CA . ASN B 1 90 ? 10.219 -14.977 -21.109 1 81.31 90 ASN B CA 1
ATOM 5949 C C . ASN B 1 90 ? 10.07 -15.656 -19.75 1 81.31 90 ASN B C 1
ATOM 5951 O O . ASN B 1 90 ? 9.711 -15.008 -18.766 1 81.31 90 ASN B O 1
ATOM 5955 N N . ALA B 1 91 ? 10.305 -16.906 -19.719 1 85.38 91 ALA B N 1
ATOM 5956 C CA . ALA B 1 91 ? 10.055 -17.719 -18.531 1 85.38 91 ALA B CA 1
ATOM 5957 C C . ALA B 1 91 ? 11.195 -17.594 -17.531 1 85.38 91 ALA B C 1
ATOM 5959 O O . ALA B 1 91 ? 12.344 -17.328 -17.922 1 85.38 91 ALA B O 1
ATOM 5960 N N . THR B 1 92 ? 10.812 -17.703 -16.266 1 86.06 92 THR B N 1
ATOM 5961 C CA . THR B 1 92 ? 11.797 -17.906 -15.219 1 86.06 92 THR B CA 1
ATOM 5962 C C . THR B 1 92 ? 12.07 -19.406 -15.023 1 86.06 92 THR B C 1
ATOM 5964 O O . THR B 1 92 ? 11.312 -20.25 -15.508 1 86.06 92 THR B O 1
ATOM 5967 N N . LEU B 1 93 ? 13.094 -19.703 -14.391 1 89.25 93 LEU B N 1
ATOM 5968 C CA . LEU B 1 93 ? 13.516 -21.094 -14.273 1 89.25 93 LEU B CA 1
ATOM 5969 C C . LEU B 1 93 ? 12.445 -21.938 -13.578 1 89.25 93 LEU B C 1
ATOM 5971 O O . LEU B 1 93 ? 12.258 -23.109 -13.914 1 89.25 93 LEU B O 1
ATOM 5975 N N . ASP B 1 94 ? 11.758 -21.297 -12.711 1 85.12 94 ASP B N 1
ATOM 5976 C CA . ASP B 1 94 ? 10.766 -22.031 -11.93 1 85.12 94 ASP B CA 1
ATOM 5977 C C . ASP B 1 94 ? 9.594 -22.469 -12.797 1 85.12 94 ASP B C 1
ATOM 5979 O O . ASP B 1 94 ? 8.844 -23.375 -12.43 1 85.12 94 ASP B O 1
ATOM 5983 N N . LYS B 1 95 ? 9.492 -21.938 -13.953 1 86.88 95 LYS B N 1
ATOM 5984 C CA . LYS B 1 95 ? 8.367 -22.25 -14.844 1 86.88 95 LYS B CA 1
ATOM 5985 C C . LYS B 1 95 ? 8.797 -23.203 -15.945 1 86.88 95 LYS B C 1
ATOM 5987 O O . LYS B 1 95 ? 7.973 -23.625 -16.766 1 86.88 95 LYS B O 1
ATOM 5992 N N . LEU B 1 96 ? 10.078 -23.547 -15.938 1 92.31 96 LEU B N 1
ATOM 5993 C CA . LEU B 1 96 ? 10.586 -24.391 -17.016 1 92.31 96 LEU B CA 1
ATOM 5994 C C . LEU B 1 96 ? 10.711 -25.844 -16.562 1 92.31 96 LEU B C 1
ATOM 5996 O O . LEU B 1 96 ? 10.945 -26.109 -15.375 1 92.31 96 LEU B O 1
ATOM 6000 N N . HIS B 1 97 ? 10.523 -26.703 -17.484 1 93.38 97 HIS B N 1
ATOM 6001 C CA . HIS B 1 97 ? 10.633 -28.125 -17.188 1 93.38 97 HIS B CA 1
ATOM 6002 C C . HIS B 1 97 ? 11.93 -28.703 -17.734 1 93.38 97 HIS B C 1
ATOM 6004 O O . HIS B 1 97 ? 12.5 -29.625 -17.156 1 93.38 97 HIS B O 1
ATOM 6010 N N . THR B 1 98 ? 12.289 -28.25 -18.938 1 96.19 98 THR B N 1
ATOM 6011 C CA . THR B 1 98 ? 13.516 -28.703 -19.594 1 96.19 98 THR B CA 1
ATOM 6012 C C . THR B 1 98 ? 14.383 -27.516 -20 1 96.19 98 THR B C 1
ATOM 6014 O O . THR B 1 98 ? 13.898 -26.594 -20.656 1 96.19 98 THR B O 1
ATOM 6017 N N . VAL B 1 99 ? 15.672 -27.609 -19.594 1 96.81 99 VAL B N 1
ATOM 6018 C CA . VAL B 1 99 ? 16.547 -26.469 -19.844 1 96.81 99 VAL B CA 1
ATOM 6019 C C . VAL B 1 99 ? 17.859 -26.953 -20.469 1 96.81 99 VAL B C 1
ATOM 6021 O O . VAL B 1 99 ? 18.422 -27.969 -20.047 1 96.81 99 VAL B O 1
ATOM 6024 N N . GLY B 1 100 ? 18.266 -26.281 -21.531 1 96.69 100 GLY B N 1
ATOM 6025 C CA . GLY B 1 100 ? 19.562 -26.531 -22.125 1 96.69 100 GLY B CA 1
ATOM 6026 C C . GLY B 1 100 ? 20.688 -25.766 -21.438 1 96.69 100 GLY B C 1
ATOM 6027 O O . GLY B 1 100 ? 20.516 -24.578 -21.109 1 96.69 100 GLY B O 1
ATOM 6028 N N . VAL B 1 101 ? 21.797 -26.484 -21.203 1 95.5 101 VAL B N 1
ATOM 6029 C CA . VAL B 1 101 ? 22.953 -25.844 -20.609 1 95.5 101 VAL B CA 1
ATOM 6030 C C . VAL B 1 101 ? 24.203 -26.156 -21.438 1 95.5 101 VAL B C 1
ATOM 6032 O O . VAL B 1 101 ? 24.344 -27.266 -21.969 1 95.5 101 VAL B O 1
ATOM 6035 N N . PRO B 1 102 ? 25.078 -25.141 -21.578 1 90.69 102 PRO B N 1
ATOM 6036 C CA . PRO B 1 102 ? 26.297 -25.406 -22.344 1 90.69 102 PRO B CA 1
ATOM 6037 C C . PRO B 1 102 ? 27.188 -26.453 -21.672 1 90.69 102 PRO B C 1
ATOM 6039 O O . PRO B 1 102 ? 27.422 -26.391 -20.469 1 90.69 102 PRO B O 1
ATOM 6042 N N . LYS B 1 103 ? 27.672 -27.297 -22.5 1 87.69 103 LYS B N 1
ATOM 6043 C CA . LYS B 1 103 ? 28.547 -28.375 -22.016 1 87.69 103 LYS B CA 1
ATOM 6044 C C . LYS B 1 103 ? 29.797 -27.797 -21.344 1 87.69 103 LYS B C 1
ATOM 6046 O O . LYS B 1 103 ? 30.391 -26.844 -21.859 1 87.69 103 LYS B O 1
ATOM 6051 N N . GLY B 1 104 ? 30.109 -28.375 -20.188 1 77.44 104 GLY B N 1
ATOM 6052 C CA . GLY B 1 104 ? 31.359 -28 -19.547 1 77.44 104 GLY B CA 1
ATOM 6053 C C . GLY B 1 104 ? 31.219 -26.781 -18.656 1 77.44 104 GLY B C 1
ATOM 6054 O O . GLY B 1 104 ? 32.219 -26.25 -18.172 1 77.44 104 GLY B O 1
ATOM 6055 N N . THR B 1 105 ? 30.141 -26.234 -18.531 1 82.25 105 THR B N 1
ATOM 6056 C CA . THR B 1 105 ? 29.953 -25.062 -17.672 1 82.25 105 THR B CA 1
ATOM 6057 C C . THR B 1 105 ? 29.344 -25.469 -16.328 1 82.25 105 THR B C 1
ATOM 6059 O O . THR B 1 105 ? 28.953 -26.625 -16.141 1 82.25 105 THR B O 1
ATOM 6062 N N . ILE B 1 106 ? 29.297 -24.516 -15.469 1 83.44 106 ILE B N 1
ATOM 6063 C CA . ILE B 1 106 ? 28.828 -24.766 -14.102 1 83.44 106 ILE B CA 1
ATOM 6064 C C . ILE B 1 106 ? 27.312 -24.688 -14.047 1 83.44 106 ILE B C 1
ATOM 6066 O O . ILE B 1 106 ? 26.703 -25.062 -13.039 1 83.44 106 ILE B O 1
ATOM 6070 N N . TYR B 1 107 ? 26.656 -24.266 -15.109 1 90 107 TYR B N 1
ATOM 6071 C CA . TYR B 1 107 ? 25.219 -23.969 -15.078 1 90 107 TYR B CA 1
ATOM 6072 C C . TYR B 1 107 ? 24.406 -25.219 -14.75 1 90 107 TYR B C 1
ATOM 6074 O O . TYR B 1 107 ? 23.438 -25.156 -13.984 1 90 107 TYR B O 1
ATOM 6082 N N . GLY B 1 108 ? 24.812 -26.312 -15.266 1 90.69 108 GLY B N 1
ATOM 6083 C CA . GLY B 1 108 ? 24.094 -27.547 -14.992 1 90.69 108 GLY B CA 1
ATOM 6084 C C . GLY B 1 108 ? 24.062 -27.906 -13.516 1 90.69 108 GLY B C 1
ATOM 6085 O O . GLY B 1 108 ? 23.016 -28.234 -12.969 1 90.69 108 GLY B O 1
ATOM 6086 N N . GLU B 1 109 ? 25.188 -27.812 -12.914 1 89.44 109 GLU B N 1
ATOM 6087 C CA . GLU B 1 109 ? 25.297 -28.125 -11.492 1 89.44 109 GLU B CA 1
ATOM 6088 C C . GLU B 1 109 ? 24.484 -27.141 -10.656 1 89.44 109 GLU B C 1
ATOM 6090 O O . GLU B 1 109 ? 23.812 -27.547 -9.703 1 89.44 109 GLU B O 1
ATOM 6095 N N . LEU B 1 110 ? 24.531 -25.938 -11.031 1 89.12 110 LEU B N 1
ATOM 6096 C CA . LEU B 1 110 ? 23.812 -24.906 -10.289 1 89.12 110 LEU B CA 1
ATOM 6097 C C . LEU B 1 110 ? 22.297 -25.125 -10.383 1 89.12 110 LEU B C 1
ATOM 6099 O O . LEU B 1 110 ? 21.594 -25 -9.383 1 89.12 110 LEU B O 1
ATOM 6103 N N . ILE B 1 111 ? 21.828 -25.453 -11.531 1 92 111 ILE B N 1
ATOM 6104 C CA . ILE B 1 111 ? 20.391 -25.609 -11.75 1 92 111 ILE B CA 1
ATOM 6105 C C . ILE B 1 111 ? 19.906 -26.875 -11.07 1 92 111 ILE B C 1
ATOM 6107 O O . ILE B 1 111 ? 18.844 -26.891 -10.461 1 92 111 ILE B O 1
ATOM 6111 N N . ARG B 1 112 ? 20.688 -27.938 -11.117 1 91.31 112 ARG B N 1
ATOM 6112 C CA . ARG B 1 112 ? 20.312 -29.188 -10.461 1 91.31 112 ARG B CA 1
ATOM 6113 C C . ARG B 1 112 ? 20.156 -28.984 -8.961 1 91.31 112 ARG B C 1
ATOM 6115 O O . ARG B 1 112 ? 19.281 -29.594 -8.344 1 91.31 112 ARG B O 1
ATOM 6122 N N . LYS B 1 113 ? 20.953 -28.172 -8.477 1 85.81 113 LYS B N 1
ATOM 6123 C CA . LYS B 1 113 ? 20.922 -27.906 -7.043 1 85.81 113 LYS B CA 1
ATOM 6124 C C . LYS B 1 113 ? 19.734 -27.031 -6.668 1 85.81 113 LYS B C 1
ATOM 6126 O O . LYS B 1 113 ? 19.047 -27.312 -5.68 1 85.81 113 LYS B O 1
ATOM 6131 N N . ALA B 1 114 ? 19.469 -26.047 -7.441 1 84.94 114 ALA B N 1
ATOM 6132 C CA . ALA B 1 114 ? 18.438 -25.078 -7.113 1 84.94 114 ALA B CA 1
ATOM 6133 C C . ALA B 1 114 ? 17.062 -25.578 -7.539 1 84.94 114 ALA B C 1
ATOM 6135 O O . ALA B 1 114 ? 16.062 -25.328 -6.852 1 84.94 114 ALA B O 1
ATOM 6136 N N . PHE B 1 115 ? 17.047 -26.219 -8.727 1 89.5 115 PHE B N 1
ATOM 6137 C CA . PHE B 1 115 ? 15.789 -26.703 -9.305 1 89.5 115 PHE B CA 1
ATOM 6138 C C . PHE B 1 115 ? 15.922 -28.141 -9.75 1 89.5 115 PHE B C 1
ATOM 6140 O O . PHE B 1 115 ? 15.977 -28.438 -10.945 1 89.5 115 PHE B O 1
ATOM 6147 N N . PRO B 1 116 ? 15.789 -29.031 -8.812 1 88.75 116 PRO B N 1
ATOM 6148 C CA . PRO B 1 116 ? 16.047 -30.438 -9.125 1 88.75 116 PRO B CA 1
ATOM 6149 C C . PRO B 1 116 ? 15 -31.031 -10.07 1 88.75 116 PRO B C 1
ATOM 6151 O O . PRO B 1 116 ? 15.266 -32.031 -10.734 1 88.75 116 PRO B O 1
ATOM 6154 N N . ALA B 1 117 ? 13.891 -30.422 -10.156 1 90.12 117 ALA B N 1
ATOM 6155 C CA . ALA B 1 117 ? 12.797 -30.938 -10.977 1 90.12 117 ALA B CA 1
ATOM 6156 C C . ALA B 1 117 ? 13.031 -30.641 -12.453 1 90.12 117 ALA B C 1
ATOM 6158 O O . ALA B 1 117 ? 12.391 -31.25 -13.32 1 90.12 117 ALA B O 1
ATOM 6159 N N . ILE B 1 118 ? 14 -29.781 -12.75 1 94.19 118 ILE B N 1
ATOM 6160 C CA . ILE B 1 118 ? 14.234 -29.375 -14.125 1 94.19 118 ILE B CA 1
ATOM 6161 C C . ILE B 1 118 ? 15.125 -30.406 -14.828 1 94.19 118 ILE B C 1
ATOM 6163 O O . ILE B 1 118 ? 16.156 -30.812 -14.289 1 94.19 118 ILE B O 1
ATOM 6167 N N . ALA B 1 119 ? 14.695 -30.859 -15.984 1 96.19 119 ALA B N 1
ATOM 6168 C CA . ALA B 1 119 ? 15.523 -31.734 -16.812 1 96.19 119 ALA B CA 1
ATOM 6169 C C . ALA B 1 119 ? 16.547 -30.922 -17.609 1 96.19 119 ALA B C 1
ATOM 6171 O O . ALA B 1 119 ? 16.203 -29.891 -18.203 1 96.19 119 ALA B O 1
ATOM 6172 N N . LEU B 1 120 ? 17.75 -31.438 -17.625 1 96.38 120 LEU B N 1
ATOM 6173 C CA . LEU B 1 120 ? 18.828 -30.688 -18.266 1 96.38 120 LEU B CA 1
ATOM 6174 C C . LEU B 1 120 ? 19.281 -31.391 -19.547 1 96.38 120 LEU B C 1
ATOM 6176 O O . LEU B 1 120 ? 19.344 -32.625 -19.594 1 96.38 120 LEU B O 1
ATOM 6180 N N . VAL B 1 121 ? 19.516 -30.609 -20.578 1 96.62 121 VAL B N 1
ATOM 6181 C CA . VAL B 1 121 ? 20.078 -31.062 -21.844 1 96.62 121 VAL B CA 1
ATOM 6182 C C . VAL B 1 121 ? 21.344 -30.266 -22.156 1 96.62 121 VAL B C 1
ATOM 6184 O O . VAL B 1 121 ? 21.312 -29.031 -22.203 1 96.62 121 VAL B O 1
ATOM 6187 N N . GLU B 1 122 ? 22.406 -31 -22.375 1 94.31 122 GLU B N 1
ATOM 6188 C CA . GLU B 1 122 ? 23.656 -30.312 -22.672 1 94.31 122 GLU B CA 1
ATOM 6189 C C . GLU B 1 122 ? 23.766 -30.016 -24.156 1 94.31 122 GLU B C 1
ATOM 6191 O O . GLU B 1 122 ? 23.281 -30.781 -25 1 94.31 122 GLU B O 1
ATOM 6196 N N . TYR B 1 123 ? 24.344 -28.875 -24.438 1 93.44 123 TYR B N 1
ATOM 6197 C CA . TYR B 1 123 ? 24.578 -28.516 -25.828 1 93.44 123 TYR B CA 1
ATOM 6198 C C . TYR B 1 123 ? 25.953 -27.906 -26.016 1 93.44 123 TYR B C 1
ATOM 6200 O O . TYR B 1 123 ? 26.641 -27.578 -25.047 1 93.44 123 TYR B O 1
ATOM 6208 N N . SER B 1 124 ? 26.312 -27.859 -27.359 1 89.56 124 SER B N 1
ATOM 6209 C CA . SER B 1 124 ? 27.578 -27.234 -27.703 1 89.56 124 SER B CA 1
ATOM 6210 C C . SER B 1 124 ? 27.391 -26.172 -28.781 1 89.56 124 SER B C 1
ATOM 6212 O O . SER B 1 124 ? 26.938 -26.453 -29.891 1 89.56 124 SER B O 1
ATOM 6214 N N . GLY B 1 125 ? 27.703 -24.953 -28.375 1 85.06 125 GLY B N 1
ATOM 6215 C CA . GLY B 1 125 ? 27.688 -23.875 -29.344 1 85.06 125 GLY B CA 1
ATOM 6216 C C . GLY B 1 125 ? 26.328 -23.234 -29.5 1 85.06 125 GLY B C 1
ATOM 6217 O O . GLY B 1 125 ? 25.312 -23.797 -29.047 1 85.06 125 GLY B O 1
ATOM 6218 N N . GLN B 1 126 ? 26.359 -22.125 -30.172 1 87.75 126 GLN B N 1
ATOM 6219 C CA . GLN B 1 126 ? 25.172 -21.297 -30.359 1 87.75 126 GLN B CA 1
ATOM 6220 C C . GLN B 1 126 ? 24.172 -22 -31.281 1 87.75 126 GLN B C 1
ATOM 6222 O O . GLN B 1 126 ? 22.969 -21.953 -31.047 1 87.75 126 GLN B O 1
ATOM 6227 N N . SER B 1 127 ? 24.672 -22.578 -32.312 1 91.19 127 SER B N 1
ATOM 6228 C CA . SER B 1 127 ? 23.812 -23.219 -33.312 1 91.19 127 SER B CA 1
ATOM 6229 C C . SER B 1 127 ? 23 -24.344 -32.688 1 91.19 127 SER B C 1
ATOM 6231 O O . SER B 1 127 ? 21.812 -24.484 -32.938 1 91.19 127 SER B O 1
ATOM 6233 N N . GLU B 1 128 ? 23.656 -25.078 -31.844 1 93.44 128 GLU B N 1
ATOM 6234 C CA . GLU B 1 128 ? 22.969 -26.188 -31.188 1 93.44 128 GLU B CA 1
ATOM 6235 C C . GLU B 1 128 ? 21.938 -25.656 -30.188 1 93.44 128 GLU B C 1
ATOM 6237 O O . GLU B 1 128 ? 20.859 -26.234 -30.047 1 93.44 128 GLU B O 1
ATOM 6242 N N . ALA B 1 129 ? 22.297 -24.656 -29.5 1 93.94 129 ALA B N 1
ATOM 6243 C CA . ALA B 1 129 ? 21.359 -24.047 -28.562 1 93.94 129 ALA B CA 1
ATOM 6244 C C . ALA B 1 129 ? 20.078 -23.594 -29.266 1 93.94 129 ALA B C 1
ATOM 6246 O O . ALA B 1 129 ? 18.969 -23.859 -28.797 1 93.94 129 ALA B O 1
ATOM 6247 N N . LEU B 1 130 ? 20.281 -22.953 -30.406 1 93.81 130 LEU B N 1
ATOM 6248 C CA . LEU B 1 130 ? 19.156 -22.453 -31.172 1 93.81 130 LEU B CA 1
ATOM 6249 C C . LEU B 1 130 ? 18.312 -23.594 -31.703 1 93.81 130 LEU B C 1
ATOM 6251 O O . LEU B 1 130 ? 17.078 -23.5 -31.75 1 93.81 130 LEU B O 1
ATOM 6255 N N . GLN B 1 131 ? 18.953 -24.656 -32.094 1 93.56 131 GLN B N 1
ATOM 6256 C CA . GLN B 1 131 ? 18.25 -25.828 -32.625 1 93.56 131 GLN B CA 1
ATOM 6257 C C . GLN B 1 131 ? 17.391 -26.469 -31.531 1 93.56 131 GLN B C 1
ATOM 6259 O O . GLN B 1 131 ? 16.25 -26.875 -31.797 1 93.56 131 GLN B O 1
ATOM 6264 N N . LEU B 1 132 ? 17.922 -26.547 -30.375 1 95.25 132 LEU B N 1
ATOM 6265 C CA . LEU B 1 132 ? 17.172 -27.125 -29.25 1 95.25 132 LEU B CA 1
ATOM 6266 C C . LEU B 1 132 ? 15.906 -26.344 -28.984 1 95.25 132 LEU B C 1
ATOM 6268 O O . LEU B 1 132 ? 14.844 -26.922 -28.734 1 95.25 132 LEU B O 1
ATOM 6272 N N . LEU B 1 133 ? 16 -25.031 -29.047 1 94.5 133 LEU B N 1
ATOM 6273 C CA . LEU B 1 133 ? 14.859 -24.156 -28.797 1 94.5 133 LEU B CA 1
ATOM 6274 C C . LEU B 1 133 ? 13.844 -24.25 -29.938 1 94.5 133 LEU B C 1
ATOM 6276 O O . LEU B 1 133 ? 12.641 -24.359 -29.688 1 94.5 133 LEU B O 1
ATOM 6280 N N . LYS B 1 134 ? 14.344 -24.234 -31.172 1 93.19 134 LYS B N 1
ATOM 6281 C CA . LYS B 1 134 ? 13.484 -24.266 -32.344 1 93.19 134 LYS B CA 1
ATOM 6282 C C . LYS B 1 134 ? 12.703 -25.578 -32.438 1 93.19 134 LYS B C 1
ATOM 6284 O O . LYS B 1 134 ? 11.539 -25.594 -32.812 1 93.19 134 LYS B O 1
ATOM 6289 N N . GLN B 1 135 ? 13.367 -26.688 -32 1 93.19 135 GLN B N 1
ATOM 6290 C CA . GLN B 1 135 ? 12.766 -28.016 -32.094 1 93.19 135 GLN B CA 1
ATOM 6291 C C . GLN B 1 135 ? 11.859 -28.281 -30.891 1 93.19 135 GLN B C 1
ATOM 6293 O O . GLN B 1 135 ? 11.086 -29.25 -30.891 1 93.19 135 GLN B O 1
ATOM 6298 N N . GLY B 1 136 ? 11.922 -27.406 -29.891 1 92.19 136 GLY B N 1
ATOM 6299 C CA . GLY B 1 136 ? 11.102 -27.578 -28.703 1 92.19 136 GLY B CA 1
ATOM 6300 C C . GLY B 1 136 ? 11.609 -28.672 -27.781 1 92.19 136 GLY B C 1
ATOM 6301 O O . GLY B 1 136 ? 10.852 -29.188 -26.953 1 92.19 136 GLY B O 1
ATOM 6302 N N . THR B 1 137 ? 12.82 -29.094 -27.984 1 94 137 THR B N 1
ATOM 6303 C CA . THR B 1 137 ? 13.445 -30.094 -27.125 1 94 137 THR B CA 1
ATOM 6304 C C . THR B 1 137 ? 13.625 -29.562 -25.719 1 94 137 THR B C 1
ATOM 6306 O O . THR B 1 137 ? 13.578 -30.312 -24.75 1 94 137 THR B O 1
ATOM 6309 N N . VAL B 1 138 ? 13.93 -28.25 -25.688 1 96.69 138 VAL B N 1
ATOM 6310 C CA . VAL B 1 138 ? 14.055 -27.578 -24.391 1 96.69 138 VAL B CA 1
ATOM 6311 C C . VAL B 1 138 ? 13.102 -26.391 -24.328 1 96.69 138 VAL B C 1
ATOM 6313 O O . VAL B 1 138 ? 12.75 -25.828 -25.359 1 96.69 138 VAL B O 1
ATOM 6316 N N . ASP B 1 139 ? 12.711 -26.047 -23.125 1 95.06 139 ASP B N 1
ATOM 6317 C CA . ASP B 1 139 ? 11.844 -24.891 -22.906 1 95.06 139 ASP B CA 1
ATOM 6318 C C . ASP B 1 139 ? 12.648 -23.594 -22.875 1 95.06 139 ASP B C 1
ATOM 6320 O O . ASP B 1 139 ? 12.094 -22.516 -23.062 1 95.06 139 ASP B O 1
ATOM 6324 N N . GLY B 1 140 ? 13.852 -23.734 -22.547 1 95.62 140 GLY B N 1
ATOM 6325 C CA . GLY B 1 140 ? 14.766 -22.594 -22.453 1 95.62 140 GLY B CA 1
ATOM 6326 C C . GLY B 1 140 ? 16.219 -23.016 -22.422 1 95.62 140 GLY B C 1
ATOM 6327 O O . GLY B 1 140 ? 16.531 -24.188 -22.219 1 95.62 140 GLY B O 1
ATOM 6328 N N . VAL B 1 141 ? 17.078 -22.094 -22.766 1 96.12 141 VAL B N 1
ATOM 6329 C CA . VAL B 1 141 ? 18.516 -22.328 -22.703 1 96.12 141 VAL B CA 1
ATOM 6330 C C . VAL B 1 141 ? 19.156 -21.297 -21.781 1 96.12 141 VAL B C 1
ATOM 6332 O O . VAL B 1 141 ? 18.781 -20.125 -21.781 1 96.12 141 VAL B O 1
ATOM 6335 N N . VAL B 1 142 ? 20.094 -21.797 -20.953 1 95 142 VAL B N 1
ATOM 6336 C CA . VAL B 1 142 ? 20.828 -20.922 -20.047 1 95 142 VAL B CA 1
ATOM 6337 C C . VAL B 1 142 ? 22.219 -20.672 -20.609 1 95 142 VAL B C 1
ATOM 6339 O O . VAL B 1 142 ? 22.922 -21.609 -21 1 95 142 VAL B O 1
ATOM 6342 N N . ASP B 1 143 ? 22.547 -19.391 -20.656 1 91.5 143 ASP B N 1
ATOM 6343 C CA . ASP B 1 143 ? 23.875 -19.031 -21.125 1 91.5 143 ASP B CA 1
ATOM 6344 C C . ASP B 1 143 ? 24.25 -17.609 -20.672 1 91.5 143 ASP B C 1
ATOM 6346 O O . ASP B 1 143 ? 23.438 -16.922 -20.062 1 91.5 143 ASP B O 1
ATOM 6350 N N . ALA B 1 144 ? 25.5 -17.25 -20.938 1 88.25 144 ALA B N 1
ATOM 6351 C CA . ALA B 1 144 ? 26.047 -15.961 -20.531 1 88.25 144 ALA B CA 1
ATOM 6352 C C . ALA B 1 144 ? 25.625 -14.852 -21.5 1 88.25 144 ALA B C 1
ATOM 6354 O O . ALA B 1 144 ? 24.875 -15.102 -22.438 1 88.25 144 ALA B O 1
ATOM 6355 N N . ILE B 1 145 ? 25.969 -13.617 -21.203 1 86.75 145 ILE B N 1
ATOM 6356 C CA . ILE B 1 145 ? 25.531 -12.398 -21.875 1 86.75 145 ILE B CA 1
ATOM 6357 C C . ILE B 1 145 ? 26 -12.406 -23.328 1 86.75 145 ILE B C 1
ATOM 6359 O O . ILE B 1 145 ? 25.422 -11.727 -24.172 1 86.75 145 ILE B O 1
ATOM 6363 N N . ASN B 1 146 ? 27.062 -13.211 -23.672 1 79.88 146 ASN B N 1
ATOM 6364 C CA . ASN B 1 146 ? 27.562 -13.242 -25.031 1 79.88 146 ASN B CA 1
ATOM 6365 C C . ASN B 1 146 ? 26.531 -13.812 -26 1 79.88 146 ASN B C 1
ATOM 6367 O O . ASN B 1 146 ? 26.594 -13.578 -27.203 1 79.88 146 ASN B O 1
ATOM 6371 N N . GLN B 1 147 ? 25.562 -14.531 -25.438 1 85.88 147 GLN B N 1
ATOM 6372 C CA . GLN B 1 147 ? 24.516 -15.109 -26.281 1 85.88 147 GLN B CA 1
ATOM 6373 C C . GLN B 1 147 ? 23.297 -14.203 -26.344 1 85.88 147 GLN B C 1
ATOM 6375 O O . GLN B 1 147 ? 22.328 -14.492 -27.062 1 85.88 147 GLN B O 1
ATOM 6380 N N . LEU B 1 148 ? 23.297 -13.125 -25.719 1 86.38 148 LEU B N 1
ATOM 6381 C CA . LEU B 1 148 ? 22.125 -12.25 -25.609 1 86.38 148 LEU B CA 1
ATOM 6382 C C . LEU B 1 148 ? 21.719 -11.727 -26.984 1 86.38 148 LEU B C 1
ATOM 6384 O O . LEU B 1 148 ? 20.562 -11.859 -27.391 1 86.38 148 LEU B O 1
ATOM 6388 N N . LYS B 1 149 ? 22.656 -11.18 -27.75 1 85.5 149 LYS B N 1
ATOM 6389 C CA . LYS B 1 149 ? 22.359 -10.562 -29.047 1 85.5 149 LYS B CA 1
ATOM 6390 C C . LYS B 1 149 ? 21.812 -11.594 -30.031 1 85.5 149 LYS B C 1
ATOM 6392 O O . LYS B 1 149 ? 20.719 -11.422 -30.562 1 85.5 149 LYS B O 1
ATOM 6397 N N . PRO B 1 150 ? 22.5 -12.719 -30.172 1 87.5 150 PRO B N 1
ATOM 6398 C CA . PRO B 1 150 ? 21.969 -13.68 -31.156 1 87.5 150 PRO B CA 1
ATOM 6399 C C . PRO B 1 150 ? 20.625 -14.266 -30.719 1 87.5 150 PRO B C 1
ATOM 6401 O O . PRO B 1 150 ? 19.766 -14.508 -31.562 1 87.5 150 PRO B O 1
ATOM 6404 N N . MET B 1 151 ? 20.453 -14.5 -29.5 1 90.5 151 MET B N 1
ATOM 6405 C CA . MET B 1 151 ? 19.219 -15.102 -29.031 1 90.5 151 MET B CA 1
ATOM 6406 C C . MET B 1 151 ? 18.062 -14.125 -29.156 1 90.5 151 MET B C 1
ATOM 6408 O O . MET B 1 151 ? 16.969 -14.516 -29.578 1 90.5 151 MET B O 1
ATOM 6412 N N . LEU B 1 152 ? 18.297 -12.906 -28.859 1 84.88 152 LEU B N 1
ATOM 6413 C CA . LEU B 1 152 ? 17.25 -11.898 -28.984 1 84.88 152 LEU B CA 1
ATOM 6414 C C . LEU B 1 152 ? 16.891 -11.672 -30.453 1 84.88 152 LEU B C 1
ATOM 6416 O O . LEU B 1 152 ? 15.703 -11.531 -30.781 1 84.88 152 LEU B O 1
ATOM 6420 N N . LEU B 1 153 ? 17.875 -11.641 -31.266 1 84.06 153 LEU B N 1
ATOM 6421 C CA . LEU B 1 153 ? 17.641 -11.445 -32.688 1 84.06 153 LEU B CA 1
ATOM 6422 C C . LEU B 1 153 ? 16.875 -12.625 -33.281 1 84.06 153 LEU B C 1
ATOM 6424 O O . LEU B 1 153 ? 16.141 -12.477 -34.281 1 84.06 153 LEU B O 1
ATOM 6428 N N . ALA B 1 154 ? 17.078 -13.781 -32.562 1 88.06 154 ALA B N 1
ATOM 6429 C CA . ALA B 1 154 ? 16.375 -14.977 -33.031 1 88.06 154 ALA B CA 1
ATOM 6430 C C . ALA B 1 154 ? 14.938 -14.992 -32.531 1 88.06 154 ALA B C 1
ATOM 6432 O O . ALA B 1 154 ? 14.156 -15.883 -32.875 1 88.06 154 ALA B O 1
ATOM 6433 N N . GLY B 1 155 ? 14.586 -14.055 -31.719 1 80 155 GLY B N 1
ATOM 6434 C CA . GLY B 1 155 ? 13.195 -13.906 -31.312 1 80 155 GLY B CA 1
ATOM 6435 C C . GLY B 1 155 ? 12.93 -14.43 -29.906 1 80 155 GLY B C 1
ATOM 6436 O O . GLY B 1 155 ? 11.773 -14.531 -29.484 1 80 155 GLY B O 1
ATOM 6437 N N . TYR B 1 156 ? 13.945 -14.773 -29.219 1 88.62 156 TYR B N 1
ATOM 6438 C CA . TYR B 1 156 ? 13.75 -15.305 -27.875 1 88.62 156 TYR B CA 1
ATOM 6439 C C . TYR B 1 156 ? 13.883 -14.195 -26.828 1 88.62 156 TYR B C 1
ATOM 6441 O O . TYR B 1 156 ? 14.492 -13.156 -27.078 1 88.62 156 TYR B O 1
ATOM 6449 N N . ASP B 1 157 ? 13.258 -14.477 -25.75 1 85.94 157 ASP B N 1
ATOM 6450 C CA . ASP B 1 157 ? 13.336 -13.555 -24.625 1 85.94 157 ASP B CA 1
ATOM 6451 C C . ASP B 1 157 ? 14.453 -13.953 -23.656 1 85.94 157 ASP B C 1
ATOM 6453 O O . ASP B 1 157 ? 14.953 -15.078 -23.719 1 85.94 157 ASP B O 1
ATOM 6457 N N . ALA B 1 158 ? 14.898 -12.984 -22.938 1 89 158 ALA B N 1
ATOM 6458 C CA . ALA B 1 158 ? 15.992 -13.227 -21.984 1 89 158 ALA B CA 1
ATOM 6459 C C . ALA B 1 158 ? 15.617 -12.758 -20.594 1 89 158 ALA B C 1
ATOM 6461 O O . ALA B 1 158 ? 15.172 -11.625 -20.406 1 89 158 ALA B O 1
ATOM 6462 N N . GLN B 1 159 ? 15.742 -13.641 -19.672 1 88 159 GLN B N 1
ATOM 6463 C CA . GLN B 1 159 ? 15.531 -13.312 -18.266 1 88 159 GLN B CA 1
ATOM 6464 C C . GLN B 1 159 ? 16.812 -13.508 -17.453 1 88 159 GLN B C 1
ATOM 6466 O O . GLN B 1 159 ? 17.422 -14.57 -17.5 1 88 159 GLN B O 1
ATOM 6471 N N . LEU B 1 160 ? 17.188 -12.414 -16.719 1 87.19 160 LEU B N 1
ATOM 6472 C CA . LEU B 1 160 ? 18.375 -12.484 -15.883 1 87.19 160 LEU B CA 1
ATOM 6473 C C . LEU B 1 160 ? 18.188 -13.484 -14.75 1 87.19 160 LEU B C 1
ATOM 6475 O O . LEU B 1 160 ? 17.156 -13.461 -14.07 1 87.19 160 LEU B O 1
ATOM 6479 N N . LEU B 1 161 ? 19.109 -14.336 -14.555 1 89 161 LEU B N 1
ATOM 6480 C CA . LEU B 1 161 ? 18.969 -15.438 -13.602 1 89 161 LEU B CA 1
ATOM 6481 C C . LEU B 1 161 ? 19.781 -15.164 -12.344 1 89 161 LEU B C 1
ATOM 6483 O O . LEU B 1 161 ? 19.703 -15.922 -11.375 1 89 161 LEU B O 1
ATOM 6487 N N . ASN B 1 162 ? 20.484 -14.133 -12.297 1 85.06 162 ASN B N 1
ATOM 6488 C CA . ASN B 1 162 ? 21.422 -13.891 -11.219 1 85.06 162 ASN B CA 1
ATOM 6489 C C . ASN B 1 162 ? 20.719 -13.789 -9.867 1 85.06 162 ASN B C 1
ATOM 6491 O O . ASN B 1 162 ? 21.344 -13.938 -8.82 1 85.06 162 ASN B O 1
ATOM 6495 N N . HIS B 1 163 ? 19.5 -13.641 -9.852 1 76.69 163 HIS B N 1
ATOM 6496 C CA . HIS B 1 163 ? 18.766 -13.578 -8.594 1 76.69 163 HIS B CA 1
ATOM 6497 C C . HIS B 1 163 ? 18.219 -14.945 -8.211 1 76.69 163 HIS B C 1
ATOM 6499 O O . HIS B 1 163 ? 17.75 -15.141 -7.09 1 76.69 163 HIS B O 1
ATOM 6505 N N . GLN B 1 164 ? 18.297 -15.852 -9.125 1 79.38 164 GLN B N 1
ATOM 6506 C CA . GLN B 1 164 ? 17.719 -17.172 -8.891 1 79.38 164 GLN B CA 1
ATOM 6507 C C . GLN B 1 164 ? 18.812 -18.219 -8.672 1 79.38 164 GLN B C 1
ATOM 6509 O O . GLN B 1 164 ? 18.562 -19.266 -8.055 1 79.38 164 GLN B O 1
ATOM 6514 N N . LEU B 1 165 ? 19.969 -17.969 -9.281 1 85.69 165 LEU B N 1
ATOM 6515 C CA . LEU B 1 165 ? 21.094 -18.906 -9.188 1 85.69 165 LEU B CA 1
ATOM 6516 C C . LEU B 1 165 ? 22.281 -18.266 -8.516 1 85.69 165 LEU B C 1
ATOM 6518 O O . LEU B 1 165 ? 22.516 -17.062 -8.672 1 85.69 165 LEU B O 1
ATOM 6522 N N . SER B 1 166 ? 22.969 -19.094 -7.801 1 84.31 166 SER B N 1
ATOM 6523 C CA . SER B 1 166 ? 24.188 -18.641 -7.129 1 84.31 166 SER B CA 1
ATOM 6524 C C . SER B 1 166 ? 25.375 -18.609 -8.086 1 84.31 166 SER B C 1
ATOM 6526 O O . SER B 1 166 ? 26.266 -19.438 -7.984 1 84.31 166 SER B O 1
ATOM 6528 N N . ILE B 1 167 ? 25.375 -17.625 -8.891 1 87.12 167 ILE B N 1
ATOM 6529 C CA . ILE B 1 167 ? 26.438 -17.484 -9.875 1 87.12 167 ILE B CA 1
ATOM 6530 C C . ILE B 1 167 ? 27.578 -16.641 -9.273 1 87.12 167 ILE B C 1
ATOM 6532 O O . ILE B 1 167 ? 27.344 -15.547 -8.766 1 87.12 167 ILE B O 1
ATOM 6536 N N . LYS B 1 168 ? 28.766 -17.203 -9.406 1 87.62 168 LYS B N 1
ATOM 6537 C CA . LYS B 1 168 ? 29.922 -16.5 -8.859 1 87.62 168 LYS B CA 1
ATOM 6538 C C . LYS B 1 168 ? 30.203 -15.211 -9.625 1 87.62 168 LYS B C 1
ATOM 6540 O O . LYS B 1 168 ? 30.047 -15.164 -10.852 1 87.62 168 LYS B O 1
ATOM 6545 N N . PRO B 1 169 ? 30.547 -14.219 -8.867 1 90.25 169 PRO B N 1
ATOM 6546 C CA . PRO B 1 169 ? 30.922 -12.984 -9.562 1 90.25 169 PRO B CA 1
ATOM 6547 C C . PRO B 1 169 ? 32.219 -13.094 -10.32 1 90.25 169 PRO B C 1
ATOM 6549 O O . PRO B 1 169 ? 32.906 -14.117 -10.242 1 90.25 169 PRO B O 1
ATOM 6552 N N . VAL B 1 170 ? 32.531 -12.109 -11.094 1 92.12 170 VAL B N 1
ATOM 6553 C CA . VAL B 1 170 ? 33.719 -12.141 -11.945 1 92.12 170 VAL B CA 1
ATOM 6554 C C . VAL B 1 170 ? 34.656 -11.016 -11.555 1 92.12 170 VAL B C 1
ATOM 6556 O O . VAL B 1 170 ? 34.25 -10.047 -10.898 1 92.12 170 VAL B O 1
ATOM 6559 N N . SER B 1 171 ? 35.906 -11.234 -11.914 1 94.81 171 SER B N 1
ATOM 6560 C CA . SER B 1 171 ? 36.969 -10.312 -11.555 1 94.81 171 SER B CA 1
ATOM 6561 C C . SER B 1 171 ? 37.844 -9.969 -12.758 1 94.81 171 SER B C 1
ATOM 6563 O O . SER B 1 171 ? 37.656 -10.539 -13.836 1 94.81 171 SER B O 1
ATOM 6565 N N . ILE B 1 172 ? 38.656 -8.969 -12.594 1 96.12 172 ILE B N 1
ATOM 6566 C CA . ILE B 1 172 ? 39.719 -8.648 -13.531 1 96.12 172 ILE B CA 1
ATOM 6567 C C . ILE B 1 172 ? 41 -9.367 -13.125 1 96.12 172 ILE B C 1
ATOM 6569 O O . ILE B 1 172 ? 41.344 -9.43 -11.938 1 96.12 172 ILE B O 1
ATOM 6573 N N . VAL B 1 173 ? 41.688 -9.914 -14.141 1 96.88 173 VAL B N 1
ATOM 6574 C CA . VAL B 1 173 ? 42.875 -10.672 -13.789 1 96.88 173 VAL B CA 1
ATOM 6575 C C . VAL B 1 173 ? 44.062 -10.156 -14.578 1 96.88 173 VAL B C 1
ATOM 6577 O O . VAL B 1 173 ? 43.906 -9.523 -15.625 1 96.88 173 VAL B O 1
ATOM 6580 N N . SER B 1 174 ? 45.219 -10.352 -14.047 1 97.12 174 SER B N 1
ATOM 6581 C CA . SER B 1 174 ? 46.531 -10.172 -14.672 1 97.12 174 SER B CA 1
ATOM 6582 C C . SER B 1 174 ? 47.469 -11.336 -14.367 1 97.12 174 SER B C 1
ATOM 6584 O O . SER B 1 174 ? 47.156 -12.172 -13.516 1 97.12 174 SER B O 1
ATOM 6586 N N . LEU B 1 175 ? 48.469 -11.43 -15.148 1 96.25 175 LEU B N 1
ATOM 6587 C CA . LEU B 1 175 ? 49.469 -12.461 -14.867 1 96.25 175 LEU B CA 1
ATOM 6588 C C . LEU B 1 175 ? 50 -12.32 -13.445 1 96.25 175 LEU B C 1
ATOM 6590 O O . LEU B 1 175 ? 50.281 -11.211 -12.992 1 96.25 175 LEU B O 1
ATOM 6594 N N . LYS B 1 176 ? 50.125 -13.508 -12.797 1 95.19 176 LYS B N 1
ATOM 6595 C CA . LYS B 1 176 ? 50.594 -13.508 -11.414 1 95.19 176 LYS B CA 1
ATOM 6596 C C . LYS B 1 176 ? 51.906 -12.742 -11.273 1 95.19 176 LYS B C 1
ATOM 6598 O O . LYS B 1 176 ? 52.844 -13.016 -11.992 1 95.19 176 LYS B O 1
ATOM 6603 N N . GLY B 1 177 ? 51.875 -11.82 -10.352 1 92.25 177 GLY B N 1
ATOM 6604 C CA . GLY B 1 177 ? 53.094 -11.039 -10.086 1 92.25 177 GLY B CA 1
ATOM 6605 C C . GLY B 1 177 ? 53.25 -9.852 -11.016 1 92.25 177 GLY B C 1
ATOM 6606 O O . GLY B 1 177 ? 54.062 -8.984 -10.781 1 92.25 177 GLY B O 1
ATOM 6607 N N . ALA B 1 178 ? 52.406 -9.82 -12.023 1 90.5 178 ALA B N 1
ATOM 6608 C CA . ALA B 1 178 ? 52.5 -8.719 -12.977 1 90.5 178 ALA B CA 1
ATOM 6609 C C . ALA B 1 178 ? 51.469 -7.648 -12.664 1 90.5 178 ALA B C 1
ATOM 6611 O O . ALA B 1 178 ? 50.344 -7.965 -12.25 1 90.5 178 ALA B O 1
ATOM 6612 N N . HIS B 1 179 ? 51.781 -6.426 -12.711 1 93.06 179 HIS B N 1
ATOM 6613 C CA . HIS B 1 179 ? 50.906 -5.254 -12.688 1 93.06 179 HIS B CA 1
ATOM 6614 C C . HIS B 1 179 ? 50.125 -5.195 -11.391 1 93.06 179 HIS B C 1
ATOM 6616 O O . HIS B 1 179 ? 48.938 -4.824 -11.406 1 93.06 179 HIS B O 1
ATOM 6622 N N . HIS B 1 180 ? 50.562 -5.699 -10.32 1 93 180 HIS B N 1
ATOM 6623 C CA . HIS B 1 180 ? 49.844 -5.801 -9.062 1 93 180 HIS B CA 1
ATOM 6624 C C . HIS B 1 180 ? 49.312 -4.438 -8.617 1 93 180 HIS B C 1
ATOM 6626 O O . HIS B 1 180 ? 48.156 -4.309 -8.227 1 93 180 HIS B O 1
ATOM 6632 N N . GLN B 1 181 ? 50.094 -3.473 -8.719 1 93.44 181 GLN B N 1
ATOM 6633 C CA . GLN B 1 181 ? 49.719 -2.133 -8.281 1 93.44 181 GLN B CA 1
ATOM 6634 C C . GLN B 1 181 ? 48.656 -1.55 -9.188 1 93.44 181 GLN B C 1
ATOM 6636 O O . GLN B 1 181 ? 47.688 -0.948 -8.711 1 93.44 181 GLN B O 1
ATOM 6641 N N . LEU B 1 182 ? 48.875 -1.734 -10.453 1 94.88 182 LEU B N 1
ATOM 6642 C CA . LEU B 1 182 ? 47.875 -1.216 -11.398 1 94.88 182 LEU B CA 1
ATOM 6643 C C . LEU B 1 182 ? 46.562 -1.933 -11.25 1 94.88 182 LEU B C 1
ATOM 6645 O O . LEU B 1 182 ? 45.5 -1.309 -11.344 1 94.88 182 LEU B O 1
ATOM 6649 N N . LEU B 1 183 ? 46.562 -3.23 -11.055 1 96.56 183 LEU B N 1
ATOM 6650 C CA . LEU B 1 183 ? 45.344 -4.012 -10.859 1 96.56 183 LEU B CA 1
ATOM 6651 C C . LEU B 1 183 ? 44.562 -3.502 -9.648 1 96.56 183 LEU B C 1
ATOM 6653 O O . LEU B 1 183 ? 43.344 -3.408 -9.695 1 96.56 183 LEU B O 1
ATOM 6657 N N . LYS B 1 184 ? 45.25 -3.129 -8.586 1 95.31 184 LYS B N 1
ATOM 6658 C CA . LYS B 1 184 ? 44.625 -2.607 -7.383 1 95.31 184 LYS B CA 1
ATOM 6659 C C . LYS B 1 184 ? 44 -1.239 -7.645 1 95.31 184 LYS B C 1
ATOM 6661 O O . LYS B 1 184 ? 42.906 -0.933 -7.129 1 95.31 184 LYS B O 1
ATOM 6666 N N . MET B 1 185 ? 44.688 -0.482 -8.406 1 95.5 185 MET B N 1
ATOM 6667 C CA . MET B 1 185 ? 44.156 0.829 -8.766 1 95.5 185 MET B CA 1
ATOM 6668 C C . MET B 1 185 ? 42.906 0.691 -9.625 1 95.5 185 MET B C 1
ATOM 6670 O O . MET B 1 185 ? 41.938 1.405 -9.414 1 95.5 185 MET B O 1
ATOM 6674 N N . ILE B 1 186 ? 42.969 -0.213 -10.531 1 96 186 ILE B N 1
ATOM 6675 C CA . ILE B 1 186 ? 41.844 -0.471 -11.398 1 96 186 ILE B CA 1
ATOM 6676 C C . ILE B 1 186 ? 40.656 -0.952 -10.562 1 96 186 ILE B C 1
ATOM 6678 O O . ILE B 1 186 ? 39.531 -0.474 -10.734 1 96 186 ILE B O 1
ATOM 6682 N N . GLU B 1 187 ? 40.906 -1.813 -9.695 1 94.94 187 GLU B N 1
ATOM 6683 C CA . GLU B 1 187 ? 39.875 -2.363 -8.812 1 94.94 187 GLU B CA 1
ATOM 6684 C C . GLU B 1 187 ? 39.188 -1.261 -8.023 1 94.94 187 GLU B C 1
ATOM 6686 O O . GLU B 1 187 ? 37.969 -1.198 -7.988 1 94.94 187 GLU B O 1
ATOM 6691 N N . HIS B 1 188 ? 39.969 -0.391 -7.434 1 94.06 188 HIS B N 1
ATOM 6692 C CA . HIS B 1 188 ? 39.406 0.683 -6.617 1 94.06 188 HIS B CA 1
ATOM 6693 C C . HIS B 1 188 ? 38.531 1.613 -7.449 1 94.06 188 HIS B C 1
ATOM 6695 O O . HIS B 1 188 ? 37.469 2.025 -7.004 1 94.06 188 HIS B O 1
ATOM 6701 N N . TYR B 1 189 ? 39 1.924 -8.625 1 95.12 189 TYR B N 1
ATOM 6702 C CA . TYR B 1 189 ? 38.25 2.812 -9.5 1 95.12 189 TYR B CA 1
ATOM 6703 C C . TYR B 1 189 ? 36.969 2.135 -9.992 1 95.12 189 TYR B C 1
ATOM 6705 O O . TYR B 1 189 ? 35.906 2.756 -10.031 1 95.12 189 TYR B O 1
ATOM 6713 N N . VAL B 1 190 ? 37.031 0.893 -10.312 1 94.44 190 VAL B N 1
ATOM 6714 C CA . VAL B 1 190 ? 35.906 0.148 -10.836 1 94.44 190 VAL B CA 1
ATOM 6715 C C . VAL B 1 190 ? 34.812 0.02 -9.766 1 94.44 190 VAL B C 1
ATOM 6717 O O . VAL B 1 190 ? 33.625 -0.01 -10.07 1 94.44 190 VAL B O 1
ATOM 6720 N N . HIS B 1 191 ? 35.219 0.031 -8.516 1 91.19 191 HIS B N 1
ATOM 6721 C CA . HIS B 1 191 ? 34.312 -0.128 -7.402 1 91.19 191 HIS B CA 1
ATOM 6722 C C . HIS B 1 191 ? 33.594 1.181 -7.09 1 91.19 191 HIS B C 1
ATOM 6724 O O . HIS B 1 191 ? 32.625 1.196 -6.328 1 91.19 191 HIS B O 1
ATOM 6730 N N . SER B 1 192 ? 33.969 2.223 -7.719 1 90 192 SER B N 1
ATOM 6731 C CA . SER B 1 192 ? 33.344 3.52 -7.465 1 90 192 SER B CA 1
ATOM 6732 C C . SER B 1 192 ? 31.906 3.557 -7.977 1 90 192 SER B C 1
ATOM 6734 O O . SER B 1 192 ? 31.547 2.781 -8.859 1 90 192 SER B O 1
ATOM 6736 N N . ALA B 1 193 ? 31.109 4.461 -7.379 1 87.94 193 ALA B N 1
ATOM 6737 C CA . ALA B 1 193 ? 29.703 4.613 -7.773 1 87.94 193 ALA B CA 1
ATOM 6738 C C . ALA B 1 193 ? 29.594 5.02 -9.242 1 87.94 193 ALA B C 1
ATOM 6740 O O . ALA B 1 193 ? 28.703 4.559 -9.953 1 87.94 193 ALA B O 1
ATOM 6741 N N . GLU B 1 194 ? 30.469 5.816 -9.625 1 90.69 194 GLU B N 1
ATOM 6742 C CA . GLU B 1 194 ? 30.453 6.344 -10.984 1 90.69 194 GLU B CA 1
ATOM 6743 C C . GLU B 1 194 ? 30.609 5.223 -12.016 1 90.69 194 GLU B C 1
ATOM 6745 O O . GLU B 1 194 ? 29.828 5.125 -12.953 1 90.69 194 GLU B O 1
ATOM 6750 N N . VAL B 1 195 ? 31.609 4.406 -11.812 1 92.62 195 VAL B N 1
ATOM 6751 C CA . VAL B 1 195 ? 31.891 3.363 -12.789 1 92.62 195 VAL B CA 1
ATOM 6752 C C . VAL B 1 195 ? 30.812 2.281 -12.711 1 92.62 195 VAL B C 1
ATOM 6754 O O . VAL B 1 195 ? 30.391 1.733 -13.734 1 92.62 195 VAL B O 1
ATOM 6757 N N . GLN B 1 196 ? 30.422 1.941 -11.523 1 90.12 196 GLN B N 1
ATOM 6758 C CA . GLN B 1 196 ? 29.359 0.947 -11.375 1 90.12 196 GLN B CA 1
ATOM 6759 C C . GLN B 1 196 ? 28.062 1.413 -12.031 1 90.12 196 GLN B C 1
ATOM 6761 O O . GLN B 1 196 ? 27.359 0.62 -12.664 1 90.12 196 GLN B O 1
ATOM 6766 N N . LYS B 1 197 ? 27.75 2.631 -11.898 1 89.88 197 LYS B N 1
ATOM 6767 C CA . LYS B 1 197 ? 26.578 3.193 -12.562 1 89.88 197 LYS B CA 1
ATOM 6768 C C . LYS B 1 197 ? 26.734 3.152 -14.078 1 89.88 197 LYS B C 1
ATOM 6770 O O . LYS B 1 197 ? 25.812 2.768 -14.789 1 89.88 197 LYS B O 1
ATOM 6775 N N . LEU B 1 198 ? 27.891 3.576 -14.508 1 92.75 198 LEU B N 1
ATOM 6776 C CA . LEU B 1 198 ? 28.188 3.557 -15.938 1 92.75 198 LEU B CA 1
ATOM 6777 C C . LEU B 1 198 ? 28.031 2.152 -16.5 1 92.75 198 LEU B C 1
ATOM 6779 O O . LEU B 1 198 ? 27.438 1.974 -17.578 1 92.75 198 LEU B O 1
ATOM 6783 N N . LEU B 1 199 ? 28.562 1.263 -15.773 1 90.88 199 LEU B N 1
ATOM 6784 C CA . LEU B 1 199 ? 28.5 -0.127 -16.219 1 90.88 199 LEU B CA 1
ATOM 6785 C C . LEU B 1 199 ? 27.047 -0.589 -16.328 1 90.88 199 LEU B C 1
ATOM 6787 O O . LEU B 1 199 ? 26.656 -1.151 -17.344 1 90.88 199 LEU B O 1
ATOM 6791 N N . ARG B 1 200 ? 26.266 -0.364 -15.328 1 88.56 200 ARG B N 1
ATOM 6792 C CA . ARG B 1 200 ? 24.875 -0.777 -15.32 1 88.56 200 ARG B CA 1
ATOM 6793 C C . ARG B 1 200 ? 24.094 -0.087 -16.438 1 88.56 200 ARG B C 1
ATOM 6795 O O . ARG B 1 200 ? 23.328 -0.735 -17.156 1 88.56 200 ARG B O 1
ATOM 6802 N N . GLU B 1 201 ? 24.25 1.163 -16.562 1 88.5 201 GLU B N 1
ATOM 6803 C CA . GLU B 1 201 ? 23.547 1.926 -17.594 1 88.5 201 GLU B CA 1
ATOM 6804 C C . GLU B 1 201 ? 23.922 1.455 -18.984 1 88.5 201 GLU B C 1
ATOM 6806 O O . GLU B 1 201 ? 23.062 1.364 -19.875 1 88.5 201 GLU B O 1
ATOM 6811 N N . SER B 1 202 ? 25.203 1.19 -19.141 1 90.31 202 SER B N 1
ATOM 6812 C CA . SER B 1 202 ? 25.688 0.753 -20.453 1 90.31 202 SER B CA 1
ATOM 6813 C C . SER B 1 202 ? 25.125 -0.613 -20.828 1 90.31 202 SER B C 1
ATOM 6815 O O . SER B 1 202 ? 24.719 -0.836 -21.969 1 90.31 202 SER B O 1
ATOM 6817 N N . ILE B 1 203 ? 25.109 -1.441 -19.859 1 86.12 203 ILE B N 1
ATOM 6818 C CA . ILE B 1 203 ? 24.594 -2.781 -20.109 1 86.12 203 ILE B CA 1
ATOM 6819 C C . ILE B 1 203 ? 23.094 -2.719 -20.375 1 86.12 203 ILE B C 1
ATOM 6821 O O . ILE B 1 203 ? 22.578 -3.383 -21.281 1 86.12 203 ILE B O 1
ATOM 6825 N N . ASN B 1 204 ? 22.406 -2 -19.594 1 86.25 204 ASN B N 1
ATOM 6826 C CA . ASN B 1 204 ? 20.969 -1.82 -19.812 1 86.25 204 ASN B CA 1
ATOM 6827 C C . ASN B 1 204 ? 20.672 -1.246 -21.188 1 86.25 204 ASN B C 1
ATOM 6829 O O . ASN B 1 204 ? 19.719 -1.683 -21.859 1 86.25 204 ASN B O 1
ATOM 6833 N N . GLN B 1 205 ? 21.438 -0.234 -21.562 1 88.88 205 GLN B N 1
ATOM 6834 C CA . GLN B 1 205 ? 21.25 0.38 -22.875 1 88.88 205 GLN B CA 1
ATOM 6835 C C . GLN B 1 205 ? 21.562 -0.614 -23.984 1 88.88 205 GLN B C 1
ATOM 6837 O O . GLN B 1 205 ? 20.844 -0.658 -25 1 88.88 205 GLN B O 1
ATOM 6842 N N . TYR B 1 206 ? 22.609 -1.354 -23.766 1 87.88 206 TYR B N 1
ATOM 6843 C CA . TYR B 1 206 ? 22.984 -2.383 -24.734 1 87.88 206 TYR B CA 1
ATOM 6844 C C . TYR B 1 206 ? 21.859 -3.387 -24.922 1 87.88 206 TYR B C 1
ATOM 6846 O O . TYR B 1 206 ? 21.469 -3.695 -26.047 1 87.88 206 TYR B O 1
ATOM 6854 N N . GLN B 1 207 ? 21.328 -3.865 -23.812 1 84.19 207 GLN B N 1
ATOM 6855 C CA . GLN B 1 207 ? 20.234 -4.82 -23.859 1 84.19 207 GLN B CA 1
ATOM 6856 C C . GLN B 1 207 ? 19 -4.215 -24.531 1 84.19 207 GLN B C 1
ATOM 6858 O O . GLN B 1 207 ? 18.344 -4.871 -25.344 1 84.19 207 GLN B O 1
ATOM 6863 N N . PHE B 1 208 ? 18.688 -3.047 -24.219 1 88.69 208 PHE B N 1
ATOM 6864 C CA . PHE B 1 208 ? 17.531 -2.355 -24.766 1 88.69 208 PHE B CA 1
ATOM 6865 C C . PHE B 1 208 ? 17.641 -2.219 -26.281 1 88.69 208 PHE B C 1
ATOM 6867 O O . PHE B 1 208 ? 16.672 -2.486 -27 1 88.69 208 PHE B O 1
ATOM 6874 N N . GLU B 1 209 ? 18.812 -1.776 -26.734 1 90.38 209 GLU B N 1
ATOM 6875 C CA . GLU B 1 209 ? 19.016 -1.533 -28.156 1 90.38 209 GLU B CA 1
ATOM 6876 C C . GLU B 1 209 ? 18.875 -2.824 -28.969 1 90.38 209 GLU B C 1
ATOM 6878 O O . GLU B 1 209 ? 18.281 -2.836 -30.047 1 90.38 209 GLU B O 1
ATOM 6883 N N . ILE B 1 210 ? 19.438 -3.832 -28.422 1 88.69 210 ILE B N 1
ATOM 6884 C CA . ILE B 1 210 ? 19.375 -5.105 -29.125 1 88.69 210 ILE B CA 1
ATOM 6885 C C . ILE B 1 210 ? 17.922 -5.602 -29.156 1 88.69 210 ILE B C 1
ATOM 6887 O O . ILE B 1 210 ? 17.453 -6.086 -30.188 1 88.69 210 ILE B O 1
ATOM 6891 N N . ARG B 1 211 ? 17.25 -5.523 -28.031 1 89.25 211 ARG B N 1
ATOM 6892 C CA . ARG B 1 211 ? 15.844 -5.934 -27.969 1 89.25 211 ARG B CA 1
ATOM 6893 C C . ARG B 1 211 ? 14.984 -5.098 -28.906 1 89.25 211 ARG B C 1
ATOM 6895 O O . ARG B 1 211 ? 14.109 -5.629 -29.594 1 89.25 211 ARG B O 1
ATOM 6902 N N . GLN B 1 212 ? 15.242 -3.854 -28.906 1 92.69 212 GLN B N 1
ATOM 6903 C CA . GLN B 1 212 ? 14.492 -2.941 -29.75 1 92.69 212 GLN B CA 1
ATOM 6904 C C . GLN B 1 212 ? 14.688 -3.279 -31.234 1 92.69 212 GLN B C 1
ATOM 6906 O O . GLN B 1 212 ? 13.727 -3.305 -32 1 92.69 212 GLN B O 1
ATOM 6911 N N . GLN B 1 213 ? 15.945 -3.48 -31.594 1 90.19 213 GLN B N 1
ATOM 6912 C CA . GLN B 1 213 ? 16.25 -3.84 -32.969 1 90.19 213 GLN B CA 1
ATOM 6913 C C . GLN B 1 213 ? 15.539 -5.133 -33.375 1 90.19 213 GLN B C 1
ATOM 6915 O O . GLN B 1 213 ? 14.961 -5.219 -34.469 1 90.19 213 GLN B O 1
ATOM 6920 N N . ALA B 1 214 ? 15.641 -6.09 -32.5 1 87.44 214 ALA B N 1
ATOM 6921 C CA . ALA B 1 214 ? 14.977 -7.367 -32.781 1 87.44 214 ALA B CA 1
ATOM 6922 C C . ALA B 1 214 ? 13.469 -7.184 -32.906 1 87.44 214 ALA B C 1
ATOM 6924 O O . ALA B 1 214 ? 12.852 -7.789 -33.781 1 87.44 214 ALA B O 1
ATOM 6925 N N . LEU B 1 215 ? 12.898 -6.422 -32.125 1 90.12 215 LEU B N 1
ATOM 6926 C CA . LEU B 1 215 ? 11.453 -6.195 -32.125 1 90.12 215 LEU B CA 1
ATOM 6927 C C . LEU B 1 215 ? 11.039 -5.426 -33.375 1 90.12 215 LEU B C 1
ATOM 6929 O O . LEU B 1 215 ? 10 -5.711 -33.969 1 90.12 215 LEU B O 1
ATOM 6933 N N . ARG B 1 216 ? 11.766 -4.422 -33.75 1 91.75 216 ARG B N 1
ATOM 6934 C CA . ARG B 1 216 ? 11.461 -3.646 -34.969 1 91.75 216 ARG B CA 1
ATOM 6935 C C . ARG B 1 216 ? 11.594 -4.5 -36.219 1 91.75 216 ARG B C 1
ATOM 6937 O O . ARG B 1 216 ? 10.836 -4.332 -37.156 1 91.75 216 ARG B O 1
ATOM 6944 N N . GLN B 1 217 ? 12.578 -5.43 -36.156 1 89.06 217 GLN B N 1
ATOM 6945 C CA . GLN B 1 217 ? 12.664 -6.395 -37.25 1 89.06 217 GLN B CA 1
ATOM 6946 C C . GLN B 1 217 ? 11.438 -7.301 -37.281 1 89.06 217 GLN B C 1
ATOM 6948 O O . GLN B 1 217 ? 10.945 -7.645 -38.344 1 89.06 217 GLN B O 1
ATOM 6953 N N . ALA B 1 218 ? 10.992 -7.652 -36.156 1 88.5 218 ALA B N 1
ATOM 6954 C CA . ALA B 1 218 ? 9.789 -8.477 -36.062 1 88.5 218 ALA B CA 1
ATOM 6955 C C . ALA B 1 218 ? 8.578 -7.727 -36.625 1 88.5 218 ALA B C 1
ATOM 6957 O O . ALA B 1 218 ? 7.688 -8.336 -37.219 1 88.5 218 ALA B O 1
ATOM 6958 N N . VAL B 1 219 ? 8.484 -6.461 -36.344 1 92 219 VAL B N 1
ATOM 6959 C CA . VAL B 1 219 ? 7.406 -5.637 -36.906 1 92 219 VAL B CA 1
ATOM 6960 C C . VAL B 1 219 ? 7.438 -5.68 -38.438 1 92 219 VAL B C 1
ATOM 6962 O O . VAL B 1 219 ? 6.402 -5.875 -39.062 1 92 219 VAL B O 1
ATOM 6965 N N . ILE B 1 220 ? 8.578 -5.539 -39 1 90.62 220 ILE B N 1
ATOM 6966 C CA . ILE B 1 220 ? 8.75 -5.57 -40.438 1 90.62 220 ILE B CA 1
ATOM 6967 C C . ILE B 1 220 ? 8.328 -6.938 -40.969 1 90.62 220 ILE B C 1
ATOM 6969 O O . ILE B 1 220 ? 7.602 -7.027 -41.969 1 90.62 220 ILE B O 1
ATOM 6973 N N . ASN B 1 221 ? 8.703 -7.984 -40.281 1 89.31 221 ASN B N 1
ATOM 6974 C CA . ASN B 1 221 ? 8.422 -9.352 -40.719 1 89.31 221 ASN B CA 1
ATOM 6975 C C . ASN B 1 221 ? 6.934 -9.672 -40.625 1 89.31 221 ASN B C 1
ATOM 6977 O O . ASN B 1 221 ? 6.441 -10.57 -41.312 1 89.31 221 ASN B O 1
ATOM 6981 N N . SER B 1 222 ? 6.258 -9 -39.75 1 89.75 222 SER B N 1
ATOM 6982 C CA . SER B 1 222 ? 4.844 -9.289 -39.531 1 89.75 222 SER B CA 1
ATOM 6983 C C . SER B 1 222 ? 3.994 -8.805 -40.688 1 89.75 222 SER B C 1
ATOM 6985 O O . SER B 1 222 ? 2.85 -9.234 -40.844 1 89.75 222 SER B O 1
ATOM 6987 N N . GLY B 1 223 ? 4.473 -7.863 -41.5 1 88.25 223 GLY B N 1
ATOM 6988 C CA . GLY B 1 223 ? 3.746 -7.367 -42.656 1 88.25 223 GLY B CA 1
ATOM 6989 C C . GLY B 1 223 ? 2.861 -6.176 -42.344 1 88.25 223 GLY B C 1
ATOM 6990 O O . GLY B 1 223 ? 2.115 -5.703 -43.188 1 88.25 223 GLY B O 1
ATOM 6991 N N . ILE B 1 224 ? 2.92 -5.711 -41.125 1 89.06 224 ILE B N 1
ATOM 6992 C CA . ILE B 1 224 ? 2.145 -4.531 -40.75 1 89.06 224 ILE B CA 1
ATOM 6993 C C . ILE B 1 224 ? 2.643 -3.32 -41.531 1 89.06 224 ILE B C 1
ATOM 6995 O O . ILE B 1 224 ? 3.85 -3.131 -41.688 1 89.06 224 ILE B O 1
ATOM 6999 N N . ASN B 1 225 ? 1.662 -2.656 -42.125 1 84.06 225 ASN B N 1
ATOM 7000 C CA . ASN B 1 225 ? 2.02 -1.444 -42.844 1 84.06 225 ASN B CA 1
ATOM 7001 C C . ASN B 1 225 ? 2.424 -0.319 -41.906 1 84.06 225 ASN B C 1
ATOM 7003 O O . ASN B 1 225 ? 1.566 0.34 -41.312 1 84.06 225 ASN B O 1
ATOM 7007 N N . PHE B 1 226 ? 3.674 -0.089 -41.781 1 75.62 226 PHE B N 1
ATOM 7008 C CA . PHE B 1 226 ? 4.18 0.867 -40.812 1 75.62 226 PHE B CA 1
ATOM 7009 C C . PHE B 1 226 ? 3.906 2.297 -41.25 1 75.62 226 PHE B C 1
ATOM 7011 O O . PHE B 1 226 ? 3.963 3.229 -40.438 1 75.62 226 PHE B O 1
ATOM 7018 N N . ASN B 1 227 ? 3.49 2.479 -42.531 1 81.19 227 ASN B N 1
ATOM 7019 C CA . ASN B 1 227 ? 3.182 3.814 -43.031 1 81.19 227 ASN B CA 1
ATOM 7020 C C . ASN B 1 227 ? 1.758 4.23 -42.688 1 81.19 227 ASN B C 1
ATOM 7022 O O . ASN B 1 227 ? 1.431 5.418 -42.719 1 81.19 227 ASN B O 1
ATOM 7026 N N . ARG B 1 228 ? 1.001 3.227 -42.344 1 89 228 ARG B N 1
ATOM 7027 C CA . ARG B 1 228 ? -0.364 3.537 -41.938 1 89 228 ARG B CA 1
ATOM 7028 C C . ARG B 1 228 ? -0.427 3.832 -40.438 1 89 228 ARG B C 1
ATOM 7030 O O . ARG B 1 228 ? 0.007 3.02 -39.625 1 89 228 ARG B O 1
ATOM 7037 N N . PRO B 1 229 ? -1.014 5.027 -40.125 1 93.62 229 PRO B N 1
ATOM 7038 C CA . PRO B 1 229 ? -1.138 5.32 -38.719 1 93.62 229 PRO B CA 1
ATOM 7039 C C . PRO B 1 229 ? -2.113 4.387 -38 1 93.62 229 PRO B C 1
ATOM 7041 O O . PRO B 1 229 ? -3.166 4.051 -38.531 1 93.62 229 PRO B O 1
ATOM 7044 N N . LEU B 1 230 ? -1.71 3.879 -36.906 1 95.88 230 LEU B N 1
ATOM 7045 C CA . LEU B 1 230 ? -2.596 3.09 -36.062 1 95.88 230 LEU B CA 1
ATOM 7046 C C . LEU B 1 230 ? -3.564 3.99 -35.312 1 95.88 230 LEU B C 1
ATOM 7048 O O . LEU B 1 230 ? -3.146 4.945 -34.656 1 95.88 230 LEU B O 1
ATOM 7052 N N . LYS B 1 231 ? -4.824 3.725 -35.438 1 97.44 231 LYS B N 1
ATOM 7053 C CA . LYS B 1 231 ? -5.844 4.473 -34.719 1 97.44 231 LYS B CA 1
ATOM 7054 C C . LYS B 1 231 ? -5.949 3.988 -33.281 1 97.44 231 LYS B C 1
ATOM 7056 O O . LYS B 1 231 ? -6.375 2.859 -33.031 1 97.44 231 LYS B O 1
ATOM 7061 N N . VAL B 1 232 ? -5.559 4.922 -32.344 1 97.69 232 VAL B N 1
ATOM 7062 C CA . VAL B 1 232 ? -5.488 4.559 -30.938 1 97.69 232 VAL B CA 1
ATOM 7063 C C . VAL B 1 232 ? -6.484 5.398 -30.125 1 97.69 232 VAL B C 1
ATOM 7065 O O . VAL B 1 232 ? -6.574 6.613 -30.328 1 97.69 232 VAL B O 1
ATOM 7068 N N . LYS B 1 233 ? -7.258 4.738 -29.328 1 97.75 233 LYS B N 1
ATOM 7069 C CA . LYS B 1 233 ? -8.086 5.461 -28.375 1 97.75 233 LYS B CA 1
ATOM 7070 C C . LYS B 1 233 ? -7.703 5.121 -26.938 1 97.75 233 LYS B C 1
ATOM 7072 O O . LYS B 1 233 ? -7.48 3.953 -26.609 1 97.75 233 LYS B O 1
ATOM 7077 N N . ILE B 1 234 ? -7.531 6.133 -26.125 1 97.12 234 ILE B N 1
ATOM 7078 C CA . ILE B 1 234 ? -7.188 6.012 -24.719 1 97.12 234 ILE B CA 1
ATOM 7079 C C . ILE B 1 234 ? -8.234 6.73 -23.859 1 97.12 234 ILE B C 1
ATOM 7081 O O . ILE B 1 234 ? -8.5 7.918 -24.062 1 97.12 234 ILE B O 1
ATOM 7085 N N . GLU B 1 235 ? -8.766 6.016 -22.969 1 93.25 235 GLU B N 1
ATOM 7086 C CA . GLU B 1 235 ? -9.828 6.574 -22.141 1 93.25 235 GLU B CA 1
ATOM 7087 C C . GLU B 1 235 ? -9.281 7.566 -21.125 1 93.25 235 GLU B C 1
ATOM 7089 O O . GLU B 1 235 ? -8.25 7.312 -20.5 1 93.25 235 GLU B O 1
ATOM 7094 N N . ASN B 1 236 ? -9.969 8.672 -21 1 90.62 236 ASN B N 1
ATOM 7095 C CA . ASN B 1 236 ? -9.656 9.664 -19.984 1 90.62 236 ASN B CA 1
ATOM 7096 C C . ASN B 1 236 ? -10.227 9.273 -18.625 1 90.62 236 ASN B C 1
ATOM 7098 O O . ASN B 1 236 ? -11.359 9.641 -18.297 1 90.62 236 ASN B O 1
ATOM 7102 N N . ILE B 1 237 ? -9.359 8.602 -17.828 1 86.44 237 ILE B N 1
ATOM 7103 C CA . ILE B 1 237 ? -9.891 8.102 -16.578 1 86.44 237 ILE B CA 1
ATOM 7104 C C . ILE B 1 237 ? -8.781 8.016 -15.531 1 86.44 237 ILE B C 1
ATOM 7106 O O . ILE B 1 237 ? -7.883 7.176 -15.648 1 86.44 237 ILE B O 1
ATOM 7110 N N . GLY B 1 238 ? -8.914 8.844 -14.602 1 82.69 238 GLY B N 1
ATOM 7111 C CA . GLY B 1 238 ? -8.078 8.766 -13.414 1 82.69 238 GLY B CA 1
ATOM 7112 C C . GLY B 1 238 ? -6.594 8.742 -13.734 1 82.69 238 GLY B C 1
ATOM 7113 O O . GLY B 1 238 ? -6.102 9.578 -14.492 1 82.69 238 GLY B O 1
ATOM 7114 N N . GLN B 1 239 ? -5.875 7.664 -13.164 1 87.88 239 GLN B N 1
ATOM 7115 C CA . GLN B 1 239 ? -4.426 7.527 -13.258 1 87.88 239 GLN B CA 1
ATOM 7116 C C . GLN B 1 239 ? -4.02 6.945 -14.609 1 87.88 239 GLN B C 1
ATOM 7118 O O . GLN B 1 239 ? -2.844 6.973 -14.977 1 87.88 239 GLN B O 1
ATOM 7123 N N . TYR B 1 240 ? -4.945 6.539 -15.359 1 93.31 240 TYR B N 1
ATOM 7124 C CA . TYR B 1 240 ? -4.629 5.906 -16.641 1 93.31 240 TYR B CA 1
ATOM 7125 C C . TYR B 1 240 ? -4.262 6.945 -17.688 1 93.31 240 TYR B C 1
ATOM 7127 O O . TYR B 1 240 ? -3.287 6.777 -18.422 1 93.31 240 TYR B O 1
ATOM 7135 N N . ALA B 1 241 ? -5.09 7.922 -17.812 1 94.25 241 ALA B N 1
ATOM 7136 C CA . ALA B 1 241 ? -4.805 8.977 -18.781 1 94.25 241 ALA B CA 1
ATOM 7137 C C . ALA B 1 241 ? -5.547 10.258 -18.422 1 94.25 241 ALA B C 1
ATOM 7139 O O . ALA B 1 241 ? -6.719 10.227 -18.047 1 94.25 241 ALA B O 1
ATOM 7140 N N . THR B 1 242 ? -4.887 11.375 -18.5 1 91.12 242 THR B N 1
ATOM 7141 C CA . THR B 1 242 ? -5.449 12.719 -18.375 1 91.12 242 THR B CA 1
ATOM 7142 C C . THR B 1 242 ? -5.102 13.57 -19.594 1 91.12 242 THR B C 1
ATOM 7144 O O . THR B 1 242 ? -3.934 13.672 -19.969 1 91.12 242 THR B O 1
ATOM 7147 N N . TYR B 1 243 ? -6.121 14.086 -20.172 1 92.81 243 TYR B N 1
ATOM 7148 C CA . TYR B 1 243 ? -5.941 14.953 -21.328 1 92.81 243 TYR B CA 1
ATOM 7149 C C . TYR B 1 243 ? -5.621 16.375 -20.891 1 92.81 243 TYR B C 1
ATOM 7151 O O . TYR B 1 243 ? -6.418 17.031 -20.203 1 92.81 243 TYR B O 1
ATOM 7159 N N . LEU B 1 244 ? -4.512 16.797 -21.234 1 89.12 244 LEU B N 1
ATOM 7160 C CA . LEU B 1 244 ? -4.035 18.109 -20.844 1 89.12 244 LEU B CA 1
ATOM 7161 C C . LEU B 1 244 ? -4.438 19.172 -21.859 1 89.12 244 LEU B C 1
ATOM 7163 O O . LEU B 1 244 ? -4.82 18.844 -22.984 1 89.12 244 LEU B O 1
ATOM 7167 N N . ASN B 1 245 ? -4.34 20.453 -21.5 1 86.81 245 ASN B N 1
ATOM 7168 C CA . ASN B 1 245 ? -4.785 21.578 -22.312 1 86.81 245 ASN B CA 1
ATOM 7169 C C . ASN B 1 245 ? -3.943 21.719 -23.578 1 86.81 245 ASN B C 1
ATOM 7171 O O . ASN B 1 245 ? -4.418 22.234 -24.594 1 86.81 245 ASN B O 1
ATOM 7175 N N . ASP B 1 246 ? -2.682 21.234 -23.547 1 86.31 246 ASP B N 1
ATOM 7176 C CA . ASP B 1 246 ? -1.796 21.344 -24.703 1 86.31 246 ASP B CA 1
ATOM 7177 C C . ASP B 1 246 ? -2.033 20.203 -25.688 1 86.31 246 ASP B C 1
ATOM 7179 O O . ASP B 1 246 ? -1.354 20.109 -26.719 1 86.31 246 ASP B O 1
ATOM 7183 N N . GLY B 1 247 ? -3.057 19.359 -25.359 1 84.75 247 GLY B N 1
ATOM 7184 C CA . GLY B 1 247 ? -3.395 18.25 -26.25 1 84.75 247 GLY B CA 1
ATOM 7185 C C . GLY B 1 247 ? -2.662 16.969 -25.891 1 84.75 247 GLY B C 1
ATOM 7186 O O . GLY B 1 247 ? -2.977 15.898 -26.422 1 84.75 247 GLY B O 1
ATOM 7187 N N . SER B 1 248 ? -1.707 17.078 -25.031 1 90.25 248 SER B N 1
ATOM 7188 C CA . SER B 1 248 ? -0.964 15.898 -24.625 1 90.25 248 SER B CA 1
ATOM 7189 C C . SER B 1 248 ? -1.723 15.102 -23.562 1 90.25 248 SER B C 1
ATOM 7191 O O . SER B 1 248 ? -2.703 15.594 -23 1 90.25 248 SER B O 1
ATOM 7193 N N . ILE B 1 249 ? -1.302 13.82 -23.516 1 94.06 249 ILE B N 1
ATOM 7194 C CA . ILE B 1 249 ? -1.925 12.961 -22.5 1 94.06 249 ILE B CA 1
ATOM 7195 C C . ILE B 1 249 ? -0.86 12.43 -21.547 1 94.06 249 ILE B C 1
ATOM 7197 O O . ILE B 1 249 ? 0.282 12.195 -21.953 1 94.06 249 ILE B O 1
ATOM 7201 N N . ALA B 1 250 ? -1.229 12.336 -20.328 1 93.94 250 ALA B N 1
ATOM 7202 C CA . ALA B 1 250 ? -0.332 11.789 -19.312 1 93.94 250 ALA B CA 1
ATOM 7203 C C . ALA B 1 250 ? -1.06 10.797 -18.422 1 93.94 250 ALA B C 1
ATOM 7205 O O . ALA B 1 250 ? -2.254 10.945 -18.141 1 93.94 250 ALA B O 1
ATOM 7206 N N . GLY B 1 251 ? -0.333 9.734 -18.016 1 95.06 251 GLY B N 1
ATOM 7207 C CA . GLY B 1 251 ? -0.896 8.695 -17.172 1 95.06 251 GLY B CA 1
ATOM 7208 C C . GLY B 1 251 ? -0.254 7.336 -17.391 1 95.06 251 GLY B C 1
ATOM 7209 O O . GLY B 1 251 ? 0.622 7.188 -18.25 1 95.06 251 GLY B O 1
ATOM 7210 N N . ILE B 1 252 ? -0.674 6.359 -16.656 1 95.75 252 ILE B N 1
ATOM 7211 C CA . ILE B 1 252 ? -0.112 5.016 -16.75 1 95.75 252 ILE B CA 1
ATOM 7212 C C . ILE B 1 252 ? -0.256 4.488 -18.172 1 95.75 252 ILE B C 1
ATOM 7214 O O . ILE B 1 252 ? 0.735 4.125 -18.812 1 95.75 252 ILE B O 1
ATOM 7218 N N . THR B 1 253 ? -1.47 4.52 -18.656 1 97.25 253 THR B N 1
ATOM 7219 C CA . THR B 1 253 ? -1.767 3.986 -19.984 1 97.25 253 THR B CA 1
ATOM 7220 C C . THR B 1 253 ? -1.149 4.863 -21.062 1 97.25 253 THR B C 1
ATOM 7222 O O . THR B 1 253 ? -0.598 4.355 -22.047 1 97.25 253 THR B O 1
ATOM 7225 N N . ALA B 1 254 ? -1.292 6.145 -20.906 1 96.75 254 ALA B N 1
ATOM 7226 C CA . ALA B 1 254 ? -0.729 7.074 -21.875 1 96.75 254 ALA B CA 1
ATOM 7227 C C . ALA B 1 254 ? 0.766 6.832 -22.062 1 96.75 254 ALA B C 1
ATOM 7229 O O . ALA B 1 254 ? 1.232 6.641 -23.188 1 96.75 254 ALA B O 1
ATOM 7230 N N . ASP B 1 255 ? 1.459 6.793 -21.016 1 96.75 255 ASP B N 1
ATOM 7231 C CA . ASP B 1 255 ? 2.906 6.609 -21.062 1 96.75 255 ASP B CA 1
ATOM 7232 C C . ASP B 1 255 ? 3.266 5.246 -21.656 1 96.75 255 ASP B C 1
ATOM 7234 O O . ASP B 1 255 ? 4.172 5.141 -22.484 1 96.75 255 ASP B O 1
ATOM 7238 N N . ILE B 1 256 ? 2.57 4.203 -21.234 1 97.62 256 ILE B N 1
ATOM 7239 C CA . ILE B 1 256 ? 2.891 2.834 -21.625 1 97.62 256 ILE B CA 1
ATOM 7240 C C . ILE B 1 256 ? 2.602 2.641 -23.109 1 97.62 256 ILE B C 1
ATOM 7242 O O . ILE B 1 256 ? 3.445 2.129 -23.844 1 97.62 256 ILE B O 1
ATOM 7246 N N . VAL B 1 257 ? 1.446 3.104 -23.594 1 97.62 257 VAL B N 1
ATOM 7247 C CA . VAL B 1 257 ? 1.053 2.908 -24.984 1 97.62 257 VAL B CA 1
ATOM 7248 C C . VAL B 1 257 ? 1.963 3.725 -25.906 1 97.62 257 VAL B C 1
ATOM 7250 O O . VAL B 1 257 ? 2.445 3.221 -26.922 1 97.62 257 VAL B O 1
ATOM 7253 N N . LEU B 1 258 ? 2.211 4.945 -25.547 1 95.94 258 LEU B N 1
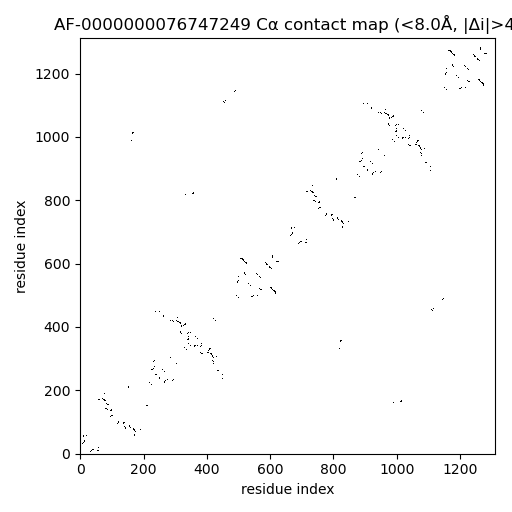ATOM 7254 C CA . LEU B 1 258 ? 3.049 5.809 -26.359 1 95.94 258 LEU B CA 1
ATOM 7255 C C . LEU B 1 258 ? 4.48 5.293 -26.422 1 95.94 258 LEU B C 1
ATOM 7257 O O . LEU B 1 258 ? 5.105 5.285 -27.484 1 95.94 258 LEU B O 1
ATOM 7261 N N . GLN B 1 259 ? 4.984 4.855 -25.297 1 96.56 259 GLN B N 1
ATOM 7262 C CA . GLN B 1 259 ? 6.332 4.297 -25.266 1 96.56 259 GLN B CA 1
ATOM 7263 C C . GLN B 1 259 ? 6.414 3.01 -26.094 1 96.56 259 GLN B C 1
ATOM 7265 O O . GLN B 1 259 ? 7.414 2.758 -26.766 1 96.56 259 GLN B O 1
ATOM 7270 N N . ALA B 1 260 ? 5.395 2.197 -25.969 1 97.31 260 ALA B N 1
ATOM 7271 C CA . ALA B 1 260 ? 5.359 0.967 -26.75 1 97.31 260 ALA B CA 1
ATOM 7272 C C . ALA B 1 260 ? 5.359 1.269 -28.25 1 97.31 260 ALA B C 1
ATOM 7274 O O . ALA B 1 260 ? 6.082 0.628 -29.016 1 97.31 260 ALA B O 1
ATOM 7275 N N . CYS B 1 261 ? 4.562 2.266 -28.656 1 96.19 261 CYS B N 1
ATOM 7276 C CA . CYS B 1 261 ? 4.531 2.674 -30.047 1 96.19 261 CYS B CA 1
ATOM 7277 C C . CYS B 1 261 ? 5.906 3.141 -30.516 1 96.19 261 CYS B C 1
ATOM 7279 O O . CYS B 1 261 ? 6.34 2.805 -31.609 1 96.19 261 CYS B O 1
ATOM 7281 N N . ASP B 1 262 ? 6.551 3.848 -29.703 1 95.31 262 ASP B N 1
ATOM 7282 C CA . ASP B 1 262 ? 7.887 4.344 -30.016 1 95.31 262 ASP B CA 1
ATOM 7283 C C . ASP B 1 262 ? 8.883 3.195 -30.141 1 95.31 262 ASP B C 1
ATOM 7285 O O . ASP B 1 262 ? 9.688 3.162 -31.078 1 95.31 262 ASP B O 1
ATOM 7289 N N . ILE B 1 263 ? 8.844 2.258 -29.219 1 96.06 263 ILE B N 1
ATOM 7290 C CA . ILE B 1 263 ? 9.734 1.105 -29.219 1 96.06 263 ILE B CA 1
ATOM 7291 C C . ILE B 1 263 ? 9.523 0.292 -30.5 1 96.06 263 ILE B C 1
ATOM 7293 O O . ILE B 1 263 ? 10.492 -0.163 -31.109 1 96.06 263 ILE B O 1
ATOM 7297 N N . LEU B 1 264 ? 8.281 0.206 -30.938 1 95.25 264 LEU B N 1
ATOM 7298 C CA . LEU B 1 264 ? 7.918 -0.6 -32.094 1 95.25 264 LEU B CA 1
ATOM 7299 C C . LEU B 1 264 ? 8.07 0.202 -33.406 1 95.25 264 LEU B C 1
ATOM 7301 O O . LEU B 1 264 ? 7.973 -0.353 -34.5 1 95.25 264 LEU B O 1
ATOM 7305 N N . MET B 1 265 ? 8.344 1.481 -33.25 1 93.81 265 MET B N 1
ATOM 7306 C CA . MET B 1 265 ? 8.453 2.404 -34.375 1 93.81 265 MET B CA 1
ATOM 7307 C C . MET B 1 265 ? 7.168 2.418 -35.188 1 93.81 265 MET B C 1
ATOM 7309 O O . MET B 1 265 ? 7.207 2.309 -36.406 1 93.81 265 MET B O 1
ATOM 7313 N N . LEU B 1 266 ? 6.074 2.402 -34.5 1 95 266 LEU B N 1
ATOM 7314 C CA . LEU B 1 266 ? 4.762 2.506 -35.125 1 95 266 LEU B CA 1
ATOM 7315 C C . LEU B 1 266 ? 4.188 3.908 -34.938 1 95 266 LEU B C 1
ATOM 7317 O O . LEU B 1 266 ? 4.398 4.551 -33.906 1 95 266 LEU B O 1
ATOM 7321 N N . ASN B 1 267 ? 3.512 4.336 -35.938 1 93.56 267 ASN B N 1
ATOM 7322 C CA . ASN B 1 267 ? 2.838 5.629 -35.844 1 93.56 267 ASN B CA 1
ATOM 7323 C C . ASN B 1 267 ? 1.459 5.5 -35.219 1 93.56 267 ASN B C 1
ATOM 7325 O O . ASN B 1 267 ? 0.482 5.172 -35.875 1 93.56 267 ASN B O 1
ATOM 7329 N N . CYS B 1 268 ? 1.394 5.855 -33.969 1 94.69 268 CYS B N 1
ATOM 7330 C CA . CYS B 1 268 ? 0.142 5.777 -33.219 1 94.69 268 CYS B CA 1
ATOM 7331 C C . CYS B 1 268 ? -0.54 7.137 -33.156 1 94.69 268 CYS B C 1
ATOM 7333 O O . CYS B 1 268 ? -0.006 8.078 -32.562 1 94.69 268 CYS B O 1
ATOM 7335 N N . ARG B 1 269 ? -1.716 7.219 -33.75 1 95 269 ARG B N 1
ATOM 7336 C CA . ARG B 1 269 ? -2.486 8.461 -33.75 1 95 269 ARG B CA 1
ATOM 7337 C C . ARG B 1 269 ? -3.648 8.383 -32.75 1 95 269 ARG B C 1
ATOM 7339 O O . ARG B 1 269 ? -4.516 7.52 -32.875 1 95 269 ARG B O 1
ATOM 7346 N N . LEU B 1 270 ? -3.611 9.305 -31.844 1 95.12 270 LEU B N 1
ATOM 7347 C CA . LEU B 1 270 ? -4.676 9.375 -30.844 1 95.12 270 LEU B CA 1
ATOM 7348 C C . LEU B 1 270 ? -5.957 9.938 -31.469 1 95.12 270 LEU B C 1
ATOM 7350 O O . LEU B 1 270 ? -5.977 11.078 -31.922 1 95.12 270 LEU B O 1
ATOM 7354 N N . GLU B 1 271 ? -7.047 9.148 -31.438 1 95.31 271 GLU B N 1
ATOM 7355 C CA . GLU B 1 271 ? -8.305 9.555 -32.062 1 95.31 271 GLU B CA 1
ATOM 7356 C C . GLU B 1 271 ? -9.344 9.938 -31 1 95.31 271 GLU B C 1
ATOM 7358 O O . GLU B 1 271 ? -10.359 10.555 -31.312 1 95.31 271 GLU B O 1
ATOM 7363 N N . SER B 1 272 ? -9.039 9.586 -29.75 1 93.5 272 SER B N 1
ATOM 7364 C CA . SER B 1 272 ? -10.023 9.836 -28.703 1 93.5 272 SER B CA 1
ATOM 7365 C C . SER B 1 272 ? -9.883 11.242 -28.125 1 93.5 272 SER B C 1
ATOM 7367 O O . SER B 1 272 ? -8.836 11.875 -28.281 1 93.5 272 SER B O 1
ATOM 7369 N N . THR B 1 273 ? -11.047 11.68 -27.609 1 92 273 THR B N 1
ATOM 7370 C CA . THR B 1 273 ? -11.102 12.969 -26.938 1 92 273 THR B CA 1
ATOM 7371 C C . THR B 1 273 ? -11.352 12.781 -25.438 1 92 273 THR B C 1
ATOM 7373 O O . THR B 1 273 ? -11.695 11.68 -25 1 92 273 THR B O 1
ATOM 7376 N N . ALA B 1 274 ? -11.211 13.852 -24.703 1 90.38 274 ALA B N 1
ATOM 7377 C CA . ALA B 1 274 ? -11.336 13.805 -23.25 1 90.38 274 ALA B CA 1
ATOM 7378 C C . ALA B 1 274 ? -12.742 13.398 -22.828 1 90.38 274 ALA B C 1
ATOM 7380 O O . ALA B 1 274 ? -12.93 12.742 -21.797 1 90.38 274 ALA B O 1
ATOM 7381 N N . ASP B 1 275 ? -13.75 13.711 -23.641 1 88.44 275 ASP B N 1
ATOM 7382 C CA . ASP B 1 275 ? -15.133 13.531 -23.203 1 88.44 275 ASP B CA 1
ATOM 7383 C C . ASP B 1 275 ? -15.758 12.297 -23.859 1 88.44 275 ASP B C 1
ATOM 7385 O O . ASP B 1 275 ? -16.953 12.031 -23.688 1 88.44 275 ASP B O 1
ATOM 7389 N N . GLU B 1 276 ? -15 11.57 -24.562 1 92.06 276 GLU B N 1
ATOM 7390 C CA . GLU B 1 276 ? -15.562 10.391 -25.219 1 92.06 276 GLU B CA 1
ATOM 7391 C C . GLU B 1 276 ? -15.867 9.289 -24.203 1 92.06 276 GLU B C 1
ATOM 7393 O O . GLU B 1 276 ? -15.07 9.039 -23.297 1 92.06 276 GLU B O 1
ATOM 7398 N N . SER B 1 277 ? -17 8.641 -24.359 1 88.81 277 SER B N 1
ATOM 7399 C CA . SER B 1 277 ? -17.438 7.617 -23.406 1 88.81 277 SER B CA 1
ATOM 7400 C C . SER B 1 277 ? -16.766 6.277 -23.703 1 88.81 277 SER B C 1
ATOM 7402 O O . SER B 1 277 ? -16.359 6.016 -24.844 1 88.81 277 SER B O 1
ATOM 7404 N N . TRP B 1 278 ? -16.656 5.48 -22.719 1 90.25 278 TRP B N 1
ATOM 7405 C CA . TRP B 1 278 ? -16.125 4.133 -22.859 1 90.25 278 TRP B CA 1
ATOM 7406 C C . TRP B 1 278 ? -16.938 3.32 -23.859 1 90.25 278 TRP B C 1
ATOM 7408 O O . TRP B 1 278 ? -16.375 2.609 -24.703 1 90.25 278 TRP B O 1
ATOM 7418 N N . GLU B 1 279 ? -18.266 3.393 -23.734 1 89.56 279 GLU B N 1
ATOM 7419 C CA . GLU B 1 279 ? -19.156 2.652 -24.625 1 89.56 279 GLU B CA 1
ATOM 7420 C C . GLU B 1 279 ? -18.844 2.951 -26.094 1 89.56 279 GLU B C 1
ATOM 7422 O O . GLU B 1 279 ? -18.781 2.039 -26.922 1 89.56 279 GLU B O 1
ATOM 7427 N N . SER B 1 280 ? -18.578 4.176 -26.344 1 93 280 SER B N 1
ATOM 7428 C CA . SER B 1 280 ? -18.266 4.598 -27.703 1 93 280 SER B CA 1
ATOM 7429 C C . SER B 1 280 ? -16.938 4.02 -28.172 1 93 280 SER B C 1
ATOM 7431 O O . SER B 1 280 ? -16.828 3.473 -29.266 1 93 280 SER B O 1
ATOM 7433 N N . MET B 1 281 ? -15.969 4.137 -27.375 1 95.38 281 MET B N 1
ATOM 7434 C CA . MET B 1 281 ? -14.633 3.664 -27.703 1 95.38 281 MET B CA 1
ATOM 7435 C C . MET B 1 281 ? -14.617 2.15 -27.891 1 95.38 281 MET B C 1
ATOM 7437 O O . MET B 1 281 ? -14.039 1.642 -28.844 1 95.38 281 MET B O 1
ATOM 7441 N N . TYR B 1 282 ? -15.266 1.49 -26.953 1 94.06 282 TYR B N 1
ATOM 7442 C CA . TYR B 1 282 ? -15.352 0.036 -27.031 1 94.06 282 TYR B CA 1
ATOM 7443 C C . TYR B 1 282 ? -16.094 -0.402 -28.281 1 94.06 282 TYR B C 1
ATOM 7445 O O . TYR B 1 282 ? -15.688 -1.346 -28.953 1 94.06 282 TYR B O 1
ATOM 7453 N N . GLY B 1 283 ? -17.203 0.242 -28.531 1 94.12 283 GLY B N 1
ATOM 7454 C CA . GLY B 1 283 ? -17.938 -0.035 -29.766 1 94.12 283 GLY B CA 1
ATOM 7455 C C . GLY B 1 283 ? -17.094 0.113 -31.016 1 94.12 283 GLY B C 1
ATOM 7456 O O . GLY B 1 283 ? -17.203 -0.701 -31.938 1 94.12 283 GLY B O 1
ATOM 7457 N N . ASP B 1 284 ? -16.219 1.132 -31.062 1 97.12 284 ASP B N 1
ATOM 7458 C CA . ASP B 1 284 ? -15.344 1.376 -32.188 1 97.12 284 ASP B CA 1
ATOM 7459 C C . ASP B 1 284 ? -14.336 0.239 -32.375 1 97.12 284 ASP B C 1
ATOM 7461 O O . ASP B 1 284 ? -14.008 -0.13 -33.5 1 97.12 284 ASP B O 1
ATOM 7465 N N . LEU B 1 285 ? -13.852 -0.305 -31.297 1 97 285 LEU B N 1
ATOM 7466 C CA . LEU B 1 285 ? -12.898 -1.406 -31.375 1 97 285 LEU B CA 1
ATOM 7467 C C . LEU B 1 285 ? -13.562 -2.668 -31.906 1 97 285 LEU B C 1
ATOM 7469 O O . LEU B 1 285 ? -13 -3.352 -32.781 1 97 285 LEU B O 1
ATOM 7473 N N . ILE B 1 286 ? -14.797 -2.939 -31.406 1 95.88 286 ILE B N 1
ATOM 7474 C CA . ILE B 1 286 ? -15.523 -4.137 -31.812 1 95.88 286 ILE B CA 1
ATOM 7475 C C . ILE B 1 286 ? -15.891 -4.035 -33.281 1 95.88 286 ILE B C 1
ATOM 7477 O O . ILE B 1 286 ? -15.852 -5.035 -34.031 1 95.88 286 ILE B O 1
ATOM 7481 N N . ALA B 1 287 ? -16.203 -2.809 -33.75 1 96.69 287 ALA B N 1
ATOM 7482 C CA . ALA B 1 287 ? -16.562 -2.566 -35.125 1 96.69 287 ALA B CA 1
ATOM 7483 C C . ALA B 1 287 ? -15.32 -2.457 -36 1 96.69 287 ALA B C 1
ATOM 7485 O O . ALA B 1 287 ? -15.422 -2.24 -37.219 1 96.69 287 ALA B O 1
ATOM 7486 N N . LYS B 1 288 ? -14.125 -2.553 -35.406 1 96.75 288 LYS B N 1
ATOM 7487 C CA . LYS B 1 288 ? -12.844 -2.521 -36.094 1 96.75 288 LYS B CA 1
ATOM 7488 C C . LYS B 1 288 ? -12.625 -1.17 -36.781 1 96.75 288 LYS B C 1
ATOM 7490 O O . LYS B 1 288 ? -12.07 -1.104 -37.875 1 96.75 288 LYS B O 1
ATOM 7495 N N . ARG B 1 289 ? -13.164 -0.155 -36.188 1 96.94 289 ARG B N 1
ATOM 7496 C CA . ARG B 1 289 ? -12.961 1.206 -36.656 1 96.94 289 ARG B CA 1
ATOM 7497 C C . ARG B 1 289 ? -11.664 1.792 -36.125 1 96.94 289 ARG B C 1
ATOM 7499 O O . ARG B 1 289 ? -11.148 2.779 -36.656 1 96.94 289 ARG B O 1
ATOM 7506 N N . ILE B 1 290 ? -11.164 1.249 -35.062 1 97.81 290 ILE B N 1
ATOM 7507 C CA . ILE B 1 290 ? -9.867 1.607 -34.469 1 97.81 290 ILE B CA 1
ATOM 7508 C C . ILE B 1 290 ? -9.016 0.353 -34.312 1 97.81 290 ILE B C 1
ATOM 7510 O O . ILE B 1 290 ? -9.516 -0.768 -34.438 1 97.81 290 ILE B O 1
ATOM 7514 N N . ASP B 1 291 ? -7.762 0.583 -34.062 1 97.31 291 ASP B N 1
ATOM 7515 C CA . ASP B 1 291 ? -6.832 -0.541 -33.969 1 97.31 291 ASP B CA 1
ATOM 7516 C C . ASP B 1 291 ? -6.508 -0.898 -32.531 1 97.31 291 ASP B C 1
ATOM 7518 O O . ASP B 1 291 ? -6.254 -2.062 -32.219 1 97.31 291 ASP B O 1
ATOM 7522 N N . VAL B 1 292 ? -6.449 0.142 -31.719 1 98.06 292 VAL B N 1
ATOM 7523 C CA . VAL B 1 292 ? -5.949 -0.036 -30.359 1 98.06 292 VAL B CA 1
ATOM 7524 C C . VAL B 1 292 ? -6.859 0.692 -29.375 1 98.06 292 VAL B C 1
ATOM 7526 O O . VAL B 1 292 ? -7.27 1.827 -29.625 1 98.06 292 VAL B O 1
ATOM 7529 N N . LEU B 1 293 ? -7.184 0.008 -28.312 1 97.88 293 LEU B N 1
ATOM 7530 C CA . LEU B 1 293 ? -7.934 0.599 -27.219 1 97.88 293 LEU B CA 1
ATOM 7531 C C . LEU B 1 293 ? -7.293 0.259 -25.875 1 97.88 293 LEU B C 1
ATOM 7533 O O . LEU B 1 293 ? -7 -0.907 -25.594 1 97.88 293 LEU B O 1
ATOM 7537 N N . SER B 1 294 ? -7.039 1.282 -25.078 1 97 294 SER B N 1
ATOM 7538 C CA . SER B 1 294 ? -6.512 1.095 -23.734 1 97 294 SER B CA 1
ATOM 7539 C C . SER B 1 294 ? -6.902 2.252 -22.812 1 97 294 SER B C 1
ATOM 7541 O O . SER B 1 294 ? -7.098 3.377 -23.281 1 97 294 SER B O 1
ATOM 7543 N N . PRO B 1 295 ? -7.016 1.95 -21.484 1 96 295 PRO B N 1
ATOM 7544 C CA . PRO B 1 295 ? -6.871 0.647 -20.828 1 96 295 PRO B CA 1
ATOM 7545 C C . PRO B 1 295 ? -8.086 -0.252 -21.031 1 96 295 PRO B C 1
ATOM 7547 O O . PRO B 1 295 ? -9.211 0.243 -21.188 1 96 295 PRO B O 1
ATOM 7550 N N . ILE B 1 296 ? -7.844 -1.507 -21.094 1 95.62 296 ILE B N 1
ATOM 7551 C CA . ILE B 1 296 ? -8.938 -2.469 -21.172 1 95.62 296 ILE B CA 1
ATOM 7552 C C . ILE B 1 296 ? -8.648 -3.656 -20.25 1 95.62 296 ILE B C 1
ATOM 7554 O O . ILE B 1 296 ? -7.52 -4.156 -20.219 1 95.62 296 ILE B O 1
ATOM 7558 N N . ALA B 1 297 ? -9.617 -4.043 -19.484 1 94.19 297 ALA B N 1
ATOM 7559 C CA . ALA B 1 297 ? -9.477 -5.195 -18.594 1 94.19 297 ALA B CA 1
ATOM 7560 C C . ALA B 1 297 ? -9.625 -6.5 -19.375 1 94.19 297 ALA B C 1
ATOM 7562 O O . ALA B 1 297 ? -10.523 -6.629 -20.219 1 94.19 297 ALA B O 1
ATOM 7563 N N . ILE B 1 298 ? -8.773 -7.438 -19.125 1 94.25 298 ILE B N 1
ATOM 7564 C CA . ILE B 1 298 ? -8.859 -8.75 -19.75 1 94.25 298 ILE B CA 1
ATOM 7565 C C . ILE B 1 298 ? -10.062 -9.508 -19.188 1 94.25 298 ILE B C 1
ATOM 7567 O O . ILE B 1 298 ? -10.258 -9.562 -17.969 1 94.25 298 ILE B O 1
ATOM 7571 N N . SER B 1 299 ? -10.898 -9.984 -20.031 1 87.75 299 SER B N 1
ATOM 7572 C CA . SER B 1 299 ? -12.094 -10.742 -19.656 1 87.75 299 SER B CA 1
ATOM 7573 C C . SER B 1 299 ? -12.234 -12 -20.5 1 87.75 299 SER B C 1
ATOM 7575 O O . SER B 1 299 ? -11.891 -11.992 -21.688 1 87.75 299 SER B O 1
ATOM 7577 N N . GLU B 1 300 ? -12.68 -13.047 -19.906 1 81 300 GLU B N 1
ATOM 7578 C CA . GLU B 1 300 ? -12.891 -14.289 -20.641 1 81 300 GLU B CA 1
ATOM 7579 C C . GLU B 1 300 ? -13.984 -14.125 -21.703 1 81 300 GLU B C 1
ATOM 7581 O O . GLU B 1 300 ? -13.875 -14.672 -22.797 1 81 300 GLU B O 1
ATOM 7586 N N . ALA B 1 301 ? -14.984 -13.328 -21.359 1 80.25 301 ALA B N 1
ATOM 7587 C CA . ALA B 1 301 ? -16.125 -13.125 -22.234 1 80.25 301 ALA B CA 1
ATOM 7588 C C . ALA B 1 301 ? -15.734 -12.344 -23.484 1 80.25 301 ALA B C 1
ATOM 7590 O O . ALA B 1 301 ? -16.344 -12.492 -24.547 1 80.25 301 ALA B O 1
ATOM 7591 N N . ARG B 1 302 ? -14.703 -11.57 -23.344 1 87.19 302 ARG B N 1
ATOM 7592 C CA . ARG B 1 302 ? -14.328 -10.672 -24.422 1 87.19 302 ARG B CA 1
ATOM 7593 C C . ARG B 1 302 ? -13.148 -11.227 -25.219 1 87.19 302 ARG B C 1
ATOM 7595 O O . ARG B 1 302 ? -12.711 -10.625 -26.188 1 87.19 302 ARG B O 1
ATOM 7602 N N . LYS B 1 303 ? -12.68 -12.391 -24.922 1 89.75 303 LYS B N 1
ATOM 7603 C CA . LYS B 1 303 ? -11.492 -12.953 -25.547 1 89.75 303 LYS B CA 1
ATOM 7604 C C . LYS B 1 303 ? -11.742 -13.242 -27.031 1 89.75 303 LYS B C 1
ATOM 7606 O O . LYS B 1 303 ? -10.812 -13.211 -27.844 1 89.75 303 LYS B O 1
ATOM 7611 N N . ASP B 1 304 ? -13.016 -13.5 -27.344 1 91.75 304 ASP B N 1
ATOM 7612 C CA . ASP B 1 304 ? -13.344 -13.812 -28.719 1 91.75 304 ASP B CA 1
ATOM 7613 C C . ASP B 1 304 ? -13.547 -12.531 -29.531 1 91.75 304 ASP B C 1
ATOM 7615 O O . ASP B 1 304 ? -13.586 -12.578 -30.766 1 91.75 304 ASP B O 1
ATOM 7619 N N . LEU B 1 305 ? -13.555 -11.391 -28.875 1 94.5 305 LEU B N 1
ATOM 7620 C CA . LEU B 1 305 ? -13.883 -10.148 -29.547 1 94.5 305 LEU B CA 1
ATOM 7621 C C . LEU B 1 305 ? -12.664 -9.227 -29.625 1 94.5 305 LEU B C 1
ATOM 7623 O O . LEU B 1 305 ? -12.617 -8.312 -30.453 1 94.5 305 LEU B O 1
ATOM 7627 N N . VAL B 1 306 ? -11.711 -9.453 -28.734 1 96.38 306 VAL B N 1
ATOM 7628 C CA . VAL B 1 306 ? -10.578 -8.547 -28.594 1 96.38 306 VAL B CA 1
ATOM 7629 C C . VAL B 1 306 ? -9.297 -9.352 -28.406 1 96.38 306 VAL B C 1
ATOM 7631 O O . VAL B 1 306 ? -9.289 -10.375 -27.719 1 96.38 306 VAL B O 1
ATOM 7634 N N . TYR B 1 307 ? -8.195 -8.977 -29.109 1 97.5 307 TYR B N 1
ATOM 7635 C CA . TYR B 1 307 ? -6.867 -9.461 -28.75 1 97.5 307 TYR B CA 1
ATOM 7636 C C . TYR B 1 307 ? -6.266 -8.609 -27.641 1 97.5 307 TYR B C 1
ATOM 7638 O O . TYR B 1 307 ? -6.477 -7.398 -27.578 1 97.5 307 TYR B O 1
ATOM 7646 N N . TYR B 1 308 ? -5.539 -9.203 -26.75 1 97.44 308 TYR B N 1
ATOM 7647 C CA . TYR B 1 308 ? -4.973 -8.484 -25.609 1 97.44 308 TYR B CA 1
ATOM 7648 C C . TYR B 1 308 ? -3.451 -8.586 -25.609 1 97.44 308 TYR B C 1
ATOM 7650 O O . TYR B 1 308 ? -2.893 -9.617 -25.984 1 97.44 308 TYR B O 1
ATOM 7658 N N . SER B 1 309 ? -2.828 -7.539 -25.203 1 96.88 309 SER B N 1
ATOM 7659 C CA . SER B 1 309 ? -1.439 -7.645 -24.766 1 96.88 309 SER B CA 1
ATOM 7660 C C . SER B 1 309 ? -1.337 -8.297 -23.391 1 96.88 309 SER B C 1
ATOM 7662 O O . SER B 1 309 ? -2.354 -8.57 -22.75 1 96.88 309 SER B O 1
ATOM 7664 N N . ASP B 1 310 ? -0.124 -8.539 -22.953 1 94 310 ASP B N 1
ATOM 7665 C CA . ASP B 1 310 ? 0.099 -8.867 -21.547 1 94 310 ASP B CA 1
ATOM 7666 C C . ASP B 1 310 ? -0.369 -7.727 -20.641 1 94 310 ASP B C 1
ATOM 7668 O O . ASP B 1 310 ? -0.337 -6.559 -21.031 1 94 310 ASP B O 1
ATOM 7672 N N . PRO B 1 311 ? -0.833 -8.086 -19.453 1 96.44 311 PRO B N 1
ATOM 7673 C CA . PRO B 1 311 ? -1.26 -7.02 -18.547 1 96.44 311 PRO B CA 1
ATOM 7674 C C . PRO B 1 311 ? -0.092 -6.18 -18.047 1 96.44 311 PRO B C 1
ATOM 7676 O O . PRO B 1 311 ? 0.999 -6.707 -17.812 1 96.44 311 PRO B O 1
ATOM 7679 N N . TYR B 1 312 ? -0.326 -4.855 -17.922 1 96.06 312 TYR B N 1
ATOM 7680 C CA . TYR B 1 312 ? 0.723 -3.971 -17.422 1 96.06 312 TYR B CA 1
ATOM 7681 C C . TYR B 1 312 ? 0.346 -3.379 -16.078 1 96.06 312 TYR B C 1
ATOM 7683 O O . TYR B 1 312 ? 1.166 -2.723 -15.422 1 96.06 312 TYR B O 1
ATOM 7691 N N . TYR B 1 313 ? -0.817 -3.537 -15.68 1 94.19 313 TYR B N 1
ATOM 7692 C CA . TYR B 1 313 ? -1.325 -2.98 -14.43 1 94.19 313 TYR B CA 1
ATOM 7693 C C . TYR B 1 313 ? -2.406 -3.875 -13.836 1 94.19 313 TYR B C 1
ATOM 7695 O O . TYR B 1 313 ? -3.244 -4.414 -14.562 1 94.19 313 TYR B O 1
ATOM 7703 N N . GLN B 1 314 ? -2.441 -4.07 -12.477 1 93.75 314 GLN B N 1
ATOM 7704 C CA . GLN B 1 314 ? -3.391 -4.957 -11.812 1 93.75 314 GLN B CA 1
ATOM 7705 C C . GLN B 1 314 ? -4.016 -4.281 -10.594 1 93.75 314 GLN B C 1
ATOM 7707 O O . GLN B 1 314 ? -3.74 -4.66 -9.453 1 93.75 314 GLN B O 1
ATOM 7712 N N . PRO B 1 315 ? -4.945 -3.447 -10.844 1 91.56 315 PRO B N 1
ATOM 7713 C CA . PRO B 1 315 ? -5.625 -2.781 -9.734 1 91.56 315 PRO B CA 1
ATOM 7714 C C . PRO B 1 315 ? -6.652 -3.68 -9.047 1 91.56 315 PRO B C 1
ATOM 7716 O O . PRO B 1 315 ? -7.156 -4.625 -9.656 1 91.56 315 PRO B O 1
ATOM 7719 N N . GLU B 1 316 ? -6.988 -3.32 -7.793 1 91.06 316 GLU B N 1
ATOM 7720 C CA . GLU B 1 316 ? -8.008 -4.055 -7.043 1 91.06 316 GLU B CA 1
ATOM 7721 C C . GLU B 1 316 ? -9.383 -3.41 -7.199 1 91.06 316 GLU B C 1
ATOM 7723 O O . GLU B 1 316 ? -9.5 -2.184 -7.207 1 91.06 316 GLU B O 1
ATOM 7728 N N . ALA B 1 317 ? -10.328 -4.273 -7.336 1 93.69 317 ALA B N 1
ATOM 7729 C CA . ALA B 1 317 ? -11.719 -3.814 -7.344 1 93.69 317 ALA B CA 1
ATOM 7730 C C . ALA B 1 317 ? -12.25 -3.654 -5.922 1 93.69 317 ALA B C 1
ATOM 7732 O O . ALA B 1 317 ? -12.031 -4.52 -5.07 1 93.69 317 ALA B O 1
ATOM 7733 N N . ILE B 1 318 ? -12.883 -2.566 -5.676 1 92.94 318 ILE B N 1
ATOM 7734 C CA . ILE B 1 318 ? -13.477 -2.318 -4.367 1 92.94 318 ILE B CA 1
ATOM 7735 C C . ILE B 1 318 ? -14.914 -1.829 -4.535 1 92.94 318 ILE B C 1
ATOM 7737 O O . ILE B 1 318 ? -15.336 -1.488 -5.645 1 92.94 318 ILE B O 1
ATOM 7741 N N . LEU B 1 319 ? -15.641 -1.866 -3.447 1 95.44 319 LEU B N 1
ATOM 7742 C CA . LEU B 1 319 ? -16.969 -1.276 -3.375 1 95.44 319 LEU B CA 1
ATOM 7743 C C . LEU B 1 319 ? -16.969 -0.014 -2.518 1 95.44 319 LEU B C 1
ATOM 7745 O O . LEU B 1 319 ? -16.406 -0.01 -1.418 1 95.44 319 LEU B O 1
ATOM 7749 N N . VAL B 1 320 ? -17.484 1.035 -3.125 1 95.06 320 VAL B N 1
ATOM 7750 C CA . VAL B 1 320 ? -17.531 2.324 -2.441 1 95.06 320 VAL B CA 1
ATOM 7751 C C . VAL B 1 320 ? -18.969 2.65 -2.041 1 95.06 320 VAL B C 1
ATOM 7753 O O . VAL B 1 320 ? -19.906 2.408 -2.811 1 95.06 320 VAL B O 1
ATOM 7756 N N . LYS B 1 321 ? -19.141 3.131 -0.847 1 95.5 321 LYS B N 1
ATOM 7757 C CA . LYS B 1 321 ? -20.438 3.502 -0.3 1 95.5 321 LYS B CA 1
ATOM 7758 C C . LYS B 1 321 ? -20.375 4.852 0.406 1 95.5 321 LYS B C 1
ATOM 7760 O O . LYS B 1 321 ? -19.297 5.449 0.521 1 95.5 321 LYS B O 1
ATOM 7765 N N . ARG B 1 322 ? -21.562 5.34 0.685 1 93.81 322 ARG B N 1
ATOM 7766 C CA . ARG B 1 322 ? -21.609 6.566 1.475 1 93.81 322 ARG B CA 1
ATOM 7767 C C . ARG B 1 322 ? -21.188 6.309 2.916 1 93.81 322 ARG B C 1
ATOM 7769 O O . ARG B 1 322 ? -21.484 5.254 3.479 1 93.81 322 ARG B O 1
ATOM 7776 N N . GLU B 1 323 ? -20.5 7.195 3.508 1 89.44 323 GLU B N 1
ATOM 7777 C CA . GLU B 1 323 ? -20.094 7.066 4.902 1 89.44 323 GLU B CA 1
ATOM 7778 C C . GLU B 1 323 ? -21.297 6.836 5.816 1 89.44 323 GLU B C 1
ATOM 7780 O O . GLU B 1 323 ? -22.312 7.512 5.691 1 89.44 323 GLU B O 1
ATOM 7785 N N . GLY B 1 324 ? -21.203 5.828 6.645 1 87.12 324 GLY B N 1
ATOM 7786 C CA . GLY B 1 324 ? -22.266 5.543 7.605 1 87.12 324 GLY B CA 1
ATOM 7787 C C . GLY B 1 324 ? -23.266 4.52 7.105 1 87.12 324 GLY B C 1
ATOM 7788 O O . GLY B 1 324 ? -24.062 3.994 7.883 1 87.12 324 GLY B O 1
ATOM 7789 N N . TYR B 1 325 ? -23.266 4.273 5.793 1 90.5 325 TYR B N 1
ATOM 7790 C CA . TYR B 1 325 ? -24.219 3.316 5.242 1 90.5 325 TYR B CA 1
ATOM 7791 C C . TYR B 1 325 ? -23.812 1.887 5.582 1 90.5 325 TYR B C 1
ATOM 7793 O O . TYR B 1 325 ? -22.828 1.373 5.051 1 90.5 325 TYR B O 1
ATOM 7801 N N . LYS B 1 326 ? -24.516 1.199 6.41 1 88.12 326 LYS B N 1
ATOM 7802 C CA . LYS B 1 326 ? -24.375 -0.203 6.793 1 88.12 326 LYS B CA 1
ATOM 7803 C C . LYS B 1 326 ? -22.906 -0.56 7.02 1 88.12 326 LYS B C 1
ATOM 7805 O O . LYS B 1 326 ? -22.375 -1.476 6.383 1 88.12 326 LYS B O 1
ATOM 7810 N N . ASP B 1 327 ? -22.312 0.019 7.945 1 86.31 327 ASP B N 1
ATOM 7811 C CA . ASP B 1 327 ? -20.906 -0.196 8.273 1 86.31 327 ASP B CA 1
ATOM 7812 C C . ASP B 1 327 ? -20.703 -1.571 8.898 1 86.31 327 ASP B C 1
ATOM 7814 O O . ASP B 1 327 ? -21.406 -1.947 9.836 1 86.31 327 ASP B O 1
ATOM 7818 N N . ASN B 1 328 ? -19.812 -2.303 8.398 1 83.06 328 ASN B N 1
ATOM 7819 C CA . ASN B 1 328 ? -19.375 -3.576 8.961 1 83.06 328 ASN B CA 1
ATOM 7820 C C . ASN B 1 328 ? -20.484 -4.625 8.906 1 83.06 328 ASN B C 1
ATOM 7822 O O . ASN B 1 328 ? -20.734 -5.312 9.898 1 83.06 328 ASN B O 1
ATOM 7826 N N . VAL B 1 329 ? -21.172 -4.617 7.816 1 86.56 329 VAL B N 1
ATOM 7827 C CA . VAL B 1 329 ? -22.281 -5.559 7.68 1 86.56 329 VAL B CA 1
ATOM 7828 C C . VAL B 1 329 ? -21.875 -6.707 6.762 1 86.56 329 VAL B C 1
ATOM 7830 O O . VAL B 1 329 ? -22.062 -7.879 7.102 1 86.56 329 VAL B O 1
ATOM 7833 N N . TYR B 1 330 ? -21.344 -6.324 5.645 1 88.38 330 TYR B N 1
ATOM 7834 C CA . TYR B 1 330 ? -21.047 -7.344 4.641 1 88.38 330 TYR B CA 1
ATOM 7835 C C . TYR B 1 330 ? -19.562 -7.613 4.555 1 88.38 330 TYR B C 1
ATOM 7837 O O . TYR B 1 330 ? -18.75 -6.684 4.613 1 88.38 330 TYR B O 1
ATOM 7845 N N . SER B 1 331 ? -19.109 -8.922 4.418 1 84.25 331 SER B N 1
ATOM 7846 C CA . SER B 1 331 ? -17.703 -9.305 4.312 1 84.25 331 SER B CA 1
ATOM 7847 C C . SER B 1 331 ? -17.391 -9.859 2.926 1 84.25 331 SER B C 1
ATOM 7849 O O . SER B 1 331 ? -16.219 -10.078 2.59 1 84.25 331 SER B O 1
ATOM 7851 N N . ASN B 1 332 ? -18.5 -10.055 2.189 1 85.75 332 ASN B N 1
ATOM 7852 C CA . ASN B 1 332 ? -18.359 -10.609 0.846 1 85.75 332 ASN B CA 1
ATOM 7853 C C . ASN B 1 332 ? -19.297 -9.914 -0.141 1 85.75 332 ASN B C 1
ATOM 7855 O O . ASN B 1 332 ? -20.438 -9.594 0.196 1 85.75 332 ASN B O 1
ATOM 7859 N N . VAL B 1 333 ? -18.797 -9.766 -1.296 1 89.12 333 VAL B N 1
ATOM 7860 C CA . VAL B 1 333 ? -19.562 -9.07 -2.324 1 89.12 333 VAL B CA 1
ATOM 7861 C C . VAL B 1 333 ? -20.875 -9.828 -2.6 1 89.12 333 VAL B C 1
ATOM 7863 O O . VAL B 1 333 ? -21.906 -9.211 -2.875 1 89.12 333 VAL B O 1
ATOM 7866 N N . SER B 1 334 ? -20.875 -11.133 -2.434 1 86.38 334 SER B N 1
ATOM 7867 C CA . SER B 1 334 ? -22.031 -11.953 -2.744 1 86.38 334 SER B CA 1
ATOM 7868 C C . SER B 1 334 ? -23.172 -11.688 -1.773 1 86.38 334 SER B C 1
ATOM 7870 O O . SER B 1 334 ? -24.328 -12.039 -2.047 1 86.38 334 SER B O 1
ATOM 7872 N N . GLU B 1 335 ? -22.875 -11.031 -0.715 1 88.12 335 GLU B N 1
ATOM 7873 C CA . GLU B 1 335 ? -23.875 -10.789 0.32 1 88.12 335 GLU B CA 1
ATOM 7874 C C . GLU B 1 335 ? -24.703 -9.539 0.013 1 88.12 335 GLU B C 1
ATOM 7876 O O . GLU B 1 335 ? -25.688 -9.258 0.682 1 88.12 335 GLU B O 1
ATOM 7881 N N . LEU B 1 336 ? -24.297 -8.883 -1.055 1 90 336 LEU B N 1
ATOM 7882 C CA . LEU B 1 336 ? -24.984 -7.656 -1.413 1 90 336 LEU B CA 1
ATOM 7883 C C . LEU B 1 336 ? -26.25 -7.961 -2.229 1 90 336 LEU B C 1
ATOM 7885 O O . LEU B 1 336 ? -26.375 -7.496 -3.361 1 90 336 LEU B O 1
ATOM 7889 N N . ILE B 1 337 ? -27.156 -8.484 -1.598 1 85.62 337 ILE B N 1
ATOM 7890 C CA . ILE B 1 337 ? -28.344 -8.969 -2.291 1 85.62 337 ILE B CA 1
ATOM 7891 C C . ILE B 1 337 ? -29.422 -7.883 -2.283 1 85.62 337 ILE B C 1
ATOM 7893 O O . ILE B 1 337 ? -30.188 -7.766 -3.234 1 85.62 337 ILE B O 1
ATOM 7897 N N . VAL B 1 338 ? -29.422 -7.078 -1.28 1 87.5 338 VAL B N 1
ATOM 7898 C CA . VAL B 1 338 ? -30.5 -6.105 -1.084 1 87.5 338 VAL B CA 1
ATOM 7899 C C . VAL B 1 338 ? -30.078 -4.75 -1.646 1 87.5 338 VAL B C 1
ATOM 7901 O O . VAL B 1 338 ? -30.906 -3.996 -2.156 1 87.5 338 VAL B O 1
ATOM 7904 N N . GLU B 1 339 ? -28.812 -4.52 -1.66 1 92.19 339 GLU B N 1
ATOM 7905 C CA . GLU B 1 339 ? -28.281 -3.191 -1.949 1 92.19 339 GLU B CA 1
ATOM 7906 C C . GLU B 1 339 ? -28.297 -2.906 -3.447 1 92.19 339 GLU B C 1
ATOM 7908 O O . GLU B 1 339 ? -28.094 -3.812 -4.258 1 92.19 339 GLU B O 1
ATOM 7913 N N . ARG B 1 340 ? -28.688 -1.652 -3.773 1 94.69 340 ARG B N 1
ATOM 7914 C CA . ARG B 1 340 ? -28.594 -1.202 -5.156 1 94.69 340 ARG B CA 1
ATOM 7915 C C . ARG B 1 340 ? -27.141 -0.916 -5.543 1 94.69 340 ARG B C 1
ATOM 7917 O O . ARG B 1 340 ? -26.469 -0.121 -4.887 1 94.69 340 ARG B O 1
ATOM 7924 N N . ILE B 1 341 ? -26.609 -1.529 -6.613 1 96.5 341 ILE B N 1
ATOM 7925 C CA . ILE B 1 341 ? -25.203 -1.393 -7.016 1 96.5 341 ILE B CA 1
ATOM 7926 C C . ILE B 1 341 ? -25.125 -0.703 -8.375 1 96.5 341 ILE B C 1
ATOM 7928 O O . ILE B 1 341 ? -25.844 -1.076 -9.312 1 96.5 341 ILE B O 1
ATOM 7932 N N . GLY B 1 342 ? -24.328 0.357 -8.43 1 96.94 342 GLY B N 1
ATOM 7933 C CA . GLY B 1 342 ? -24.078 1.058 -9.68 1 96.94 342 GLY B CA 1
ATOM 7934 C C . GLY B 1 342 ? -22.797 0.631 -10.367 1 96.94 342 GLY B C 1
ATOM 7935 O O . GLY B 1 342 ? -21.781 0.386 -9.711 1 96.94 342 GLY B O 1
ATOM 7936 N N . VAL B 1 343 ? -22.891 0.452 -11.688 1 95.06 343 VAL B N 1
ATOM 7937 C CA . VAL B 1 343 ? -21.734 0.116 -12.508 1 95.06 343 VAL B CA 1
ATOM 7938 C C . VAL B 1 343 ? -21.75 0.936 -13.797 1 95.06 343 VAL B C 1
ATOM 7940 O O . VAL B 1 343 ? -22.797 1.463 -14.18 1 95.06 343 VAL B O 1
ATOM 7943 N N . VAL B 1 344 ? -20.641 1.088 -14.406 1 92 344 VAL B N 1
ATOM 7944 C CA . VAL B 1 344 ? -20.578 1.74 -15.711 1 92 344 VAL B CA 1
ATOM 7945 C C . VAL B 1 344 ? -20.969 0.747 -16.812 1 92 344 VAL B C 1
ATOM 7947 O O . VAL B 1 344 ? -20.5 -0.397 -16.812 1 92 344 VAL B O 1
ATOM 7950 N N . LYS B 1 345 ? -21.703 1.194 -17.734 1 90.88 345 LYS B N 1
ATOM 7951 C CA . LYS B 1 345 ? -22.234 0.348 -18.797 1 90.88 345 LYS B CA 1
ATOM 7952 C C . LYS B 1 345 ? -21.125 -0.271 -19.625 1 90.88 345 LYS B C 1
ATOM 7954 O O . LYS B 1 345 ? -20.203 0.429 -20.047 1 90.88 345 LYS B O 1
ATOM 7959 N N . ASP B 1 346 ? -21.125 -1.566 -19.812 1 85.5 346 ASP B N 1
ATOM 7960 C CA . ASP B 1 346 ? -20.234 -2.35 -20.656 1 85.5 346 ASP B CA 1
ATOM 7961 C C . ASP B 1 346 ? -18.812 -2.367 -20.062 1 85.5 346 ASP B C 1
ATOM 7963 O O . ASP B 1 346 ? -17.859 -2.676 -20.781 1 85.5 346 ASP B O 1
ATOM 7967 N N . ASP B 1 347 ? -18.766 -1.958 -18.812 1 88.56 347 ASP B N 1
ATOM 7968 C CA . ASP B 1 347 ? -17.469 -2.004 -18.141 1 88.56 347 ASP B CA 1
ATOM 7969 C C . ASP B 1 347 ? -17.188 -3.395 -17.562 1 88.56 347 ASP B C 1
ATOM 7971 O O . ASP B 1 347 ? -18.078 -4.254 -17.562 1 88.56 347 ASP B O 1
ATOM 7975 N N . PHE B 1 348 ? -16.016 -3.529 -17.234 1 89.06 348 PHE B N 1
ATOM 7976 C CA . PHE B 1 348 ? -15.586 -4.816 -16.703 1 89.06 348 PHE B CA 1
ATOM 7977 C C . PHE B 1 348 ? -16.344 -5.145 -15.422 1 89.06 348 PHE B C 1
ATOM 7979 O O . PHE B 1 348 ? -16.719 -6.293 -15.195 1 89.06 348 PHE B O 1
ATOM 7986 N N . TYR B 1 349 ? -16.516 -4.191 -14.594 1 91.75 349 TYR B N 1
ATOM 7987 C CA . TYR B 1 349 ? -17.125 -4.445 -13.289 1 91.75 349 TYR B CA 1
ATOM 7988 C C . TYR B 1 349 ? -18.578 -4.84 -13.438 1 91.75 349 TYR B C 1
ATOM 7990 O O . TYR B 1 349 ? -19.125 -5.547 -12.586 1 91.75 349 TYR B O 1
ATOM 7998 N N . GLU B 1 350 ? -19.234 -4.367 -14.477 1 91.19 350 GLU B N 1
ATOM 7999 C CA . GLU B 1 350 ? -20.578 -4.875 -14.758 1 91.19 350 GLU B CA 1
ATOM 8000 C C . GLU B 1 350 ? -20.562 -6.379 -15.008 1 91.19 350 GLU B C 1
ATOM 8002 O O . GLU B 1 350 ? -21.359 -7.117 -14.43 1 91.19 350 GLU B O 1
ATOM 8007 N N . GLU B 1 351 ? -19.656 -6.781 -15.859 1 88.56 351 GLU B N 1
ATOM 8008 C CA . GLU B 1 351 ? -19.516 -8.195 -16.172 1 88.56 351 GLU B CA 1
ATOM 8009 C C . GLU B 1 351 ? -19.156 -9.008 -14.93 1 88.56 351 GLU B C 1
ATOM 8011 O O . GLU B 1 351 ? -19.75 -10.055 -14.68 1 88.56 351 GLU B O 1
ATOM 8016 N N . LEU B 1 352 ? -18.219 -8.516 -14.195 1 88.5 352 LEU B N 1
ATOM 8017 C CA . LEU B 1 352 ? -17.75 -9.195 -13 1 88.5 352 LEU B CA 1
ATOM 8018 C C . LEU B 1 352 ? -18.875 -9.383 -11.992 1 88.5 352 LEU B C 1
ATOM 8020 O O . LEU B 1 352 ? -19.094 -10.484 -11.492 1 88.5 352 LEU B O 1
ATOM 8024 N N . LEU B 1 353 ? -19.641 -8.305 -11.727 1 90.88 353 LEU B N 1
ATOM 8025 C CA . LEU B 1 353 ? -20.672 -8.344 -10.688 1 90.88 353 LEU B CA 1
ATOM 8026 C C . LEU B 1 353 ? -21.875 -9.141 -11.148 1 90.88 353 LEU B C 1
ATOM 8028 O O . LEU B 1 353 ? -22.562 -9.766 -10.336 1 90.88 353 LEU B O 1
ATOM 8032 N N . ARG B 1 354 ? -22.156 -9.148 -12.406 1 87.69 354 ARG B N 1
ATOM 8033 C CA . ARG B 1 354 ? -23.219 -9.992 -12.922 1 87.69 354 ARG B CA 1
ATOM 8034 C C . ARG B 1 354 ? -22.922 -11.469 -12.664 1 87.69 354 ARG B C 1
ATOM 8036 O O . ARG B 1 354 ? -23.844 -12.266 -12.438 1 87.69 354 ARG B O 1
ATOM 8043 N N . GLY B 1 355 ? -21.688 -11.773 -12.719 1 82.31 355 GLY B N 1
ATOM 8044 C CA . GLY B 1 355 ? -21.266 -13.133 -12.414 1 82.31 355 GLY B CA 1
ATOM 8045 C C . GLY B 1 355 ? -21.328 -13.453 -10.93 1 82.31 355 GLY B C 1
ATOM 8046 O O . GLY B 1 355 ? -21.75 -14.547 -10.547 1 82.31 355 GLY B O 1
ATOM 8047 N N . LEU B 1 356 ? -21.016 -12.492 -10.109 1 83.62 356 LEU B N 1
ATOM 8048 C CA . LEU B 1 356 ? -20.938 -12.711 -8.664 1 83.62 356 LEU B CA 1
ATOM 8049 C C . LEU B 1 356 ? -22.312 -12.602 -8.016 1 83.62 356 LEU B C 1
ATOM 8051 O O . LEU B 1 356 ? -22.531 -13.172 -6.945 1 83.62 356 LEU B O 1
ATOM 8055 N N . LEU B 1 357 ? -23.109 -11.797 -8.648 1 87.75 357 LEU B N 1
ATOM 8056 C CA . LEU B 1 357 ? -24.469 -11.578 -8.156 1 87.75 357 LEU B CA 1
ATOM 8057 C C . LEU B 1 357 ? -25.5 -11.992 -9.203 1 87.75 357 LEU B C 1
ATOM 8059 O O . LEU B 1 357 ? -26.141 -11.133 -9.812 1 87.75 357 LEU B O 1
ATOM 8063 N N . PRO B 1 358 ? -25.703 -13.312 -9.203 1 81.31 358 PRO B N 1
ATOM 8064 C CA . PRO B 1 358 ? -26.625 -13.781 -10.25 1 81.31 358 PRO B CA 1
ATOM 8065 C C . PRO B 1 358 ? -28.047 -13.25 -10.07 1 81.31 358 PRO B C 1
ATOM 8067 O O . PRO B 1 358 ? -28.547 -13.203 -8.945 1 81.31 358 PRO B O 1
ATOM 8070 N N . LYS B 1 359 ? -28.625 -12.789 -11.148 1 77.12 359 LYS B N 1
ATOM 8071 C CA . LYS B 1 359 ? -30.016 -12.367 -11.25 1 77.12 359 LYS B CA 1
ATOM 8072 C C . LYS B 1 359 ? -30.234 -11.023 -10.562 1 77.12 359 LYS B C 1
ATOM 8074 O O . LYS B 1 359 ? -31.375 -10.586 -10.398 1 77.12 359 LYS B O 1
ATOM 8079 N N . LYS B 1 360 ? -29.141 -10.5 -10.125 1 87.44 360 LYS B N 1
ATOM 8080 C CA . LYS B 1 360 ? -29.297 -9.164 -9.562 1 87.44 360 LYS B CA 1
ATOM 8081 C C . LYS B 1 360 ? -29.312 -8.109 -10.664 1 87.44 360 LYS B C 1
ATOM 8083 O O . LYS B 1 360 ? -28.516 -8.172 -11.609 1 87.44 360 LYS B O 1
ATOM 8088 N N . THR B 1 361 ? -30.219 -7.254 -10.484 1 89.69 361 THR B N 1
ATOM 8089 C CA . THR B 1 361 ? -30.25 -6.129 -11.414 1 89.69 361 THR B CA 1
ATOM 8090 C C . THR B 1 361 ? -29.25 -5.055 -10.992 1 89.69 361 THR B C 1
ATOM 8092 O O . THR B 1 361 ? -29.281 -4.578 -9.852 1 89.69 361 THR B O 1
ATOM 8095 N N . LEU B 1 362 ? -28.375 -4.773 -11.859 1 94.38 362 LEU B N 1
ATOM 8096 C 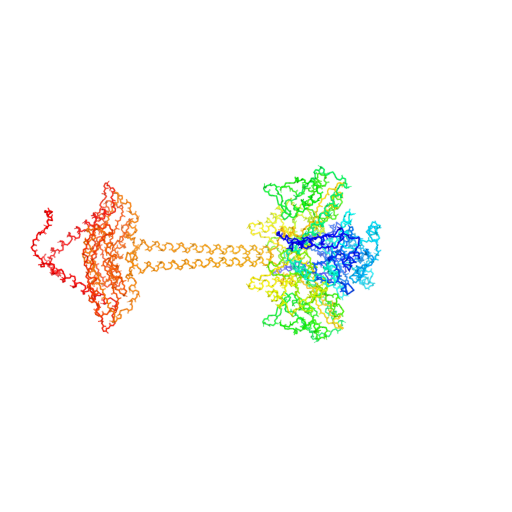CA . LEU B 1 362 ? -27.406 -3.705 -11.633 1 94.38 362 LEU B CA 1
ATOM 8097 C C . LEU B 1 362 ? -27.859 -2.412 -12.305 1 94.38 362 LEU B C 1
ATOM 8099 O O . LEU B 1 362 ? -28.469 -2.443 -13.375 1 94.38 362 LEU B O 1
ATOM 8103 N N . LEU B 1 363 ? -27.672 -1.297 -11.68 1 96.25 363 LEU B N 1
ATOM 8104 C CA . LEU B 1 363 ? -27.938 -0.002 -12.297 1 96.25 363 LEU B CA 1
ATOM 8105 C C . LEU B 1 363 ? -26.719 0.495 -13.078 1 96.25 363 LEU B C 1
ATOM 8107 O O . LEU B 1 363 ? -25.625 0.604 -12.523 1 96.25 363 LEU B O 1
ATOM 8111 N N . THR B 1 364 ? -26.953 0.778 -14.328 1 95.25 364 THR B N 1
ATOM 8112 C CA . THR B 1 364 ? -25.828 1.134 -15.188 1 95.25 364 THR B CA 1
ATOM 8113 C C . THR B 1 364 ? -25.812 2.637 -15.453 1 95.25 364 THR B C 1
ATOM 8115 O O . THR B 1 364 ? -26.859 3.279 -15.516 1 95.25 364 THR B O 1
ATOM 8118 N N . TYR B 1 365 ? -24.641 3.139 -15.57 1 94.12 365 TYR B N 1
ATOM 8119 C CA . TYR B 1 365 ? -24.406 4.551 -15.867 1 94.12 365 TYR B CA 1
ATOM 8120 C C . TYR B 1 365 ? -23.406 4.715 -17.016 1 94.12 365 TYR B C 1
ATOM 8122 O O . TYR B 1 365 ? -22.641 3.797 -17.312 1 94.12 365 TYR B O 1
ATOM 8130 N N . ASP B 1 366 ? -23.328 5.898 -17.594 1 87.94 366 ASP B N 1
ATOM 8131 C CA . ASP B 1 366 ? -22.547 6.129 -18.797 1 87.94 366 ASP B CA 1
ATOM 8132 C C . ASP B 1 366 ? -21.078 6.383 -18.453 1 87.94 366 ASP B C 1
ATOM 8134 O O . ASP B 1 366 ? -20.203 6.215 -19.312 1 87.94 366 ASP B O 1
ATOM 8138 N N . SER B 1 367 ? -20.875 6.895 -17.297 1 87.12 367 SER B N 1
ATOM 8139 C CA . SER B 1 367 ? -19.516 7.27 -16.922 1 87.12 367 SER B CA 1
ATOM 8140 C C . SER B 1 367 ? -19.297 7.086 -15.422 1 87.12 367 SER B C 1
ATOM 8142 O O . SER B 1 367 ? -20.25 6.93 -14.656 1 87.12 367 SER B O 1
ATOM 8144 N N . SER B 1 368 ? -18.047 7.07 -15.07 1 87.06 368 SER B N 1
ATOM 8145 C CA . SER B 1 368 ? -17.688 6.988 -13.664 1 87.06 368 SER B CA 1
ATOM 8146 C C . SER B 1 368 ? -18.203 8.188 -12.883 1 87.06 368 SER B C 1
ATOM 8148 O O . SER B 1 368 ? -18.609 8.062 -11.727 1 87.06 368 SER B O 1
ATOM 8150 N N . GLU B 1 369 ? -18.203 9.336 -13.531 1 86.06 369 GLU B N 1
ATOM 8151 C CA . GLU B 1 369 ? -18.703 10.539 -12.891 1 86.06 369 GLU B CA 1
ATOM 8152 C C . GLU B 1 369 ? -20.203 10.43 -12.609 1 86.06 369 GLU B C 1
ATOM 8154 O O . GLU B 1 369 ? -20.672 10.82 -11.539 1 86.06 369 GLU B O 1
ATOM 8159 N N . SER B 1 370 ? -20.844 9.883 -13.57 1 91.19 370 SER B N 1
ATOM 8160 C CA . SER B 1 370 ? -22.297 9.734 -13.422 1 91.19 370 SER B CA 1
ATOM 8161 C C . SER B 1 370 ? -22.625 8.75 -12.305 1 91.19 370 SER B C 1
ATOM 8163 O O . SER B 1 370 ? -23.594 8.953 -11.562 1 91.19 370 SER B O 1
ATOM 8165 N N . GLN B 1 371 ? -21.906 7.73 -12.258 1 93.38 371 GLN B N 1
ATOM 8166 C CA . GLN B 1 371 ? -22.172 6.762 -11.203 1 93.38 371 GLN B CA 1
ATOM 8167 C C . GLN B 1 371 ? -21.859 7.34 -9.828 1 93.38 371 GLN B C 1
ATOM 8169 O O . GLN B 1 371 ? -22.578 7.059 -8.859 1 93.38 371 GLN B O 1
ATOM 8174 N N . LEU B 1 372 ? -20.844 8.141 -9.742 1 91.69 372 LEU B N 1
ATOM 8175 C CA . LEU B 1 372 ? -20.5 8.789 -8.484 1 91.69 372 LEU B CA 1
ATOM 8176 C C . LEU B 1 372 ? -21.609 9.742 -8.039 1 91.69 372 LEU B C 1
ATOM 8178 O O . LEU B 1 372 ? -21.938 9.789 -6.855 1 91.69 372 LEU B O 1
ATOM 8182 N N . LYS B 1 373 ? -22.094 10.508 -8.984 1 92.94 373 LYS B N 1
ATOM 8183 C CA . LYS B 1 373 ? -23.219 11.406 -8.695 1 92.94 373 LYS B CA 1
ATOM 8184 C C . LYS B 1 373 ? -24.422 10.625 -8.211 1 92.94 373 LYS B C 1
ATOM 8186 O O . LYS B 1 373 ? -25.125 11.062 -7.289 1 92.94 373 LYS B O 1
ATOM 8191 N N . ALA B 1 374 ? -24.609 9.492 -8.781 1 96.06 374 ALA B N 1
ATOM 8192 C CA . ALA B 1 374 ? -25.734 8.641 -8.391 1 96.06 374 ALA B CA 1
ATOM 8193 C C . ALA B 1 374 ? -25.562 8.141 -6.957 1 96.06 374 ALA B C 1
ATOM 8195 O O . ALA B 1 374 ? -26.547 8.055 -6.207 1 96.06 374 ALA B O 1
ATOM 8196 N N . LEU B 1 375 ? -24.359 7.785 -6.594 1 96.12 375 LEU B N 1
ATOM 8197 C CA . LEU B 1 375 ? -24.062 7.352 -5.23 1 96.12 375 LEU B CA 1
ATOM 8198 C C . LEU B 1 375 ? -24.312 8.484 -4.238 1 96.12 375 LEU B C 1
ATOM 8200 O O . LEU B 1 375 ? -24.938 8.281 -3.199 1 96.12 375 LEU B O 1
ATOM 8204 N N . MET B 1 376 ? -23.906 9.664 -4.629 1 92.81 376 MET B N 1
ATOM 8205 C CA . MET B 1 376 ? -24.062 10.828 -3.768 1 92.81 376 MET B CA 1
ATOM 8206 C C . MET B 1 376 ? -25.531 11.219 -3.621 1 92.81 376 MET B C 1
ATOM 8208 O O . MET B 1 376 ? -25.953 11.688 -2.562 1 92.81 376 MET B O 1
ATOM 8212 N N . ASN B 1 377 ? -26.312 10.961 -4.656 1 94.38 377 ASN B N 1
ATOM 8213 C CA . ASN B 1 377 ? -27.719 11.32 -4.676 1 94.38 377 ASN B CA 1
ATOM 8214 C C . ASN B 1 377 ? -28.594 10.195 -4.125 1 94.38 377 ASN B C 1
ATOM 8216 O O . ASN B 1 377 ? -29.812 10.219 -4.273 1 94.38 377 ASN B O 1
ATOM 8220 N N . HIS B 1 378 ? -28.016 9.094 -3.664 1 94.38 378 HIS B N 1
ATOM 8221 C CA . HIS B 1 378 ? -28.703 8 -2.988 1 94.38 378 HIS B CA 1
ATOM 8222 C C . HIS B 1 378 ? -29.484 7.145 -3.979 1 94.38 378 HIS B C 1
ATOM 8224 O O . HIS B 1 378 ? -30.453 6.477 -3.602 1 94.38 378 HIS B O 1
ATOM 8230 N N . GLU B 1 379 ? -29.109 7.285 -5.219 1 95.88 379 GLU B N 1
ATOM 8231 C CA . GLU B 1 379 ? -29.719 6.438 -6.238 1 95.88 379 GLU B CA 1
ATOM 8232 C C . GLU B 1 379 ? -29.234 4.996 -6.125 1 95.88 379 GLU B C 1
ATOM 8234 O O . GLU B 1 379 ? -29.953 4.059 -6.445 1 95.88 379 GLU B O 1
ATOM 8239 N N . VAL B 1 380 ? -28 4.859 -5.762 1 97.31 380 VAL B N 1
ATOM 8240 C CA . VAL B 1 380 ? -27.422 3.549 -5.5 1 97.31 380 VAL B CA 1
ATOM 8241 C C . VAL B 1 380 ? -26.766 3.543 -4.117 1 97.31 380 VAL B C 1
ATOM 8243 O O . VAL B 1 380 ? -26.547 4.602 -3.527 1 97.31 380 VAL B O 1
ATOM 8246 N N . ASP B 1 381 ? -26.578 2.352 -3.629 1 96 381 ASP B N 1
ATOM 8247 C CA . ASP B 1 381 ? -26 2.189 -2.299 1 96 381 ASP B CA 1
ATOM 8248 C C . ASP B 1 381 ? -24.5 1.912 -2.379 1 96 381 ASP B C 1
ATOM 8250 O O . ASP B 1 381 ? -23.75 2.248 -1.46 1 96 381 ASP B O 1
ATOM 8254 N N . TYR B 1 382 ? -24.094 1.212 -3.436 1 96.88 382 TYR B N 1
ATOM 8255 C CA . TYR B 1 382 ? -22.703 0.886 -3.701 1 96.88 382 TYR B CA 1
ATOM 8256 C C . TYR B 1 382 ? -22.344 1.171 -5.156 1 96.88 382 TYR B C 1
ATOM 8258 O O . TYR B 1 382 ? -23.203 1.118 -6.035 1 96.88 382 TYR B O 1
ATOM 8266 N N . ILE B 1 383 ? -21.109 1.501 -5.367 1 96.88 383 ILE B N 1
ATOM 8267 C CA . ILE B 1 383 ? -20.578 1.508 -6.727 1 96.88 383 ILE B CA 1
ATOM 8268 C C . ILE B 1 383 ? -19.312 0.656 -6.793 1 96.88 383 ILE B C 1
ATOM 8270 O O . ILE B 1 383 ? -18.594 0.539 -5.801 1 96.88 383 ILE B O 1
ATOM 8274 N N . ALA B 1 384 ? -19.109 0.033 -7.91 1 95.62 384 ALA B N 1
ATOM 8275 C CA . ALA B 1 384 ? -17.891 -0.745 -8.148 1 95.62 384 ALA B CA 1
ATOM 8276 C C . ALA B 1 384 ? -16.844 0.086 -8.883 1 95.62 384 ALA B C 1
ATOM 8278 O O . ALA B 1 384 ? -17.125 0.666 -9.938 1 95.62 384 ALA B O 1
ATOM 8279 N N . ILE B 1 385 ? -15.68 0.146 -8.297 1 92.75 385 ILE B N 1
ATOM 8280 C CA . ILE B 1 385 ? -14.594 0.937 -8.867 1 92.75 385 ILE B CA 1
ATOM 8281 C C . ILE B 1 385 ? -13.25 0.337 -8.453 1 92.75 385 ILE B C 1
ATOM 8283 O O . ILE B 1 385 ? -13.195 -0.523 -7.57 1 92.75 385 ILE B O 1
ATOM 8287 N N . SER B 1 386 ? -12.219 0.698 -9.164 1 91.5 386 SER B N 1
ATOM 8288 C CA . SER B 1 386 ? -10.898 0.283 -8.719 1 91.5 386 SER B CA 1
ATOM 8289 C C . SER B 1 386 ? -10.406 1.144 -7.555 1 91.5 386 SER B C 1
ATOM 8291 O O . SER B 1 386 ? -10.703 2.338 -7.496 1 91.5 386 SER B O 1
ATOM 8293 N N . ARG B 1 387 ? -9.688 0.52 -6.672 1 88.25 387 ARG B N 1
ATOM 8294 C CA . ARG B 1 387 ? -9.117 1.267 -5.555 1 88.25 387 ARG B CA 1
ATOM 8295 C C . ARG B 1 387 ? -8.273 2.438 -6.051 1 88.25 387 ARG B C 1
ATOM 8297 O O . ARG B 1 387 ? -8.32 3.527 -5.473 1 88.25 387 ARG B O 1
ATOM 8304 N N . ALA B 1 388 ? -7.547 2.184 -7.105 1 85.5 388 ALA B N 1
ATOM 8305 C CA . ALA B 1 388 ? -6.695 3.221 -7.684 1 85.5 388 ALA B CA 1
ATOM 8306 C C . ALA B 1 388 ? -7.527 4.414 -8.156 1 85.5 388 ALA B C 1
ATOM 8308 O O . ALA B 1 388 ? -7.168 5.566 -7.902 1 85.5 388 ALA B O 1
ATOM 8309 N N . ASN B 1 389 ? -8.594 4.164 -8.797 1 87.25 389 ASN B N 1
ATOM 8310 C CA . ASN B 1 389 ? -9.477 5.227 -9.266 1 87.25 389 ASN B CA 1
ATOM 8311 C C . ASN B 1 389 ? -10.094 6 -8.109 1 87.25 389 ASN B C 1
ATOM 8313 O O . ASN B 1 389 ? -10.203 7.227 -8.164 1 87.25 389 ASN B O 1
ATOM 8317 N N . PHE B 1 390 ? -10.516 5.305 -7.074 1 88 390 PHE B N 1
ATOM 8318 C CA . PHE B 1 390 ? -11.109 5.934 -5.902 1 88 390 PHE B CA 1
ATOM 8319 C C . PHE B 1 390 ? -10.109 6.855 -5.215 1 88 390 PHE B C 1
ATOM 8321 O O . PHE B 1 390 ? -10.445 7.969 -4.82 1 88 390 PHE B O 1
ATOM 8328 N N . ASN B 1 391 ? -8.898 6.379 -5.121 1 82.25 391 ASN B N 1
ATOM 8329 C CA . ASN B 1 391 ? -7.84 7.188 -4.527 1 82.25 391 ASN B CA 1
ATOM 8330 C C . ASN B 1 391 ? -7.59 8.461 -5.328 1 82.25 391 ASN B C 1
ATOM 8332 O O . ASN B 1 391 ? -7.387 9.531 -4.758 1 82.25 391 ASN B O 1
ATOM 8336 N N . THR B 1 392 ? -7.516 8.281 -6.609 1 82.25 392 THR B N 1
ATOM 8337 C CA . THR B 1 392 ? -7.32 9.43 -7.477 1 82.25 392 THR B CA 1
ATOM 8338 C C . THR B 1 392 ? -8.453 10.438 -7.309 1 82.25 392 THR B C 1
ATOM 8340 O O . THR B 1 392 ? -8.219 11.648 -7.273 1 82.25 392 THR B O 1
ATOM 8343 N N . LEU B 1 393 ? -9.68 9.938 -7.219 1 82.56 393 LEU B N 1
ATOM 8344 C CA . LEU B 1 393 ? -10.844 10.789 -7.012 1 82.56 393 LEU B CA 1
ATOM 8345 C C . LEU B 1 393 ? -10.719 11.57 -5.707 1 82.56 393 LEU B C 1
ATOM 8347 O O . LEU B 1 393 ? -11.023 12.766 -5.66 1 82.56 393 LEU B O 1
ATOM 8351 N N . LEU B 1 394 ? -10.32 10.898 -4.637 1 78 394 LEU B N 1
ATOM 8352 C CA . LEU B 1 394 ? -10.164 11.531 -3.332 1 78 394 LEU B CA 1
ATOM 8353 C C . LEU B 1 394 ? -9.078 12.602 -3.371 1 78 394 LEU B C 1
ATOM 8355 O O . LEU B 1 394 ? -9.25 13.68 -2.803 1 78 394 LEU B O 1
ATOM 8359 N N . ARG B 1 395 ? -7.98 12.289 -4.055 1 73.62 395 ARG B N 1
ATOM 8360 C CA . ARG B 1 395 ? -6.84 13.188 -4.133 1 73.62 395 ARG B CA 1
ATOM 8361 C C . ARG B 1 395 ? -7.188 14.445 -4.922 1 73.62 395 ARG B C 1
ATOM 8363 O O . ARG B 1 395 ? -6.762 15.547 -4.562 1 73.62 395 ARG B O 1
ATOM 8370 N N . GLU B 1 396 ? -7.863 14.281 -5.953 1 73.25 396 GLU B N 1
ATOM 8371 C CA . GLU B 1 396 ? -8.117 15.383 -6.871 1 73.25 396 GLU B CA 1
ATOM 8372 C C . GLU B 1 396 ? -9.32 16.219 -6.426 1 73.25 396 GLU B C 1
ATOM 8374 O O . GLU B 1 396 ? -9.492 17.344 -6.871 1 73.25 396 GLU B O 1
ATOM 8379 N N . SER B 1 397 ? -10.07 15.539 -5.539 1 70.56 397 SER B N 1
ATOM 8380 C CA . SER B 1 397 ? -11.234 16.266 -5.055 1 70.56 397 SER B CA 1
ATOM 8381 C C . SER B 1 397 ? -10.828 17.391 -4.098 1 70.56 397 SER B C 1
ATOM 8383 O O . SER B 1 397 ? -9.898 17.219 -3.307 1 70.56 397 SER B O 1
ATOM 8385 N N . LYS B 1 398 ? -11.266 18.562 -4.363 1 64.12 398 LYS B N 1
ATOM 8386 C CA . LYS B 1 398 ? -10.984 19.703 -3.51 1 64.12 398 LYS B CA 1
ATOM 8387 C C . LYS B 1 398 ? -11.656 19.562 -2.148 1 64.12 398 LYS B C 1
ATOM 8389 O O . LYS B 1 398 ? -11.125 20.016 -1.135 1 64.12 398 LYS B O 1
ATOM 8394 N N . ASP B 1 399 ? -12.812 18.812 -2.17 1 66.56 399 ASP B N 1
ATOM 8395 C CA . ASP B 1 399 ? -13.594 18.625 -0.952 1 66.56 399 ASP B CA 1
ATOM 8396 C C . ASP B 1 399 ? -13.531 17.172 -0.479 1 66.56 399 ASP B C 1
ATOM 8398 O O . ASP B 1 399 ? -13.203 16.266 -1.256 1 66.56 399 ASP B O 1
ATOM 8402 N N . LEU B 1 400 ? -13.695 17.078 0.864 1 74.56 400 LEU B N 1
ATOM 8403 C CA . LEU B 1 400 ? -13.82 15.727 1.411 1 74.56 400 LEU B CA 1
ATOM 8404 C C . LEU B 1 400 ? -15.125 15.078 0.972 1 74.56 400 LEU B C 1
ATOM 8406 O O . LEU B 1 400 ? -16.203 15.555 1.32 1 74.56 400 LEU B O 1
ATOM 8410 N N . LEU B 1 401 ? -15.047 14.125 0.153 1 80.5 401 LEU B N 1
ATOM 8411 C CA . LEU B 1 401 ? -16.219 13.383 -0.291 1 80.5 401 LEU B CA 1
ATOM 8412 C C . LEU B 1 401 ? -16.734 12.453 0.809 1 80.5 401 LEU B C 1
ATOM 8414 O O . LEU B 1 401 ? -15.938 11.75 1.447 1 80.5 401 LEU B O 1
ATOM 8418 N N . PRO B 1 402 ? -17.984 12.469 1.119 1 87.19 402 PRO B N 1
ATOM 8419 C CA . PRO B 1 402 ? -18.547 11.578 2.139 1 87.19 402 PRO B CA 1
ATOM 8420 C C . PRO B 1 402 ? -18.672 10.133 1.65 1 87.19 402 PRO B C 1
ATOM 8422 O O . PRO B 1 402 ? -19.75 9.539 1.771 1 87.19 402 PRO B O 1
ATOM 8425 N N . LEU B 1 403 ? -17.672 9.672 1.052 1 90.38 403 LEU B N 1
ATOM 8426 C CA . LEU B 1 403 ? -17.609 8.32 0.502 1 90.38 403 LEU B CA 1
ATOM 8427 C C . LEU B 1 403 ? -16.484 7.523 1.137 1 90.38 403 LEU B C 1
ATOM 8429 O O . LEU B 1 403 ? -15.492 8.094 1.607 1 90.38 403 LEU B O 1
ATOM 8433 N N . THR B 1 404 ? -16.703 6.199 1.25 1 88.81 404 THR B N 1
ATOM 8434 C CA . THR B 1 404 ? -15.68 5.328 1.818 1 88.81 404 THR B CA 1
ATOM 8435 C C . THR B 1 404 ? -15.719 3.951 1.162 1 88.81 404 THR B C 1
ATOM 8437 O O . THR B 1 404 ? -16.75 3.539 0.633 1 88.81 404 THR B O 1
ATOM 8440 N N . GLU B 1 405 ? -14.57 3.395 1.142 1 90.12 405 GLU B N 1
ATOM 8441 C CA . GLU B 1 405 ? -14.492 1.988 0.756 1 90.12 405 GLU B CA 1
ATOM 8442 C C . GLU B 1 405 ? -15.094 1.086 1.83 1 90.12 405 GLU B C 1
ATOM 8444 O O . GLU B 1 405 ? -14.977 1.369 3.023 1 90.12 405 GLU B O 1
ATOM 8449 N N . ASP B 1 406 ? -15.906 0.089 1.397 1 91.12 406 ASP B N 1
ATOM 8450 C CA . ASP B 1 406 ? -16.297 -0.932 2.363 1 91.12 406 ASP B CA 1
ATOM 8451 C C . ASP B 1 406 ? -15.109 -1.794 2.77 1 91.12 406 ASP B C 1
ATOM 8453 O O . ASP B 1 406 ? -14.758 -2.748 2.072 1 91.12 406 ASP B O 1
ATOM 8457 N N . LEU B 1 407 ? -14.594 -1.587 3.877 1 82.31 407 LEU B N 1
ATOM 8458 C CA . LEU B 1 407 ? -13.312 -2.152 4.297 1 82.31 407 LEU B CA 1
ATOM 8459 C C . LEU B 1 407 ? -13.461 -3.631 4.637 1 82.31 407 LEU B C 1
ATOM 8461 O O . LEU B 1 407 ? -12.492 -4.391 4.547 1 82.31 407 LEU B O 1
ATOM 8465 N N . LEU B 1 408 ? -14.625 -3.955 5.074 1 85.12 408 LEU B N 1
ATOM 8466 C CA . LEU B 1 408 ? -14.812 -5.359 5.426 1 85.12 408 LEU B CA 1
ATOM 8467 C C . LEU B 1 408 ? -14.805 -6.238 4.184 1 85.12 408 LEU B C 1
ATOM 8469 O O . LEU B 1 408 ? -14.281 -7.355 4.211 1 85.12 408 LEU B O 1
ATOM 8473 N N . ILE B 1 409 ? -15.375 -5.734 3.102 1 87.81 409 ILE B N 1
ATOM 8474 C CA . ILE B 1 409 ? -15.32 -6.457 1.835 1 87.81 409 ILE B CA 1
ATOM 8475 C C . ILE B 1 409 ? -13.914 -6.355 1.242 1 87.81 409 ILE B C 1
ATOM 8477 O O . ILE B 1 409 ? -13.391 -7.332 0.701 1 87.81 409 ILE B O 1
ATOM 8481 N N . GLY B 1 410 ? -13.312 -5.203 1.374 1 86.88 410 GLY B N 1
ATOM 8482 C CA . GLY B 1 410 ? -11.969 -4.992 0.86 1 86.88 410 GLY B CA 1
ATOM 8483 C C . GLY B 1 410 ? -11.859 -5.207 -0.638 1 86.88 410 GLY B C 1
ATOM 8484 O O . GLY B 1 410 ? -12.836 -5.023 -1.367 1 86.88 410 GLY B O 1
ATOM 8485 N N . GLY B 1 411 ? -10.609 -5.395 -1.112 1 88.56 411 GLY B N 1
ATOM 8486 C CA . GLY B 1 411 ? -10.43 -5.773 -2.506 1 88.56 411 GLY B CA 1
ATOM 8487 C C . GLY B 1 411 ? -10.93 -7.172 -2.816 1 88.56 411 GLY B C 1
ATOM 8488 O O . GLY B 1 411 ? -10.492 -8.141 -2.199 1 88.56 411 GLY B O 1
ATOM 8489 N N . TYR B 1 412 ? -11.883 -7.23 -3.75 1 87.81 412 TYR B N 1
ATOM 8490 C CA . TYR B 1 412 ? -12.516 -8.523 -3.938 1 87.81 412 TYR B CA 1
ATOM 8491 C C . TYR B 1 412 ? -12.117 -9.148 -5.27 1 87.81 412 TYR B C 1
ATOM 8493 O O . TYR B 1 412 ? -12.422 -10.312 -5.539 1 87.81 412 TYR B O 1
ATOM 8501 N N . TYR B 1 413 ? -11.422 -8.336 -6.062 1 87.94 413 TYR B N 1
ATOM 8502 C CA . TYR B 1 413 ? -10.969 -8.844 -7.352 1 87.94 413 TYR B CA 1
ATOM 8503 C C . TYR B 1 413 ? -9.797 -8.023 -7.883 1 87.94 413 TYR B C 1
ATOM 8505 O O . TYR B 1 413 ? -9.773 -6.801 -7.746 1 87.94 413 TYR B O 1
ATOM 8513 N N . THR B 1 414 ? -8.844 -8.75 -8.453 1 90.81 414 THR B N 1
ATOM 8514 C CA . THR B 1 414 ? -7.738 -8.07 -9.125 1 90.81 414 THR B CA 1
ATOM 8515 C C . THR B 1 414 ? -7.91 -8.133 -10.641 1 90.81 414 THR B C 1
ATOM 8517 O O . THR B 1 414 ? -7.957 -9.219 -11.227 1 90.81 414 THR B O 1
ATOM 8520 N N . SER B 1 415 ? -7.984 -6.922 -11.219 1 91.25 415 SER B N 1
ATOM 8521 C CA . SER B 1 415 ? -8.195 -6.844 -12.664 1 91.25 415 SER B CA 1
ATOM 8522 C C . SER B 1 415 ? -6.867 -6.785 -13.414 1 91.25 415 SER B C 1
ATOM 8524 O O . SER B 1 415 ? -5.926 -6.117 -12.969 1 91.25 415 SER B O 1
ATOM 8526 N N . ASP B 1 416 ? -6.809 -7.512 -14.547 1 94.12 416 ASP B N 1
ATOM 8527 C CA . ASP B 1 416 ? -5.668 -7.41 -15.453 1 94.12 416 ASP B CA 1
ATOM 8528 C C . ASP B 1 416 ? -5.91 -6.352 -16.531 1 94.12 416 ASP B C 1
ATOM 8530 O O . ASP B 1 416 ? -6.688 -6.574 -17.453 1 94.12 416 ASP B O 1
ATOM 8534 N N . ILE B 1 417 ? -5.195 -5.281 -16.391 1 96.31 417 ILE B N 1
ATOM 8535 C CA . ILE B 1 417 ? -5.344 -4.203 -17.359 1 96.31 417 ILE B CA 1
ATOM 8536 C C . ILE B 1 417 ? -4.316 -4.371 -18.484 1 96.31 417 ILE B C 1
ATOM 8538 O O . ILE B 1 417 ? -3.125 -4.531 -18.219 1 96.31 417 ILE B O 1
ATOM 8542 N N . ALA B 1 418 ? -4.805 -4.383 -19.703 1 97.75 418 ALA B N 1
ATOM 8543 C CA . ALA B 1 418 ? -3.955 -4.613 -20.859 1 97.75 418 ALA B CA 1
ATOM 8544 C C . ALA B 1 418 ? -4.277 -3.627 -21.984 1 97.75 418 ALA B C 1
ATOM 8546 O O . ALA B 1 418 ? -5.027 -2.67 -21.781 1 97.75 418 ALA B O 1
ATOM 8547 N N . ILE B 1 419 ? -3.564 -3.729 -23.078 1 98 419 ILE B N 1
ATOM 8548 C CA . ILE B 1 419 ? -3.871 -3.039 -24.328 1 98 419 ILE B CA 1
ATOM 8549 C C . ILE B 1 419 ? -4.727 -3.938 -25.219 1 98 419 ILE B C 1
ATOM 8551 O O . ILE B 1 419 ? -4.395 -5.105 -25.438 1 98 419 ILE B O 1
ATOM 8555 N N . GLY B 1 420 ? -5.824 -3.396 -25.609 1 98 420 GLY B N 1
ATOM 8556 C CA . GLY B 1 420 ? -6.723 -4.156 -26.469 1 98 420 GLY B CA 1
ATOM 8557 C C . GLY B 1 420 ? -6.539 -3.846 -27.938 1 98 420 GLY B C 1
ATOM 8558 O O . GLY B 1 420 ? -6.293 -2.697 -28.312 1 98 420 GLY B O 1
ATOM 8559 N N . PHE B 1 421 ? -6.695 -4.898 -28.812 1 98.31 421 PHE B N 1
ATOM 8560 C CA . PHE B 1 421 ? -6.547 -4.758 -30.266 1 98.31 421 PHE B CA 1
ATOM 8561 C C . PHE B 1 421 ? -7.766 -5.312 -30.984 1 98.31 421 PHE B C 1
ATOM 8563 O O . PHE B 1 421 ? -8.406 -6.254 -30.5 1 98.31 421 PHE B O 1
ATOM 8570 N N . ALA B 1 422 ? -8.031 -4.703 -32.125 1 97.69 422 ALA B N 1
ATOM 8571 C CA . ALA B 1 422 ? -9.156 -5.172 -32.938 1 97.69 422 ALA B CA 1
ATOM 8572 C C . ALA B 1 422 ? -8.969 -6.629 -33.344 1 97.69 422 ALA B C 1
ATOM 8574 O O . ALA B 1 422 ? -7.844 -7.07 -33.594 1 97.69 422 ALA B O 1
ATOM 8575 N N . LYS B 1 423 ? -10.07 -7.391 -33.375 1 96.81 423 LYS B N 1
ATOM 8576 C CA . LYS B 1 423 ? -10.031 -8.812 -33.719 1 96.81 423 LYS B CA 1
ATOM 8577 C C . LYS B 1 423 ? -9.922 -9.016 -35.219 1 96.81 423 LYS B C 1
ATOM 8579 O O . LYS B 1 423 ? -10.852 -9.516 -35.844 1 96.81 423 LYS B O 1
ATOM 8584 N N . ASN B 1 424 ? -8.852 -8.648 -35.875 1 95.69 424 ASN B N 1
ATOM 8585 C CA . ASN B 1 424 ? -8.492 -8.836 -37.281 1 95.69 424 ASN B CA 1
ATOM 8586 C C . ASN B 1 424 ? -7.02 -9.219 -37.406 1 95.69 424 ASN B C 1
ATOM 8588 O O . ASN B 1 424 ? -6.348 -9.531 -36.438 1 95.69 424 ASN B O 1
ATOM 8592 N N . GLN B 1 425 ? -6.574 -9.32 -38.594 1 94.19 425 GLN B N 1
ATOM 8593 C CA . GLN B 1 425 ? -5.219 -9.789 -38.875 1 94.19 425 GLN B CA 1
ATOM 8594 C C . GLN B 1 425 ? -4.184 -8.836 -38.281 1 94.19 425 GLN B C 1
ATOM 8596 O O . GLN B 1 425 ? -3.172 -9.273 -37.719 1 94.19 425 GLN B O 1
ATOM 8601 N N . VAL B 1 426 ? -4.48 -7.559 -38.375 1 94.69 426 VAL B N 1
ATOM 8602 C CA . VAL B 1 426 ? -3.566 -6.555 -37.844 1 94.69 426 VAL B CA 1
ATOM 8603 C C . VAL B 1 426 ? -3.49 -6.676 -36.312 1 94.69 426 VAL B C 1
ATOM 8605 O O . VAL B 1 426 ? -2.398 -6.68 -35.75 1 94.69 426 VAL B O 1
ATOM 8608 N N . GLY B 1 427 ? -4.633 -6.77 -35.688 1 96.19 427 GLY B N 1
ATOM 8609 C CA . GLY B 1 427 ? -4.676 -6.914 -34.25 1 96.19 427 GLY B CA 1
ATOM 8610 C C . GLY B 1 427 ? -3.988 -8.172 -33.75 1 96.19 427 GLY B C 1
ATOM 8611 O O . GLY B 1 427 ? -3.344 -8.164 -32.688 1 96.19 427 GLY B O 1
ATOM 8612 N N . ALA B 1 428 ? -4.109 -9.227 -34.5 1 95.88 428 ALA B N 1
ATOM 8613 C CA . ALA B 1 428 ? -3.477 -10.492 -34.156 1 95.88 428 ALA B CA 1
ATOM 8614 C C . ALA B 1 428 ? -1.955 -10.367 -34.125 1 95.88 428 ALA B C 1
ATOM 8616 O O . ALA B 1 428 ? -1.278 -11.008 -33.312 1 95.88 428 ALA B O 1
ATOM 8617 N N . SER B 1 429 ? -1.478 -9.547 -35 1 94.88 429 SER B N 1
ATOM 8618 C CA . SER B 1 429 ? -0.038 -9.328 -35.094 1 94.88 429 SER B CA 1
ATOM 8619 C C . SER B 1 429 ? 0.432 -8.32 -34.031 1 94.88 429 SER B C 1
ATOM 8621 O O . SER B 1 429 ? 1.521 -8.461 -33.469 1 94.88 429 SER B O 1
ATOM 8623 N N . LEU B 1 430 ? -0.376 -7.34 -33.781 1 96.06 430 LEU B N 1
ATOM 8624 C CA . LEU B 1 430 ? -0.005 -6.262 -32.844 1 96.06 430 LEU B CA 1
ATOM 8625 C C . LEU B 1 430 ? 0.078 -6.77 -31.422 1 96.06 430 LEU B C 1
ATOM 8627 O O . LEU B 1 430 ? 0.958 -6.355 -30.672 1 96.06 430 LEU B O 1
ATOM 8631 N N . ALA B 1 431 ? -0.792 -7.648 -30.984 1 96.75 431 ALA B N 1
ATOM 8632 C CA . ALA B 1 431 ? -0.919 -8.086 -29.594 1 96.75 431 ALA B CA 1
ATOM 8633 C C . ALA B 1 431 ? 0.394 -8.664 -29.078 1 96.75 431 ALA B C 1
ATOM 8635 O O . ALA B 1 431 ? 0.947 -8.188 -28.094 1 96.75 431 ALA B O 1
ATOM 8636 N N . PRO B 1 432 ? 0.992 -9.641 -29.812 1 93.06 432 PRO B N 1
ATOM 8637 C CA . PRO B 1 432 ? 2.264 -10.18 -29.328 1 93.06 432 PRO B CA 1
ATOM 8638 C C . PRO B 1 432 ? 3.4 -9.164 -29.406 1 93.06 432 PRO B C 1
ATOM 8640 O O . PRO B 1 432 ? 4.297 -9.172 -28.547 1 93.06 432 PRO B O 1
ATOM 8643 N N . LEU B 1 433 ? 3.393 -8.297 -30.406 1 93.69 433 LEU B N 1
ATOM 8644 C CA . LEU B 1 433 ? 4.43 -7.285 -30.547 1 93.69 433 LEU B CA 1
ATOM 8645 C C . LEU B 1 433 ? 4.391 -6.293 -29.391 1 93.69 433 LEU B C 1
ATOM 8647 O O . LEU B 1 433 ? 5.426 -5.984 -28.797 1 93.69 433 LEU B O 1
ATOM 8651 N N . PHE B 1 434 ? 3.211 -5.848 -29.047 1 96.44 434 PHE B N 1
ATOM 8652 C CA . PHE B 1 434 ? 3.059 -4.926 -27.922 1 96.44 434 PHE B CA 1
ATOM 8653 C C . PHE B 1 434 ? 3.395 -5.617 -26.609 1 96.44 434 PHE B C 1
ATOM 8655 O O . PHE B 1 434 ? 3.941 -4.992 -25.703 1 96.44 434 PHE B O 1
ATOM 8662 N N . SER B 1 435 ? 3.016 -6.871 -26.5 1 94.06 435 SER B N 1
ATOM 8663 C CA . SER B 1 435 ? 3.373 -7.637 -25.297 1 94.06 435 SER B CA 1
ATOM 8664 C C . SER B 1 435 ? 4.883 -7.664 -25.094 1 94.06 435 SER B C 1
ATOM 8666 O O . SER B 1 435 ? 5.367 -7.488 -23.969 1 94.06 435 SER B O 1
ATOM 8668 N N . ARG B 1 436 ? 5.594 -7.852 -26.141 1 90.75 436 ARG B N 1
ATOM 8669 C CA . ARG B 1 436 ? 7.051 -7.863 -26.047 1 90.75 436 ARG B CA 1
ATOM 8670 C C . ARG B 1 436 ? 7.594 -6.473 -25.75 1 90.75 436 ARG B C 1
ATOM 8672 O O . ARG B 1 436 ? 8.57 -6.332 -25 1 90.75 436 ARG B O 1
ATOM 8679 N N . ALA B 1 437 ? 7 -5.48 -26.312 1 94.44 437 ALA B N 1
ATOM 8680 C CA . ALA B 1 437 ? 7.402 -4.105 -26.016 1 94.44 437 ALA B CA 1
ATOM 8681 C C . ALA B 1 437 ? 7.203 -3.777 -24.547 1 94.44 437 ALA B C 1
ATOM 8683 O O . ALA B 1 437 ? 8.023 -3.084 -23.938 1 94.44 437 ALA B O 1
ATOM 8684 N N . LEU B 1 438 ? 6.078 -4.281 -23.984 1 94.25 438 LEU B N 1
ATOM 8685 C CA . LEU B 1 438 ? 5.758 -4.027 -22.578 1 94.25 438 LEU B CA 1
ATOM 8686 C C . LEU B 1 438 ? 6.844 -4.586 -21.672 1 94.25 438 LEU B C 1
ATOM 8688 O O . LEU B 1 438 ? 7.129 -4.012 -20.609 1 94.25 438 LEU B O 1
ATOM 8692 N N . LYS B 1 439 ? 7.48 -5.598 -22.094 1 87.62 439 LYS B N 1
ATOM 8693 C CA . LYS B 1 439 ? 8.531 -6.223 -21.297 1 87.62 439 LYS B CA 1
ATOM 8694 C C . LYS B 1 439 ? 9.781 -5.348 -21.25 1 87.62 439 LYS B C 1
ATOM 8696 O O . LYS B 1 439 ? 10.633 -5.516 -20.375 1 87.62 439 LYS B O 1
ATOM 8701 N N . MET B 1 440 ? 9.875 -4.414 -22.188 1 90.62 440 MET B N 1
ATOM 8702 C CA . MET B 1 440 ? 11.016 -3.512 -22.266 1 90.62 440 MET B CA 1
ATOM 8703 C C . MET B 1 440 ? 10.75 -2.221 -21.5 1 90.62 440 MET B C 1
ATOM 8705 O O . MET B 1 440 ? 11.664 -1.426 -21.266 1 90.62 440 MET B O 1
ATOM 8709 N N . ILE B 1 441 ? 9.484 -2.068 -21.109 1 93 441 ILE B N 1
ATOM 8710 C CA . ILE B 1 441 ? 9.078 -0.857 -20.406 1 93 441 ILE B CA 1
ATOM 8711 C C . ILE B 1 441 ? 9.094 -1.104 -18.906 1 93 441 ILE B C 1
ATOM 8713 O O . ILE B 1 441 ? 8.68 -2.168 -18.438 1 93 441 ILE B O 1
ATOM 8717 N N . ASP B 1 442 ? 9.602 -0.166 -18.141 1 88.75 442 ASP B N 1
ATOM 8718 C CA . ASP B 1 442 ? 9.516 -0.23 -16.688 1 88.75 442 ASP B CA 1
ATOM 8719 C C . ASP B 1 442 ? 8.117 0.15 -16.203 1 88.75 442 ASP B C 1
ATOM 8721 O O . ASP B 1 442 ? 7.91 1.251 -15.688 1 88.75 442 ASP B O 1
ATOM 8725 N N . THR B 1 443 ? 7.215 -0.75 -16.297 1 92 443 THR B N 1
ATOM 8726 C CA . THR B 1 443 ? 5.812 -0.487 -16 1 92 443 THR B CA 1
ATOM 8727 C C . THR B 1 443 ? 5.625 -0.186 -14.516 1 92 443 THR B C 1
ATOM 8729 O O . THR B 1 443 ? 4.777 0.63 -14.148 1 92 443 THR B O 1
ATOM 8732 N N . GLU B 1 444 ? 6.414 -0.797 -13.656 1 85.25 444 GLU B N 1
ATOM 8733 C CA . GLU B 1 444 ? 6.289 -0.574 -12.219 1 85.25 444 GLU B CA 1
ATOM 8734 C C . GLU B 1 444 ? 6.582 0.88 -11.859 1 85.25 444 GLU B C 1
ATOM 8736 O O . GLU B 1 444 ? 5.875 1.477 -11.039 1 85.25 444 GLU B O 1
ATOM 8741 N N . ARG B 1 445 ? 7.625 1.37 -12.461 1 83.94 445 ARG B N 1
ATOM 8742 C CA . ARG B 1 445 ? 7.98 2.764 -12.211 1 83.94 445 ARG B CA 1
ATOM 8743 C C . ARG B 1 445 ? 6.871 3.703 -12.672 1 83.94 445 ARG B C 1
ATOM 8745 O O . ARG B 1 445 ? 6.531 4.66 -11.977 1 83.94 445 ARG B O 1
ATOM 8752 N N . ILE B 1 446 ? 6.332 3.447 -13.828 1 92 446 ILE B N 1
ATOM 8753 C CA . ILE B 1 446 ? 5.27 4.277 -14.375 1 92 446 ILE B CA 1
ATOM 8754 C C . ILE B 1 446 ? 4.039 4.207 -13.477 1 92 446 ILE B C 1
ATOM 8756 O O . ILE B 1 446 ? 3.432 5.234 -13.164 1 92 446 ILE B O 1
ATOM 8760 N N . VAL B 1 447 ? 3.668 3.018 -13.023 1 91.25 447 VAL B N 1
ATOM 8761 C CA . VAL B 1 447 ? 2.504 2.82 -12.164 1 91.25 447 VAL B CA 1
ATOM 8762 C C . VAL B 1 447 ? 2.701 3.568 -10.852 1 91.25 447 VAL B C 1
ATOM 8764 O O . VAL B 1 447 ? 1.798 4.27 -10.383 1 91.25 447 VAL B O 1
ATOM 8767 N N . LYS B 1 448 ? 3.898 3.463 -10.258 1 81.69 448 LYS B N 1
ATOM 8768 C CA . LYS B 1 448 ? 4.191 4.121 -8.984 1 81.69 448 LYS B CA 1
ATOM 8769 C C . LYS B 1 448 ? 4.102 5.641 -9.117 1 81.69 448 LYS B C 1
ATOM 8771 O O . LYS B 1 448 ? 3.723 6.328 -8.172 1 81.69 448 LYS B O 1
ATOM 8776 N N . ARG B 1 449 ? 4.434 6.145 -10.289 1 83.75 449 ARG B N 1
ATOM 8777 C CA . ARG B 1 449 ? 4.398 7.582 -10.547 1 83.75 449 ARG B CA 1
ATOM 8778 C C . ARG B 1 449 ? 2.971 8.109 -10.508 1 83.75 449 ARG B C 1
ATOM 8780 O O . ARG B 1 449 ? 2.721 9.195 -9.977 1 83.75 449 ARG B O 1
ATOM 8787 N N . TYR B 1 450 ? 2.104 7.305 -11.055 1 87.25 450 TYR B N 1
ATOM 8788 C CA . TYR B 1 450 ? 0.75 7.824 -11.219 1 87.25 450 TYR B CA 1
ATOM 8789 C C . TYR B 1 450 ? -0.182 7.27 -10.148 1 87.25 450 TYR B C 1
ATOM 8791 O O . TYR B 1 450 ? -1.208 7.875 -9.836 1 87.25 450 TYR B O 1
ATOM 8799 N N . ASP B 1 451 ? 0.007 6.086 -9.648 1 82.62 451 ASP B N 1
ATOM 8800 C CA . ASP B 1 451 ? -0.752 5.488 -8.555 1 82.62 451 ASP B CA 1
ATOM 8801 C C . ASP B 1 451 ? 0.011 5.594 -7.234 1 82.62 451 ASP B C 1
ATOM 8803 O O . ASP B 1 451 ? 0.299 4.582 -6.598 1 82.62 451 ASP B O 1
ATOM 8807 N N . TYR B 1 452 ? 0.363 6.781 -6.93 1 71.25 452 TYR B N 1
ATOM 8808 C CA . TYR B 1 452 ? 1.203 7.02 -5.762 1 71.25 452 TYR B CA 1
ATOM 8809 C C . TYR B 1 452 ? 0.388 6.941 -4.477 1 71.25 452 TYR B C 1
ATOM 8811 O O . TYR B 1 452 ? -0.757 7.398 -4.434 1 71.25 452 TYR B O 1
ATOM 8819 N N . ARG B 1 453 ? 0.889 6.074 -3.566 1 68.62 453 ARG B N 1
ATOM 8820 C CA . ARG B 1 453 ? 0.354 5.977 -2.211 1 68.62 453 ARG B CA 1
ATOM 8821 C C . ARG B 1 453 ? 1.218 6.754 -1.224 1 68.62 453 ARG B C 1
ATOM 8823 O O . ARG B 1 453 ? 2.434 6.855 -1.4 1 68.62 453 ARG B O 1
ATOM 8830 N N . PRO B 1 454 ? 0.522 7.426 -0.338 1 63.5 454 PRO B N 1
ATOM 8831 C CA . PRO B 1 454 ? 1.334 8.133 0.653 1 63.5 454 PRO B CA 1
ATOM 8832 C C . PRO B 1 454 ? 2.297 7.211 1.397 1 63.5 454 PRO B C 1
ATOM 8834 O O . PRO B 1 454 ? 1.978 6.047 1.638 1 63.5 454 PRO B O 1
ATOM 8837 N N . ASP B 1 455 ? 3.58 7.633 1.393 1 62.06 455 ASP B N 1
ATOM 8838 C CA . ASP B 1 455 ? 4.637 6.922 2.109 1 62.06 455 ASP B CA 1
ATOM 8839 C C . ASP B 1 455 ? 4.875 7.543 3.484 1 62.06 455 ASP B C 1
ATOM 8841 O O . ASP B 1 455 ? 4.645 8.734 3.684 1 62.06 455 ASP B O 1
ATOM 8845 N N . TRP B 1 456 ? 5.109 6.625 4.426 1 60.38 456 TRP B N 1
ATOM 8846 C CA . TRP B 1 456 ? 5.301 7.074 5.805 1 60.38 456 TRP B CA 1
ATOM 8847 C C . TRP B 1 456 ? 6.383 8.141 5.883 1 60.38 456 TRP B C 1
ATOM 8849 O O . TRP B 1 456 ? 6.246 9.117 6.625 1 60.38 456 TRP B O 1
ATOM 8859 N N . LYS B 1 457 ? 7.492 7.867 5.168 1 61.47 457 LYS B N 1
ATOM 8860 C CA . LYS B 1 457 ? 8.578 8.844 5.242 1 61.47 457 LYS B CA 1
ATOM 8861 C C . LYS B 1 457 ? 8.117 10.219 4.762 1 61.47 457 LYS B C 1
ATOM 8863 O O . LYS B 1 457 ? 8.352 11.219 5.434 1 61.47 457 LYS B O 1
ATOM 8868 N N . ALA B 1 458 ? 7.457 10.203 3.629 1 63.56 458 ALA B N 1
ATOM 8869 C CA . ALA B 1 458 ? 6.961 11.461 3.064 1 63.56 458 ALA B CA 1
ATOM 8870 C C . ALA B 1 458 ? 5.934 12.109 3.988 1 63.56 458 ALA B C 1
ATOM 8872 O O . ALA B 1 458 ? 5.93 13.328 4.16 1 63.56 458 ALA B O 1
ATOM 8873 N N . THR B 1 459 ? 5.137 11.297 4.562 1 63.81 459 THR B N 1
ATOM 8874 C CA . THR B 1 459 ? 4.109 11.797 5.469 1 63.81 459 THR B CA 1
ATOM 8875 C C . THR B 1 459 ? 4.738 12.398 6.723 1 63.81 459 THR B C 1
ATOM 8877 O O . THR B 1 459 ? 4.324 13.461 7.184 1 63.81 459 THR B O 1
ATOM 8880 N N . LEU B 1 460 ? 5.719 11.688 7.188 1 63.03 460 LEU B N 1
ATOM 8881 C CA . LEU B 1 460 ? 6.418 12.18 8.367 1 63.03 460 LEU B CA 1
ATOM 8882 C C . LEU B 1 460 ? 7.148 13.477 8.07 1 63.03 460 LEU B C 1
ATOM 8884 O O . LEU B 1 460 ? 7.145 14.406 8.883 1 63.03 460 LEU B O 1
ATOM 8888 N N . GLN B 1 461 ? 7.766 13.508 6.938 1 65.62 461 GLN B N 1
ATOM 8889 C CA . GLN B 1 461 ? 8.469 14.727 6.531 1 65.62 461 GLN B CA 1
ATOM 8890 C C . GLN B 1 461 ? 7.5 15.898 6.414 1 65.62 461 GLN B C 1
ATOM 8892 O O . GLN B 1 461 ? 7.824 17.016 6.828 1 65.62 461 GLN B O 1
ATOM 8897 N N . ALA B 1 462 ? 6.367 15.602 5.879 1 64.69 462 ALA B N 1
ATOM 8898 C CA . ALA B 1 462 ? 5.355 16.641 5.727 1 64.69 462 ALA B CA 1
ATOM 8899 C C . ALA B 1 462 ? 4.855 17.125 7.086 1 64.69 462 ALA B C 1
ATOM 8901 O O . ALA B 1 462 ? 4.672 18.328 7.297 1 64.69 462 ALA B O 1
ATOM 8902 N N . GLU B 1 463 ? 4.648 16.219 7.926 1 63.81 463 GLU B N 1
ATOM 8903 C CA . GLU B 1 463 ? 4.211 16.562 9.281 1 63.81 463 GLU B CA 1
ATOM 8904 C C . GLU B 1 463 ? 5.254 17.406 10 1 63.81 463 GLU B C 1
ATOM 8906 O O . GLU B 1 463 ? 4.914 18.375 10.688 1 63.81 463 GLU B O 1
ATOM 8911 N N . GLN B 1 464 ? 6.453 16.984 9.82 1 64.31 464 GLN B N 1
ATOM 8912 C CA . GLN B 1 464 ? 7.52 17.734 10.484 1 64.31 464 GLN B CA 1
ATOM 8913 C C . GLN B 1 464 ? 7.664 19.141 9.914 1 64.31 464 GLN B C 1
ATOM 8915 O O . GLN B 1 464 ? 7.879 20.094 10.648 1 64.31 464 GLN B O 1
ATOM 8920 N N . SER B 1 465 ? 7.59 19.156 8.633 1 64.81 465 SER B N 1
ATOM 8921 C CA . SER B 1 465 ? 7.66 20.469 7.984 1 64.81 465 SER B CA 1
ATOM 8922 C C . SER B 1 465 ? 6.531 21.375 8.453 1 64.81 465 SER B C 1
ATOM 8924 O O . SER B 1 465 ? 6.758 22.547 8.758 1 64.81 465 SER B O 1
ATOM 8926 N N . PHE B 1 466 ? 5.414 20.703 8.508 1 63.75 466 PHE B N 1
ATOM 8927 C CA . PHE B 1 466 ? 4.254 21.453 8.969 1 63.75 466 PHE B CA 1
ATOM 8928 C C . PHE B 1 466 ? 4.441 21.906 10.414 1 63.75 466 PHE B C 1
ATOM 8930 O O . PHE B 1 466 ? 4.133 23.047 10.758 1 63.75 466 PHE B O 1
ATOM 8937 N N . SER B 1 467 ? 4.859 21 11.18 1 66 467 SER B N 1
ATOM 8938 C CA . SER B 1 467 ? 5.105 21.328 12.586 1 66 467 SER B CA 1
ATOM 8939 C C . SER B 1 467 ? 6.148 22.422 12.727 1 66 467 SER B C 1
ATOM 8941 O O . SER B 1 467 ? 5.992 23.328 13.547 1 66 467 SER B O 1
ATOM 8943 N N . ARG B 1 468 ? 7.105 22.375 11.914 1 65.75 468 ARG B N 1
ATOM 8944 C CA . ARG B 1 468 ? 8.148 23.391 11.945 1 65.75 468 ARG B CA 1
ATOM 8945 C C . ARG B 1 468 ? 7.598 24.75 11.531 1 65.75 468 ARG B C 1
ATOM 8947 O O . ARG B 1 468 ? 7.887 25.766 12.164 1 65.75 468 ARG B O 1
ATOM 8954 N N . GLN B 1 469 ? 6.82 24.703 10.531 1 65.44 469 GLN B N 1
ATOM 8955 C CA . GLN B 1 469 ? 6.234 25.938 10.047 1 65.44 469 GLN B CA 1
ATOM 8956 C C . GLN B 1 469 ? 5.273 26.531 11.07 1 65.44 469 GLN B C 1
ATOM 8958 O O . GLN B 1 469 ? 5.285 27.75 11.32 1 65.44 469 GLN B O 1
ATOM 8963 N N . SER B 1 470 ? 4.516 25.641 11.625 1 65.56 470 SER B N 1
ATOM 8964 C CA . SER B 1 470 ? 3.574 26.094 12.648 1 65.56 470 SER B CA 1
ATOM 8965 C C . SER B 1 470 ? 4.305 26.656 13.859 1 65.56 470 SER B C 1
ATOM 8967 O O . SER B 1 470 ? 3.895 27.672 14.422 1 65.56 470 SER B O 1
ATOM 8969 N N . ARG B 1 471 ? 5.355 26.016 14.172 1 69.12 471 ARG B N 1
ATOM 8970 C CA . ARG B 1 471 ? 6.148 26.5 15.297 1 69.12 471 ARG B CA 1
ATOM 8971 C C . ARG B 1 471 ? 6.793 27.844 14.969 1 69.12 471 ARG B C 1
ATOM 8973 O O . ARG B 1 471 ? 6.832 28.734 15.812 1 69.12 471 ARG B O 1
ATOM 8980 N N . ALA B 1 472 ? 7.207 27.953 13.758 1 70.31 472 ALA B N 1
ATOM 8981 C CA . ALA B 1 472 ? 7.797 29.219 13.336 1 70.31 472 ALA B CA 1
ATOM 8982 C C . ALA B 1 472 ? 6.766 30.344 13.367 1 70.31 472 ALA B C 1
ATOM 8984 O O . ALA B 1 472 ? 7.055 31.453 13.836 1 70.31 472 ALA B O 1
ATOM 8985 N N . LEU B 1 473 ? 5.645 30 12.977 1 69 473 LEU B N 1
ATOM 8986 C CA . LEU B 1 473 ? 4.566 30.984 12.992 1 69 473 LEU B CA 1
ATOM 8987 C C . LEU B 1 473 ? 4.199 31.359 14.422 1 69 473 LEU B C 1
ATOM 8989 O O . LEU B 1 473 ? 3.988 32.531 14.719 1 69 473 LEU B O 1
ATOM 8993 N N . PHE B 1 474 ? 4.195 30.391 15.234 1 69.19 474 PHE B N 1
ATOM 8994 C CA . PHE B 1 474 ? 3.893 30.641 16.641 1 69.19 474 PHE B CA 1
ATOM 8995 C C . PHE B 1 474 ? 4.949 31.531 17.281 1 69.19 474 PHE B C 1
ATOM 8997 O O . PHE B 1 474 ? 4.621 32.469 18.016 1 69.19 474 PHE B O 1
ATOM 9004 N N . MET B 1 475 ? 6.094 31.328 16.891 1 75.81 475 MET B N 1
ATOM 9005 C CA . MET B 1 475 ? 7.184 32.125 17.453 1 75.81 475 MET B CA 1
ATOM 9006 C C . MET B 1 475 ? 7.133 33.562 16.922 1 75.81 475 MET B C 1
ATOM 9008 O O . MET B 1 475 ? 7.406 34.5 17.672 1 75.81 475 MET B O 1
ATOM 9012 N N . LEU B 1 476 ? 6.742 33.719 15.773 1 73.38 476 LEU B N 1
ATOM 9013 C CA . LEU B 1 476 ? 6.605 35.031 15.18 1 73.38 476 LEU B CA 1
ATOM 9014 C C . LEU B 1 476 ? 5.488 35.812 15.859 1 73.38 476 LEU B C 1
ATOM 9016 O O . LEU B 1 476 ? 5.648 37 16.172 1 73.38 476 LEU B O 1
ATOM 9020 N N . VAL B 1 477 ? 4.441 35.094 16.156 1 72.31 477 VAL B N 1
ATOM 9021 C CA . VAL B 1 477 ? 3.307 35.75 16.812 1 72.31 477 VAL B CA 1
ATOM 9022 C C . VAL B 1 477 ? 3.684 36.125 18.25 1 72.31 477 VAL B C 1
ATOM 9024 O O . VAL B 1 477 ? 3.377 37.219 18.703 1 72.31 477 VAL B O 1
ATOM 9027 N N . LEU B 1 478 ? 4.422 35.25 18.812 1 74 478 LEU B N 1
ATOM 9028 C CA . LEU B 1 478 ? 4.867 35.531 20.172 1 74 478 LEU B CA 1
ATOM 9029 C C . LEU B 1 478 ? 5.84 36.719 20.188 1 74 478 LEU B C 1
ATOM 9031 O O . LEU B 1 478 ? 5.773 37.562 21.078 1 74 478 LEU B O 1
ATOM 9035 N N . GLY B 1 479 ? 6.645 36.719 19.203 1 78.44 479 GLY B N 1
ATOM 9036 C CA . GLY B 1 479 ? 7.555 37.844 19.078 1 78.44 479 GLY B CA 1
ATOM 9037 C C . GLY B 1 479 ? 6.84 39.156 18.828 1 78.44 479 GLY B C 1
ATOM 9038 O O . GLY B 1 479 ? 7.164 40.188 19.469 1 78.44 479 GLY B O 1
ATOM 9039 N N . PHE B 1 480 ? 5.816 39.156 18.125 1 75.88 480 PHE B N 1
ATOM 9040 C CA . PHE B 1 480 ? 5.023 40.344 17.812 1 75.88 480 PHE B CA 1
ATOM 9041 C C . PHE B 1 480 ? 4.273 40.812 19.047 1 75.88 480 PHE B C 1
ATOM 9043 O O . PHE B 1 480 ? 4.242 42 19.344 1 75.88 480 PHE B O 1
ATOM 9050 N N . LEU B 1 481 ? 3.742 39.875 19.734 1 73.31 481 LEU B N 1
ATOM 9051 C CA . LEU B 1 481 ? 3.016 40.188 20.953 1 73.31 481 LEU B CA 1
ATOM 9052 C C . LEU B 1 481 ? 3.945 40.812 21.984 1 73.31 481 LEU B C 1
ATOM 9054 O O . LEU B 1 481 ? 3.559 41.75 22.688 1 73.31 481 LEU B O 1
ATOM 9058 N N . ALA B 1 482 ? 5.125 40.344 21.938 1 79.44 482 ALA B N 1
ATOM 9059 C CA . ALA B 1 482 ? 6.113 40.906 22.859 1 79.44 482 ALA B CA 1
ATOM 9060 C C . ALA B 1 482 ? 6.477 42.312 22.484 1 79.44 482 ALA B C 1
ATOM 9062 O O . ALA B 1 482 ? 6.578 43.188 23.359 1 79.44 482 ALA B O 1
ATOM 9063 N N . ILE B 1 483 ? 6.531 42.625 21.266 1 78.75 483 ILE B N 1
ATOM 9064 C CA . ILE B 1 483 ? 6.871 43.969 20.781 1 78.75 483 ILE B CA 1
ATOM 9065 C C . ILE B 1 483 ? 5.734 44.938 21.078 1 78.75 483 ILE B C 1
ATOM 9067 O O . ILE B 1 483 ? 5.973 46.031 21.547 1 78.75 483 ILE B O 1
ATOM 9071 N N . VAL B 1 484 ? 4.566 44.469 20.906 1 73.44 484 VAL B N 1
ATOM 9072 C CA . VAL B 1 484 ? 3.396 45.312 21.172 1 73.44 484 VAL B CA 1
ATOM 9073 C C . VAL B 1 484 ? 3.291 45.594 22.672 1 73.44 484 VAL B C 1
ATOM 9075 O O . VAL B 1 484 ? 2.998 46.719 23.062 1 73.44 484 VAL B O 1
ATOM 9078 N N . ALA B 1 485 ? 3.611 44.625 23.453 1 74.56 485 ALA B N 1
ATOM 9079 C CA . ALA B 1 485 ? 3.572 44.781 24.891 1 74.56 485 ALA B CA 1
ATOM 9080 C C . ALA B 1 485 ? 4.602 45.812 25.359 1 74.56 485 ALA B C 1
ATOM 9082 O O . ALA B 1 485 ? 4.305 46.656 26.203 1 74.56 485 ALA B O 1
ATOM 9083 N N . ILE B 1 486 ? 5.715 45.812 24.797 1 78.19 486 ILE B N 1
ATOM 9084 C CA . ILE B 1 486 ? 6.785 46.75 25.125 1 78.19 486 ILE B CA 1
ATOM 9085 C C . ILE B 1 486 ? 6.402 48.156 24.688 1 78.19 486 ILE B C 1
ATOM 9087 O O . ILE B 1 486 ? 6.594 49.125 25.438 1 78.19 486 ILE B O 1
ATOM 9091 N N . TYR B 1 487 ? 5.773 48.219 23.578 1 74.19 487 TYR B N 1
ATOM 9092 C CA . TYR B 1 487 ? 5.34 49.5 23.047 1 74.19 487 TYR B CA 1
ATOM 9093 C C . TYR B 1 487 ? 4.25 50.125 23.906 1 74.19 487 TYR B C 1
ATOM 9095 O O . TYR B 1 487 ? 4.32 51.281 24.266 1 74.19 487 TYR B O 1
ATOM 9103 N N . LEU B 1 488 ? 3.318 49.344 24.297 1 71.62 488 LEU B N 1
ATOM 9104 C CA . LEU B 1 488 ? 2.213 49.812 25.125 1 71.62 488 LEU B CA 1
ATOM 9105 C C . LEU B 1 488 ? 2.703 50.219 26.516 1 71.62 488 LEU B C 1
ATOM 9107 O O . LEU B 1 488 ? 2.223 51.188 27.094 1 71.62 488 LEU B O 1
ATOM 9111 N N . HIS B 1 489 ? 3.623 49.531 26.969 1 74.56 489 HIS B N 1
ATOM 9112 C CA . HIS B 1 489 ? 4.223 49.875 28.266 1 74.56 489 HIS B CA 1
ATOM 9113 C C . HIS B 1 489 ? 4.973 51.188 28.203 1 74.56 489 HIS B C 1
ATOM 9115 O O . HIS B 1 489 ? 4.855 52 29.109 1 74.56 489 HIS B O 1
ATOM 9121 N N . SER B 1 490 ? 5.613 51.406 27.156 1 75.62 490 SER B N 1
ATOM 9122 C CA . SER B 1 490 ? 6.352 52.656 26.984 1 75.62 490 SER B CA 1
ATOM 9123 C C . SER B 1 490 ? 5.406 53.844 26.859 1 75.62 490 SER B C 1
ATOM 9125 O O . SER B 1 490 ? 5.652 54.906 27.438 1 75.62 490 SER B O 1
ATOM 9127 N N . GLN B 1 491 ? 4.359 53.594 26.203 1 70.56 491 GLN B N 1
ATOM 9128 C CA . GLN B 1 491 ? 3.4 54.656 25.984 1 70.56 491 GLN B CA 1
ATOM 9129 C C . GLN B 1 491 ? 2.684 55 27.297 1 70.56 491 GLN B C 1
ATOM 9131 O O . GLN B 1 491 ? 2.354 56.188 27.531 1 70.56 491 GLN B O 1
ATOM 9136 N N . SER B 1 492 ? 2.539 54.062 28.156 1 73.19 492 SER B N 1
ATOM 9137 C CA . SER B 1 492 ? 1.785 54.281 29.375 1 73.19 492 SER B CA 1
ATOM 9138 C C . SER B 1 492 ? 2.676 54.812 30.484 1 73.19 492 SER B C 1
ATOM 9140 O O . SER B 1 492 ? 2.188 55.438 31.438 1 73.19 492 SER B O 1
ATOM 9142 N N . THR B 1 493 ? 3.967 54.781 30.266 1 79.81 493 THR B N 1
ATOM 9143 C CA . THR B 1 493 ? 4.816 55.094 31.422 1 79.81 493 THR B CA 1
ATOM 9144 C C . THR B 1 493 ? 5.766 56.25 31.078 1 79.81 493 THR B C 1
ATOM 9146 O O . THR B 1 493 ? 6.477 56.75 31.938 1 79.81 493 THR B O 1
ATOM 9149 N N . THR B 1 494 ? 5.773 56.656 29.859 1 83.56 494 THR B N 1
ATOM 9150 C CA . THR B 1 494 ? 6.703 57.719 29.438 1 83.56 494 THR B CA 1
ATOM 9151 C C . THR B 1 494 ? 5.953 58.906 28.859 1 83.56 494 THR B C 1
ATOM 9153 O O . THR B 1 494 ? 4.891 58.75 28.25 1 83.56 494 THR B O 1
ATOM 9156 N N . ASP B 1 495 ? 6.535 60.094 29.172 1 80.94 495 ASP B N 1
ATOM 9157 C CA . ASP B 1 495 ? 5.996 61.281 28.562 1 80.94 495 ASP B CA 1
ATOM 9158 C C . ASP B 1 495 ? 6.355 61.375 27.078 1 80.94 495 ASP B C 1
ATOM 9160 O O . ASP B 1 495 ? 7.516 61.188 26.719 1 80.94 495 ASP B O 1
ATOM 9164 N N . ASN B 1 496 ? 5.359 61.531 26.25 1 74.69 496 ASN B N 1
ATOM 9165 C CA . ASN B 1 496 ? 5.531 61.438 24.812 1 74.69 496 ASN B CA 1
ATOM 9166 C C . ASN B 1 496 ? 6.398 62.594 24.297 1 74.69 496 ASN B C 1
ATOM 9168 O O . ASN B 1 496 ? 7.047 62.469 23.25 1 74.69 496 ASN B O 1
ATOM 9172 N N . LEU B 1 497 ? 6.445 63.75 25.094 1 78 497 LEU B N 1
ATOM 9173 C CA . LEU B 1 497 ? 7.145 64.938 24.609 1 78 497 LEU B CA 1
ATOM 9174 C C . LEU B 1 497 ? 8.617 64.875 25 1 78 497 LEU B C 1
ATOM 9176 O O . LEU B 1 497 ? 9.492 65.125 24.156 1 78 497 LEU B O 1
ATOM 9180 N N . THR B 1 498 ? 8.914 64.625 26.25 1 89.19 498 THR B N 1
ATOM 9181 C CA . THR B 1 498 ? 10.266 64.688 26.766 1 89.19 498 THR B CA 1
ATOM 9182 C C . THR B 1 498 ? 10.914 63.344 26.891 1 89.19 498 THR B C 1
ATOM 9184 O O . THR B 1 498 ? 12.133 63.219 27.047 1 89.19 498 THR B O 1
ATOM 9187 N N . ARG B 1 499 ? 10.039 62.344 26.906 1 87.94 499 ARG B N 1
ATOM 9188 C CA . ARG B 1 499 ? 10.484 60.969 27.016 1 87.94 499 ARG B CA 1
ATOM 9189 C C . ARG B 1 499 ? 10.914 60.656 28.438 1 87.94 499 ARG B C 1
ATOM 9191 O O . ARG B 1 499 ? 11.453 59.562 28.703 1 87.94 499 ARG B O 1
ATOM 9198 N N . LEU B 1 500 ? 10.789 61.469 29.281 1 90.25 500 LEU B N 1
ATOM 9199 C CA . LEU B 1 500 ? 10.945 61.188 30.703 1 90.25 500 LEU B CA 1
ATOM 9200 C C . LEU B 1 500 ? 9.773 60.344 31.219 1 90.25 500 LEU B C 1
ATOM 9202 O O . LEU B 1 500 ? 8.75 60.219 30.531 1 90.25 500 LEU B O 1
ATOM 9206 N N . LYS B 1 501 ? 9.945 59.719 32.312 1 90.62 501 LYS B N 1
ATOM 9207 C CA . LYS B 1 501 ? 8.828 59 32.906 1 90.62 501 LYS B CA 1
ATOM 9208 C C . LYS B 1 501 ? 7.691 59.938 33.281 1 90.62 501 LYS B C 1
ATOM 9210 O O . LYS B 1 501 ? 7.91 61.125 33.5 1 90.62 501 LYS B O 1
ATOM 9215 N N . ASN B 1 502 ? 6.555 59.406 33.219 1 85.31 502 ASN B N 1
ATOM 9216 C CA . ASN B 1 502 ? 5.398 60.281 33.469 1 85.31 502 ASN B CA 1
ATOM 9217 C C . ASN B 1 502 ? 4.898 60.125 34.906 1 85.31 502 ASN B C 1
ATOM 9219 O O . ASN B 1 502 ? 5.508 59.406 35.719 1 85.31 502 ASN B O 1
ATOM 9223 N N . ARG B 1 503 ? 3.939 60.938 35.25 1 81.62 503 ARG B N 1
ATOM 9224 C CA . ARG B 1 503 ? 3.377 61 36.594 1 81.62 503 ARG B CA 1
ATOM 9225 C C . ARG B 1 503 ? 2.928 59.625 37.062 1 81.62 503 ARG B C 1
ATOM 9227 O O . ARG B 1 503 ? 3.139 59.25 38.219 1 81.62 503 ARG B O 1
ATOM 9234 N N . ARG B 1 504 ? 2.367 58.812 36.062 1 77 504 ARG B N 1
ATOM 9235 C CA . ARG B 1 504 ? 1.884 57.469 36.406 1 77 504 ARG B CA 1
ATOM 9236 C C . ARG B 1 504 ? 3.029 56.562 36.844 1 77 504 ARG B C 1
ATOM 9238 O O . ARG B 1 504 ? 2.891 55.812 37.812 1 77 504 ARG B O 1
ATOM 9245 N N . SER B 1 505 ? 4.023 56.75 36.156 1 87.06 505 SER B N 1
ATOM 9246 C CA . SER B 1 505 ? 5.211 55.969 36.5 1 87.06 505 SER B CA 1
ATOM 9247 C C . SER B 1 505 ? 5.75 56.312 37.875 1 87.06 505 SER B C 1
ATOM 9249 O O . SER B 1 505 ? 6.195 55.438 38.625 1 87.06 505 SER B O 1
ATOM 9251 N N . MET B 1 506 ? 5.73 57.531 38.188 1 87.88 506 MET B N 1
ATOM 9252 C CA . MET B 1 506 ? 6.195 58 39.469 1 87.88 506 MET B CA 1
ATOM 9253 C C . MET B 1 506 ? 5.344 57.438 40.594 1 87.88 506 MET B C 1
ATOM 9255 O O . MET B 1 506 ? 5.875 56.875 41.562 1 87.88 506 MET B O 1
ATOM 9259 N N . HIS B 1 507 ? 4.059 57.531 40.375 1 81.19 507 HIS B N 1
ATOM 9260 C CA . HIS B 1 507 ? 3.135 57.062 41.406 1 81.19 507 HIS B CA 1
ATOM 9261 C C . HIS B 1 507 ? 3.234 55.531 41.562 1 81.19 507 HIS B C 1
ATOM 9263 O O . HIS B 1 507 ? 3.086 55.031 42.688 1 81.19 507 HIS B O 1
ATOM 9269 N N . ARG B 1 508 ? 3.451 54.812 40.469 1 82.44 508 ARG B N 1
ATOM 9270 C CA . ARG B 1 508 ? 3.568 53.344 40.5 1 82.44 508 ARG B CA 1
ATOM 9271 C C . ARG B 1 508 ? 4.824 52.938 41.25 1 82.44 508 ARG B C 1
ATOM 9273 O O . ARG B 1 508 ? 4.785 52 42.094 1 82.44 508 ARG B O 1
ATOM 9280 N N . ARG B 1 509 ? 5.906 53.719 41.062 1 86.75 509 ARG B N 1
ATOM 9281 C CA . ARG B 1 509 ? 7.195 53.344 41.656 1 86.75 509 ARG B CA 1
ATOM 9282 C C . ARG B 1 509 ? 7.246 53.719 43.125 1 86.75 509 ARG B C 1
ATOM 9284 O O . ARG B 1 509 ? 7.84 53 43.938 1 86.75 509 ARG B O 1
ATOM 9291 N N . PHE B 1 510 ? 6.578 54.781 43.469 1 88 510 PHE B N 1
ATOM 9292 C CA . PHE B 1 510 ? 6.703 55.281 44.844 1 88 510 PHE B CA 1
ATOM 9293 C C . PHE B 1 510 ? 5.359 55.25 45.562 1 88 510 PHE B C 1
ATOM 9295 O O . PHE B 1 510 ? 5.078 56.094 46.406 1 88 510 PHE B O 1
ATOM 9302 N N . ARG B 1 511 ? 4.582 54.375 45.125 1 80.56 511 ARG B N 1
ATOM 9303 C CA . ARG B 1 511 ? 3.258 54.188 45.719 1 80.56 511 ARG B CA 1
ATOM 9304 C C . ARG B 1 511 ? 3.355 53.938 47.219 1 80.56 511 ARG B C 1
ATOM 9306 O O . ARG B 1 511 ? 2.506 54.406 47.969 1 80.56 511 ARG B O 1
ATOM 9313 N N . SER B 1 512 ? 4.402 53.25 47.625 1 82.94 512 SER B N 1
ATOM 9314 C CA . SER B 1 512 ? 4.574 52.875 49.031 1 82.94 512 SER B CA 1
ATOM 9315 C C . SER B 1 512 ? 5.289 54 49.812 1 82.94 512 SER B C 1
ATOM 9317 O O . SER B 1 512 ? 5.445 53.875 51.031 1 82.94 512 SER B O 1
ATOM 9319 N N . GLY B 1 513 ? 5.699 55.062 49.219 1 84.25 513 GLY B N 1
ATOM 9320 C CA . GLY B 1 513 ? 6.398 56.156 49.875 1 84.25 513 GLY B CA 1
ATOM 9321 C C . GLY B 1 513 ? 7.836 56.312 49.406 1 84.25 513 GLY B C 1
ATOM 9322 O O . GLY B 1 513 ? 8.289 55.594 48.531 1 84.25 513 GLY B O 1
ATOM 9323 N N . ILE B 1 514 ? 8.438 57.344 50.031 1 86.19 514 ILE B N 1
ATOM 9324 C CA . ILE B 1 514 ? 9.812 57.656 49.656 1 86.19 514 ILE B CA 1
ATOM 9325 C C . ILE B 1 514 ? 10.719 57.438 50.875 1 86.19 514 ILE B C 1
ATOM 9327 O O . ILE B 1 514 ? 10.43 57.938 51.969 1 86.19 514 ILE B O 1
ATOM 9331 N N . ASN B 1 515 ? 11.719 56.656 50.625 1 85.06 515 ASN B N 1
ATOM 9332 C CA . ASN B 1 515 ? 12.688 56.375 51.688 1 85.06 515 ASN B CA 1
ATOM 9333 C C . ASN B 1 515 ? 13.383 57.656 52.156 1 85.06 515 ASN B C 1
ATOM 9335 O O . ASN B 1 515 ? 13.539 58.625 51.375 1 85.06 515 ASN B O 1
ATOM 9339 N N . ALA B 1 516 ? 13.883 57.75 53.406 1 80.31 516 ALA B N 1
ATOM 9340 C CA . ALA B 1 516 ? 14.453 58.906 54.094 1 80.31 516 ALA B CA 1
ATOM 9341 C C . ALA B 1 516 ? 15.727 59.375 53.375 1 80.31 516 ALA B C 1
ATOM 9343 O O . ALA B 1 516 ? 16.062 60.562 53.438 1 80.31 516 ALA B O 1
ATOM 9344 N N . HIS B 1 517 ? 16.359 58.5 52.688 1 82.19 517 HIS B N 1
ATOM 9345 C CA . HIS B 1 517 ? 17.656 58.844 52.125 1 82.19 517 HIS B CA 1
ATOM 9346 C C . HIS B 1 517 ? 17.516 59.438 50.719 1 82.19 517 HIS B C 1
ATOM 9348 O O . HIS B 1 517 ? 18.484 59.938 50.125 1 82.19 517 HIS B O 1
ATOM 9354 N N . TYR B 1 518 ? 16.25 59.531 50.281 1 87.75 518 TYR B N 1
ATOM 9355 C CA . TYR B 1 518 ? 16.047 60.094 48.938 1 87.75 518 TYR B CA 1
ATOM 9356 C C . TYR B 1 518 ? 15.859 61.625 49 1 87.75 518 TYR B C 1
ATOM 9358 O O . TYR B 1 518 ? 15.273 62.125 49.969 1 87.75 518 TYR B O 1
ATOM 9366 N N . THR B 1 519 ? 16.484 62.25 48.031 1 87.88 519 THR B N 1
ATOM 9367 C CA . THR B 1 519 ? 16.266 63.688 47.812 1 87.88 519 THR B CA 1
ATOM 9368 C C . THR B 1 519 ? 15.281 63.906 46.656 1 87.88 519 THR B C 1
ATOM 9370 O O . THR B 1 519 ? 15.328 63.188 45.656 1 87.88 519 THR B O 1
ATOM 9373 N N . LEU B 1 520 ? 14.297 64.75 46.875 1 91.62 520 LEU B N 1
ATOM 9374 C CA . LEU B 1 520 ? 13.336 65.062 45.844 1 91.62 520 LEU B CA 1
ATOM 9375 C C . LEU B 1 520 ? 13.484 66.562 45.406 1 91.62 520 LEU B C 1
ATOM 9377 O O . LEU B 1 520 ? 13.531 67.438 46.281 1 91.62 520 LEU B O 1
ATOM 9381 N N . LEU B 1 521 ? 13.688 66.75 44.125 1 92.44 521 LEU B N 1
ATOM 9382 C CA . LEU B 1 521 ? 13.719 68.062 43.562 1 92.44 521 LEU B CA 1
ATOM 9383 C C . LEU B 1 521 ? 12.445 68.375 42.781 1 92.44 521 LEU B C 1
ATOM 9385 O O . LEU B 1 521 ? 12 67.562 42 1 92.44 521 LEU B O 1
ATOM 9389 N N . TYR B 1 522 ? 11.797 69.438 43.094 1 91.44 522 TYR B N 1
ATOM 9390 C CA . TYR B 1 522 ? 10.648 69.938 42.344 1 91.44 522 TYR B CA 1
ATOM 9391 C C . TYR B 1 522 ? 11.039 71.125 41.469 1 91.44 522 TYR B C 1
ATOM 9393 O O . TYR B 1 522 ? 11.492 72.125 41.938 1 91.44 522 TYR B O 1
ATOM 9401 N N . LEU B 1 523 ? 10.938 70.875 40.125 1 93.38 523 LEU B N 1
ATOM 9402 C CA . LEU B 1 523 ? 11.344 71.938 39.188 1 93.38 523 LEU B CA 1
ATOM 9403 C C . LEU B 1 523 ? 10.133 72.5 38.469 1 93.38 523 LEU B C 1
ATOM 9405 O O . LEU B 1 523 ? 9.203 71.812 38.125 1 93.38 523 LEU B O 1
ATOM 9409 N N . ASP B 1 524 ? 10.133 73.75 38.25 1 90.38 524 ASP B N 1
ATOM 9410 C CA . ASP B 1 524 ? 9.117 74.5 37.5 1 90.38 524 ASP B CA 1
ATOM 9411 C C . ASP B 1 524 ? 9.75 75.562 36.625 1 90.38 524 ASP B C 1
ATOM 9413 O O . ASP B 1 524 ? 10.555 76.375 37.094 1 90.38 524 ASP B O 1
ATOM 9417 N N . ILE B 1 525 ? 9.391 75.562 35.375 1 91.94 525 ILE B N 1
ATOM 9418 C CA . ILE B 1 525 ? 9.961 76.562 34.469 1 91.94 525 ILE B CA 1
ATOM 9419 C C . ILE B 1 525 ? 9.312 77.938 34.719 1 91.94 525 ILE B C 1
ATOM 9421 O O . ILE B 1 525 ? 8.094 78.062 34.625 1 91.94 525 ILE B O 1
ATOM 9425 N N . ASN B 1 526 ? 10.211 78.938 35 1 88.5 526 ASN B N 1
ATOM 9426 C CA . ASN B 1 526 ? 9.711 80.25 35.25 1 88.5 526 ASN B CA 1
ATOM 9427 C C . ASN B 1 526 ? 9.188 80.938 33.969 1 88.5 526 ASN B C 1
ATOM 9429 O O . ASN B 1 526 ? 9.82 80.812 32.906 1 88.5 526 ASN B O 1
ATOM 9433 N N . ARG B 1 527 ? 7.996 81.562 34.031 1 84.25 527 ARG B N 1
ATOM 9434 C CA . ARG B 1 527 ? 7.371 82.375 32.969 1 84.25 527 ARG B CA 1
ATOM 9435 C C . ARG B 1 527 ? 7.137 81.5 31.734 1 84.25 527 ARG B C 1
ATOM 9437 O O . ARG B 1 527 ? 7.391 81.938 30.609 1 84.25 527 ARG B O 1
ATOM 9444 N N . PHE B 1 528 ? 6.805 80.25 31.938 1 87.5 528 PHE B N 1
ATOM 9445 C CA . PHE B 1 528 ? 6.605 79.312 30.828 1 87.5 528 PHE B CA 1
ATOM 9446 C C . PHE B 1 528 ? 5.395 79.75 30 1 87.5 528 PHE B C 1
ATOM 9448 O O . PHE B 1 528 ? 5.41 79.625 28.766 1 87.5 528 PHE B O 1
ATOM 9455 N N . LYS B 1 529 ? 4.379 80.062 30.688 1 75.12 529 LYS B N 1
ATOM 9456 C CA . LYS B 1 529 ? 3.195 80.5 29.969 1 75.12 529 LYS B CA 1
ATOM 9457 C C . LYS B 1 529 ? 3.531 81.688 29.078 1 75.12 529 LYS B C 1
ATOM 9459 O O . LYS B 1 529 ? 3.031 81.812 27.953 1 75.12 529 LYS B O 1
ATOM 9464 N N . PHE B 1 530 ? 4.34 82.562 29.609 1 79.62 530 PHE B N 1
ATOM 9465 C CA . PHE B 1 530 ? 4.781 83.75 28.844 1 79.62 530 PHE B CA 1
ATOM 9466 C C . PHE B 1 530 ? 5.535 83.312 27.594 1 79.62 530 PHE B C 1
ATOM 9468 O O . PHE B 1 530 ? 5.348 83.875 26.516 1 79.62 530 PHE B O 1
ATOM 9475 N N . ILE B 1 531 ? 6.352 82.312 27.688 1 86.12 531 ILE B N 1
ATOM 9476 C CA . ILE B 1 531 ? 7.117 81.75 26.562 1 86.12 531 ILE B CA 1
ATOM 9477 C C . ILE B 1 531 ? 6.16 81.188 25.5 1 86.12 531 ILE B C 1
ATOM 9479 O O . ILE B 1 531 ? 6.309 81.5 24.312 1 86.12 531 ILE B O 1
ATOM 9483 N N . ASN B 1 532 ? 5.188 80.5 25.938 1 78.88 532 ASN B N 1
ATOM 9484 C CA . ASN B 1 532 ? 4.203 79.938 25.031 1 78.88 532 ASN B CA 1
ATOM 9485 C C . ASN B 1 532 ? 3.396 81 24.312 1 78.88 532 ASN B C 1
ATOM 9487 O O . ASN B 1 532 ? 3.152 80.875 23.109 1 78.88 532 ASN B O 1
ATOM 9491 N N . ASP B 1 533 ? 3.035 81.938 25.062 1 71.06 533 ASP B N 1
ATOM 9492 C CA . ASP B 1 533 ? 2.182 83.062 24.547 1 71.06 533 ASP B CA 1
ATOM 9493 C C . ASP B 1 533 ? 2.939 83.938 23.562 1 71.06 533 ASP B C 1
ATOM 9495 O O . ASP B 1 533 ? 2.363 84.438 22.594 1 71.06 533 ASP B O 1
ATOM 9499 N N . THR B 1 534 ? 4.215 84.062 23.906 1 78.06 534 THR B N 1
ATOM 9500 C CA . THR B 1 534 ? 5.02 85 23.125 1 78.06 534 THR B CA 1
ATOM 9501 C C . THR B 1 534 ? 5.594 84.312 21.891 1 78.06 534 THR B C 1
ATOM 9503 O O . THR B 1 534 ? 5.59 84.938 20.797 1 78.06 534 THR B O 1
ATOM 9506 N N . TYR B 1 535 ? 6.008 83.062 22.078 1 81.75 535 TYR B N 1
ATOM 9507 C CA . TYR B 1 535 ? 6.777 82.5 21 1 81.75 535 TYR B CA 1
ATOM 9508 C C . TYR B 1 535 ? 6.043 81.25 20.422 1 81.75 535 TYR B C 1
ATOM 9510 O O . TYR B 1 535 ? 6.469 80.688 19.406 1 81.75 535 TYR B O 1
ATOM 9518 N N . GLY B 1 536 ? 5.039 80.875 21.031 1 76.19 536 GLY B N 1
ATOM 9519 C CA . GLY B 1 536 ? 4.27 79.75 20.531 1 76.19 536 GLY B CA 1
ATOM 9520 C C . GLY B 1 536 ? 4.516 78.5 21.312 1 76.19 536 GLY B C 1
ATOM 9521 O O . GLY B 1 536 ? 5.574 78.312 21.922 1 76.19 536 GLY B O 1
ATOM 9522 N N . HIS B 1 537 ? 3.561 77.5 21.156 1 76.31 537 HIS B N 1
ATOM 9523 C CA . HIS B 1 537 ? 3.629 76.188 21.891 1 76.31 537 HIS B CA 1
ATOM 9524 C C . HIS B 1 537 ? 4.734 75.312 21.359 1 76.31 537 HIS B C 1
ATOM 9526 O O . HIS B 1 537 ? 5.285 74.5 22.094 1 76.31 537 HIS B O 1
ATOM 9532 N N . GLU B 1 538 ? 5.035 75.5 20.188 1 80.81 538 GLU B N 1
ATOM 9533 C CA . GLU B 1 538 ? 6.121 74.688 19.609 1 80.81 538 GLU B CA 1
ATOM 9534 C C . GLU B 1 538 ? 7.453 75 20.281 1 80.81 538 GLU B C 1
ATOM 9536 O O . GLU B 1 538 ? 8.25 74.125 20.562 1 80.81 538 GLU B O 1
ATOM 9541 N N . ILE B 1 539 ? 7.637 76.312 20.438 1 84.75 539 ILE B N 1
ATOM 9542 C CA . ILE B 1 539 ? 8.852 76.75 21.109 1 84.75 539 ILE B CA 1
ATOM 9543 C C . ILE B 1 539 ? 8.828 76.312 22.562 1 84.75 539 ILE B C 1
ATOM 9545 O O . ILE B 1 539 ? 9.852 75.875 23.109 1 84.75 539 ILE B O 1
ATOM 9549 N N . GLY B 1 540 ? 7.629 76.375 23.156 1 87.94 540 GLY B N 1
ATOM 9550 C CA . GLY B 1 540 ? 7.477 75.812 24.5 1 87.94 540 GLY B CA 1
ATOM 9551 C C . GLY B 1 540 ? 7.855 74.375 24.609 1 87.94 540 GLY B C 1
ATOM 9552 O O . GLY B 1 540 ? 8.539 73.938 25.547 1 87.94 540 GLY B O 1
ATOM 9553 N N . ASP B 1 541 ? 7.469 73.625 23.656 1 87.25 541 ASP B N 1
ATOM 9554 C CA . ASP B 1 541 ? 7.797 72.188 23.625 1 87.25 541 ASP B CA 1
ATOM 9555 C C . ASP B 1 541 ? 9.305 72 23.516 1 87.25 541 ASP B C 1
ATOM 9557 O O . ASP B 1 541 ? 9.859 71.062 24.141 1 87.25 541 ASP B O 1
ATOM 9561 N N . GLN B 1 542 ? 9.914 72.75 22.719 1 92.44 542 GLN B N 1
ATOM 9562 C CA . GLN B 1 542 ? 11.359 72.688 22.547 1 92.44 542 GLN B CA 1
ATOM 9563 C C . GLN B 1 542 ? 12.086 73 23.859 1 92.44 542 GLN B C 1
ATOM 9565 O O . GLN B 1 542 ? 13.109 72.438 24.172 1 92.44 542 GLN B O 1
ATOM 9570 N N . VAL B 1 543 ? 11.531 74 24.531 1 94.06 543 VAL B N 1
ATOM 9571 C CA . VAL B 1 543 ? 12.109 74.375 25.828 1 94.06 543 VAL B CA 1
ATOM 9572 C C . VAL B 1 543 ? 11.992 73.25 26.812 1 94.06 543 VAL B C 1
ATOM 9574 O O . VAL B 1 543 ? 12.953 72.938 27.516 1 94.06 543 VAL B O 1
ATOM 9577 N N . LEU B 1 544 ? 10.836 72.625 26.781 1 94 544 LEU B N 1
ATOM 9578 C CA . LEU B 1 544 ? 10.617 71.438 27.656 1 94 544 LEU B CA 1
ATOM 9579 C C . LEU B 1 544 ? 11.609 70.312 27.359 1 94 544 LEU B C 1
ATOM 9581 O O . LEU B 1 544 ? 12.164 69.75 28.281 1 94 544 LEU B O 1
ATOM 9585 N N . LYS B 1 545 ? 11.812 70.125 26.156 1 94.12 545 LYS B N 1
ATOM 9586 C CA . LYS B 1 545 ? 12.75 69.125 25.734 1 94.12 545 LYS B CA 1
ATOM 9587 C C . LYS B 1 545 ? 14.172 69.438 26.172 1 94.12 545 LYS B C 1
ATOM 9589 O O . LYS B 1 545 ? 14.938 68.562 26.562 1 94.12 545 LYS B O 1
ATOM 9594 N N . ALA B 1 546 ? 14.516 70.688 26.031 1 94.25 546 ALA B N 1
ATOM 9595 C CA . ALA B 1 546 ? 15.844 71.125 26.406 1 94.25 546 ALA B CA 1
ATOM 9596 C C . ALA B 1 546 ? 16.078 70.938 27.906 1 94.25 546 ALA B C 1
ATOM 9598 O O . ALA B 1 546 ? 17.156 70.562 28.344 1 94.25 546 ALA B O 1
ATOM 9599 N N . VAL B 1 547 ? 15.102 71.25 28.672 1 94.75 547 VAL B N 1
ATOM 9600 C CA . VAL B 1 547 ? 15.188 71.125 30.125 1 94.75 547 VAL B CA 1
ATOM 9601 C C . VAL B 1 547 ? 15.328 69.625 30.469 1 94.75 547 VAL B C 1
ATOM 9603 O O . VAL B 1 547 ? 16.125 69.25 31.328 1 94.75 547 VAL B O 1
ATOM 9606 N N . ALA B 1 548 ? 14.547 68.812 29.781 1 95.25 548 ALA B N 1
ATOM 9607 C CA . ALA B 1 548 ? 14.602 67.375 30.016 1 95.25 548 ALA B CA 1
ATOM 9608 C C . ALA B 1 548 ? 15.992 66.812 29.688 1 95.25 548 ALA B C 1
ATOM 9610 O O . ALA B 1 548 ? 16.516 65.938 30.422 1 95.25 548 ALA B O 1
ATOM 9611 N N . ARG B 1 549 ? 16.531 67.25 28.672 1 94.44 549 ARG B N 1
ATOM 9612 C CA . ARG B 1 549 ? 17.875 66.812 28.297 1 94.44 549 ARG B CA 1
ATOM 9613 C C . ARG B 1 549 ? 18.906 67.25 29.344 1 94.44 549 ARG B C 1
ATOM 9615 O O . ARG B 1 549 ? 19.844 66.5 29.625 1 94.44 549 ARG B O 1
ATOM 9622 N N . GLN B 1 550 ? 18.781 68.438 29.797 1 94.5 550 GLN B N 1
ATOM 9623 C CA . GLN B 1 550 ? 19.672 68.938 30.859 1 94.5 550 GLN B CA 1
ATOM 9624 C C . GLN B 1 550 ? 19.547 68.062 32.125 1 94.5 550 GLN B C 1
ATOM 9626 O O . GLN B 1 550 ? 20.562 67.75 32.75 1 94.5 550 GLN B O 1
ATOM 9631 N N . ILE B 1 551 ? 18.359 67.75 32.438 1 94.94 551 ILE B N 1
ATOM 9632 C CA . ILE B 1 551 ? 18.109 66.875 33.594 1 94.94 551 ILE B CA 1
ATOM 9633 C C . ILE B 1 551 ? 18.812 65.562 33.406 1 94.94 551 ILE B C 1
ATOM 9635 O O . ILE B 1 551 ? 19.5 65.062 34.281 1 94.94 551 ILE B O 1
ATOM 9639 N N . GLU B 1 552 ? 18.578 64.875 32.219 1 93.56 552 GLU B N 1
ATOM 9640 C CA . GLU B 1 552 ? 19.156 63.562 31.922 1 93.56 552 GLU B CA 1
ATOM 9641 C C . GLU B 1 552 ? 20.672 63.625 31.969 1 93.56 552 GLU B C 1
ATOM 9643 O O . GLU B 1 552 ? 21.312 62.625 32.344 1 93.56 552 GLU B O 1
ATOM 9648 N N . LEU B 1 553 ? 21.266 64.812 31.641 1 92.19 553 LEU B N 1
ATOM 9649 C CA . LEU B 1 553 ? 22.719 65 31.594 1 92.19 553 LEU B CA 1
ATOM 9650 C C . LEU B 1 553 ? 23.297 65.062 33 1 92.19 553 LEU B C 1
ATOM 9652 O O . LEU B 1 553 ? 24.391 64.562 33.25 1 92.19 553 LEU B O 1
ATOM 9656 N N . TYR B 1 554 ? 22.594 65.625 33.938 1 91.25 554 TYR B N 1
ATOM 9657 C CA . TYR B 1 554 ? 23.234 66 35.219 1 91.25 554 TYR B CA 1
ATOM 9658 C C . TYR B 1 554 ? 22.641 65.188 36.344 1 91.25 554 TYR B C 1
ATOM 9660 O O . TYR B 1 554 ? 23.281 65 37.375 1 91.25 554 TYR B O 1
ATOM 9668 N N . TRP B 1 555 ? 21.406 64.75 36.188 1 92 555 TRP B N 1
ATOM 9669 C CA . TRP B 1 555 ? 20.75 64 37.281 1 92 555 TRP B CA 1
ATOM 9670 C C . TRP B 1 555 ? 20.859 62.5 37.031 1 92 555 TRP B C 1
ATOM 9672 O O . TRP B 1 555 ? 20.453 62.031 35.969 1 92 555 TRP B O 1
ATOM 9682 N N . LYS B 1 556 ? 21.406 61.688 37.875 1 88.44 556 LYS B N 1
ATOM 9683 C CA . LYS B 1 556 ? 21.562 60.25 37.75 1 88.44 556 LYS B CA 1
ATOM 9684 C C . LYS B 1 556 ? 20.453 59.5 38.469 1 88.44 556 LYS B C 1
ATOM 9686 O O . LYS B 1 556 ? 20.391 58.281 38.406 1 88.44 556 LYS B O 1
ATOM 9691 N N . GLY B 1 557 ? 19.344 60.062 38.844 1 89.25 557 GLY B N 1
ATOM 9692 C CA . GLY B 1 557 ? 18.219 59.438 39.5 1 89.25 557 GLY B CA 1
ATOM 9693 C C . GLY B 1 557 ? 17 59.344 38.594 1 89.25 557 GLY B C 1
ATOM 9694 O O . GLY B 1 557 ? 17.109 59.344 37.375 1 89.25 557 GLY B O 1
ATOM 9695 N N . ASN B 1 558 ? 15.844 59.094 39.156 1 92.5 558 ASN B N 1
ATOM 9696 C CA . ASN B 1 558 ? 14.586 59.031 38.406 1 92.5 558 ASN B CA 1
ATOM 9697 C C . ASN B 1 558 ? 14.055 60.438 38.094 1 92.5 558 ASN B C 1
ATOM 9699 O O . ASN B 1 558 ? 14.07 61.312 38.938 1 92.5 558 ASN B O 1
ATOM 9703 N N . SER B 1 559 ? 13.711 60.656 36.906 1 94.94 559 SER B N 1
ATOM 9704 C CA . SER B 1 559 ? 13.188 61.938 36.469 1 94.94 559 SER B CA 1
ATOM 9705 C C . SER B 1 559 ? 11.789 61.812 35.875 1 94.94 559 SER B C 1
ATOM 9707 O O . SER B 1 559 ? 11.523 60.875 35.125 1 94.94 559 SER B O 1
ATOM 9709 N N . TYR B 1 560 ? 10.953 62.656 36.312 1 93.81 560 TYR B N 1
ATOM 9710 C CA . TYR B 1 560 ? 9.547 62.594 35.906 1 93.81 560 TYR B CA 1
ATOM 9711 C C . TYR B 1 560 ? 9.047 63.938 35.438 1 93.81 560 TYR B C 1
ATOM 9713 O O . TYR B 1 560 ? 9.414 65 36 1 93.81 560 TYR B O 1
ATOM 9721 N N . ARG B 1 561 ? 8.266 63.938 34.406 1 90.81 561 ARG B N 1
ATOM 9722 C CA . ARG B 1 561 ? 7.477 65.125 34.062 1 90.81 561 ARG B CA 1
ATOM 9723 C C . ARG B 1 561 ? 6.035 64.938 34.531 1 90.81 561 ARG B C 1
ATOM 9725 O O . ARG B 1 561 ? 5.328 64.062 34.094 1 90.81 561 ARG B O 1
ATOM 9732 N N . ILE B 1 562 ? 5.59 65.75 35.406 1 79.75 562 ILE B N 1
ATOM 9733 C CA . ILE B 1 562 ? 4.312 65.5 36.062 1 79.75 562 ILE B CA 1
ATOM 9734 C C . ILE B 1 562 ? 3.256 66.438 35.5 1 79.75 562 ILE B C 1
ATOM 9736 O O . ILE B 1 562 ? 2.057 66.25 35.688 1 79.75 562 ILE B O 1
ATOM 9740 N N . GLY B 1 563 ? 3.635 67.562 34.969 1 73.62 563 GLY B N 1
ATOM 9741 C CA . GLY B 1 563 ? 2.725 68.562 34.438 1 73.62 563 GLY B CA 1
ATOM 9742 C C . GLY B 1 563 ? 3.262 69.25 33.188 1 73.62 563 GLY B C 1
ATOM 9743 O O . GLY B 1 563 ? 4.211 68.75 32.562 1 73.62 563 GLY B O 1
ATOM 9744 N N . GLY B 1 564 ? 2.578 70.312 32.781 1 76.56 564 GLY B N 1
ATOM 9745 C CA . GLY B 1 564 ? 2.998 71 31.578 1 76.56 564 GLY B CA 1
ATOM 9746 C C . GLY B 1 564 ? 4.434 71.5 31.656 1 76.56 564 GLY B C 1
ATOM 9747 O O . GLY B 1 564 ? 5.23 71.188 30.75 1 76.56 564 GLY B O 1
ATOM 9748 N N . ASP B 1 565 ? 4.832 72.188 32.812 1 87.5 565 ASP B N 1
ATOM 9749 C CA . ASP B 1 565 ? 6.176 72.75 32.938 1 87.5 565 ASP B CA 1
ATOM 9750 C C . ASP B 1 565 ? 6.82 72.312 34.25 1 87.5 565 ASP B C 1
ATOM 9752 O O . ASP B 1 565 ? 7.797 72.875 34.719 1 87.5 565 ASP B O 1
ATOM 9756 N N . GLU B 1 566 ? 6.242 71.188 34.812 1 89.06 566 GLU B N 1
ATOM 9757 C CA . GLU B 1 566 ? 6.711 70.75 36.094 1 89.06 566 GLU B CA 1
ATOM 9758 C C . GLU B 1 566 ? 7.441 69.375 35.969 1 89.06 566 GLU B C 1
ATOM 9760 O O . GLU B 1 566 ? 7.016 68.5 35.219 1 89.06 566 GLU B O 1
ATOM 9765 N N . PHE B 1 567 ? 8.617 69.312 36.688 1 94.38 567 PHE B N 1
ATOM 9766 C CA . PHE B 1 567 ? 9.445 68.125 36.719 1 94.38 567 PHE B CA 1
ATOM 9767 C C . PHE B 1 567 ? 9.75 67.688 38.156 1 94.38 567 PHE B C 1
ATOM 9769 O O . PHE B 1 567 ? 9.852 68.562 39.031 1 94.38 567 PHE B O 1
ATOM 9776 N N . ILE B 1 568 ? 9.844 66.438 38.375 1 93.5 568 ILE B N 1
ATOM 9777 C CA . ILE B 1 568 ? 10.227 65.938 39.688 1 93.5 568 ILE B CA 1
ATOM 9778 C C . ILE B 1 568 ? 11.438 65 39.531 1 93.5 568 ILE B C 1
ATOM 9780 O O . ILE B 1 568 ? 11.445 64.125 38.656 1 93.5 568 ILE B O 1
ATOM 9784 N N . LEU B 1 569 ? 12.438 65.188 40.25 1 94.69 569 LEU B N 1
ATOM 9785 C CA . LEU B 1 569 ? 13.633 64.375 40.281 1 94.69 569 LEU B CA 1
ATOM 9786 C C . LEU B 1 569 ? 13.789 63.688 41.656 1 94.69 569 LEU B C 1
ATOM 9788 O O . LEU B 1 569 ? 13.711 64.375 42.688 1 94.69 569 LEU B O 1
ATOM 9792 N N . ILE B 1 570 ? 13.922 62.406 41.625 1 92.88 570 ILE B N 1
ATOM 9793 C CA . ILE B 1 570 ? 14.094 61.656 42.875 1 92.88 570 ILE B CA 1
ATOM 9794 C C . ILE B 1 570 ? 15.375 60.844 42.781 1 92.88 570 ILE B C 1
ATOM 9796 O O . ILE B 1 570 ? 15.578 60.062 41.844 1 92.88 570 ILE B O 1
ATOM 9800 N N . GLY B 1 571 ? 16.234 61.031 43.719 1 90.06 571 GLY B N 1
ATOM 9801 C CA . GLY B 1 571 ? 17.484 60.281 43.75 1 90.06 571 GLY B CA 1
ATOM 9802 C C . GLY B 1 571 ? 18.25 60.469 45.031 1 90.06 571 GLY B C 1
ATOM 9803 O O . GLY B 1 571 ? 17.688 60.906 46.062 1 90.06 571 GLY B O 1
ATOM 9804 N N . GLN B 1 572 ? 19.453 59.969 45.094 1 87.38 572 GLN B N 1
ATOM 9805 C CA . GLN B 1 572 ? 20.359 60.062 46.219 1 87.38 572 GLN B CA 1
ATOM 9806 C C . GLN B 1 572 ? 21.672 60.75 45.844 1 87.38 572 GLN B C 1
ATOM 9808 O O . GLN B 1 572 ? 22.719 60.094 45.781 1 87.38 572 GLN B O 1
ATOM 9813 N N . PRO B 1 573 ? 21.484 62 45.625 1 79.62 573 PRO B N 1
ATOM 9814 C CA . PRO B 1 573 ? 22.734 62.719 45.312 1 79.62 573 PRO B CA 1
ATOM 9815 C C . PRO B 1 573 ? 23.625 62.906 46.531 1 79.62 573 PRO B C 1
ATOM 9817 O O . PRO B 1 573 ? 23.125 62.875 47.688 1 79.62 573 PRO B O 1
ATOM 9820 N N . GLU B 1 574 ? 24.953 63.031 46.281 1 79.44 574 GLU B N 1
ATOM 9821 C CA . GLU B 1 574 ? 25.875 63.375 47.344 1 79.44 574 GLU B CA 1
ATOM 9822 C C . GLU B 1 574 ? 25.688 64.812 47.812 1 79.44 574 GLU B C 1
ATOM 9824 O O . GLU B 1 574 ? 25.422 65.688 47 1 79.44 574 GLU B O 1
ATOM 9829 N N . GLU B 1 575 ? 25.625 65.062 49.031 1 73.69 575 GLU B N 1
ATOM 9830 C CA . GLU B 1 575 ? 25.406 66.375 49.625 1 73.69 575 GLU B CA 1
ATOM 9831 C C . GLU B 1 575 ? 26.328 67.438 49 1 73.69 575 GLU B C 1
ATOM 9833 O O . GLU B 1 575 ? 25.922 68.562 48.781 1 73.69 575 GLU B O 1
ATOM 9838 N N . VAL B 1 576 ? 27.547 67 48.688 1 72.44 576 VAL B N 1
ATOM 9839 C CA . VAL B 1 576 ? 28.562 67.938 48.219 1 72.44 576 VAL B CA 1
ATOM 9840 C C . VAL B 1 576 ? 28.219 68.375 46.781 1 72.44 576 VAL B C 1
ATOM 9842 O O . VAL B 1 576 ? 28.469 69.5 46.406 1 72.44 576 VAL B O 1
ATOM 9845 N N . THR B 1 577 ? 27.469 67.5 46.125 1 80.94 577 THR B N 1
ATOM 9846 C CA . THR B 1 577 ? 27.25 67.812 44.719 1 80.94 577 THR B CA 1
ATOM 9847 C C . THR B 1 577 ? 25.875 68.375 44.5 1 80.94 577 THR B C 1
ATOM 9849 O O . THR B 1 577 ? 25.562 68.812 43.406 1 80.94 577 THR B O 1
ATOM 9852 N N . LEU B 1 578 ? 25.062 68.375 45.469 1 83.88 578 LEU B N 1
ATOM 9853 C CA . LEU B 1 578 ? 23.672 68.812 45.312 1 83.88 578 LEU B CA 1
ATOM 9854 C C . LEU B 1 578 ? 23.594 70.312 44.906 1 83.88 578 LEU B C 1
ATOM 9856 O O . LEU B 1 578 ? 22.797 70.625 44.031 1 83.88 578 LEU B O 1
ATOM 9860 N N . ASN B 1 579 ? 24.391 71.125 45.531 1 83 579 ASN B N 1
ATOM 9861 C CA . ASN B 1 579 ? 24.359 72.562 45.219 1 83 579 ASN B CA 1
ATOM 9862 C C . ASN B 1 579 ? 24.812 72.812 43.812 1 83 579 ASN B C 1
ATOM 9864 O O . ASN B 1 579 ? 24.234 73.688 43.125 1 83 579 ASN B O 1
ATOM 9868 N N . ALA B 1 580 ? 25.859 72.062 43.438 1 85.88 580 ALA B N 1
ATOM 9869 C CA . ALA B 1 580 ? 26.344 72.25 42.062 1 85.88 580 ALA B CA 1
ATOM 9870 C C . ALA B 1 580 ? 25.281 71.812 41.062 1 85.88 580 ALA B C 1
ATOM 9872 O O . ALA B 1 580 ? 25.125 72.375 40 1 85.88 580 ALA B O 1
ATOM 9873 N N . LEU B 1 581 ? 24.625 70.812 41.438 1 87.88 581 LEU B N 1
ATOM 9874 C CA . LEU B 1 581 ? 23.578 70.25 40.562 1 87.88 581 LEU B CA 1
ATOM 9875 C C . LEU B 1 581 ? 22.422 71.25 40.438 1 87.88 581 LEU B C 1
ATOM 9877 O O . LEU B 1 581 ? 21.875 71.438 39.375 1 87.88 581 LEU B O 1
ATOM 9881 N N . ILE B 1 582 ? 22.031 71.812 41.5 1 87.94 582 ILE B N 1
ATOM 9882 C CA . ILE B 1 582 ? 20.938 72.812 41.531 1 87.94 582 ILE B CA 1
ATOM 9883 C C . ILE B 1 582 ? 21.297 74 40.688 1 87.94 582 ILE B C 1
ATOM 9885 O O . ILE B 1 582 ? 20.453 74.562 39.938 1 87.94 582 ILE B O 1
ATOM 9889 N N . ASP B 1 583 ? 22.547 74.5 40.75 1 86.88 583 ASP B N 1
ATOM 9890 C CA . ASP B 1 583 ? 23 75.625 39.938 1 86.88 583 ASP B CA 1
ATOM 9891 C C . ASP B 1 583 ? 22.938 75.312 38.469 1 86.88 583 ASP B C 1
ATOM 9893 O O . ASP B 1 583 ? 22.562 76.188 37.656 1 86.88 583 ASP B O 1
ATOM 9897 N N . LYS B 1 584 ? 23.266 74.062 38.156 1 90.75 584 LYS B N 1
ATOM 9898 C CA . LYS B 1 584 ? 23.281 73.688 36.75 1 90.75 584 LYS B CA 1
ATOM 9899 C C . LYS B 1 584 ? 21.859 73.562 36.219 1 90.75 584 LYS B C 1
ATOM 9901 O O . LYS B 1 584 ? 21.609 73.812 35.031 1 90.75 584 LYS B O 1
ATOM 9906 N N . LEU B 1 585 ? 20.953 73.25 37.062 1 92.5 585 LEU B N 1
ATOM 9907 C CA . LEU B 1 585 ? 19.562 73 36.625 1 92.5 585 LEU B CA 1
ATOM 9908 C C . LEU B 1 585 ? 18.75 74.25 36.719 1 92.5 585 LEU B C 1
ATOM 9910 O O . LEU B 1 585 ? 17.688 74.375 36.094 1 92.5 585 LEU B O 1
ATOM 9914 N N . SER B 1 586 ? 19.156 75.25 37.375 1 90.44 586 SER B N 1
ATOM 9915 C CA . SER B 1 586 ? 18.391 76.5 37.656 1 90.44 586 SER B CA 1
ATOM 9916 C C . SER B 1 586 ? 18.344 77.438 36.469 1 90.44 586 SER B C 1
ATOM 9918 O O . SER B 1 586 ? 17.484 78.312 36.375 1 90.44 586 SER B O 1
ATOM 9920 N N . SER B 1 587 ? 19.281 77.25 35.594 1 90.19 587 SER B N 1
ATOM 9921 C CA . SER B 1 587 ? 19.312 78.125 34.438 1 90.19 587 SER B CA 1
ATOM 9922 C C . SER B 1 587 ? 19.766 77.375 33.188 1 90.19 587 SER B C 1
ATOM 9924 O O . SER B 1 587 ? 20.594 76.5 33.25 1 90.19 587 SER B O 1
ATOM 9926 N N . LEU B 1 588 ? 19.109 77.625 32.062 1 91.31 588 LEU B N 1
ATOM 9927 C CA . LEU B 1 588 ? 19.453 77 30.766 1 91.31 588 LEU B CA 1
ATOM 9928 C C . LEU B 1 588 ? 19.328 78.062 29.641 1 91.31 588 LEU B C 1
ATOM 9930 O O . LEU B 1 588 ? 18.391 78.812 29.625 1 91.31 588 LEU B O 1
ATOM 9934 N N . HIS B 1 589 ? 20.438 78.188 28.859 1 91.44 589 HIS B N 1
ATOM 9935 C CA . HIS B 1 589 ? 20.375 78.938 27.625 1 91.44 589 HIS B CA 1
ATOM 9936 C C . HIS B 1 589 ? 19.766 78.125 26.484 1 91.44 589 HIS B C 1
ATOM 9938 O O . HIS B 1 589 ? 20.344 77.125 26.062 1 91.44 589 HIS B O 1
ATOM 9944 N N . PHE B 1 590 ? 18.578 78.5 26.062 1 92.81 590 PHE B N 1
ATOM 9945 C CA . PHE B 1 590 ? 17.844 77.812 25.047 1 92.81 590 PHE B CA 1
ATOM 9946 C C . PHE B 1 590 ? 17.922 78.5 23.703 1 92.81 590 PHE B C 1
ATOM 9948 O O . PHE B 1 590 ? 17.812 79.75 23.641 1 92.81 590 PHE B O 1
ATOM 9955 N N . VAL B 1 591 ? 18.234 77.75 22.609 1 91.81 591 VAL B N 1
ATOM 9956 C CA . VAL B 1 591 ? 18.172 78.188 21.234 1 91.81 591 VAL B CA 1
ATOM 9957 C C . VAL B 1 591 ? 17.25 77.312 20.422 1 91.81 591 VAL B C 1
ATOM 9959 O O . VAL B 1 591 ? 17.359 76.062 20.453 1 91.81 591 VAL B O 1
ATOM 9962 N N . SER B 1 592 ? 16.344 77.938 19.828 1 90.62 592 SER B N 1
ATOM 9963 C CA . SER B 1 592 ? 15.359 77.188 19.062 1 90.62 592 SER B CA 1
ATOM 9964 C C . SER B 1 592 ? 16.031 76.438 17.906 1 90.62 592 SER B C 1
ATOM 9966 O O . SER B 1 592 ? 17.109 76.875 17.438 1 90.62 592 SER B O 1
ATOM 9968 N N . GLU B 1 593 ? 15.375 75.25 17.484 1 86.06 593 GLU B N 1
ATOM 9969 C CA . GLU B 1 593 ? 15.922 74.438 16.438 1 86.06 593 GLU B CA 1
ATOM 9970 C C . GLU B 1 593 ? 16.156 75.188 15.156 1 86.06 593 GLU B C 1
ATOM 9972 O O . GLU B 1 593 ? 17.125 74.938 14.438 1 86.06 593 GLU B O 1
ATOM 9977 N N . ASP B 1 594 ? 15.266 76.25 14.898 1 81.19 594 ASP B N 1
ATOM 9978 C CA . ASP B 1 594 ? 15.406 77.062 13.703 1 81.19 594 ASP B CA 1
ATOM 9979 C C . ASP B 1 594 ? 16.297 78.312 13.969 1 81.19 594 ASP B C 1
ATOM 9981 O O . ASP B 1 594 ? 16.453 79.125 13.109 1 81.19 594 ASP B O 1
ATOM 9985 N N . HIS B 1 595 ? 16.875 78.438 15.203 1 81.12 595 HIS B N 1
ATOM 9986 C CA . HIS B 1 595 ? 17.844 79.438 15.641 1 81.12 595 HIS B CA 1
ATOM 9987 C C . HIS B 1 595 ? 17.234 80.875 15.562 1 81.12 595 HIS B C 1
ATOM 9989 O O . HIS B 1 595 ? 17.969 81.812 15.414 1 81.12 595 HIS B O 1
ATOM 9995 N N . GLN B 1 596 ? 15.969 80.938 15.602 1 83.31 596 GLN B N 1
ATOM 9996 C CA . GLN B 1 596 ? 15.312 82.188 15.508 1 83.31 596 GLN B CA 1
ATOM 9997 C C . GLN B 1 596 ? 15.07 82.812 16.891 1 83.31 596 GLN B C 1
ATOM 9999 O O . GLN B 1 596 ? 14.883 84 17.031 1 83.31 596 GLN B O 1
ATOM 10004 N N . VAL B 1 597 ? 14.992 81.938 17.844 1 86.69 597 VAL B N 1
ATOM 10005 C CA . VAL B 1 597 ? 14.656 82.375 19.188 1 86.69 597 VAL B CA 1
ATOM 10006 C C . VAL B 1 597 ? 15.727 81.938 20.172 1 86.69 597 VAL B C 1
ATOM 10008 O O . VAL B 1 597 ? 16.141 80.75 20.156 1 86.69 597 VAL B O 1
ATOM 10011 N N . SER B 1 598 ? 16.391 82.875 20.859 1 90.44 598 SER B N 1
ATOM 10012 C CA . SER B 1 598 ? 17.297 82.562 21.953 1 90.44 598 SER B CA 1
ATOM 10013 C C . SER B 1 598 ? 16.766 83.062 23.281 1 90.44 598 SER B C 1
ATOM 10015 O O . SER B 1 598 ? 16.391 84.25 23.391 1 90.44 598 SER B O 1
ATOM 10017 N N . LEU B 1 599 ? 16.562 82.25 24.219 1 90.19 599 LEU B N 1
ATOM 10018 C CA . LEU B 1 599 ? 15.984 82.625 25.5 1 90.19 599 LEU B CA 1
ATOM 10019 C C . LEU B 1 599 ? 16.844 82.125 26.656 1 90.19 599 LEU B C 1
ATOM 10021 O O . LEU B 1 599 ? 17.453 81.062 26.547 1 90.19 599 LEU B O 1
ATOM 10025 N N . ASP B 1 600 ? 17 83 27.703 1 88.94 600 ASP B N 1
ATOM 10026 C CA . ASP B 1 600 ? 17.516 82.5 28.969 1 88.94 600 ASP B CA 1
ATOM 10027 C C . ASP B 1 600 ? 16.391 82 29.875 1 88.94 600 ASP B C 1
ATOM 10029 O O . ASP B 1 600 ? 15.562 82.812 30.328 1 88.94 600 ASP B O 1
ATOM 10033 N N . VAL B 1 601 ? 16.312 80.688 30.016 1 92.31 601 VAL B N 1
ATOM 10034 C CA . VAL B 1 601 ? 15.242 80.062 30.766 1 92.31 601 VAL B CA 1
ATOM 10035 C C . VAL B 1 601 ? 15.695 79.812 32.219 1 92.31 601 VAL B C 1
ATOM 10037 O O . VAL B 1 601 ? 16.797 79.312 32.438 1 92.31 601 VAL B O 1
ATOM 10040 N N . SER B 1 602 ? 14.961 80.312 33.156 1 91.81 602 SER B N 1
ATOM 10041 C CA . SER B 1 602 ? 15.234 80.062 34.562 1 91.81 602 SER B CA 1
ATOM 10042 C C . SER B 1 602 ? 14.266 79.062 35.156 1 91.81 602 SER B C 1
ATOM 10044 O O . SER B 1 602 ? 13.086 79 34.781 1 91.81 602 SER B O 1
ATOM 10046 N N . VAL B 1 603 ? 14.719 78.188 35.969 1 92.88 603 VAL B N 1
ATOM 10047 C CA . VAL B 1 603 ? 13.938 77.125 36.594 1 92.88 603 VAL B CA 1
ATOM 10048 C C . VAL B 1 603 ? 13.938 77.312 38.125 1 92.88 603 VAL B C 1
ATOM 10050 O O . VAL B 1 603 ? 14.992 77.5 38.719 1 92.88 603 VAL B O 1
ATOM 10053 N N . ALA B 1 604 ? 12.742 77.312 38.688 1 92.31 604 ALA B N 1
ATOM 10054 C CA . ALA B 1 604 ? 12.625 77.312 40.156 1 92.31 604 ALA B CA 1
ATOM 10055 C C . ALA B 1 604 ? 12.75 75.875 40.688 1 92.31 604 ALA B C 1
ATOM 10057 O O . ALA B 1 604 ? 12.227 74.938 40.125 1 92.31 604 ALA B O 1
ATOM 10058 N N . ILE B 1 605 ? 13.516 75.75 41.719 1 91.06 605 ILE B N 1
ATOM 10059 C CA . ILE B 1 605 ? 13.773 74.375 42.25 1 91.06 605 ILE B CA 1
ATOM 10060 C C . ILE B 1 605 ? 13.453 74.375 43.75 1 91.06 605 ILE B C 1
ATOM 10062 O O . ILE B 1 605 ? 13.883 75.25 44.5 1 91.06 605 ILE B O 1
ATOM 10066 N N . GLY B 1 606 ? 12.617 73.5 44.156 1 89.88 606 GLY B N 1
ATOM 10067 C CA . GLY B 1 606 ? 12.367 73.188 45.562 1 89.88 606 GLY B CA 1
ATOM 10068 C C . GLY B 1 606 ? 12.969 71.812 45.969 1 89.88 606 GLY B C 1
ATOM 10069 O O . GLY B 1 606 ? 12.945 70.875 45.219 1 89.88 606 GLY B O 1
ATOM 10070 N N . ILE B 1 607 ? 13.641 71.812 47.125 1 87.56 607 ILE B N 1
ATOM 10071 C CA . ILE B 1 607 ? 14.344 70.625 47.562 1 87.56 607 ILE B CA 1
ATOM 10072 C C . ILE B 1 607 ? 13.719 70.062 48.844 1 87.56 607 ILE B C 1
ATOM 10074 O O . ILE B 1 607 ? 13.383 70.875 49.75 1 87.56 607 ILE B O 1
ATOM 10078 N N . SER B 1 608 ? 13.375 68.875 48.844 1 83.75 608 SER B N 1
ATOM 10079 C CA . SER B 1 608 ? 13.109 68.125 50.062 1 83.75 608 SER B CA 1
ATOM 10080 C C . SER B 1 608 ? 14.289 67.25 50.438 1 83.75 608 SER B C 1
ATOM 10082 O O . SER B 1 608 ? 14.602 66.312 49.75 1 83.75 608 SER B O 1
ATOM 10084 N N . CYS B 1 609 ? 15.008 67.688 51.438 1 75.19 609 CYS B N 1
ATOM 10085 C CA . CYS B 1 609 ? 16.25 67.062 51.875 1 75.19 609 CYS B CA 1
ATOM 10086 C C . CYS B 1 609 ? 15.969 65.75 52.625 1 75.19 609 CYS B C 1
ATOM 10088 O O . CYS B 1 609 ? 14.852 65.562 53.062 1 75.19 609 CYS B O 1
ATOM 10090 N N . PRO B 1 610 ? 17 64.938 52.688 1 70.56 610 PRO B N 1
ATOM 10091 C CA . PRO B 1 610 ? 16.875 63.688 53.438 1 70.56 610 PRO B CA 1
ATOM 10092 C C . PRO B 1 610 ? 16.344 63.906 54.844 1 70.56 610 PRO B C 1
ATOM 10094 O O . PRO B 1 610 ? 16.672 64.938 55.469 1 70.56 610 PRO B O 1
ATOM 10097 N N . ARG B 1 611 ? 15.414 63.062 55.094 1 71.38 611 ARG B N 1
ATOM 10098 C CA . ARG B 1 611 ? 14.719 63.188 56.344 1 71.38 611 ARG B CA 1
ATOM 10099 C C . ARG B 1 611 ? 14.922 61.906 57.188 1 71.38 611 ARG B C 1
ATOM 10101 O O . ARG B 1 611 ? 15.469 60.938 56.719 1 71.38 611 ARG B O 1
ATOM 10108 N N . ASP B 1 612 ? 14.688 62.094 58.469 1 66.19 612 ASP B N 1
ATOM 10109 C CA . ASP B 1 612 ? 14.922 61 59.406 1 66.19 612 ASP B CA 1
ATOM 10110 C C . ASP B 1 612 ? 13.82 59.938 59.312 1 66.19 612 ASP B C 1
ATOM 10112 O O . ASP B 1 612 ? 13.984 58.812 59.812 1 66.19 612 ASP B O 1
ATOM 10116 N N . ARG B 1 613 ? 12.656 60.219 58.594 1 73.88 613 ARG B N 1
ATOM 10117 C CA . ARG B 1 613 ? 11.547 59.281 58.594 1 73.88 613 ARG B CA 1
ATOM 10118 C C . ARG B 1 613 ? 10.984 59.062 57.219 1 73.88 613 ARG B C 1
ATOM 10120 O O . ARG B 1 613 ? 11.195 59.875 56.312 1 73.88 613 ARG B O 1
ATOM 10127 N N . PHE B 1 614 ? 10.383 57.906 57.031 1 77.31 614 PHE B N 1
ATOM 10128 C CA . PHE B 1 614 ? 9.617 57.531 55.844 1 77.31 614 PHE B CA 1
ATOM 10129 C C . PHE B 1 614 ? 8.398 58.438 55.688 1 77.31 614 PHE B C 1
ATOM 10131 O O . PHE B 1 614 ? 7.715 58.75 56.656 1 77.31 614 PHE B O 1
ATOM 10138 N N . MET B 1 615 ? 8.258 59.062 54.531 1 81 615 MET B N 1
ATOM 10139 C CA . MET B 1 615 ? 7.109 59.938 54.25 1 81 615 MET B CA 1
ATOM 10140 C C . MET B 1 615 ? 6.383 59.469 53 1 81 615 MET B C 1
ATOM 10142 O O . MET B 1 615 ? 6.969 58.812 52.125 1 81 615 MET B O 1
ATOM 10146 N N . THR B 1 616 ? 5.137 59.719 52.938 1 83.25 616 THR B N 1
ATOM 10147 C CA . THR B 1 616 ? 4.379 59.438 51.719 1 83.25 616 THR B CA 1
ATOM 10148 C C . THR B 1 616 ? 4.816 60.344 50.594 1 83.25 616 THR B C 1
ATOM 10150 O O . THR B 1 616 ? 5.363 61.438 50.812 1 83.25 616 THR B O 1
ATOM 10153 N N . LEU B 1 617 ? 4.66 59.906 49.406 1 86.31 617 LEU B N 1
ATOM 10154 C CA . LEU B 1 617 ? 5.027 60.688 48.25 1 86.31 617 LEU B CA 1
ATOM 10155 C C . LEU B 1 617 ? 4.359 62.062 48.25 1 86.31 617 LEU B C 1
ATOM 10157 O O . LEU B 1 617 ? 4.996 63.062 47.938 1 86.31 617 LEU B O 1
ATOM 10161 N N . GLN B 1 618 ? 3.17 62.188 48.625 1 78.06 618 GLN B N 1
ATOM 10162 C CA . GLN B 1 618 ? 2.408 63.406 48.625 1 78.06 618 GLN B CA 1
ATOM 10163 C C . GLN B 1 618 ? 2.99 64.438 49.625 1 78.06 618 GLN B C 1
ATOM 10165 O O . GLN B 1 618 ? 3.076 65.625 49.344 1 78.06 618 GLN B O 1
ATOM 10170 N N . GLU B 1 619 ? 3.344 63.906 50.75 1 80.31 619 GLU B N 1
ATOM 10171 C CA . GLU B 1 619 ? 3.928 64.75 51.781 1 80.31 619 GLU B CA 1
ATOM 10172 C C . GLU B 1 619 ? 5.254 65.375 51.312 1 80.31 619 GLU B C 1
ATOM 10174 O O . GLU B 1 619 ? 5.512 66.562 51.5 1 80.31 619 GLU B O 1
ATOM 10179 N N . VAL B 1 620 ? 6.02 64.5 50.719 1 84.56 620 VAL B N 1
ATOM 10180 C CA . VAL B 1 620 ? 7.324 64.938 50.25 1 84.56 620 VAL B CA 1
ATOM 10181 C C . VAL B 1 620 ? 7.145 65.938 49.094 1 84.56 620 VAL B C 1
ATOM 10183 O O . VAL B 1 620 ? 7.875 66.938 49.031 1 84.56 620 VAL B O 1
ATOM 10186 N N . LEU B 1 621 ? 6.203 65.75 48.25 1 85.62 621 LEU B N 1
ATOM 10187 C CA . LEU B 1 621 ? 5.91 66.625 47.125 1 85.62 621 LEU B CA 1
ATOM 10188 C C . LEU B 1 621 ? 5.445 68 47.625 1 85.62 621 LEU B C 1
ATOM 10190 O O . LEU B 1 621 ? 5.84 69 47.062 1 85.62 621 LEU B O 1
ATOM 10194 N N . ASN B 1 622 ? 4.664 68 48.625 1 78.62 622 ASN B N 1
ATOM 10195 C CA . ASN B 1 622 ? 4.168 69.188 49.219 1 78.62 622 ASN B CA 1
ATOM 10196 C C . ASN B 1 622 ? 5.301 70.062 49.812 1 78.62 622 ASN B C 1
ATOM 10198 O O . ASN B 1 622 ? 5.312 71.25 49.656 1 78.62 622 ASN B O 1
ATOM 10202 N N . GLU B 1 623 ? 6.133 69.375 50.469 1 81.19 623 GLU B N 1
ATOM 10203 C CA . GLU B 1 623 ? 7.289 70.062 51.031 1 81.19 623 GLU B CA 1
ATOM 10204 C C . GLU B 1 623 ? 8.148 70.688 49.938 1 81.19 623 GLU B C 1
ATOM 10206 O O . GLU B 1 623 ? 8.555 71.812 50.062 1 81.19 623 GLU B O 1
ATOM 10211 N N . ALA B 1 624 ? 8.406 69.875 48.969 1 84.12 624 ALA B N 1
ATOM 10212 C CA . ALA B 1 624 ? 9.242 70.375 47.875 1 84.12 624 ALA B CA 1
ATOM 10213 C C . ALA B 1 624 ? 8.547 71.5 47.094 1 84.12 624 ALA B C 1
ATOM 10215 O O . ALA B 1 624 ? 9.195 72.438 46.656 1 84.12 624 ALA B O 1
ATOM 10216 N N . ASP B 1 625 ? 7.309 71.375 46.875 1 80.44 625 ASP B N 1
ATOM 10217 C CA . ASP B 1 625 ? 6.512 72.375 46.156 1 80.44 625 ASP B CA 1
ATOM 10218 C C . ASP B 1 625 ? 6.523 73.75 46.906 1 80.44 625 ASP B C 1
ATOM 10220 O O . ASP B 1 625 ? 6.648 74.812 46.281 1 80.44 625 ASP B O 1
ATOM 10224 N N . GLN B 1 626 ? 6.387 73.625 48.219 1 78.06 626 GLN B N 1
ATOM 10225 C CA . GLN B 1 626 ? 6.441 74.812 49.031 1 78.06 626 GLN B CA 1
ATOM 10226 C C . GLN B 1 626 ? 7.809 75.5 48.938 1 78.06 626 GLN B C 1
ATOM 10228 O O . GLN B 1 626 ? 7.902 76.75 48.812 1 78.06 626 GLN B O 1
ATOM 10233 N N . ALA B 1 627 ? 8.82 74.75 49.031 1 78.25 627 ALA B N 1
ATOM 10234 C CA . ALA B 1 627 ? 10.18 75.25 48.906 1 78.25 627 ALA B CA 1
ATOM 10235 C C . ALA B 1 627 ? 10.406 75.875 47.562 1 78.25 627 ALA B C 1
ATOM 10237 O O . ALA B 1 627 ? 11.102 76.875 47.438 1 78.25 627 ALA B O 1
ATOM 10238 N N . MET B 1 628 ? 9.867 75.312 46.531 1 80.75 628 MET B N 1
ATOM 10239 C CA . MET B 1 628 ? 9.961 75.875 45.188 1 80.75 628 MET B CA 1
ATOM 10240 C C . MET B 1 628 ? 9.258 77.25 45.094 1 80.75 628 MET B C 1
ATOM 10242 O O . MET B 1 628 ? 9.781 78.188 44.469 1 80.75 628 MET B O 1
ATOM 10246 N N . TYR B 1 629 ? 8.047 77.312 45.688 1 74.5 629 TYR B N 1
ATOM 10247 C CA . TYR B 1 629 ? 7.285 78.562 45.719 1 74.5 629 TYR B CA 1
ATOM 10248 C C . TYR B 1 629 ? 8.078 79.688 46.375 1 74.5 629 TYR B C 1
ATOM 10250 O O . TYR B 1 629 ? 8.039 80.812 45.938 1 74.5 629 TYR B O 1
ATOM 10258 N N . ASP B 1 630 ? 8.766 79.312 47.438 1 74.75 630 ASP B N 1
ATOM 10259 C CA . ASP B 1 630 ? 9.617 80.312 48.156 1 74.75 630 ASP B CA 1
ATOM 10260 C C . ASP B 1 630 ? 10.781 80.75 47.281 1 74.75 630 ASP B C 1
ATOM 10262 O O . ASP B 1 630 ? 11.148 81.938 47.25 1 74.75 630 ASP B O 1
ATOM 10266 N N . HIS B 1 631 ? 11.297 79.812 46.562 1 73.19 631 HIS B N 1
ATOM 10267 C CA . HIS B 1 631 ? 12.391 80.125 45.625 1 73.19 631 HIS B CA 1
ATOM 10268 C C . HIS B 1 631 ? 11.938 81.062 44.5 1 73.19 631 HIS B C 1
ATOM 10270 O O . HIS B 1 631 ? 12.68 81.938 44.094 1 73.19 631 HIS B O 1
ATOM 10276 N N . LYS B 1 632 ? 10.758 80.875 43.969 1 73.44 632 LYS B N 1
ATOM 10277 C CA . LYS B 1 632 ? 10.18 81.688 42.938 1 73.44 632 LYS B CA 1
ATOM 10278 C C . LYS B 1 632 ? 10 83.125 43.406 1 73.44 632 LYS B C 1
ATOM 10280 O O . LYS B 1 632 ? 10.242 84.062 42.656 1 73.44 632 LYS B O 1
ATOM 10285 N N . ARG B 1 633 ? 9.586 83.312 44.656 1 64.12 633 ARG B N 1
ATOM 10286 C CA . ARG B 1 633 ? 9.32 84.625 45.25 1 64.12 633 ARG B CA 1
ATOM 10287 C C . ARG B 1 633 ? 10.625 85.312 45.562 1 64.12 633 ARG B C 1
ATOM 10289 O O . ARG B 1 633 ? 10.711 86.562 45.406 1 64.12 633 ARG B O 1
ATOM 10296 N N . GLU B 1 634 ? 11.555 84.75 46.094 1 57.81 634 GLU B N 1
ATOM 10297 C CA . GLU B 1 634 ? 12.828 85.375 46.406 1 57.81 634 GLU B CA 1
ATOM 10298 C C . GLU B 1 634 ? 13.531 85.875 45.156 1 57.81 634 GLU B C 1
ATOM 10300 O O . GLU B 1 634 ? 14.109 87 45.188 1 57.81 634 GLU B O 1
ATOM 10305 N N . LYS B 1 635 ? 13.516 85.312 44.031 1 51.5 635 LYS B N 1
ATOM 10306 C CA . LYS B 1 635 ? 14.125 85.812 42.812 1 51.5 635 LYS B CA 1
ATOM 10307 C C . LYS B 1 635 ? 13.281 86.938 42.156 1 51.5 635 LYS B C 1
ATOM 10309 O O . LYS B 1 635 ? 13.805 87.75 41.438 1 51.5 635 LYS B O 1
ATOM 10314 N N . HIS B 1 636 ? 12.031 87 42.281 1 45.66 636 HIS B N 1
ATOM 10315 C CA . HIS B 1 636 ? 11.227 88.125 41.875 1 45.66 636 HIS B CA 1
ATOM 10316 C C . HIS B 1 636 ? 11.578 89.375 42.688 1 45.66 636 HIS B C 1
ATOM 10318 O O . HIS B 1 636 ? 11.5 90.5 42.188 1 45.66 636 HIS B O 1
ATOM 10324 N N . ARG B 1 637 ? 12.031 89.312 43.812 1 40.22 637 ARG B N 1
ATOM 10325 C CA . ARG B 1 637 ? 12.492 90.438 44.594 1 40.22 637 ARG B CA 1
ATOM 10326 C C . ARG B 1 637 ? 13.82 91 44.062 1 40.22 637 ARG B C 1
ATOM 10328 O O . ARG B 1 637 ? 14.094 92.188 44.125 1 40.22 637 ARG B O 1
ATOM 10335 N N . CYS B 1 638 ? 14.688 90.188 43.562 1 34.88 638 CYS B N 1
ATOM 10336 C CA . CYS B 1 638 ? 16 90.688 43.156 1 34.88 638 CYS B CA 1
ATOM 10337 C C . CYS B 1 638 ? 15.906 91.438 41.844 1 34.88 638 CYS B C 1
ATOM 10339 O O . CYS B 1 638 ? 16.828 92.188 41.5 1 34.88 638 CYS B O 1
ATOM 10341 N N . ILE B 1 639 ? 14.93 91.188 41.031 1 34.94 639 ILE B N 1
ATOM 10342 C CA . ILE B 1 639 ? 14.977 91.875 39.781 1 34.94 639 ILE B CA 1
ATOM 10343 C C . ILE B 1 639 ? 14.602 93.375 40 1 34.94 639 ILE B C 1
ATOM 10345 O O . ILE B 1 639 ? 14.766 94.188 39.094 1 34.94 639 ILE B O 1
ATOM 10349 N N . ILE B 1 640 ? 13.938 93.688 41.062 1 32.12 640 ILE B N 1
ATOM 10350 C CA . ILE B 1 640 ? 13.539 95.062 41.031 1 32.12 640 ILE B CA 1
ATOM 10351 C C . ILE B 1 640 ? 14.758 95.938 41.219 1 32.12 640 ILE B C 1
ATOM 10353 O O . ILE B 1 640 ? 14.688 97.188 41.031 1 32.12 640 ILE B O 1
ATOM 10357 N N . SER B 1 641 ? 15.766 95.375 41.938 1 30.59 641 SER B N 1
ATOM 10358 C CA . SER B 1 641 ? 16.594 96.562 42.312 1 30.59 641 SER B CA 1
ATOM 10359 C C . SER B 1 641 ? 17.453 97 41.125 1 30.59 641 SER B C 1
ATOM 10361 O O . SER B 1 641 ? 18.25 97.938 41.281 1 30.59 641 SER B O 1
ATOM 10363 N N . ARG B 1 642 ? 17.781 96.062 40.188 1 31.12 642 ARG B N 1
ATOM 10364 C CA . ARG B 1 642 ? 18.844 96.625 39.375 1 31.12 642 ARG B CA 1
ATOM 10365 C C . ARG B 1 642 ? 18.281 97.688 38.406 1 31.12 642 ARG B C 1
ATOM 10367 O O . ARG B 1 642 ? 17.828 97.312 37.312 1 31.12 642 ARG B O 1
ATOM 10374 N N . GLN B 1 643 ? 17.484 98.562 38.75 1 27.27 643 GLN B N 1
ATOM 10375 C CA . GLN B 1 643 ? 17.281 99.688 37.875 1 27.27 643 GLN B CA 1
ATOM 10376 C C . GLN B 1 643 ? 18.609 100.375 37.594 1 27.27 643 GLN B C 1
ATOM 10378 O O . GLN B 1 643 ? 18.906 101.438 38.219 1 27.27 643 GLN B O 1
ATOM 10383 N N . SER B 1 644 ? 19.75 99.688 37.438 1 25.12 644 SER B N 1
ATOM 10384 C CA .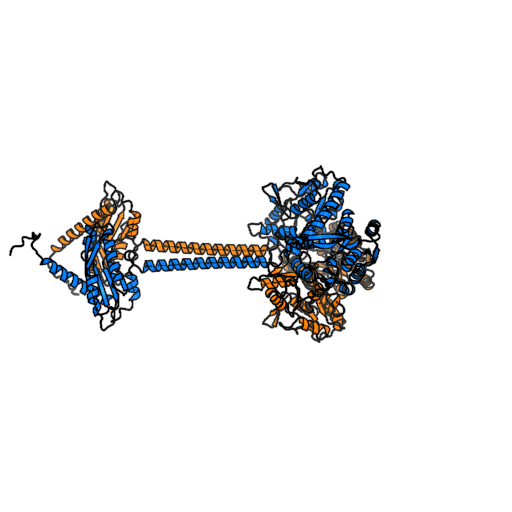 SER B 1 644 ? 20.703 100.688 36.938 1 25.12 644 SER B CA 1
ATOM 10385 C C . SER B 1 644 ? 20.188 101.375 35.688 1 25.12 644 SER B C 1
ATOM 10387 O O . SER B 1 644 ? 19.266 100.875 35.031 1 25.12 644 SER B O 1
ATOM 10389 N N . ASN B 1 645 ? 21.062 102.438 35.188 1 24.83 645 ASN B N 1
ATOM 10390 C CA . ASN B 1 645 ? 21.281 103.5 34.219 1 24.83 645 ASN B CA 1
ATOM 10391 C C . ASN B 1 645 ? 21.188 103 32.781 1 24.83 645 ASN B C 1
ATOM 10393 O O . ASN B 1 645 ? 21.172 101.812 32.562 1 24.83 645 ASN B O 1
ATOM 10397 N N . GLU B 1 646 ? 22.328 103.375 31.875 1 24.39 646 GLU B N 1
ATOM 10398 C CA . GLU B 1 646 ? 22.516 103.938 30.531 1 24.39 646 GLU B CA 1
ATOM 10399 C C . GLU B 1 646 ? 22.312 102.812 29.484 1 24.39 646 GLU B C 1
ATOM 10401 O O . GLU B 1 646 ? 22.422 101.625 29.812 1 24.39 646 GLU B O 1
ATOM 10406 N N . GLN B 1 647 ? 21.969 103.312 28.156 1 24.61 647 GLN B N 1
ATOM 10407 C CA . GLN B 1 647 ? 21.641 103.062 26.766 1 24.61 647 GLN B CA 1
ATOM 10408 C C . GLN B 1 647 ? 22.812 102.375 26.047 1 24.61 647 GLN B C 1
ATOM 10410 O O . GLN B 1 647 ? 22.703 102 24.859 1 24.61 647 GLN B O 1
ATOM 10415 N N . ASN B 1 648 ? 24.047 102.188 26.562 1 23.09 648 ASN B N 1
ATOM 10416 C CA . ASN B 1 648 ? 25.125 102.375 25.594 1 23.09 648 ASN B CA 1
ATOM 10417 C C . ASN B 1 648 ? 25.078 101.25 24.516 1 23.09 648 ASN B C 1
ATOM 10419 O O . ASN B 1 648 ? 25.25 100.062 24.828 1 23.09 648 ASN B O 1
ATOM 10423 N N . VAL B 1 649 ? 24.141 101.438 23.516 1 20.97 649 VAL B N 1
ATOM 10424 C CA . VAL B 1 649 ? 24.234 100.812 22.219 1 20.97 649 VAL B CA 1
ATOM 10425 C C . VAL B 1 649 ? 25.578 101.125 21.578 1 20.97 649 VAL B C 1
ATOM 10427 O O . VAL B 1 649 ? 25.906 102.312 21.328 1 20.97 649 VAL B O 1
ATOM 10430 N N . VAL B 1 650 ? 26.719 100.562 21.938 1 21.25 650 VAL B N 1
ATOM 10431 C CA . VAL B 1 650 ? 28.062 100.75 21.406 1 21.25 650 VAL B CA 1
ATOM 10432 C C . VAL B 1 650 ? 28.062 100.375 19.906 1 21.25 650 VAL B C 1
ATOM 10434 O O . VAL B 1 650 ? 27.672 99.312 19.516 1 21.25 650 VAL B O 1
ATOM 10437 N N . HIS B 1 651 ? 27.781 101.5 19.031 1 20.42 651 HIS B N 1
ATOM 10438 C CA . HIS B 1 651 ? 27.969 101.562 17.578 1 20.42 651 HIS B CA 1
ATOM 10439 C C . HIS B 1 651 ? 29.438 101.375 17.203 1 20.42 651 HIS B C 1
ATOM 10441 O O . HIS B 1 651 ? 30.328 101.938 17.812 1 20.42 651 HIS B O 1
ATOM 10447 N N . PHE B 1 652 ? 29.891 100.25 16.844 1 20.22 652 PHE B N 1
ATOM 10448 C CA . PHE B 1 652 ? 31.219 99.875 16.312 1 20.22 652 PHE B CA 1
ATOM 10449 C C . PHE B 1 652 ? 31.547 100.75 15.102 1 20.22 652 PHE B C 1
ATOM 10451 O O . PHE B 1 652 ? 30.812 100.75 14.109 1 20.22 652 PHE B O 1
ATOM 10458 N N . SER B 1 653 ? 31.984 102 15.352 1 20.69 653 SER B N 1
ATOM 10459 C CA . SER B 1 653 ? 32.625 102.875 14.359 1 20.69 653 SER B CA 1
ATOM 10460 C C . SER B 1 653 ? 33.844 102.25 13.75 1 20.69 653 SER B C 1
ATOM 10462 O O . SER B 1 653 ? 34.719 101.75 14.469 1 20.69 653 SER B O 1
ATOM 10464 N N . LYS B 1 654 ? 33.781 101.562 12.523 1 23.88 654 LYS B N 1
ATOM 10465 C CA . LYS B 1 654 ? 34.906 101.25 11.664 1 23.88 654 LYS B CA 1
ATOM 10466 C C . LYS B 1 654 ? 35.781 102.5 11.422 1 23.88 654 LYS B C 1
ATOM 10468 O O . LYS B 1 654 ? 35.344 103.438 10.711 1 23.88 654 LYS B O 1
ATOM 10473 N N . GLY B 1 655 ? 36.312 103.188 12.438 1 19.14 655 GLY B N 1
ATOM 10474 C CA . GLY B 1 655 ? 37.5 104 12.109 1 19.14 655 GLY B CA 1
ATOM 10475 C C . GLY B 1 655 ? 38.5 103.25 11.234 1 19.14 655 GLY B C 1
ATOM 10476 O O . GLY B 1 655 ? 38.438 102.062 11.086 1 19.14 655 GLY B O 1
ATOM 10477 N N . GLY B 1 656 ? 39.75 104.062 10.898 1 20.83 656 GLY B N 1
ATOM 10478 C CA . GLY B 1 656 ? 41.062 103.938 10.305 1 20.83 656 GLY B CA 1
ATOM 10479 C C . GLY B 1 656 ? 41.875 102.812 10.93 1 20.83 656 GLY B C 1
ATOM 10480 O O . GLY B 1 656 ? 41.656 102.438 12.078 1 20.83 656 GLY B O 1
#

Sequence (1312 aa):
MPVKAQTPSYKVAMEADDVVTRVLFDAVASKFQLDVQYVYYPSFDAILDSVKAGESDFAANVTYTPDRALYFDFSSPTNIEYTYVYSATNATLDKLHTVGVPKGTIYGELIRKAFPAIALVEYSGQSEALQLLKQGTVDGVVDAINQLKPMLLAGYDAQLLNHQLSIKPVSIVSLKGAHHQLLKMIEHYVHSAEVQKLLRESINQYQFEIRQQALRQAVINSGINFNRPLKVKIENIGQYATYLNDGSIAGITADIVLQACDILMLNCRLESTADESWESMYGDLIAKRIDVLSPIAISEARKDLVYYSDPYYQPEAILVKREGYKDNVYSNVSELIVERIGVVKDDFYEELLRGLLPKKTLLTYDSSESQLKALMNHEVDYIAISRANFNTLLRESKDLLPLTEDLLIGGYYTSDIAIGFAKNQVGASLAPLFSRALKMIDTERIVKRYDYRPDWKATLQAEQSFSRQSRALFMLVLGFLAIVAIYLHSQSTTDNLTRLKNRRSMHRRFRSGINAHYTLLYLDINRFKFINDTYGHEIGDQVLKAVARQIELYWKGNSYRIGGDEFILIGQPEEVTLNALIDKLSSLHFVSEDHQVSLDVSVAIGISCPRDRFMTLQEVLNEADQAMYDHKREKHRCIISRQSNEQNVVHFSKGGMPVKAQTPSYKVAMEADDVVTRVLFDAVASKFQLDVQYVYYPSFDAILDSVKAGESDFAANVTYTPDRALYFDFSSPTNIEYTYVYSATNATLDKLHTVGVPKGTIYGELIRKAFPAIALVEYSGQSEALQLLKQGTVDGVVDAINQLKPMLLAGYDAQLLNHQLSIKPVSIVSLKGAHHQLLKMIEHYVHSAEVQKLLRESINQYQFEIRQQALRQAVINSGINFNRPLKVKIENIGQYATYLNDGSIAGITADIVLQACDILMLNCRLESTADESWESMYGDLIAKRIDVLSPIAISEARKDLVYYSDPYYQPEAILVKREGYKDNVYSNVSELIVERIGVVKDDFYEELLRGLLPKKTLLTYDSSESQLKALMNHEVDYIAISRANFNTLLRESKDLLPLTEDLLIGGYYTSDIAIGFAKNQVGASLAPLFSRALKMIDTERIVKRYDYRPDWKATLQAEQSFSRQSRALFMLVLGFLAIVAIYLHSQSTTDNLTRLKNRRSMHRRFRSGINAHYTLLYLDINRFKFINDTYGHEIGDQVLKAVARQIELYWKGNSYRIGGDEFILIGQPEEVTLNALIDKLSSLHFVSEDHQVSLDVSVAIGISCPRDRFMTLQEVLNEADQAMYDHKREKHRCIISRQSNEQNVVHFSKGG

Secondary structure (DSSP, 8-state):
--------EEEEEE-TT-HHHHHHHHHHHHHHT-EEEEEE-SSHHHHHHHHHHTS-SEEEEEE--HHHHTTEEEPSP-B---EEEEETT---GGG-SEEEEETTSSHHHHHHHH-TTSEEEEE-HHHHHHHHHHHTS-SEEEEEGGGHHHHHHTT-EEEE-TTTS-PPPEEEEEETTSSHHHHHHHHHHHTSHHHHHHHHHHHHHHHHHHHHHHHHHHHHHHT--TTSPEEEEE--BTTTBEE-TTS-EESHHHHHHHHHHHHHT--EEE---TT--HHHHHHHHHTTS-SEEEEEE--STTTTTEEE----B-PEEEEEEETTTTTT--SSGGG-SSS-EEEETT-HHHHHHHHHSTTPPPEEESSHHHHHHHHHTTS-SEEEEEHHHHHHHHHH-SS--SEEE-TTT---EE--EEEEEESSHHHHHHHHHHHHHHTTS-HHHHHHHHSPPPPHHHHHHHHHHHHHHHHHHHHHHHHHHHHHHHHHHHHHHB-TTT-SEEHHHHHHHTTT-B-TT-EEEEEEETTHHHHHHHH-HHHHHHHHHHHHHHHHHH--SEEEE-SSSEEEEEE---HHHHHHHHHHHHEEEEE-TTS--EEEEEEEEEEE---SS-B-HHHHHHHHHHHHHHHHHHHHHHHHH----S----------/--------EEEEEE-TT-HHHHHHHHHHHHHHT-EEEEEE-SSHHHHHHHHHTTS-SEEEEEEP-HHHHTTEEEPSP-B---EEEEETT---GGG-SEEEEETTSSHHHHHHHH-TTSEEEEE-HHHHHHHHHHHTS-SEEEEEGGGHHHHHHTT-EEEE-TTTS-PPPEEEEEETTSSHHHHHHHHHHHTSHHHHHHHHHHHHHHHHHHHHHHHHHHHHHHT--TTSPEEEEE--BTTTBEE-TTS-EESHHHHHHHHHHHHHT--EEE---TT--HHHHHHHHHTTS-SEEEEEE--STTTTTEEE----B-PEEEEEEETTTTTT--SSGGG-SSS-EEEETT-HHHHHHHHHSTTPPPEEESSHHHHHHHHHTTS-SEEEEEHHHHHHHHHH-SS--SEEE-TTT---EE--EEEEEESSHHHHHHHHHHHHHHTTS-HHHHHHHHSPPPPHHHHHHHHHHHHHHHHHHHHHHHHHHHHHHHHHHHHHHB-TTT-SEEHHHHHHHTTT-B-TT-EEEEEEETTHHHHHHHH-HHHHHHHHHHHHHHHHHH--SEEEE-SSSEEEEEE---HHHHHHHHHHHHEEEEE-TTS--EEEEEEEEEEE---SS-B-HHHHHHHHHHHHHHHHHHHHHHTTS---------------

Foldseek 3Di:
DPPPPPAAEFEEEDAPPPLLVVLLVVVVCVVVVHHYHYDHDDDPVVRLVCQLVVVGFKYKFAFDDPVSVVWKDWFDFLFAFFKKKWALVLDDLVPWAEEEEEPPDCVVVQCCVLPVNHHYDYDHDDVGQVVCRVVVVTRIYMDTCSCLLVSLLVNIDIDTCVVRTPGGGMTMIHTVPPPVVVRHVSSVVSPDPVNVVSSVVSVLVVNLVSNLVSLLVLLVVLVDDQPDEAEEEEAPAFQQWHQDPVRQIHHLVSVLVVLLCVSNVHHYDYPDDHPDFPVVQVVCLQVVVGFKYDFAWDDPVCVQRKFWAFFLDKFFKFKKFFAPQCAPPDLALLPCQPWAEEEAPPHPVVVVSCVSHPPDDHHYDGDPVVVVVCRVVVVGGIYMDTPLRVVSCCVPDPDHGRMDTRVSNPGVDITGTTMIGGPDSNRVSVRHSSNSSSVSDPSVVRCCVRSPDDDPVNVVVVVVVVVVVVVVVVVVVVVVVVVVVVVVVQVVFADPLQRAGEPVVVCVVAVVFDALQKKKKKKFWPCLVVCCVPPNVVVSSQVQNVLSVLCVVQAPAHKYDYDSGIIMGMDRDDPVCVVVSCVSNQWDFDADPVRPDTDIIGMQMFMDHRDPDTDGPVVSVVNRVVRSVVSNVVVVVVVVPPPDDPDPPPPDPPDD/DPPPPPAAEFEEEDAPPPLLVVLLVVVVCVVSVHHYHYDHDDDPVVRLVCQQVVVGFKYKFAFDDPVSVVWKDWFDFLFAFFKKKWALVLDDLVPWAEEEEEPPDCVVVQCCVLPVNHHYDYDHDDVGLVVCRVVVVTRIYMDTCSCLLVSLLVNIDIDGCVVRTVGGGMTMIHTVPPCVVVSHVSNVVSPDPVNVVSSVVSVLVVNLVSNLVSLLVLLVVLVDDQPDEAEEEEAPAFQQWHQDPVRQIDHLVSVLVVLLCVSNVHHYDYPDDHPDFPVVVVVCLQVVVGFKYDFAWDDPVCVQRKFWAFFLDKFFKFKKFFAPQCAPPDLALLPCQPWAEEEAPPHPVVVVSCVSHPPDDHHYDGDPVVRVVCRVVVVGGIYMDTPLRVVSCCVPDPDHGRMDTRVSNPGVDITGTTMIGGPDSNNVSVRHSSNSSSVSDPSVVRCCVRSPDDDPVNVVVVVVVVVVVVVVVVVVVVVVVVVVVVVVVQVVFADPLQRAGEPVNVCVVAVVFDALQKKKKKKFWPCLVVVCVPPNVVVSSQVQNQLSVLCVVQAPAGKYDYDSGMIMGMDRDDPVCVVVSCVSNQWDFDADPVRPDTDIIGMQMFMDHRDPDTDHPVVSVVNRVVRSVVSNVVVVVVVPPPPDDDDPPPDPPPDD

InterPro domains:
  IPR000160 GGDEF domain [PF00990] (493-636)
  IPR000160 GGDEF domain [PS50887] (516-643)
  IPR000160 GGDEF domain [SM00267] (481-641)
  IPR000160 GGDEF domain [TIGR00254] (488-636)
  IPR000160 GGDEF domain [cd01949] (493-640)
  IPR001638 Solute-binding protein family 3/N-terminal domain of MltF [PF00497] (24-145)
  IPR001638 Solute-binding protein family 3/N-terminal domain of MltF [PF00497] (242-365)
  IPR001638 Solute-binding protein family 3/N-terminal domain of MltF [SM00062] (9-210)
  IPR001638 Solute-binding protein family 3/N-terminal domain of MltF [SM00062] (236-454)
  IPR029787 Nucleotide cyclase [SSF55073] (497-640)
  IPR043128 Reverse transcriptase/Diguanylate cyclase domain [G3DSA:3.30.70.270] (487-652)

Radius of gyration: 50.6 Å; Cα contacts (8 Å, |Δi|>4): 2218; chains: 2; bounding box: 126×147×106 Å

Organism: NCBI:txid190893

pLDDT: mean 85.76, std 14.28, range [17.86, 98.31]